Protein 8AYF (pdb70)

Structure (mmCIF, N/CA/C/O backbone):
data_8AYF
#
_entry.id   8AYF
#
_cell.length_a   59.160
_cell.length_b   127.410
_cell.length_c   66.950
_cell.angle_alpha   90.000
_cell.angle_beta   104.850
_cell.angle_gamma   90.000
#
_symmetry.space_group_name_H-M   'P 1 21 1'
#
loop_
_entity.id
_entity.type
_entity.pdbx_description
1 polymer 'Sphingosine-1-phosphate lyase 1'
2 non-polymer 'ACETATE ION'
3 non-polymer GLYCEROL
4 water water
#
loop_
_atom_site.group_PDB
_atom_site.id
_atom_site.type_symbol
_atom_site.label_atom_id
_atom_site.label_alt_id
_atom_site.label_comp_id
_atom_site.label_asym_id
_atom_site.label_entity_id
_atom_site.label_seq_id
_atom_site.pdbx_PDB_ins_code
_atom_site.Cartn_x
_atom_site.Cartn_y
_atom_site.Cartn_z
_atom_site.occupancy
_atom_site.B_iso_or_equiv
_atom_site.auth_seq_id
_atom_site.auth_comp_id
_atom_site.auth_asym_id
_atom_site.auth_atom_id
_atom_site.pdbx_PDB_model_num
ATOM 1 N N . GLU A 1 31 ? 33.744 15.154 -26.720 1.00 41.36 111 GLU A N 1
ATOM 2 C CA . GLU A 1 31 ? 33.239 14.875 -25.348 1.00 41.23 111 GLU A CA 1
ATOM 3 C C . GLU A 1 31 ? 32.776 13.419 -25.216 1.00 37.31 111 GLU A C 1
ATOM 4 O O . GLU A 1 31 ? 33.365 12.683 -24.435 1.00 37.95 111 GLU A O 1
ATOM 10 N N . TYR A 1 32 ? 31.744 12.990 -25.965 1.00 31.30 112 TYR A N 1
ATOM 11 C CA . TYR A 1 32 ? 31.233 11.623 -25.865 1.00 28.87 112 TYR A CA 1
ATOM 12 C C . TYR A 1 32 ? 32.038 10.631 -26.715 1.00 27.29 112 TYR A C 1
ATOM 13 O O . TYR A 1 32 ? 32.279 10.863 -27.904 1.00 24.44 112 TYR A O 1
ATOM 22 N N . VAL A 1 33 ? 32.423 9.489 -26.117 1.00 22.91 113 VAL A N 1
ATOM 23 C CA . VAL A 1 33 ? 32.884 8.336 -26.884 1.00 21.77 113 VAL A CA 1
ATOM 24 C C . VAL A 1 33 ? 31.673 7.691 -27.555 1.00 21.00 113 VAL A C 1
ATOM 25 O O . VAL A 1 33 ? 30.772 7.272 -26.855 1.00 20.52 113 VAL A O 1
ATOM 29 N N . LYS A 1 34 ? 31.650 7.601 -28.895 1.00 22.87 114 LYS A N 1
ATOM 30 C CA . LYS A 1 34 ? 30.488 7.086 -29.614 1.00 23.99 114 LYS A CA 1
ATOM 31 C C . LYS A 1 34 ? 30.765 5.762 -30.336 1.00 22.60 114 LYS A C 1
ATOM 32 O O . LYS A 1 34 ? 29.831 5.149 -30.857 1.00 23.62 114 LYS A O 1
ATOM 38 N N . ALA A 1 35 ? 32.024 5.305 -30.338 1.00 19.38 115 ALA A N 1
ATOM 39 C CA . ALA A 1 35 ? 32.398 4.065 -30.986 1.00 18.37 115 ALA A CA 1
ATOM 40 C C . ALA A 1 35 ? 33.637 3.493 -30.300 1.00 19.02 115 ALA A C 1
ATOM 41 O O . ALA A 1 35 ? 34.367 4.186 -29.601 1.00 16.66 115 ALA A O 1
ATOM 43 N N . LEU A 1 36 ? 33.834 2.190 -30.484 1.00 20.11 116 LEU A N 1
ATOM 44 C CA . LEU A 1 36 ? 35.083 1.535 -30.143 1.00 20.53 116 LEU A CA 1
ATOM 45 C C . LEU A 1 36 ? 36.278 2.326 -30.709 1.00 22.20 116 LEU A C 1
ATOM 46 O O . LEU A 1 36 ? 36.326 2.589 -31.913 1.00 22.06 116 LEU A O 1
ATOM 51 N N . PRO A 1 37 ? 37.314 2.695 -29.904 1.00 21.99 117 PRO A N 1
ATOM 52 C CA . PRO A 1 37 ? 38.608 3.107 -30.458 1.00 20.55 117 PRO A CA 1
ATOM 53 C C . PRO A 1 37 ? 39.167 2.043 -31.394 1.00 20.03 117 PRO A C 1
ATOM 54 O O . PRO A 1 37 ? 39.065 0.861 -31.075 1.00 17.79 117 PRO A O 1
ATOM 58 N N . SER A 1 38 ? 39.758 2.464 -32.525 1.00 17.93 118 SER A N 1
ATOM 59 C CA . SER A 1 38 ? 40.467 1.570 -33.425 1.00 20.02 118 SER A CA 1
ATOM 60 C C . SER A 1 38 ? 41.502 0.747 -32.667 1.00 21.45 118 SER A C 1
ATOM 61 O O . SER A 1 38 ? 41.666 -0.448 -32.927 1.00 20.24 118 SER A O 1
ATOM 64 N N . GLN A 1 39 ? 42.200 1.419 -31.736 1.00 21.47 119 GLN A N 1
ATOM 65 C CA . GLN A 1 39 ? 43.253 0.795 -30.971 1.00 22.62 119 GLN A CA 1
ATOM 66 C C . GLN A 1 39 ? 42.971 0.898 -29.481 1.00 19.87 119 GLN A C 1
ATOM 67 O O . GLN A 1 39 ? 42.673 1.956 -28.941 1.00 19.10 119 GLN A O 1
ATOM 73 N N . GLY A 1 40 ? 43.008 -0.272 -28.849 1.00 20.33 120 GLY A N 1
ATOM 74 C CA . GLY A 1 40 ? 42.816 -0.374 -27.417 1.00 20.37 120 GLY A CA 1
ATOM 75 C C . GLY A 1 40 ? 43.783 0.546 -26.702 1.00 19.05 120 GLY A C 1
ATOM 76 O O . GLY A 1 40 ? 44.884 0.735 -27.182 1.00 19.38 120 GLY A O 1
ATOM 77 N N . LEU A 1 41 ? 43.323 1.099 -25.584 1.00 20.36 121 LEU A N 1
ATOM 78 C CA . LEU A 1 41 ? 44.103 1.878 -24.639 1.00 20.04 121 LEU A CA 1
ATOM 79 C C . LEU A 1 41 ? 44.764 0.919 -23.671 1.00 20.30 121 LEU A C 1
ATOM 80 O O . LEU A 1 41 ? 44.180 -0.094 -23.308 1.00 21.66 121 LEU A O 1
ATOM 85 N N . SER A 1 42 ? 45.958 1.288 -23.222 1.00 21.73 122 SER A N 1
ATOM 86 C CA . SER A 1 42 ? 46.616 0.629 -22.111 1.00 21.81 122 SER A CA 1
ATOM 87 C C . SER A 1 42 ? 45.808 0.818 -20.810 1.00 23.37 122 SER A C 1
ATOM 88 O O . SER A 1 42 ? 45.014 1.767 -20.654 1.00 23.03 122 SER A O 1
ATOM 91 N N . SER A 1 43 ? 46.050 -0.090 -19.848 1.00 24.62 123 SER A N 1
ATOM 92 C CA . SER A 1 43 ? 45.419 -0.054 -18.534 1.00 24.33 123 SER A CA 1
ATOM 93 C C . SER A 1 43 ? 45.466 1.347 -17.944 1.00 25.92 123 SER A C 1
ATOM 94 O O . SER A 1 43 ? 44.427 1.914 -17.583 1.00 28.69 123 SER A O 1
ATOM 97 N N . SER A 1 44 ? 46.690 1.888 -17.852 1.00 25.92 124 SER A N 1
ATOM 98 C CA . SER A 1 44 ? 46.911 3.169 -17.203 1.00 25.75 124 SER A CA 1
ATOM 99 C C . SER A 1 44 ? 46.081 4.243 -17.897 1.00 22.04 124 SER A C 1
ATOM 100 O O . SER A 1 44 ? 45.416 5.042 -17.236 1.00 23.28 124 SER A O 1
ATOM 103 N N . ALA A 1 45 ? 46.069 4.195 -19.231 1.00 20.55 125 ALA A N 1
ATOM 104 C CA . ALA A 1 45 ? 45.350 5.163 -20.050 1.00 18.64 125 ALA A CA 1
ATOM 105 C C . ALA A 1 45 ? 43.837 5.076 -19.821 1.00 18.36 125 ALA A C 1
ATOM 106 O O . ALA A 1 45 ? 43.151 6.095 -19.639 1.00 17.37 125 ALA A O 1
ATOM 108 N N . VAL A 1 46 ? 43.320 3.840 -19.777 1.00 18.11 126 VAL A N 1
ATOM 109 C CA . VAL A 1 46 ? 41.924 3.605 -19.404 1.00 18.37 126 VAL A CA 1
ATOM 110 C C . VAL A 1 46 ? 41.583 4.232 -18.048 1.00 19.20 126 VAL A C 1
ATOM 111 O O . VAL A 1 46 ? 40.544 4.896 -17.908 1.00 17.87 126 VAL A O 1
ATOM 115 N N . LEU A 1 47 ? 42.442 4.000 -17.040 1.00 21.03 127 LEU A N 1
ATOM 116 C CA . LEU A 1 47 ? 42.178 4.469 -15.681 1.00 22.49 127 LEU A CA 1
ATOM 117 C C . LEU A 1 47 ? 42.275 5.992 -15.566 1.00 24.67 127 LEU A C 1
ATOM 118 O O . LEU A 1 47 ? 41.439 6.633 -14.906 1.00 24.22 127 LEU A O 1
ATOM 123 N N . GLU A 1 48 ? 43.286 6.561 -16.235 1.00 27.73 128 GLU A N 1
ATOM 124 C CA . GLU A 1 48 ? 43.439 8.005 -16.323 1.00 29.13 128 GLU A CA 1
ATOM 125 C C . GLU A 1 48 ? 42.190 8.621 -16.955 1.00 27.02 128 GLU A C 1
ATOM 126 O O . GLU A 1 48 ? 41.658 9.590 -16.443 1.00 29.81 128 GLU A O 1
ATOM 132 N N . LYS A 1 49 ? 41.716 8.083 -18.080 1.00 28.31 129 LYS A N 1
ATOM 133 C CA . LYS A 1 49 ? 40.478 8.575 -18.666 1.00 29.79 129 LYS A CA 1
ATOM 134 C C . LYS A 1 49 ? 39.295 8.461 -17.698 1.00 28.81 129 LYS A C 1
ATOM 135 O O . LYS A 1 49 ? 38.482 9.376 -17.599 1.00 27.96 129 LYS A O 1
ATOM 141 N N . LEU A 1 50 ? 39.186 7.341 -16.964 1.00 30.65 130 LEU A N 1
ATOM 142 C CA . LEU A 1 50 ? 38.054 7.161 -16.058 1.00 27.90 130 LEU A CA 1
ATOM 143 C C . LEU A 1 50 ? 38.003 8.204 -14.939 1.00 30.50 130 LEU A C 1
ATOM 144 O O . LEU A 1 50 ? 36.902 8.520 -14.465 1.00 28.13 130 LEU A O 1
ATOM 149 N N . LYS A 1 51 ? 39.164 8.739 -14.515 1.00 31.13 131 LYS A N 1
ATOM 150 C CA . LYS A 1 51 ? 39.165 9.786 -13.495 1.00 32.04 131 LYS A CA 1
ATOM 151 C C . LYS A 1 51 ? 38.315 10.976 -13.952 1.00 30.16 131 LYS A C 1
ATOM 152 O O . LYS A 1 51 ? 37.667 11.628 -13.144 1.00 31.40 131 LYS A O 1
ATOM 155 N N . GLU A 1 52 ? 38.234 11.206 -15.262 1.00 31.65 132 GLU A N 1
ATOM 156 C CA . GLU A 1 52 ? 37.368 12.260 -15.761 1.00 34.46 132 GLU A CA 1
ATOM 157 C C . GLU A 1 52 ? 35.931 12.051 -15.293 1.00 32.79 132 GLU A C 1
ATOM 158 O O . GLU A 1 52 ? 35.258 13.026 -14.985 1.00 38.44 132 GLU A O 1
ATOM 164 N N . TYR A 1 53 ? 35.459 10.797 -15.231 1.00 30.27 133 TYR A N 1
ATOM 165 C CA . TYR A 1 53 ? 34.052 10.516 -14.953 1.00 27.45 133 TYR A CA 1
ATOM 166 C C . TYR A 1 53 ? 33.765 10.553 -13.447 1.00 26.01 133 TYR A C 1
ATOM 167 O O . TYR A 1 53 ? 32.610 10.702 -13.043 1.00 23.27 133 TYR A O 1
ATOM 176 N N . SER A 1 54 ? 34.809 10.414 -12.614 1.00 30.50 134 SER A N 1
ATOM 177 C CA . SER A 1 54 ? 34.636 10.308 -11.168 1.00 31.92 134 SER A CA 1
ATOM 178 C C . SER A 1 54 ? 34.918 11.634 -10.474 1.00 35.81 134 SER A C 1
ATOM 179 O O . SER A 1 54 ? 35.123 11.652 -9.271 1.00 40.73 134 SER A O 1
ATOM 182 N N . SER A 1 55 ? 34.817 12.757 -11.191 1.00 40.22 135 SER A N 1
ATOM 183 C CA . SER A 1 55 ? 35.192 14.041 -10.625 1.00 42.54 135 SER A CA 1
ATOM 184 C C . SER A 1 55 ? 34.035 14.786 -9.940 1.00 43.63 135 SER A C 1
ATOM 185 O O . SER A 1 55 ? 34.136 15.992 -9.757 1.00 44.73 135 SER A O 1
ATOM 188 N N . MET A 1 56 ? 32.954 14.109 -9.516 1.00 51.92 136 MET A N 1
ATOM 189 C CA . MET A 1 56 ? 31.818 14.780 -8.873 1.00 51.48 136 MET A CA 1
ATOM 190 C C . MET A 1 56 ? 31.494 14.193 -7.486 1.00 49.79 136 MET A C 1
ATOM 191 O O . MET A 1 56 ? 30.572 14.648 -6.787 1.00 51.61 136 MET A O 1
ATOM 196 N N . ASP A 1 57 ? 32.338 13.247 -7.045 1.00 45.62 137 ASP A N 1
ATOM 197 C CA . ASP A 1 57 ? 32.093 12.436 -5.862 1.00 42.55 137 ASP A CA 1
ATOM 198 C C . ASP A 1 57 ? 32.203 13.227 -4.557 1.00 40.40 137 ASP A C 1
ATOM 199 O O . ASP A 1 57 ? 31.643 12.787 -3.551 1.00 39.72 137 ASP A O 1
ATOM 204 N N . ALA A 1 58 ? 32.905 14.374 -4.565 1.00 40.71 138 ALA A N 1
ATOM 205 C CA . ALA A 1 58 ? 33.008 15.229 -3.383 1.00 39.43 138 ALA A CA 1
ATOM 206 C C . ALA A 1 58 ? 31.619 15.535 -2.816 1.00 39.25 138 ALA A C 1
ATOM 207 O O . ALA A 1 58 ? 31.472 15.689 -1.604 1.00 40.14 138 ALA A O 1
ATOM 209 N N . PHE A 1 59 ? 30.588 15.595 -3.674 1.00 39.96 139 PHE A N 1
ATOM 210 C CA . PHE A 1 59 ? 29.252 15.899 -3.170 1.00 38.65 139 PHE A CA 1
ATOM 211 C C . PHE A 1 59 ? 28.791 14.853 -2.145 1.00 35.50 139 PHE A C 1
ATOM 212 O O . PHE A 1 59 ? 28.409 15.183 -0.995 1.00 33.92 139 PHE A O 1
ATOM 220 N N . TRP A 1 60 ? 28.832 13.576 -2.576 1.00 28.98 140 TRP A N 1
ATOM 221 C CA . TRP A 1 60 ? 28.360 12.517 -1.703 1.00 25.46 140 TRP A CA 1
ATOM 222 C C . TRP A 1 60 ? 29.389 12.318 -0.592 1.00 24.20 140 TRP A C 1
ATOM 223 O O . TRP A 1 60 ? 29.032 12.127 0.575 1.00 23.16 140 TRP A O 1
ATOM 234 N N . GLN A 1 61 ? 30.664 12.475 -0.959 1.00 25.10 141 GLN A N 1
ATOM 235 C CA . GLN A 1 61 ? 31.785 12.203 -0.077 1.00 28.89 141 GLN A CA 1
ATOM 236 C C . GLN A 1 61 ? 31.752 13.153 1.110 1.00 28.67 141 GLN A C 1
ATOM 237 O O . GLN A 1 61 ? 32.092 12.727 2.198 1.00 33.45 141 GLN A O 1
ATOM 243 N N . GLU A 1 62 ? 31.345 14.412 0.882 1.00 33.06 142 GLU A N 1
ATOM 244 C CA . GLU A 1 62 ? 31.211 15.438 1.914 1.00 34.02 142 GLU A CA 1
ATOM 245 C C . GLU A 1 62 ? 29.991 15.197 2.803 1.00 31.34 142 GLU A C 1
ATOM 246 O O . GLU A 1 62 ? 29.808 15.918 3.771 1.00 34.30 142 GLU A O 1
ATOM 252 N N . GLY A 1 63 ? 29.096 14.276 2.426 1.00 28.77 143 GLY A N 1
ATOM 253 C CA . GLY A 1 63 ? 27.956 13.940 3.264 1.00 25.87 143 GLY A CA 1
ATOM 254 C C . GLY A 1 63 ? 26.707 14.776 2.983 1.00 24.27 143 GLY A C 1
ATOM 255 O O . GLY A 1 63 ? 25.885 14.962 3.882 1.00 22.92 143 GLY A O 1
ATOM 256 N N . ARG A 1 64 ? 26.529 15.208 1.730 1.00 22.97 144 ARG A N 1
ATOM 257 C CA . ARG A 1 64 ? 25.493 16.177 1.401 1.00 24.94 144 ARG A CA 1
ATOM 258 C C . ARG A 1 64 ? 24.295 15.517 0.712 1.00 22.66 144 ARG A C 1
ATOM 259 O O . ARG A 1 64 ? 23.303 16.184 0.381 1.00 22.81 144 ARG A O 1
ATOM 267 N N . ALA A 1 65 ? 24.389 14.192 0.499 1.00 20.50 145 ALA A N 1
ATOM 268 C CA . ALA A 1 65 ? 23.380 13.448 -0.238 1.00 19.15 145 ALA A CA 1
ATOM 269 C C . ALA A 1 65 ? 22.514 12.638 0.725 1.00 18.01 145 ALA A C 1
ATOM 270 O O . ALA A 1 65 ? 23.045 11.891 1.541 1.00 16.79 145 ALA A O 1
ATOM 272 N N . SER A 1 66 ? 21.185 12.776 0.592 1.00 17.03 146 SER A N 1
ATOM 273 C CA . SER A 1 66 ? 20.233 11.911 1.274 1.00 16.44 146 SER A CA 1
ATOM 274 C C . SER A 1 66 ? 20.445 10.450 0.864 1.00 15.40 146 SER A C 1
ATOM 275 O O . SER A 1 66 ? 20.450 10.152 -0.333 1.00 13.74 146 SER A O 1
ATOM 278 N N . GLY A 1 67 ? 20.546 9.527 1.845 1.00 15.39 147 GLY A N 1
ATOM 279 C CA . GLY A 1 67 ? 20.774 8.111 1.554 1.00 14.40 147 GLY A CA 1
ATOM 280 C C . GLY A 1 67 ? 21.915 7.914 0.566 1.00 15.74 147 GLY A C 1
ATOM 281 O O . GLY A 1 67 ? 22.976 8.510 0.729 1.00 16.88 147 GLY A O 1
ATOM 282 N N . THR A 1 68 ? 21.676 7.072 -0.452 1.00 16.64 148 THR A N 1
ATOM 283 C CA . THR A 1 68 ? 22.492 6.963 -1.659 1.00 17.42 148 THR A CA 1
ATOM 284 C C . THR A 1 68 ? 23.798 6.197 -1.417 1.00 17.19 148 THR A C 1
ATOM 285 O O . THR A 1 68 ? 24.083 5.250 -2.149 1.00 17.54 148 THR A O 1
ATOM 289 N N . VAL A 1 69 ? 24.614 6.662 -0.452 1.00 17.26 149 VAL A N 1
ATOM 290 C CA . VAL A 1 69 ? 25.837 5.990 -0.029 1.00 15.97 149 VAL A CA 1
ATOM 291 C C . VAL A 1 69 ? 25.775 5.851 1.490 1.00 16.46 149 VAL A C 1
ATOM 292 O O . VAL A 1 69 ? 25.675 6.852 2.211 1.00 16.49 149 VAL A O 1
ATOM 296 N N . TYR A 1 70 ? 25.880 4.601 1.973 1.00 16.34 150 TYR A N 1
ATOM 297 C CA . TYR A 1 70 ? 25.483 4.244 3.331 1.00 16.16 150 TYR A CA 1
ATOM 298 C C . TYR A 1 70 ? 26.677 4.252 4.306 1.00 16.95 150 TYR A C 1
ATOM 299 O O . TYR A 1 70 ? 26.499 4.582 5.501 1.00 16.72 150 TYR A O 1
ATOM 308 N N . SER A 1 71 ? 27.886 3.943 3.800 1.00 17.15 151 SER A N 1
ATOM 309 C CA . SER A 1 71 ? 29.132 4.196 4.522 1.00 17.79 151 SER A CA 1
ATOM 310 C C . SER A 1 71 ? 30.120 5.046 3.711 1.00 19.21 151 SER A C 1
ATOM 311 O O . SER A 1 71 ? 30.448 6.171 4.090 1.00 19.64 151 SER A O 1
ATOM 314 N N . GLY A 1 72 ? 30.606 4.503 2.595 1.00 20.11 152 GLY A N 1
ATOM 315 C CA . GLY A 1 72 ? 31.561 5.190 1.739 1.00 20.99 152 GLY A CA 1
ATOM 316 C C . GLY A 1 72 ? 32.984 5.145 2.302 1.00 21.80 152 GLY A C 1
ATOM 317 O O . GLY A 1 72 ? 33.887 5.753 1.737 1.00 21.59 152 GLY A O 1
ATOM 318 N N . GLU A 1 73 ? 33.178 4.430 3.412 1.00 22.00 153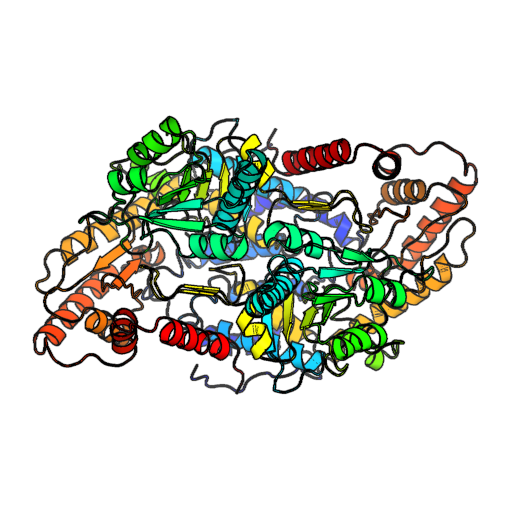 GLU A N 1
ATOM 319 C CA . GLU A 1 73 ? 34.387 4.556 4.203 1.00 22.67 153 GLU A CA 1
ATOM 320 C C . GLU A 1 73 ? 35.526 3.826 3.489 1.00 24.27 153 GLU A C 1
ATOM 321 O O . GLU A 1 73 ? 35.384 2.664 3.095 1.00 24.45 153 GLU A O 1
ATOM 327 N N . GLU A 1 74 ? 36.661 4.537 3.393 1.00 25.21 154 GLU A N 1
ATOM 328 C CA . GLU A 1 74 ? 37.834 4.188 2.608 1.00 26.65 154 GLU A CA 1
ATOM 329 C C . GLU A 1 74 ? 38.300 2.751 2.867 1.00 23.96 154 GLU A C 1
ATOM 330 O O . GLU A 1 74 ? 38.454 1.958 1.922 1.00 24.54 154 GLU A O 1
ATOM 336 N N . LYS A 1 75 ? 38.545 2.412 4.141 1.00 20.38 155 LYS A N 1
ATOM 337 C CA . LYS A 1 75 ? 39.118 1.112 4.483 1.00 20.20 155 LYS A CA 1
ATOM 338 C C . LYS A 1 75 ? 38.094 0.005 4.185 1.00 19.20 155 LYS A C 1
ATOM 339 O O . LYS A 1 75 ? 38.446 -1.064 3.652 1.00 19.04 155 LYS A O 1
ATOM 342 N N . LEU A 1 76 ? 36.815 0.284 4.497 1.00 18.26 156 LEU A N 1
ATOM 343 C CA . LEU A 1 76 ? 35.729 -0.637 4.175 1.00 17.52 156 LEU A CA 1
ATOM 344 C C . LEU A 1 76 ? 35.680 -0.886 2.660 1.00 16.59 156 LEU A C 1
ATOM 345 O O . LEU A 1 76 ? 35.623 -2.037 2.216 1.00 15.19 156 LEU A O 1
ATOM 350 N N . THR A 1 77 ? 35.815 0.178 1.870 1.00 16.77 157 THR A N 1
ATOM 351 C CA . THR A 1 77 ? 35.837 0.075 0.419 1.00 18.63 157 THR A CA 1
ATOM 352 C C . THR A 1 77 ? 36.987 -0.811 -0.069 1.00 19.14 157 THR A C 1
ATOM 353 O O . THR A 1 77 ? 36.780 -1.719 -0.903 1.00 20.71 157 THR A O 1
ATOM 357 N N . GLU A 1 78 ? 38.202 -0.559 0.449 1.00 21.11 158 GLU A N 1
ATOM 358 C CA . GLU A 1 78 ? 39.352 -1.385 0.079 1.00 22.18 158 GLU A CA 1
ATOM 359 C C . GLU A 1 78 ? 39.087 -2.871 0.326 1.00 20.21 158 GLU A C 1
ATOM 360 O O . GLU A 1 78 ? 39.511 -3.700 -0.489 1.00 19.73 158 GLU A O 1
ATOM 366 N N . LEU A 1 79 ? 38.498 -3.187 1.506 1.00 17.46 159 LEU A N 1
ATOM 367 C CA . LEU A 1 79 ? 38.178 -4.566 1.867 1.00 16.89 159 LEU A CA 1
ATOM 368 C C . LEU A 1 79 ? 37.165 -5.171 0.887 1.00 16.69 159 LEU A C 1
ATOM 369 O O . LEU A 1 79 ? 37.378 -6.293 0.374 1.00 15.97 159 LEU A O 1
ATOM 374 N N . LEU A 1 80 ? 36.068 -4.432 0.626 1.00 16.42 160 LEU A N 1
ATOM 375 C CA . LEU A 1 80 ? 34.983 -4.954 -0.205 1.00 16.39 160 LEU A CA 1
ATOM 376 C C . LEU A 1 80 ? 35.461 -5.145 -1.649 1.00 16.74 160 LEU A C 1
ATOM 377 O O . LEU A 1 80 ? 35.087 -6.142 -2.294 1.00 17.60 160 LEU A O 1
ATOM 382 N N . VAL A 1 81 ? 36.328 -4.233 -2.138 1.00 18.34 161 VAL A N 1
ATOM 383 C CA . VAL A 1 81 ? 36.828 -4.336 -3.514 1.00 19.02 161 VAL A CA 1
ATOM 384 C C . VAL A 1 81 ? 37.777 -5.532 -3.649 1.00 20.08 161 VAL A C 1
ATOM 385 O O . VAL A 1 81 ? 37.706 -6.279 -4.638 1.00 21.14 161 VAL A O 1
ATOM 389 N N . LYS A 1 82 ? 38.641 -5.734 -2.645 1.00 19.75 162 LYS A N 1
ATOM 390 C CA . LYS A 1 82 ? 39.448 -6.942 -2.603 1.00 19.99 162 LYS A CA 1
ATOM 391 C C . LYS A 1 82 ? 38.577 -8.201 -2.552 1.00 19.49 162 LYS A C 1
ATOM 392 O O . LYS A 1 82 ? 38.863 -9.190 -3.234 1.00 21.23 162 LYS A O 1
ATOM 398 N N . ALA A 1 83 ? 37.541 -8.211 -1.699 1.00 19.10 163 ALA A N 1
ATOM 399 C CA . ALA A 1 83 ? 36.686 -9.394 -1.634 1.00 17.48 163 ALA A CA 1
ATOM 400 C C . ALA A 1 83 ? 36.072 -9.653 -3.012 1.00 16.49 163 ALA A C 1
ATOM 401 O O . ALA A 1 83 ? 36.111 -10.768 -3.502 1.00 17.10 163 ALA A O 1
ATOM 403 N N . TYR A 1 84 ? 35.506 -8.615 -3.635 1.00 16.11 164 TYR A N 1
ATOM 404 C CA . TYR A 1 84 ? 34.982 -8.732 -4.996 1.00 17.64 164 TYR A CA 1
ATOM 405 C C . TYR A 1 84 ? 36.016 -9.315 -5.975 1.00 17.61 164 TYR A C 1
ATOM 406 O O . TYR A 1 84 ? 35.712 -10.250 -6.755 1.00 15.33 164 TYR A O 1
ATOM 415 N N . GLY A 1 85 ? 37.243 -8.748 -5.895 1.00 17.08 165 GLY A N 1
ATOM 416 C CA . GLY A 1 85 ? 38.357 -9.117 -6.750 1.00 17.37 165 GLY A CA 1
ATOM 417 C C . GLY A 1 85 ? 38.721 -10.594 -6.677 1.00 17.34 165 GLY A C 1
ATOM 418 O O . GLY A 1 85 ? 38.964 -11.196 -7.712 1.00 15.87 165 GLY A O 1
ATOM 419 N N . ASP A 1 86 ? 38.710 -11.166 -5.474 1.00 19.21 166 ASP A N 1
ATOM 420 C CA . ASP A 1 86 ? 38.913 -12.594 -5.290 1.00 22.19 166 ASP A CA 1
ATOM 421 C C . ASP A 1 86 ? 37.836 -13.451 -5.948 1.00 21.47 166 ASP A C 1
ATOM 422 O O . ASP A 1 86 ? 38.095 -14.638 -6.133 1.00 20.04 166 ASP A O 1
ATOM 427 N N . PHE A 1 87 ? 36.636 -12.891 -6.225 1.00 20.73 167 PHE A N 1
ATOM 428 C CA . PHE A 1 87 ? 35.547 -13.683 -6.796 1.00 20.69 167 PHE A CA 1
ATOM 429 C C . PHE A 1 87 ? 35.037 -13.094 -8.120 1.00 20.51 167 PHE A C 1
ATOM 430 O O . PHE A 1 87 ? 33.950 -13.467 -8.598 1.00 19.99 167 PHE A O 1
ATOM 438 N N . ALA A 1 88 ? 35.873 -12.237 -8.738 1.00 19.01 168 ALA A N 1
ATOM 439 C CA . ALA A 1 88 ? 35.529 -11.452 -9.921 1.00 20.10 168 ALA A CA 1
ATOM 440 C C . ALA A 1 88 ? 34.850 -12.282 -11.015 1.00 18.16 168 ALA A C 1
ATOM 441 O O . ALA A 1 88 ? 33.878 -11.811 -11.587 1.00 19.00 168 ALA A O 1
ATOM 443 N N . TRP A 1 89 ? 35.330 -13.508 -11.287 1.00 16.40 169 TRP A N 1
ATOM 444 C CA . TRP A 1 89 ? 34.860 -14.296 -12.422 1.00 15.48 169 TRP A CA 1
ATOM 445 C C . TRP A 1 89 ? 33.890 -15.369 -11.964 1.00 15.81 169 TRP A C 1
ATOM 446 O O . TRP A 1 89 ? 33.438 -16.180 -12.779 1.00 15.55 169 TRP A O 1
ATOM 457 N N . SER A 1 90 ? 33.549 -15.347 -10.671 1.00 15.90 170 SER A N 1
ATOM 458 C CA . SER A 1 90 ? 32.623 -16.336 -10.155 1.00 15.68 170 SER A CA 1
ATOM 459 C C . SER A 1 90 ? 31.211 -16.002 -10.644 1.00 16.44 170 SER A C 1
ATOM 460 O O . SER A 1 90 ? 30.804 -14.825 -10.770 1.00 17.99 170 SER A O 1
ATOM 463 N N . ASN A 1 91 ? 30.454 -17.061 -10.919 1.00 16.15 171 ASN A N 1
ATOM 464 C CA . ASN A 1 91 ? 29.108 -16.958 -11.455 1.00 15.94 171 ASN A CA 1
ATOM 465 C C . ASN A 1 91 ? 28.297 -18.099 -10.864 1.00 17.00 171 ASN A C 1
ATOM 466 O O . ASN A 1 91 ? 28.544 -19.272 -11.185 1.00 17.70 171 ASN A O 1
ATOM 471 N N . PRO A 1 92 ? 27.329 -17.787 -9.972 1.00 17.21 172 PRO A N 1
ATOM 472 C CA . PRO A 1 92 ? 26.581 -18.806 -9.251 1.00 18.67 172 PRO A CA 1
ATOM 473 C C . PRO A 1 92 ? 25.623 -19.669 -10.062 1.00 19.33 172 PRO A C 1
ATOM 474 O O . PRO A 1 92 ? 25.043 -20.568 -9.483 1.00 18.75 172 PRO A O 1
ATOM 478 N N . LEU A 1 93 ? 25.506 -19.411 -11.378 1.00 18.73 173 LEU A N 1
ATOM 479 C CA . LEU A 1 93 ? 24.899 -20.324 -12.338 1.00 20.19 173 LEU A CA 1
ATOM 480 C C . LEU A 1 93 ? 25.706 -21.621 -12.420 1.00 19.80 173 LEU A C 1
ATOM 481 O O . LEU A 1 93 ? 25.179 -22.642 -12.850 1.00 18.83 173 LEU A O 1
ATOM 486 N N . HIS A 1 94 ? 26.981 -21.586 -12.002 1.00 21.19 174 HIS A N 1
ATOM 487 C CA . HIS A 1 94 ? 27.866 -22.742 -12.114 1.00 22.34 174 HIS A CA 1
ATOM 488 C C . HIS A 1 94 ? 28.393 -23.155 -10.742 1.00 20.42 174 HIS A C 1
ATOM 489 O O . HIS A 1 94 ? 29.579 -23.026 -10.442 1.00 18.95 174 HIS A O 1
ATOM 496 N N . PRO A 1 95 ? 27.530 -23.699 -9.866 1.00 21.41 175 PRO A N 1
ATOM 497 C CA . PRO A 1 95 ? 27.945 -24.110 -8.520 1.00 22.06 175 PRO A CA 1
ATOM 498 C C . PRO A 1 95 ? 29.036 -25.183 -8.472 1.00 23.28 175 PRO A C 1
ATOM 499 O O . PRO A 1 95 ? 29.858 -25.210 -7.548 1.00 24.46 175 PRO A O 1
ATOM 503 N N . ASP A 1 96 ? 29.070 -26.017 -9.520 1.00 25.67 176 ASP A N 1
ATOM 504 C CA . ASP A 1 96 ? 30.042 -27.089 -9.647 1.00 24.56 176 ASP A CA 1
ATOM 505 C C . ASP A 1 96 ? 31.428 -26.505 -9.905 1.00 23.58 176 ASP A C 1
ATOM 506 O O . ASP A 1 96 ? 32.413 -27.121 -9.497 1.00 22.89 176 ASP A O 1
ATOM 511 N N . ILE A 1 97 ? 31.490 -25.307 -10.536 1.00 22.79 177 ILE A N 1
ATOM 512 C CA . ILE A 1 97 ? 32.750 -24.646 -10.870 1.00 21.09 177 ILE A CA 1
ATOM 513 C C . ILE A 1 97 ? 33.192 -23.727 -9.742 1.00 18.82 177 ILE A C 1
ATOM 514 O O . ILE A 1 97 ? 34.396 -23.548 -9.545 1.00 20.22 177 ILE A O 1
ATOM 519 N N . PHE A 1 98 ? 32.205 -23.081 -9.099 1.00 18.10 178 PHE A N 1
ATOM 520 C CA . PHE A 1 98 ? 32.428 -22.142 -7.998 1.00 16.60 178 PHE A CA 1
ATOM 521 C C . PHE A 1 98 ? 31.720 -22.593 -6.715 1.00 16.86 178 PHE A C 1
ATOM 522 O O . PHE A 1 98 ? 30.918 -21.855 -6.133 1.00 16.41 178 PHE A O 1
ATOM 530 N N . PRO A 1 99 ? 32.056 -23.786 -6.169 1.00 17.91 179 PRO A N 1
ATOM 531 C CA . PRO A 1 99 ? 31.421 -24.248 -4.929 1.00 17.38 179 PRO A CA 1
ATOM 532 C C . PRO A 1 99 ? 31.623 -23.332 -3.709 1.00 16.93 179 PRO A C 1
ATOM 533 O O . PRO A 1 99 ? 30.871 -23.387 -2.718 1.00 16.95 179 PRO A O 1
ATOM 537 N N . GLY A 1 100 ? 32.647 -22.484 -3.788 1.00 16.08 180 GLY A N 1
ATOM 538 C CA . GLY A 1 100 ? 32.981 -21.522 -2.752 1.00 15.88 180 GLY A CA 1
ATOM 539 C C . GLY A 1 100 ? 31.972 -20.381 -2.687 1.00 15.62 180 GLY A C 1
ATOM 540 O O . GLY A 1 100 ? 31.558 -19.946 -1.601 1.00 16.80 180 GLY A O 1
ATOM 541 N N . LEU A 1 101 ? 31.555 -19.919 -3.866 1.00 15.72 181 LEU A N 1
ATOM 542 C CA . LEU A 1 101 ? 30.557 -18.869 -3.950 1.00 15.96 181 LEU A CA 1
ATOM 543 C C . LEU A 1 101 ? 29.217 -19.427 -3.480 1.00 16.11 181 LEU A C 1
ATOM 544 O O . LEU A 1 101 ? 28.450 -18.733 -2.789 1.00 15.73 181 LEU A O 1
ATOM 549 N N . ARG A 1 102 ? 28.974 -20.689 -3.873 1.00 15.79 182 ARG A N 1
ATOM 550 C CA . ARG A 1 102 ? 27.729 -21.344 -3.511 1.00 17.11 182 ARG A CA 1
ATOM 551 C C . ARG A 1 102 ? 27.554 -21.322 -1.996 1.00 16.82 182 ARG A C 1
ATOM 552 O O . ARG A 1 102 ? 26.510 -20.870 -1.496 1.00 17.31 182 ARG A O 1
ATOM 560 N N . LYS A 1 103 ? 28.609 -21.782 -1.301 1.00 16.67 183 LYS A N 1
ATOM 561 C CA . LYS A 1 103 ? 28.656 -21.804 0.153 1.00 16.97 183 LYS A CA 1
ATOM 562 C C . LYS A 1 103 ? 28.431 -20.394 0.700 1.00 16.88 183 LYS A C 1
ATOM 563 O O . LYS A 1 103 ? 27.601 -20.195 1.604 1.00 14.72 183 LYS A O 1
ATOM 569 N N . ILE A 1 104 ? 29.185 -19.428 0.144 1.00 17.16 184 ILE A N 1
ATOM 570 C CA . ILE A 1 104 ? 29.046 -18.028 0.536 1.00 17.54 184 ILE A CA 1
ATOM 571 C C . ILE A 1 104 ? 27.575 -17.603 0.510 1.00 18.25 184 ILE A C 1
ATOM 572 O O . ILE A 1 104 ? 27.082 -16.991 1.475 1.00 20.07 184 ILE A O 1
ATOM 577 N N . GLU A 1 105 ? 26.865 -17.911 -0.586 1.00 18.47 185 GLU A N 1
ATOM 578 C CA . GLU A 1 105 ? 25.491 -17.418 -0.707 1.00 18.49 185 GLU A CA 1
ATOM 579 C C . GLU A 1 105 ? 24.527 -18.135 0.245 1.00 16.32 185 GLU A C 1
ATOM 580 O O . GLU A 1 105 ? 23.618 -17.515 0.812 1.00 14.60 185 GLU A O 1
ATOM 586 N N . ALA A 1 106 ? 24.751 -19.440 0.453 1.00 15.27 186 ALA A N 1
ATOM 587 C CA . ALA A 1 106 ? 23.960 -20.192 1.411 1.00 15.18 186 ALA A CA 1
ATOM 588 C C . ALA A 1 106 ? 24.086 -19.554 2.805 1.00 15.49 186 ALA A C 1
ATOM 589 O O . ALA A 1 106 ? 23.116 -19.470 3.588 1.00 14.65 186 ALA A O 1
ATOM 591 N N . GLU A 1 107 ? 25.324 -19.110 3.102 1.00 14.88 187 GLU A N 1
ATOM 592 C CA . GLU A 1 107 ? 25.657 -18.544 4.395 1.00 15.14 187 GLU A CA 1
ATOM 593 C C . GLU A 1 107 ? 25.012 -17.153 4.552 1.00 15.53 187 GLU A C 1
ATOM 594 O O . GLU A 1 107 ? 24.467 -16.844 5.628 1.00 14.73 187 GLU A O 1
ATOM 600 N N . ILE A 1 108 ? 25.082 -16.309 3.507 1.00 14.33 188 ILE A N 1
ATOM 601 C CA . ILE A 1 108 ? 24.448 -14.991 3.600 1.00 15.25 188 ILE A CA 1
ATOM 602 C C . ILE A 1 108 ? 22.964 -15.150 3.942 1.00 15.39 188 ILE A C 1
ATOM 603 O O . ILE A 1 108 ? 22.429 -14.388 4.768 1.00 16.23 188 ILE A O 1
ATOM 608 N N . VAL A 1 109 ? 22.302 -16.123 3.279 1.00 16.47 189 VAL A N 1
ATOM 609 C CA . VAL A 1 109 ? 20.868 -16.360 3.476 1.00 16.66 189 VAL A CA 1
ATOM 610 C C . VAL A 1 109 ? 20.598 -16.867 4.902 1.00 16.52 189 VAL A C 1
ATOM 611 O O . VAL A 1 109 ? 19.695 -16.348 5.583 1.00 19.23 189 VAL A O 1
ATOM 615 N N . ARG A 1 110 ? 21.406 -17.833 5.374 1.00 16.44 190 ARG A N 1
ATOM 616 C CA . ARG A 1 110 ? 21.230 -18.374 6.722 1.00 17.47 190 ARG A CA 1
ATOM 617 C C . ARG A 1 110 ? 21.463 -17.297 7.790 1.00 16.59 190 ARG A C 1
ATOM 618 O O . ARG A 1 110 ? 20.695 -17.184 8.772 1.00 17.09 190 ARG A O 1
ATOM 626 N N . ILE A 1 111 ? 22.521 -16.498 7.627 1.00 16.61 191 ILE A N 1
ATOM 627 C CA . ILE A 1 111 ? 22.745 -15.391 8.559 1.00 17.26 191 ILE A CA 1
ATOM 628 C C . ILE A 1 111 ? 21.519 -14.468 8.641 1.00 16.48 191 ILE A C 1
ATOM 629 O O . ILE A 1 111 ? 21.056 -14.080 9.745 1.00 17.93 191 ILE A O 1
ATOM 634 N N . ALA A 1 112 ? 21.010 -14.073 7.469 1.00 16.34 192 ALA A N 1
ATOM 635 C CA . ALA A 1 112 ? 19.879 -13.156 7.424 1.00 17.00 192 ALA A CA 1
ATOM 636 C C . ALA A 1 112 ? 18.633 -13.790 8.050 1.00 16.86 192 ALA A C 1
ATOM 637 O O . ALA A 1 112 ? 17.928 -13.129 8.842 1.00 15.23 192 ALA A O 1
ATOM 639 N N . CYS A 1 113 ? 18.421 -15.096 7.781 1.00 17.10 193 CYS A N 1
ATOM 640 C CA . CYS A 1 113 ? 17.288 -15.797 8.399 1.00 18.06 193 CYS A CA 1
ATOM 641 C C . CYS A 1 113 ? 17.364 -15.764 9.936 1.00 18.21 193 CYS A C 1
ATOM 642 O O . CYS A 1 113 ? 16.330 -15.596 10.599 1.00 18.65 193 CYS A O 1
ATOM 645 N N . SER A 1 114 ? 18.586 -15.932 10.490 1.00 17.91 194 SER A N 1
ATOM 646 C CA . SER A 1 114 ? 18.822 -15.830 11.925 1.00 17.55 194 SER A CA 1
ATOM 647 C C . SER A 1 114 ? 18.502 -14.431 12.451 1.00 16.25 194 SER A C 1
ATOM 648 O O . SER A 1 114 ? 17.803 -14.294 13.443 1.00 16.37 194 SER A O 1
ATOM 651 N N . LEU A 1 115 ? 19.005 -13.391 11.778 1.00 16.56 195 LEU A N 1
ATOM 652 C CA . LEU A 1 115 ? 18.720 -12.008 12.154 1.00 16.43 195 LEU A CA 1
ATOM 653 C C . LEU A 1 115 ? 17.216 -11.723 12.256 1.00 16.23 195 LEU A C 1
ATOM 654 O O . LEU A 1 115 ? 16.824 -10.888 13.070 1.00 16.82 195 LEU A O 1
ATOM 659 N N . PHE A 1 116 ? 16.389 -12.395 11.434 1.00 15.15 196 PHE A N 1
ATOM 660 C CA . PHE A 1 116 ? 14.943 -12.195 11.451 1.00 14.49 196 PHE A CA 1
ATOM 661 C C . PHE A 1 116 ? 14.235 -13.325 12.189 1.00 14.33 196 PHE A C 1
ATOM 662 O O . PHE A 1 116 ? 13.001 -13.470 12.120 1.00 13.58 196 PHE A O 1
ATOM 670 N N . ASN A 1 117 ? 15.044 -14.117 12.894 1.00 13.83 197 ASN A N 1
ATOM 671 C CA . ASN A 1 117 ? 14.526 -15.126 13.795 1.00 15.08 197 ASN A CA 1
ATOM 672 C C . ASN A 1 117 ? 13.575 -16.045 13.056 1.00 15.15 197 ASN A C 1
ATOM 673 O O . ASN A 1 117 ? 12.503 -16.336 13.572 1.00 14.96 197 ASN A O 1
ATOM 678 N N . GLY A 1 118 ? 14.007 -16.519 11.887 1.00 16.19 198 GLY A N 1
ATOM 679 C CA . GLY A 1 118 ? 13.161 -17.394 11.097 1.00 18.14 198 GLY A CA 1
ATOM 680 C C . GLY A 1 118 ? 13.171 -18.845 11.578 1.00 19.56 198 GLY A C 1
ATOM 681 O O . GLY A 1 118 ? 12.205 -19.577 11.353 1.00 20.99 198 GLY A O 1
ATOM 682 N N . GLY A 1 119 ? 14.286 -19.296 12.150 1.00 20.79 199 GLY A N 1
ATOM 683 C CA . GLY A 1 119 ? 14.378 -20.687 12.569 1.00 23.97 199 GLY A CA 1
ATOM 684 C C . GLY A 1 119 ? 14.613 -21.633 11.394 1.00 28.07 199 GLY A C 1
ATOM 685 O O . GLY A 1 119 ? 14.706 -21.198 10.241 1.00 29.06 199 GLY A O 1
ATOM 686 N N . PRO A 1 120 ? 14.773 -22.951 11.663 1.00 34.33 200 PRO A N 1
ATOM 687 C CA . PRO A 1 120 ? 15.245 -23.902 10.647 1.00 35.85 200 PRO A CA 1
ATOM 688 C C . PRO A 1 120 ? 14.417 -24.035 9.360 1.00 34.37 200 PRO A C 1
ATOM 689 O O . PRO A 1 120 ? 14.973 -24.371 8.317 1.00 34.67 200 PRO A O 1
ATOM 693 N N . ASP A 1 121 ? 13.099 -23.771 9.417 1.00 32.69 201 ASP A N 1
ATOM 694 C CA . ASP A 1 121 ? 12.227 -23.894 8.252 1.00 29.85 201 ASP A CA 1
ATOM 695 C C . ASP A 1 121 ? 12.265 -22.653 7.358 1.00 26.32 201 ASP A C 1
ATOM 696 O O . ASP A 1 121 ? 11.761 -22.692 6.232 1.00 25.81 201 ASP A O 1
ATOM 701 N N . SER A 1 122 ? 12.834 -21.546 7.858 1.00 20.99 202 SER A N 1
ATOM 702 C CA . SER A 1 122 ? 12.953 -20.357 7.038 1.00 19.02 202 SER A CA 1
ATOM 703 C C . SER A 1 122 ? 14.090 -20.549 6.031 1.00 17.61 202 SER A C 1
ATOM 704 O O . SER A 1 122 ? 14.990 -21.350 6.236 1.00 17.34 202 SER A O 1
ATOM 707 N N . CYS A 1 123 ? 14.020 -19.816 4.919 1.00 18.29 203 CYS A N 1
ATOM 708 C CA . CYS A 1 123 ? 14.942 -19.967 3.793 1.00 17.50 203 CYS A CA 1
ATOM 709 C C . CYS A 1 123 ? 14.922 -18.663 3.002 1.00 15.47 203 CYS A C 1
ATOM 710 O O . CYS A 1 123 ? 14.217 -17.765 3.393 1.00 15.03 203 CYS A O 1
ATOM 713 N N . GLY A 1 124 ? 15.709 -18.523 1.936 1.00 15.51 204 GLY A N 1
ATOM 714 C CA . GLY A 1 124 ? 15.843 -17.231 1.286 1.00 14.80 204 GLY A CA 1
ATOM 715 C C . GLY A 1 124 ? 16.720 -17.314 0.047 1.00 14.98 204 GLY A C 1
ATOM 716 O O . GLY A 1 124 ? 17.232 -18.378 -0.256 1.00 14.55 204 GLY A O 1
ATOM 717 N N . CYS A 1 125 ? 16.848 -16.197 -0.674 1.00 16.22 205 CYS A N 1
ATOM 718 C CA . CYS A 1 125 ? 17.719 -16.104 -1.846 1.00 16.54 205 CYS A CA 1
ATOM 719 C C . CYS A 1 125 ? 18.434 -14.762 -1.805 1.00 15.67 205 CYS A C 1
ATOM 720 O O . CYS A 1 125 ? 17.826 -13.785 -1.332 1.00 13.32 205 CYS A O 1
ATOM 723 N N . VAL A 1 126 ? 19.690 -14.752 -2.299 1.00 14.87 206 VAL A N 1
ATOM 724 C CA . VAL A 1 126 ? 20.428 -13.529 -2.582 1.00 15.41 206 VAL A CA 1
ATOM 725 C C . VAL A 1 126 ? 19.870 -12.978 -3.889 1.00 14.78 206 VAL A C 1
ATOM 726 O O . VAL A 1 126 ? 19.755 -13.719 -4.844 1.00 13.21 206 VAL A O 1
ATOM 730 N N . THR A 1 127 ? 19.556 -11.683 -3.922 1.00 14.39 207 THR A N 1
ATOM 731 C CA . THR A 1 127 ? 19.084 -11.003 -5.117 1.00 14.51 207 THR A CA 1
ATOM 732 C C . THR A 1 127 ? 19.968 -9.785 -5.379 1.00 13.72 207 THR A C 1
ATOM 733 O O . THR A 1 127 ? 20.876 -9.529 -4.593 1.00 13.74 207 THR A O 1
ATOM 737 N N . SER A 1 128 ? 19.681 -9.084 -6.496 1.00 13.65 208 SER A N 1
ATOM 738 C CA . SER A 1 128 ? 20.466 -7.993 -7.044 1.00 12.40 208 SER A CA 1
ATOM 739 C C . SER A 1 128 ? 20.145 -6.676 -6.360 1.00 13.29 208 SER A C 1
ATOM 740 O O . SER A 1 128 ? 20.897 -5.718 -6.518 1.00 15.00 208 SER A O 1
ATOM 743 N N . GLY A 1 129 ? 19.050 -6.640 -5.592 1.00 12.70 209 GLY A N 1
ATOM 744 C CA . GLY A 1 129 ? 18.569 -5.439 -4.931 1.00 12.58 209 GLY A CA 1
ATOM 745 C C . GLY A 1 129 ? 17.122 -5.624 -4.469 1.00 12.72 209 GLY A C 1
ATOM 746 O O . GLY A 1 129 ? 16.480 -6.653 -4.758 1.00 14.58 209 GLY A O 1
ATOM 747 N N . GLY A 1 130 ? 16.603 -4.610 -3.775 1.00 11.48 210 GLY A N 1
ATOM 748 C CA . GLY A 1 130 ? 15.304 -4.703 -3.128 1.00 11.41 210 GLY A CA 1
ATOM 749 C C . GLY A 1 130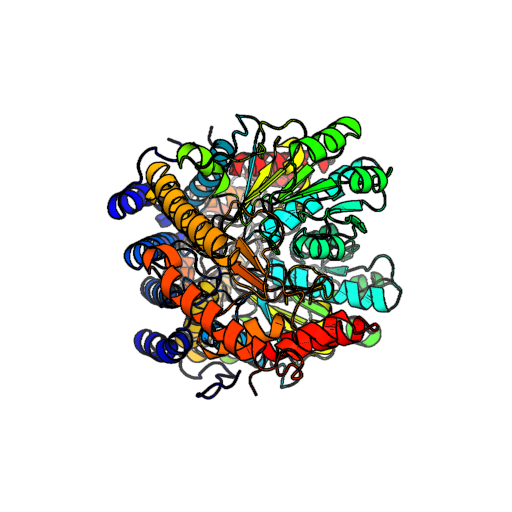 ? 14.165 -4.891 -4.123 1.00 11.06 210 GLY A C 1
ATOM 750 O O . GLY A 1 130 ? 13.222 -5.612 -3.851 1.00 10.79 210 GLY A O 1
ATOM 751 N N . THR A 1 131 ? 14.284 -4.258 -5.290 1.00 11.80 211 THR A N 1
ATOM 752 C CA . THR A 1 131 ? 13.287 -4.402 -6.332 1.00 12.28 211 THR A CA 1
ATOM 753 C C . THR A 1 131 ? 13.133 -5.880 -6.655 1.00 13.05 211 THR A C 1
ATOM 754 O O . THR A 1 131 ? 12.004 -6.375 -6.648 1.00 12.96 211 THR A O 1
ATOM 758 N N . GLU A 1 132 ? 14.261 -6.588 -6.876 1.00 13.89 212 GLU A N 1
ATOM 759 C CA . GLU A 1 132 ? 14.193 -7.989 -7.284 1.00 14.01 212 GLU A CA 1
ATOM 760 C C . GLU A 1 132 ? 13.631 -8.840 -6.144 1.00 13.17 212 GLU A C 1
ATOM 761 O O . GLU A 1 132 ? 12.833 -9.750 -6.379 1.00 13.85 212 GLU A O 1
ATOM 767 N N . SER A 1 133 ? 14.013 -8.516 -4.900 1.00 11.59 213 SER A N 1
ATOM 768 C CA . SER A 1 133 ? 13.419 -9.160 -3.730 1.00 10.74 213 SER A CA 1
ATOM 769 C C . SER A 1 133 ? 11.897 -8.997 -3.727 1.00 9.99 213 SER A C 1
ATOM 770 O O . SER A 1 133 ? 11.167 -9.983 -3.616 1.00 10.31 213 SER A O 1
ATOM 773 N N . ILE A 1 134 ? 11.406 -7.771 -3.864 1.00 9.89 214 ILE A N 1
ATOM 774 C CA . ILE A 1 134 ? 9.961 -7.553 -3.907 1.00 10.43 214 ILE A CA 1
ATOM 775 C C . ILE A 1 134 ? 9.330 -8.322 -5.081 1.00 10.72 214 ILE A C 1
ATOM 776 O O . ILE A 1 134 ? 8.316 -9.014 -4.897 1.00 11.06 214 ILE A O 1
ATOM 781 N N . LEU A 1 135 ? 9.964 -8.256 -6.270 1.00 10.82 215 LEU A N 1
ATOM 782 C CA . LEU A 1 135 ? 9.407 -8.852 -7.474 1.00 11.49 215 LEU A CA 1
ATOM 783 C C . LEU A 1 135 ? 9.248 -10.358 -7.291 1.00 11.94 215 LEU A C 1
ATOM 784 O O . LEU A 1 135 ? 8.201 -10.938 -7.661 1.00 10.55 215 LEU A O 1
ATOM 789 N N . MET A 1 136 ? 10.312 -10.968 -6.721 1.00 12.34 216 MET A N 1
ATOM 790 C CA . MET A 1 136 ? 10.340 -12.401 -6.499 1.00 12.79 216 MET A CA 1
ATOM 791 C C . MET A 1 136 ? 9.218 -12.835 -5.562 1.00 12.29 216 MET A C 1
ATOM 792 O O . MET A 1 136 ? 8.457 -13.744 -5.912 1.00 13.01 216 MET A O 1
ATOM 797 N N . ALA A 1 137 ? 9.080 -12.191 -4.394 1.00 12.72 217 ALA A N 1
ATOM 798 C CA . ALA A 1 137 ? 7.976 -12.560 -3.499 1.00 13.33 217 ALA A CA 1
ATOM 799 C C . ALA A 1 137 ? 6.587 -12.395 -4.159 1.00 13.45 217 ALA A C 1
ATOM 800 O O . ALA A 1 137 ? 5.700 -13.254 -3.992 1.00 13.15 217 ALA A O 1
ATOM 802 N N . CYS A 1 138 ? 6.388 -11.272 -4.884 1.00 13.82 218 CYS A N 1
ATOM 803 C CA . CYS A 1 138 ? 5.129 -11.038 -5.580 1.00 14.52 218 CYS A CA 1
ATOM 804 C C . CYS A 1 138 ? 4.86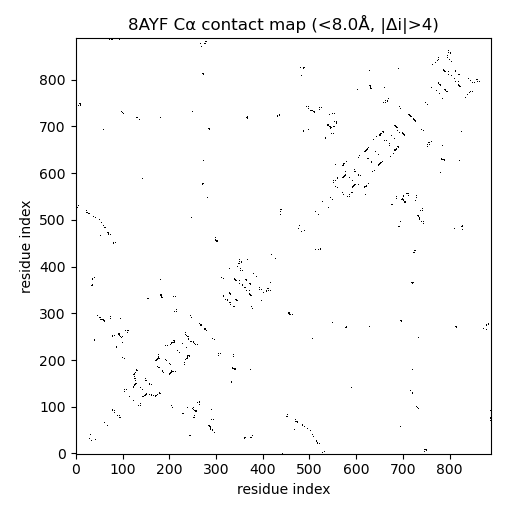0 -12.169 -6.574 1.00 15.52 218 CYS A C 1
ATOM 805 O O . CYS A 1 138 ? 3.723 -12.667 -6.679 1.00 17.92 218 CYS A O 1
ATOM 808 N N . LYS A 1 139 ? 5.911 -12.556 -7.320 1.00 16.80 219 LYS A N 1
ATOM 809 C CA . LYS A 1 139 ? 5.767 -13.608 -8.328 1.00 15.60 219 LYS A CA 1
ATOM 810 C C . LYS A 1 139 ? 5.458 -14.939 -7.640 1.00 16.25 219 LYS A C 1
ATOM 811 O O . LYS A 1 139 ? 4.581 -15.690 -8.107 1.00 16.58 219 LYS A O 1
ATOM 817 N N . ALA A 1 140 ? 6.134 -15.205 -6.506 1.00 13.97 220 ALA A N 1
ATOM 818 C CA . ALA A 1 140 ? 5.819 -16.382 -5.712 1.00 13.89 220 ALA A CA 1
ATOM 819 C C . ALA A 1 140 ? 4.338 -16.392 -5.358 1.00 13.51 220 ALA A C 1
ATOM 820 O O . ALA A 1 140 ? 3.655 -17.418 -5.498 1.00 12.90 220 ALA A O 1
ATOM 822 N N . TYR A 1 141 ? 3.853 -15.245 -4.872 1.00 12.26 221 TYR A N 1
ATOM 823 C CA . TYR A 1 141 ? 2.498 -15.257 -4.360 1.00 13.07 221 TYR A CA 1
ATOM 824 C C . TYR A 1 141 ? 1.460 -15.363 -5.481 1.00 12.97 221 TYR A C 1
ATOM 825 O O . TYR A 1 141 ? 0.439 -16.040 -5.280 1.00 12.13 221 TYR A O 1
ATOM 834 N N . ARG A 1 142 ? 1.740 -14.704 -6.622 1.00 13.51 222 ARG A N 1
ATOM 835 C CA . ARG A 1 142 ? 0.926 -14.816 -7.839 1.00 13.97 222 ARG A CA 1
ATOM 836 C C . ARG A 1 142 ? 0.695 -16.276 -8.265 1.00 14.78 222 ARG A C 1
ATOM 837 O O . ARG A 1 142 ? -0.455 -16.686 -8.520 1.00 14.43 222 ARG A O 1
ATOM 845 N N . ASP A 1 143 ? 1.804 -17.033 -8.378 1.00 15.31 223 ASP A N 1
ATOM 846 C CA . ASP A 1 143 ? 1.784 -18.412 -8.845 1.00 15.92 223 ASP A CA 1
ATOM 847 C C . ASP A 1 143 ? 1.036 -19.274 -7.838 1.00 15.76 223 ASP A C 1
ATOM 848 O O . ASP A 1 143 ? 0.315 -20.192 -8.221 1.00 17.18 223 ASP A O 1
ATOM 853 N N . LEU A 1 144 ? 1.158 -18.960 -6.546 1.00 15.86 224 LEU A N 1
ATOM 854 C CA . LEU A 1 144 ? 0.421 -19.746 -5.568 1.00 16.30 224 LEU A CA 1
ATOM 855 C C . LEU A 1 144 ? -1.076 -19.457 -5.697 1.00 17.28 224 LEU A C 1
ATOM 856 O O . LEU A 1 144 ? -1.890 -20.376 -5.600 1.00 16.83 224 LEU A O 1
ATOM 861 N N . ALA A 1 145 ? -1.436 -18.197 -5.986 1.00 18.90 225 ALA A N 1
ATOM 862 C CA . ALA A 1 145 ? -2.834 -17.842 -6.207 1.00 19.78 225 ALA A CA 1
ATOM 863 C C . ALA A 1 145 ? -3.367 -18.498 -7.491 1.00 23.10 225 ALA A C 1
ATOM 864 O O . ALA A 1 145 ? -4.545 -18.909 -7.530 1.00 23.29 225 ALA A O 1
ATOM 866 N N . PHE A 1 146 ? -2.516 -18.587 -8.545 1.00 24.44 226 PHE A N 1
ATOM 867 C CA . PHE A 1 146 ? -2.906 -19.277 -9.777 1.00 26.32 226 PHE A CA 1
ATOM 868 C C . PHE A 1 146 ? -3.293 -20.706 -9.426 1.00 29.11 226 PHE A C 1
ATOM 869 O O . PHE A 1 146 ? -4.304 -21.216 -9.911 1.00 29.42 226 PHE A O 1
ATOM 877 N N . GLU A 1 147 ? -2.474 -21.304 -8.549 1.00 30.32 227 GLU A N 1
ATOM 878 C CA . GLU A 1 147 ? -2.664 -22.682 -8.136 1.00 32.03 227 GLU A CA 1
ATOM 879 C C . GLU A 1 147 ? -4.046 -22.865 -7.496 1.00 33.10 227 GLU A C 1
ATOM 880 O O . GLU A 1 147 ? -4.601 -23.952 -7.588 1.00 32.76 227 GLU A O 1
ATOM 886 N N . LYS A 1 148 ? -4.610 -21.808 -6.886 1.00 34.02 228 LYS A N 1
ATOM 887 C CA . LYS A 1 148 ? -5.912 -21.888 -6.243 1.00 34.32 228 LYS A CA 1
ATOM 888 C C . LYS A 1 148 ? -6.993 -21.329 -7.166 1.00 36.16 228 LYS A C 1
ATOM 889 O O . LYS A 1 148 ? -8.046 -20.920 -6.691 1.00 40.32 228 LYS A O 1
ATOM 895 N N . GLY A 1 149 ? -6.707 -21.272 -8.472 1.00 37.73 229 GLY A N 1
ATOM 896 C CA . GLY A 1 149 ? -7.685 -20.901 -9.483 1.00 38.37 229 GLY A CA 1
ATOM 897 C C . GLY A 1 149 ? -7.945 -19.397 -9.615 1.00 41.37 229 GLY A C 1
ATOM 898 O O . GLY A 1 149 ? -8.899 -19.023 -10.296 1.00 44.87 229 GLY A O 1
ATOM 899 N N . ILE A 1 150 ? -7.112 -18.523 -9.023 1.00 39.24 230 ILE A N 1
ATOM 900 C CA . ILE A 1 150 ? -7.394 -17.091 -9.107 1.00 35.42 230 ILE A CA 1
ATOM 901 C C . ILE A 1 150 ? -6.807 -16.544 -10.401 1.00 34.37 230 ILE A C 1
ATOM 902 O O . ILE A 1 150 ? -5.616 -16.697 -10.619 1.00 34.42 230 ILE A O 1
ATOM 907 N N . LYS A 1 151 ? -7.627 -15.851 -11.209 1.00 35.57 231 LYS A N 1
ATOM 908 C CA . LYS A 1 151 ? -7.237 -15.490 -12.565 1.00 34.31 231 LYS A CA 1
ATOM 909 C C . LYS A 1 151 ? -6.374 -14.226 -12.554 1.00 35.65 231 LYS A C 1
ATOM 910 O O . LYS A 1 151 ? -5.354 -14.210 -13.241 1.00 37.32 231 LYS A O 1
ATOM 912 N N . THR A 1 152 ? -6.773 -13.169 -11.819 1.00 33.01 232 THR A N 1
ATOM 913 C CA . THR A 1 152 ? -5.955 -11.962 -11.722 1.00 31.49 232 THR A CA 1
ATOM 914 C C . THR A 1 152 ? -5.662 -11.656 -10.247 1.00 27.85 232 THR A C 1
ATOM 915 O O . THR A 1 152 ? -6.405 -10.930 -9.566 1.00 24.59 232 THR A O 1
ATOM 919 N N . PRO A 1 153 ? -4.566 -12.237 -9.704 1.00 22.24 233 PRO A N 1
ATOM 920 C CA . PRO A 1 153 ? -4.164 -12.006 -8.315 1.00 20.72 233 PRO A CA 1
ATOM 921 C C . PRO A 1 153 ? -4.005 -10.529 -7.948 1.00 18.58 233 PRO A C 1
ATOM 922 O O . PRO A 1 153 ? -3.502 -9.759 -8.760 1.00 17.48 233 PRO A O 1
ATOM 926 N N A GLU A 1 154 ? -4.447 -10.153 -6.732 0.50 18.21 234 GLU A N 1
ATOM 927 N N B GLU A 1 154 ? -4.417 -10.146 -6.726 0.50 17.56 234 GLU A N 1
ATOM 928 C CA A GLU A 1 154 ? -4.382 -8.775 -6.266 0.50 18.12 234 GLU A CA 1
ATOM 929 C CA B GLU A 1 154 ? -4.344 -8.752 -6.313 0.50 17.11 234 GLU A CA 1
ATOM 930 C C A GLU A 1 154 ? -3.363 -8.668 -5.128 0.50 17.87 234 GLU A C 1
ATOM 931 C C B GLU A 1 154 ? -3.405 -8.629 -5.113 0.50 17.28 234 GLU A C 1
ATOM 932 O O A GLU A 1 154 ? -3.309 -9.526 -4.246 0.50 17.19 234 GLU A O 1
ATOM 933 O O B GLU A 1 154 ? -3.434 -9.444 -4.190 0.50 16.69 234 GLU A O 1
ATOM 944 N N . ILE A 1 155 ? -2.543 -7.609 -5.181 1.00 17.67 235 ILE A N 1
ATOM 945 C CA . ILE A 1 155 ? -1.684 -7.184 -4.091 1.00 17.95 235 ILE A CA 1
ATOM 946 C C . ILE A 1 155 ? -2.420 -6.109 -3.292 1.00 18.27 235 ILE A C 1
ATOM 947 O O . ILE A 1 155 ? -2.846 -5.110 -3.881 1.00 18.42 235 ILE A O 1
ATOM 952 N N . VAL A 1 156 ? -2.540 -6.305 -1.959 1.00 17.54 236 VAL A N 1
ATOM 953 C CA . VAL A 1 156 ? -3.146 -5.294 -1.107 1.00 16.50 236 VAL A CA 1
ATOM 954 C C . VAL A 1 156 ? -2.043 -4.601 -0.313 1.00 15.33 236 VAL A C 1
ATOM 955 O O . VAL A 1 156 ? -1.420 -5.206 0.553 1.00 13.20 236 VAL A O 1
ATOM 959 N N . ALA A 1 157 ? -1.856 -3.304 -0.601 1.00 16.11 237 ALA A N 1
ATOM 960 C CA . ALA A 1 157 ? -0.675 -2.577 -0.164 1.00 16.19 237 ALA A CA 1
ATOM 961 C C . ALA A 1 157 ? -1.081 -1.224 0.384 1.00 16.77 237 ALA A C 1
ATOM 962 O O . ALA A 1 157 ? -2.051 -0.637 -0.084 1.00 17.93 237 ALA A O 1
ATOM 964 N N . PRO A 1 158 ? -0.328 -0.650 1.338 1.00 16.43 238 PRO A N 1
ATOM 965 C CA . PRO A 1 158 ? -0.559 0.741 1.712 1.00 16.56 238 PRO A CA 1
ATOM 966 C C . PRO A 1 158 ? -0.123 1.652 0.574 1.00 15.74 238 PRO A C 1
ATOM 967 O O . PRO A 1 158 ? 0.756 1.291 -0.218 1.00 13.99 238 PRO A O 1
ATOM 971 N N . GLN A 1 159 ? -0.712 2.854 0.557 1.00 17.48 239 GLN A N 1
ATOM 972 C CA . GLN A 1 159 ? -0.349 3.894 -0.396 1.00 18.46 239 GLN A CA 1
ATOM 973 C C . GLN A 1 159 ? 1.162 4.165 -0.385 1.00 16.36 239 GLN A C 1
ATOM 974 O O . GLN A 1 159 ? 1.725 4.475 -1.422 1.00 15.96 239 GLN A O 1
ATOM 980 N N . SER A 1 160 ? 1.822 4.003 0.768 1.00 16.14 240 SER A N 1
ATOM 981 C CA . SER A 1 160 ? 3.241 4.285 0.957 1.00 15.26 240 SER A CA 1
ATOM 982 C C . SER A 1 160 ? 4.174 3.164 0.472 1.00 15.82 240 SER A C 1
ATOM 983 O O . SER A 1 160 ? 5.396 3.369 0.469 1.00 15.55 240 SER A O 1
ATOM 986 N N . ALA A 1 161 ? 3.630 1.971 0.140 1.00 14.52 241 ALA A N 1
ATOM 987 C CA . ALA A 1 161 ? 4.472 0.856 -0.261 1.00 14.16 241 ALA A CA 1
ATOM 988 C C . ALA A 1 161 ? 5.306 1.268 -1.478 1.00 15.08 241 ALA A C 1
ATOM 989 O O . ALA A 1 161 ? 4.875 2.109 -2.272 1.00 15.79 241 ALA A O 1
ATOM 991 N N . HIS A 1 162 ? 6.494 0.662 -1.653 1.00 14.47 242 HIS A N 1
ATOM 992 C CA . HIS A 1 162 ? 7.451 1.102 -2.656 1.00 13.77 242 HIS A CA 1
ATOM 993 C C . HIS A 1 162 ? 6.867 0.916 -4.051 1.00 13.68 242 HIS A C 1
ATOM 994 O O . HIS A 1 162 ? 6.106 -0.010 -4.287 1.00 14.14 242 HIS A O 1
ATOM 1001 N N . ALA A 1 163 ? 7.263 1.772 -4.998 1.00 14.44 243 ALA A N 1
ATOM 1002 C CA . ALA A 1 163 ? 6.893 1.646 -6.406 1.00 13.71 243 ALA A CA 1
ATOM 1003 C C . ALA A 1 163 ? 7.111 0.238 -6.954 1.00 14.32 243 ALA A C 1
ATOM 1004 O O . ALA A 1 163 ? 6.472 -0.124 -7.938 1.00 14.56 243 ALA A O 1
ATOM 1006 N N . ALA A 1 164 ? 8.070 -0.528 -6.396 1.00 14.78 244 ALA A N 1
ATOM 1007 C CA . ALA A 1 164 ? 8.429 -1.853 -6.909 1.00 14.60 244 ALA A CA 1
ATOM 1008 C C . ALA A 1 164 ? 7.215 -2.791 -6.917 1.00 14.48 244 ALA A C 1
ATOM 1009 O O . ALA A 1 164 ? 7.183 -3.750 -7.705 1.00 13.82 244 ALA A O 1
ATOM 1011 N N . PHE A 1 165 ? 6.225 -2.501 -6.042 1.00 14.91 245 PHE A N 1
ATOM 1012 C CA . PHE A 1 165 ? 4.980 -3.259 -5.983 1.00 14.41 245 PHE A CA 1
ATOM 1013 C C . PHE A 1 165 ? 4.091 -2.961 -7.195 1.00 14.72 245 PHE A C 1
ATOM 1014 O O . PHE A 1 165 ? 3.358 -3.836 -7.674 1.00 15.77 245 PHE A O 1
ATOM 1022 N N . ASN A 1 166 ? 4.198 -1.744 -7.752 1.00 15.40 246 ASN A N 1
ATOM 1023 C CA . ASN A 1 166 ? 3.505 -1.402 -8.993 1.00 15.93 246 ASN A CA 1
ATOM 1024 C C . ASN A 1 166 ? 4.198 -2.007 -10.214 1.00 15.06 246 ASN A C 1
ATOM 1025 O O . ASN A 1 166 ? 3.530 -2.369 -11.194 1.00 15.34 246 ASN A O 1
ATOM 1030 N N . LYS A 1 167 ? 5.543 -2.081 -10.165 1.00 14.33 247 LYS A N 1
ATOM 1031 C CA . LYS A 1 167 ? 6.310 -2.787 -11.185 1.00 14.21 247 LYS A CA 1
ATOM 1032 C C . LYS A 1 167 ? 5.893 -4.250 -11.167 1.00 13.92 247 LYS A C 1
ATOM 1033 O O . LYS A 1 167 ? 5.523 -4.788 -12.212 1.00 14.43 247 LYS A O 1
ATOM 1039 N N . ALA A 1 168 ? 5.893 -4.865 -9.970 1.00 12.73 248 ALA A N 1
ATOM 1040 C CA . ALA A 1 168 ? 5.455 -6.244 -9.847 1.00 12.74 248 ALA A CA 1
ATOM 1041 C C . ALA A 1 168 ? 4.102 -6.461 -10.532 1.00 14.11 248 ALA A C 1
ATOM 1042 O O . ALA A 1 168 ? 3.929 -7.412 -11.319 1.00 14.60 248 ALA A O 1
ATOM 1044 N N . ALA A 1 169 ? 3.148 -5.554 -10.263 1.00 15.22 249 ALA A N 1
ATOM 1045 C CA . ALA A 1 169 ? 1.799 -5.684 -10.800 1.00 15.94 249 ALA A CA 1
ATOM 1046 C C . ALA A 1 169 ? 1.812 -5.603 -12.321 1.00 18.21 249 ALA A C 1
ATOM 1047 O O . ALA A 1 169 ? 1.215 -6.461 -12.980 1.00 18.40 249 ALA A O 1
ATOM 1049 N N . SER A 1 170 ? 2.508 -4.577 -12.842 1.00 19.48 250 SER A N 1
ATOM 1050 C CA . SER A 1 170 ? 2.633 -4.339 -14.277 1.00 20.10 250 SER A CA 1
ATOM 1051 C C . SER A 1 170 ? 3.289 -5.516 -15.009 1.00 20.16 250 SER A C 1
ATOM 1052 O O . SER A 1 170 ? 2.772 -6.050 -15.990 1.00 22.38 250 SER A O 1
ATOM 1055 N N . TYR A 1 171 ? 4.470 -5.910 -14.547 1.00 18.56 251 TYR A N 1
ATOM 1056 C CA . TYR A 1 171 ? 5.179 -7.036 -15.110 1.00 15.96 251 TYR A CA 1
ATOM 1057 C C . TYR A 1 171 ? 4.340 -8.320 -15.052 1.00 15.78 251 TYR A C 1
ATOM 1058 O O . TYR A 1 171 ? 4.183 -9.016 -16.061 1.00 14.35 251 TYR A O 1
ATOM 1067 N N . PHE A 1 172 ? 3.862 -8.695 -13.850 1.00 14.50 252 PHE A N 1
ATOM 1068 C CA . PHE A 1 172 ? 3.395 -10.053 -13.640 1.00 14.34 252 PHE A CA 1
ATOM 1069 C C . PHE A 1 172 ? 1.876 -10.206 -13.795 1.00 15.05 252 PHE A C 1
ATOM 1070 O O . PHE A 1 172 ? 1.364 -11.325 -13.662 1.00 13.89 252 PHE A O 1
ATOM 1078 N N . GLY A 1 173 ? 1.155 -9.120 -14.102 1.00 15.76 253 GLY A N 1
ATOM 1079 C CA . GLY A 1 173 ? -0.265 -9.218 -14.410 1.00 17.15 253 GLY A CA 1
ATOM 1080 C C . GLY A 1 173 ? -1.113 -9.369 -13.157 1.00 19.89 253 GLY A C 1
ATOM 1081 O O . GLY A 1 173 ? -2.045 -10.179 -13.105 1.00 23.29 253 GLY A O 1
ATOM 1082 N N A MET A 1 174 ? -0.773 -8.569 -12.146 0.50 20.59 254 MET A N 1
ATOM 1083 N N B MET A 1 174 ? -0.767 -8.577 -12.140 0.50 18.94 254 MET A N 1
ATOM 1084 C CA A MET A 1 174 ? -1.485 -8.559 -10.887 0.50 21.83 254 MET A CA 1
ATOM 1085 C CA B MET A 1 174 ? -1.474 -8.562 -10.877 0.50 19.04 254 MET A CA 1
ATOM 1086 C C A MET A 1 174 ? -2.144 -7.195 -10.751 0.50 21.47 254 MET A C 1
ATOM 1087 C C B MET A 1 174 ? -2.144 -7.200 -10.752 0.50 19.85 254 MET A C 1
ATOM 1088 O O A MET A 1 174 ? -1.688 -6.231 -11.358 0.50 21.85 254 MET A O 1
ATOM 1089 O O B MET A 1 174 ? -1.690 -6.239 -11.365 0.50 20.36 254 MET A O 1
ATOM 1098 N N . LYS A 1 175 ? -3.225 -7.123 -9.971 1.00 21.86 255 LYS A N 1
ATOM 1099 C CA . LYS A 1 175 ? -3.882 -5.849 -9.693 1.00 22.52 255 LYS A CA 1
ATOM 1100 C C . LYS A 1 175 ? -3.329 -5.331 -8.369 1.00 22.12 255 LYS A C 1
ATOM 1101 O O . LYS A 1 175 ? -3.197 -6.093 -7.432 1.00 25.66 255 LYS A O 1
ATOM 1107 N N . ILE A 1 176 ? -2.957 -4.054 -8.281 1.00 21.48 256 ILE A N 1
ATOM 1108 C CA . ILE A 1 176 ? -2.489 -3.498 -7.027 1.00 20.63 256 ILE A CA 1
ATOM 1109 C C . ILE A 1 176 ? -3.584 -2.611 -6.433 1.00 20.82 256 ILE A C 1
ATOM 1110 O O . ILE A 1 176 ? -4.065 -1.705 -7.089 1.00 19.96 256 ILE A O 1
ATOM 1115 N N . VAL A 1 177 ? -3.969 -2.895 -5.180 1.00 21.14 257 VAL A N 1
ATOM 1116 C CA . VAL A 1 177 ? -4.884 -2.060 -4.429 1.00 21.18 257 VAL A CA 1
ATOM 1117 C C . VAL A 1 177 ? -4.115 -1.369 -3.307 1.00 20.48 257 VAL A C 1
ATOM 1118 O O . VAL A 1 177 ? -3.598 -2.033 -2.402 1.00 18.96 257 VAL A O 1
ATOM 1122 N N . ARG A 1 178 ? -4.041 -0.030 -3.416 1.00 20.38 258 ARG A N 1
ATOM 1123 C CA . ARG A 1 178 ? -3.328 0.817 -2.480 1.00 20.84 258 ARG A CA 1
ATOM 1124 C C . ARG A 1 178 ? -4.370 1.419 -1.536 1.00 20.82 258 ARG A C 1
ATOM 1125 O O . ARG A 1 178 ? -5.333 2.035 -1.968 1.00 19.78 258 ARG A O 1
ATOM 1133 N N . VAL A 1 179 ? -4.168 1.192 -0.236 1.00 21.00 259 VAL A N 1
ATOM 1134 C CA . VAL A 1 179 ? -5.089 1.642 0.788 1.00 22.69 259 VAL A CA 1
ATOM 1135 C C . VAL A 1 179 ? -4.494 2.843 1.527 1.00 22.97 259 VAL A C 1
ATOM 1136 O O . VAL A 1 179 ? -3.267 2.941 1.728 1.00 19.85 259 VAL A O 1
ATOM 1140 N N . PRO A 1 180 ? -5.378 3.794 1.939 1.00 21.96 260 PRO A N 1
ATOM 1141 C CA . PRO A 1 180 ? -4.962 5.050 2.562 1.00 20.67 260 PRO A CA 1
ATOM 1142 C C . PRO A 1 180 ? -4.256 4.858 3.898 1.00 19.31 260 PRO A C 1
ATOM 1143 O O . PRO A 1 180 ? -4.336 3.800 4.522 1.00 15.68 260 PRO A O 1
ATOM 1147 N N . LEU A 1 181 ? -3.562 5.925 4.313 1.00 19.70 261 LEU A N 1
ATOM 1148 C CA . LEU A 1 181 ? -2.845 5.992 5.583 1.00 19.01 261 LEU A CA 1
ATOM 1149 C C . LEU A 1 181 ? -3.675 6.723 6.632 1.00 19.24 261 LEU A C 1
ATOM 1150 O O . LEU A 1 181 ? -4.641 7.395 6.288 1.00 22.67 261 LEU A O 1
ATOM 1155 N N . THR A 1 182 ? -3.242 6.600 7.891 1.00 19.08 262 THR A N 1
ATOM 1156 C CA . THR A 1 182 ? -3.713 7.364 9.036 1.00 18.87 262 THR A CA 1
ATOM 1157 C C . THR A 1 182 ? -2.937 8.673 9.036 1.00 21.46 262 THR A C 1
ATOM 1158 O O . THR A 1 182 ? -1.995 8.793 8.238 1.00 22.95 262 THR A O 1
ATOM 1162 N N . LYS A 1 183 ? -3.339 9.623 9.913 1.00 20.73 263 LYS A N 1
ATOM 1163 C CA . LYS A 1 183 ? -2.652 10.903 10.081 1.00 20.35 263 LYS A CA 1
ATOM 1164 C C . LYS A 1 183 ? -1.196 10.677 10.509 1.00 19.85 263 LYS A C 1
ATOM 1165 O O . LYS A 1 183 ? -0.368 11.563 10.358 1.00 21.49 263 LYS A O 1
ATOM 1167 N N . MET A 1 184 ? -0.875 9.488 11.031 1.00 20.72 264 MET A N 1
ATOM 1168 C CA . MET A 1 184 ? 0.479 9.146 11.457 1.00 22.06 264 MET A CA 1
ATOM 1169 C C . MET A 1 184 ? 1.284 8.483 10.330 1.00 20.68 264 MET A C 1
ATOM 1170 O O . MET A 1 184 ? 2.441 8.101 10.526 1.00 18.29 264 MET A O 1
ATOM 1175 N N . MET A 1 185 ? 0.648 8.345 9.156 1.00 19.73 265 MET A N 1
ATOM 1176 C CA . MET A 1 185 ? 1.261 7.834 7.932 1.00 20.20 265 MET A CA 1
ATOM 1177 C C . MET A 1 185 ? 1.458 6.311 7.993 1.00 19.25 265 MET A C 1
ATOM 1178 O O . MET A 1 185 ? 2.174 5.749 7.164 1.00 19.62 265 MET A O 1
ATOM 1183 N N . GLU A 1 186 ? 0.804 5.643 8.957 1.00 18.63 266 GLU A N 1
ATOM 1184 C CA . GLU A 1 186 ? 0.713 4.184 9.007 1.00 19.65 266 GLU A CA 1
ATOM 1185 C C . GLU A 1 186 ? -0.471 3.737 8.149 1.00 18.55 266 GLU A C 1
ATOM 1186 O O . GLU A 1 186 ? -1.394 4.509 7.946 1.00 16.67 266 GLU A O 1
ATOM 1192 N N . VAL A 1 187 ? -0.467 2.498 7.663 1.00 18.42 267 VAL A N 1
ATOM 1193 C CA . VAL A 1 187 ? -1.575 1.995 6.857 1.00 18.06 267 VAL A CA 1
ATOM 1194 C C . VAL A 1 187 ? -2.817 2.013 7.731 1.00 19.21 267 VAL A C 1
ATOM 1195 O O . VAL A 1 187 ? -2.723 1.727 8.922 1.00 17.32 267 VAL A O 1
ATOM 1199 N N . ASP A 1 188 ? -3.967 2.338 7.129 1.00 21.17 268 ASP A N 1
ATOM 1200 C CA . ASP A 1 188 ? -5.237 2.198 7.825 1.00 20.94 268 ASP A CA 1
ATOM 1201 C C . ASP A 1 188 ? -5.678 0.735 7.744 1.00 18.58 268 ASP A C 1
ATOM 1202 O O . ASP A 1 188 ? -6.065 0.262 6.673 1.00 18.30 268 ASP A O 1
ATOM 1207 N N . VAL A 1 189 ? -5.681 0.026 8.880 1.00 18.83 269 VAL A N 1
ATOM 1208 C CA . VAL A 1 189 ? -5.867 -1.422 8.879 1.00 19.56 269 VAL A CA 1
ATOM 1209 C C . VAL A 1 189 ? -7.322 -1.810 8.603 1.00 19.68 269 VAL A C 1
ATOM 1210 O O . VAL A 1 189 ? -7.558 -2.854 7.982 1.00 19.69 269 VAL A O 1
ATOM 1214 N N . ARG A 1 190 ? -8.277 -0.969 9.037 1.00 19.77 270 ARG A N 1
ATOM 1215 C CA . ARG A 1 190 ? -9.695 -1.136 8.720 1.00 20.13 270 ARG A CA 1
ATOM 1216 C C . ARG A 1 190 ? -9.929 -0.998 7.212 1.00 18.07 270 ARG A C 1
ATOM 1217 O O . ARG A 1 190 ? -10.668 -1.786 6.630 1.00 18.06 270 ARG A O 1
ATOM 1221 N N . ALA A 1 191 ? -9.294 0.003 6.598 1.00 18.32 271 ALA A N 1
ATOM 1222 C CA . ALA A 1 191 ? -9.359 0.213 5.160 1.00 19.32 271 ALA A CA 1
ATOM 1223 C C . ALA A 1 191 ? -8.732 -0.973 4.423 1.00 19.13 271 ALA A C 1
ATOM 1224 O O . ALA A 1 191 ? -9.240 -1.432 3.388 1.00 20.77 271 ALA A O 1
ATOM 1226 N N . MET A 1 192 ? -7.642 -1.497 4.990 1.00 20.14 272 MET A N 1
ATOM 1227 C CA . MET A 1 192 ? -6.950 -2.639 4.414 1.00 20.62 272 MET A CA 1
ATOM 1228 C C . MET A 1 192 ? -7.847 -3.869 4.432 1.00 19.20 272 MET A C 1
ATOM 1229 O O . MET A 1 192 ? -7.809 -4.617 3.468 1.00 19.29 272 MET A O 1
ATOM 1234 N N . ARG A 1 193 ? -8.643 -4.076 5.498 1.00 20.86 273 ARG A N 1
ATOM 1235 C CA . ARG A 1 193 ? -9.531 -5.241 5.559 1.00 20.37 273 ARG A CA 1
ATOM 1236 C C . ARG A 1 193 ? -10.621 -5.150 4.497 1.00 20.36 273 ARG A C 1
ATOM 1237 O O . ARG A 1 193 ? -10.981 -6.163 3.874 1.00 18.54 273 ARG A O 1
ATOM 1245 N N . ARG A 1 194 ? -11.133 -3.924 4.310 1.00 20.49 274 ARG A N 1
ATOM 1246 C CA . ARG A 1 194 ? -12.177 -3.678 3.334 1.00 21.33 274 ARG A CA 1
ATOM 1247 C C . ARG A 1 194 ? -11.654 -3.881 1.912 1.00 20.28 274 ARG A C 1
ATOM 1248 O O . ARG A 1 194 ? -12.437 -4.196 1.022 1.00 19.46 274 ARG A O 1
ATOM 1256 N N . ALA A 1 195 ? -10.339 -3.742 1.708 1.00 20.64 275 ALA A N 1
ATOM 1257 C CA . ALA A 1 195 ? -9.738 -3.934 0.391 1.00 20.91 275 ALA A CA 1
ATOM 1258 C C . ALA A 1 195 ? -9.532 -5.402 0.036 1.00 21.03 275 ALA A C 1
ATOM 1259 O O . ALA A 1 195 ? -9.154 -5.689 -1.095 1.00 22.34 275 ALA A O 1
ATOM 1261 N N . ILE A 1 196 ? -9.756 -6.331 0.973 1.00 22.21 276 ILE A N 1
ATOM 1262 C CA . ILE A 1 196 ? -9.499 -7.739 0.709 1.00 24.17 276 ILE A CA 1
ATOM 1263 C C . ILE A 1 196 ? -10.688 -8.331 -0.047 1.00 25.24 276 ILE A C 1
ATOM 1264 O O . ILE A 1 196 ? -11.843 -7.992 0.228 1.00 27.92 276 ILE A O 1
ATOM 1269 N N . SER A 1 197 ? -10.381 -9.234 -0.988 1.00 24.57 277 SER A N 1
ATOM 1270 C CA . SER A 1 197 ? -11.363 -9.841 -1.871 1.00 23.08 277 SER A CA 1
ATOM 1271 C C . SER A 1 197 ? -10.972 -11.292 -2.096 1.00 25.34 277 SER A C 1
ATOM 1272 O O . SER A 1 197 ? -9.899 -11.709 -1.656 1.00 24.63 277 SER A O 1
ATOM 1275 N N . ARG A 1 198 ? -11.820 -12.044 -2.813 1.00 27.69 278 ARG A N 1
ATOM 1276 C CA . ARG A 1 198 ? -11.512 -13.429 -3.136 1.00 29.81 278 ARG A CA 1
ATOM 1277 C C . ARG A 1 198 ? -10.243 -13.495 -3.988 1.00 24.44 278 ARG A C 1
ATOM 1278 O O . ARG A 1 198 ? -9.608 -14.533 -4.030 1.00 23.03 278 ARG A O 1
ATOM 1286 N N . ASN A 1 199 ? -9.804 -12.383 -4.583 1.00 24.30 279 ASN A N 1
ATOM 1287 C CA . ASN A 1 199 ? -8.664 -12.448 -5.493 1.00 23.63 279 ASN A CA 1
ATOM 1288 C C . ASN A 1 199 ? -7.342 -12.049 -4.826 1.00 20.52 279 ASN A C 1
ATOM 1289 O O . ASN A 1 199 ? -6.295 -12.147 -5.450 1.00 19.21 279 ASN A O 1
ATOM 1294 N N . THR A 1 200 ? -7.366 -11.679 -3.545 1.00 18.97 280 THR A N 1
ATOM 1295 C CA . THR A 1 200 ? -6.161 -11.190 -2.885 1.00 18.39 280 THR A CA 1
ATOM 1296 C C . THR A 1 200 ? -5.110 -12.295 -2.796 1.00 17.24 280 THR A C 1
ATOM 1297 O O . THR A 1 200 ? -5.402 -13.369 -2.283 1.00 17.08 280 THR A O 1
ATOM 1301 N N . ALA A 1 201 ? -3.895 -12.026 -3.304 1.00 17.02 281 ALA A N 1
ATOM 1302 C CA . ALA A 1 201 ? -2.775 -12.970 -3.288 1.00 16.70 281 ALA A CA 1
ATOM 1303 C C . ALA A 1 201 ? -1.791 -12.658 -2.154 1.00 16.04 281 ALA A C 1
ATOM 1304 O O . ALA A 1 201 ? -1.158 -13.575 -1.641 1.00 17.05 281 ALA A O 1
ATOM 1306 N N . MET A 1 202 ? -1.638 -11.380 -1.779 1.00 16.04 282 MET A N 1
ATOM 1307 C CA . MET A 1 202 ? -0.719 -10.984 -0.716 1.00 15.96 282 MET A CA 1
ATOM 1308 C C . MET A 1 202 ? -1.154 -9.656 -0.073 1.00 15.59 282 MET A C 1
ATOM 1309 O O . MET A 1 202 ? -1.779 -8.794 -0.721 1.00 13.48 282 MET A O 1
ATOM 1314 N N . LEU A 1 203 ? -0.804 -9.539 1.232 1.00 15.30 283 LEU A N 1
ATOM 1315 C CA . LEU A 1 203 ? -0.783 -8.269 1.951 1.00 14.42 283 LEU A CA 1
ATOM 1316 C C . LEU A 1 203 ? 0.668 -7.791 2.060 1.00 13.55 283 LEU A C 1
ATOM 1317 O O . LEU A 1 203 ? 1.638 -8.575 2.093 1.00 12.68 283 LEU A O 1
ATOM 1322 N N . VAL A 1 204 ? 0.802 -6.467 2.156 1.00 13.36 284 VAL A N 1
ATOM 1323 C CA . VAL A 1 204 ? 2.107 -5.835 2.250 1.00 13.54 284 VAL A CA 1
ATOM 1324 C C . VAL A 1 204 ? 2.104 -4.906 3.461 1.00 14.46 284 VAL A C 1
ATOM 1325 O O . VAL A 1 204 ? 1.130 -4.165 3.664 1.00 13.58 284 VAL A O 1
ATOM 1329 N N . CYS A 1 205 ? 3.234 -4.876 4.187 1.00 14.61 285 CYS A N 1
ATOM 1330 C CA . CYS A 1 205 ? 3.541 -3.644 4.899 1.00 16.80 285 CYS A CA 1
ATOM 1331 C C . CYS A 1 205 ? 5.048 -3.384 4.905 1.00 15.20 285 CYS A C 1
ATOM 1332 O O . CYS A 1 205 ? 5.789 -4.233 4.463 1.00 13.20 285 CYS A O 1
ATOM 1335 N N . SER A 1 206 ? 5.465 -2.195 5.378 1.00 13.84 286 SER A N 1
ATOM 1336 C CA . SER A 1 206 ? 6.827 -1.718 5.282 1.00 13.25 286 SER A CA 1
ATOM 1337 C C . SER A 1 206 ? 7.362 -1.329 6.666 1.00 13.24 286 SER A C 1
ATOM 1338 O O . SER A 1 206 ? 6.628 -0.751 7.494 1.00 14.49 286 SER A O 1
ATOM 1341 N N . THR A 1 207 ? 8.670 -1.610 6.865 1.00 13.24 287 THR A N 1
ATOM 1342 C CA . THR A 1 207 ? 9.372 -1.414 8.127 1.00 12.98 287 THR A CA 1
ATOM 1343 C C . THR A 1 207 ? 10.754 -0.808 7.908 1.00 12.83 287 THR A C 1
ATOM 1344 O O . THR A 1 207 ? 11.756 -1.494 8.067 1.00 12.09 287 THR A O 1
ATOM 1348 N N . PRO A 1 208 ? 10.859 0.501 7.575 1.00 14.16 288 PRO A N 1
ATOM 1349 C CA . PRO A 1 208 ? 9.702 1.367 7.386 1.00 14.86 288 PRO A CA 1
ATOM 1350 C C . PRO A 1 208 ? 9.365 1.573 5.924 1.00 16.07 288 PRO A C 1
ATOM 1351 O O . PRO A 1 208 ? 10.136 1.167 5.040 1.00 18.52 288 PRO A O 1
ATOM 1355 N N . GLN A 1 209 ? 8.259 2.287 5.701 1.00 15.38 289 GLN A N 1
ATOM 1356 C CA . GLN A 1 209 ? 7.986 2.835 4.383 1.00 15.10 289 GLN A CA 1
ATOM 1357 C C . GLN A 1 209 ? 8.968 3.977 4.091 1.00 14.20 289 GLN A C 1
ATOM 1358 O O . GLN A 1 209 ? 9.404 4.683 4.990 1.00 14.12 289 GLN A O 1
ATOM 1364 N N . PHE A 1 210 ? 9.337 4.126 2.806 1.00 14.32 290 PHE A N 1
ATOM 1365 C CA . PHE A 1 210 ? 10.448 4.962 2.357 1.00 14.45 290 PHE A CA 1
ATOM 1366 C C . PHE A 1 210 ? 10.120 6.460 2.436 1.00 14.40 290 PHE A C 1
ATOM 1367 O O . PHE A 1 210 ? 10.977 7.256 2.832 1.00 13.67 290 PHE A O 1
ATOM 1375 N N . PRO A 1 211 ? 8.912 6.915 2.014 1.00 14.88 291 PRO A N 1
ATOM 1376 C CA . PRO A 1 211 ? 8.589 8.340 2.006 1.00 14.97 291 PRO A CA 1
ATOM 1377 C C . PRO A 1 211 ? 8.728 9.050 3.346 1.00 15.61 291 PRO A C 1
ATOM 1378 O O . PRO A 1 211 ? 9.434 10.044 3.402 1.00 17.29 291 PRO A O 1
ATOM 1382 N N . HIS A 1 212 ? 8.026 8.575 4.393 1.00 16.54 292 HIS A N 1
ATOM 1383 C CA . HIS A 1 212 ? 7.956 9.229 5.698 1.00 16.19 292 HIS A CA 1
ATOM 1384 C C . HIS A 1 212 ? 8.795 8.501 6.762 1.00 15.42 292 HIS A C 1
ATOM 1385 O O . HIS A 1 212 ? 9.017 9.065 7.841 1.00 15.21 292 HIS A O 1
ATOM 1392 N N . GLY A 1 213 ? 9.231 7.254 6.484 1.00 15.69 293 GLY A N 1
ATOM 1393 C CA . GLY A 1 213 ? 10.113 6.519 7.381 1.00 15.50 293 GLY A CA 1
ATOM 1394 C C . GLY A 1 213 ? 9.368 5.957 8.591 1.00 15.61 293 GLY A C 1
ATOM 1395 O O . GLY A 1 213 ? 9.961 5.688 9.629 1.00 15.24 293 GLY A O 1
ATOM 1396 N N . VAL A 1 214 ? 8.050 5.790 8.419 1.00 17.05 294 VAL A N 1
ATOM 1397 C CA . VAL A 1 214 ? 7.112 5.263 9.400 1.00 17.70 294 VAL A CA 1
ATOM 1398 C C . VAL A 1 214 ? 7.053 3.740 9.231 1.00 17.71 294 VAL A C 1
ATOM 1399 O O . VAL A 1 214 ? 7.135 3.245 8.099 1.00 18.49 294 VAL A O 1
ATOM 1403 N N . ILE A 1 215 ? 6.977 3.021 10.362 1.00 16.99 295 ILE A N 1
ATOM 1404 C CA . ILE A 1 215 ? 6.882 1.570 10.369 1.00 18.35 295 ILE A CA 1
ATOM 1405 C C . ILE A 1 215 ? 5.408 1.196 10.426 1.00 16.56 295 ILE A C 1
ATOM 1406 O O . ILE A 1 215 ? 4.692 1.718 11.259 1.00 16.59 295 ILE A O 1
ATOM 1411 N N . ASP A 1 216 ? 4.953 0.321 9.530 1.00 17.16 296 ASP A N 1
ATOM 1412 C CA . ASP A 1 216 ? 3.554 -0.093 9.581 1.00 18.79 296 ASP A CA 1
ATOM 1413 C C . ASP A 1 216 ? 3.349 -1.024 10.790 1.00 19.49 296 ASP A C 1
ATOM 1414 O O . ASP A 1 216 ? 4.280 -1.686 11.258 1.00 22.26 296 ASP A O 1
ATOM 1419 N N . PRO A 1 217 ? 2.124 -1.105 11.351 1.00 18.76 297 PRO A N 1
ATOM 1420 C CA . PRO A 1 217 ? 1.846 -1.967 12.509 1.00 18.87 297 PRO A CA 1
ATOM 1421 C C . PRO A 1 217 ? 1.684 -3.437 12.114 1.00 17.41 297 PRO A C 1
ATOM 1422 O O . PRO A 1 217 ? 0.572 -3.941 11.900 1.00 16.71 297 PRO A O 1
ATOM 1426 N N . VAL A 1 218 ? 2.840 -4.100 12.011 1.00 16.31 298 VAL A N 1
ATOM 1427 C CA . VAL A 1 218 ? 2.963 -5.430 11.437 1.00 16.91 298 VAL A CA 1
ATOM 1428 C C . VAL A 1 218 ? 2.000 -6.375 12.153 1.00 16.16 298 VAL A C 1
ATOM 1429 O O . VAL A 1 218 ? 1.195 -7.052 11.509 1.00 16.11 298 VAL A O 1
ATOM 1433 N N . PRO A 1 219 ? 1.973 -6.419 13.506 1.00 16.41 299 PRO A N 1
ATOM 1434 C CA . PRO A 1 219 ? 1.048 -7.308 14.203 1.00 16.30 299 PRO A CA 1
ATOM 1435 C C . PRO A 1 219 ? -0.372 -7.134 13.686 1.00 16.33 299 PRO A C 1
ATOM 1436 O O . PRO A 1 219 ? -1.000 -8.132 13.394 1.00 16.89 299 PRO A O 1
ATOM 1440 N N . GLU A 1 220 ? -0.836 -5.892 13.497 1.00 16.88 300 GLU A N 1
ATOM 1441 C CA . GLU A 1 220 ? -2.232 -5.686 13.149 1.00 18.59 300 GLU A CA 1
ATOM 1442 C C . GLU A 1 220 ? -2.512 -6.219 11.747 1.00 19.32 300 GLU A C 1
ATOM 1443 O O . GLU A 1 220 ? -3.601 -6.728 11.512 1.00 20.30 300 GLU A O 1
ATOM 1449 N N . VAL A 1 221 ? -1.548 -6.079 10.819 1.00 18.40 301 VAL A N 1
ATOM 1450 C CA . VAL A 1 221 ? -1.716 -6.570 9.452 1.00 17.81 301 VAL A CA 1
ATOM 1451 C C . VAL A 1 221 ? -1.632 -8.096 9.435 1.00 17.97 301 VAL A C 1
ATOM 1452 O O . VAL A 1 221 ? -2.408 -8.766 8.734 1.00 19.35 301 VAL A O 1
ATOM 1456 N N . ALA A 1 222 ? -0.735 -8.662 10.261 1.00 19.73 302 ALA A N 1
ATOM 1457 C CA . ALA A 1 222 ? -0.604 -10.117 10.367 1.00 19.61 302 ALA A CA 1
ATOM 1458 C C . ALA A 1 222 ? -1.889 -10.770 10.886 1.00 19.58 302 ALA A C 1
ATOM 1459 O O . ALA A 1 222 ? -2.174 -11.927 10.534 1.00 23.54 302 ALA A O 1
ATOM 1461 N N . LYS A 1 223 ? -2.659 -10.060 11.727 1.00 19.06 303 LYS A N 1
ATOM 1462 C CA . LYS A 1 223 ? -3.970 -10.540 12.164 1.00 19.40 303 LYS A CA 1
ATOM 1463 C C . LYS A 1 223 ? -4.874 -10.839 10.962 1.00 18.62 303 LYS A C 1
ATOM 1464 O O . LYS A 1 223 ? -5.552 -11.872 10.908 1.00 20.36 303 LYS A O 1
ATOM 1470 N N . LEU A 1 224 ? -4.867 -9.942 9.970 1.00 19.16 304 LEU A N 1
ATOM 1471 C CA . LEU A 1 224 ? -5.726 -10.069 8.791 1.00 18.95 304 LEU A CA 1
ATOM 1472 C C . LEU A 1 224 ? -5.245 -11.233 7.932 1.00 18.77 304 LEU A C 1
ATOM 1473 O O . LEU A 1 224 ? -6.060 -11.995 7.402 1.00 18.12 304 LEU A O 1
ATOM 1478 N N . ALA A 1 225 ? -3.909 -11.344 7.833 1.00 18.81 305 ALA A N 1
ATOM 1479 C CA . ALA A 1 225 ? -3.254 -12.374 7.043 1.00 18.14 305 ALA A CA 1
ATOM 1480 C C . ALA A 1 225 ? -3.659 -13.751 7.557 1.00 18.69 305 ALA A C 1
ATOM 1481 O O . ALA A 1 225 ? -4.073 -14.628 6.798 1.00 19.90 305 ALA A O 1
ATOM 1483 N N . VAL A 1 226 ? -3.570 -13.903 8.872 1.00 20.08 306 VAL A N 1
ATOM 1484 C CA . VAL A 1 226 ? -3.964 -15.143 9.503 1.00 19.07 306 VAL A CA 1
ATOM 1485 C C . VAL A 1 226 ? -5.475 -15.328 9.365 1.00 20.51 306 VAL A C 1
ATOM 1486 O O . VAL A 1 226 ? -5.893 -16.376 8.875 1.00 19.61 306 VAL A O 1
ATOM 1490 N N . LYS A 1 227 ? -6.291 -14.323 9.753 1.00 20.84 307 LYS A N 1
ATOM 1491 C CA . LYS A 1 227 ? -7.732 -14.528 9.703 1.00 21.89 307 LYS A CA 1
ATOM 1492 C C . LYS A 1 227 ? -8.155 -14.954 8.295 1.00 21.21 307 LYS A C 1
ATOM 1493 O O . LYS A 1 227 ? -8.854 -15.947 8.180 1.00 20.61 307 LYS A O 1
ATOM 1497 N N . TYR A 1 228 ? -7.708 -14.265 7.232 1.00 21.92 308 TYR A N 1
ATOM 1498 C CA . TYR A 1 228 ? -8.223 -14.542 5.893 1.00 21.14 308 TYR A CA 1
ATOM 1499 C C . TYR A 1 228 ? -7.294 -15.446 5.084 1.00 21.90 308 TYR A C 1
ATOM 1500 O O . TYR A 1 228 ? -7.523 -15.671 3.897 1.00 21.88 308 TYR A O 1
ATOM 1509 N N . LYS A 1 229 ? -6.273 -16.003 5.737 1.00 21.62 309 LYS A N 1
ATOM 1510 C CA . LYS A 1 229 ? -5.364 -16.943 5.115 1.00 21.29 309 LYS A CA 1
ATOM 1511 C C . LYS A 1 229 ? -4.748 -16.320 3.867 1.00 19.43 309 LYS A C 1
ATOM 1512 O O . LYS A 1 229 ? -4.810 -16.913 2.790 1.00 18.15 309 LYS A O 1
ATOM 1518 N N . ILE A 1 230 ? -4.127 -15.142 4.042 1.00 17.90 310 ILE A N 1
ATOM 1519 C CA . ILE A 1 230 ? -3.414 -14.468 2.957 1.00 17.20 310 ILE A CA 1
ATOM 1520 C C . ILE A 1 230 ? -1.940 -14.327 3.339 1.00 16.71 310 ILE A C 1
ATOM 1521 O O . ILE A 1 230 ? -1.638 -14.029 4.497 1.00 19.22 310 ILE A O 1
ATOM 1526 N N . PRO A 1 231 ? -0.987 -14.606 2.416 1.00 14.97 311 PRO A N 1
ATOM 1527 C CA . PRO A 1 231 ? 0.425 -14.315 2.656 1.00 14.23 311 PRO A CA 1
ATOM 1528 C C . PRO A 1 231 ? 0.657 -12.828 2.897 1.00 13.83 311 PRO A C 1
ATOM 1529 O O . PRO A 1 231 ? -0.108 -11.980 2.443 1.00 13.50 311 PRO A O 1
ATOM 1533 N N . LEU A 1 232 ? 1.678 -12.555 3.708 1.00 12.95 312 LEU A N 1
ATOM 1534 C CA . LEU A 1 232 ? 2.052 -11.213 4.090 1.00 12.42 312 LEU A CA 1
ATOM 1535 C C . LEU A 1 232 ? 3.553 -11.048 3.855 1.00 11.81 312 LEU A C 1
ATOM 1536 O O . LEU A 1 232 ? 4.364 -11.829 4.371 1.00 11.46 312 LEU A O 1
ATOM 1541 N N . HIS A 1 233 ? 3.870 -10.018 3.061 1.00 11.49 313 HIS A N 1
ATOM 1542 C CA . HIS A 1 233 ? 5.235 -9.653 2.779 1.00 11.44 313 HIS A CA 1
ATOM 1543 C C . HIS A 1 233 ? 5.604 -8.379 3.528 1.00 11.53 313 HIS A C 1
ATOM 1544 O O . HIS A 1 233 ? 4.930 -7.365 3.402 1.00 11.58 313 HIS A O 1
ATOM 1551 N N . VAL A 1 234 ? 6.689 -8.445 4.304 1.00 11.87 314 VAL A N 1
ATOM 1552 C CA . VAL A 1 234 ? 7.189 -7.282 5.022 1.00 11.87 314 VAL A CA 1
ATOM 1553 C C . VAL A 1 234 ? 8.353 -6.719 4.229 1.00 11.81 314 VAL A C 1
ATOM 1554 O O . VAL A 1 234 ? 9.362 -7.418 4.042 1.00 12.82 314 VAL A O 1
ATOM 1558 N N . ASP A 1 235 ? 8.188 -5.476 3.756 1.00 11.64 315 ASP A N 1
ATOM 1559 C CA . ASP A 1 235 ? 9.219 -4.744 3.055 1.00 11.09 315 ASP A CA 1
ATOM 1560 C C . ASP A 1 235 ? 10.143 -4.082 4.059 1.00 11.65 315 ASP A C 1
ATOM 1561 O O . ASP A 1 235 ? 9.887 -2.975 4.505 1.00 12.26 315 ASP A O 1
ATOM 1566 N N . ALA A 1 236 ? 11.246 -4.775 4.364 1.00 13.11 316 ALA A N 1
ATOM 1567 C CA . ALA A 1 236 ? 12.272 -4.266 5.246 1.00 14.38 316 ALA A CA 1
ATOM 1568 C C . ALA A 1 236 ? 13.542 -3.934 4.457 1.00 14.75 316 ALA A C 1
ATOM 1569 O O . ALA A 1 236 ? 14.638 -4.026 5.001 1.00 16.57 316 ALA A O 1
ATOM 1571 N N . CYS A 1 237 ? 13.409 -3.582 3.171 1.00 15.71 317 CYS A N 1
ATOM 1572 C CA . CYS A 1 237 ? 14.546 -3.258 2.315 1.00 15.48 317 CYS A CA 1
ATOM 1573 C C . CYS A 1 237 ? 15.450 -2.170 2.903 1.00 16.79 317 CYS A C 1
ATOM 1574 O O . CYS A 1 237 ? 16.668 -2.332 2.951 1.00 19.06 317 CYS A O 1
ATOM 1577 N N . LEU A 1 238 ? 14.830 -1.079 3.353 1.00 17.57 318 LEU A N 1
ATOM 1578 C CA . LEU A 1 238 ? 15.507 0.066 3.946 1.00 17.97 318 LEU A CA 1
ATOM 1579 C C . LEU A 1 238 ? 15.864 -0.202 5.420 1.00 17.98 318 LEU A C 1
ATOM 1580 O O . LEU A 1 238 ? 17.013 -0.061 5.837 1.00 17.71 318 LEU A O 1
ATOM 1585 N N . GLY A 1 239 ? 14.875 -0.658 6.204 1.00 17.06 319 GLY A N 1
ATOM 1586 C CA . GLY A 1 239 ? 14.983 -0.745 7.649 1.00 15.89 319 GLY A CA 1
ATOM 1587 C C . GLY A 1 239 ? 15.762 -1.960 8.129 1.00 15.57 319 GLY A C 1
ATOM 1588 O O . GLY A 1 239 ? 16.242 -1.952 9.256 1.00 16.99 319 GLY A O 1
ATOM 1589 N N . GLY A 1 240 ? 15.893 -2.974 7.277 1.00 16.02 320 GLY A N 1
ATOM 1590 C CA . GLY A 1 240 ? 16.358 -4.313 7.645 1.00 16.81 320 GLY A CA 1
ATOM 1591 C C . GLY A 1 240 ? 17.551 -4.351 8.608 1.00 16.05 320 GLY A C 1
ATOM 1592 O O . GLY A 1 240 ? 17.468 -4.938 9.689 1.00 14.69 320 GLY A O 1
ATOM 1593 N N . PHE A 1 241 ? 18.666 -3.734 8.195 1.00 16.79 321 PHE A N 1
ATOM 1594 C CA . PHE A 1 241 ? 19.915 -3.802 8.944 1.00 16.57 321 PHE A CA 1
ATOM 1595 C C . PHE A 1 241 ? 20.007 -2.626 9.923 1.00 16.70 321 PHE A C 1
ATOM 1596 O O . PHE A 1 241 ? 21.103 -2.302 10.406 1.00 17.53 321 PHE A O 1
ATOM 1604 N N . LEU A 1 242 ? 18.855 -2.003 10.235 1.00 15.22 322 LEU A N 1
ATOM 1605 C CA . LEU A 1 242 ? 18.714 -1.228 11.469 1.00 15.21 322 LEU A CA 1
ATOM 1606 C C . LEU A 1 242 ? 17.803 -1.931 12.471 1.00 14.38 322 LEU A C 1
ATOM 1607 O O . LEU A 1 242 ? 18.223 -2.205 13.607 1.00 14.39 322 LEU A O 1
ATOM 1612 N N . ILE A 1 243 ? 16.569 -2.213 12.027 1.00 13.43 323 ILE A N 1
ATOM 1613 C CA . ILE A 1 243 ? 15.498 -2.697 12.876 1.00 13.48 323 ILE A CA 1
ATOM 1614 C C . ILE A 1 243 ? 15.908 -3.949 13.634 1.00 14.00 323 ILE A C 1
ATOM 1615 O O . ILE A 1 243 ? 15.403 -4.166 14.729 1.00 14.19 323 ILE A O 1
ATOM 1620 N N . VAL A 1 244 ? 16.730 -4.821 13.026 1.00 14.97 324 VAL A N 1
ATOM 1621 C CA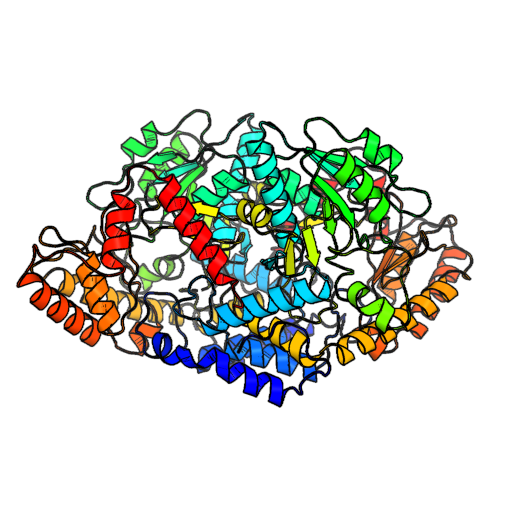 . VAL A 1 244 ? 17.087 -6.075 13.702 1.00 15.08 324 VAL A CA 1
ATOM 1622 C C . VAL A 1 244 ? 18.022 -5.799 14.889 1.00 14.31 324 VAL A C 1
ATOM 1623 O O . VAL A 1 244 ? 18.090 -6.604 15.810 1.00 13.99 324 VAL A O 1
ATOM 1627 N N . PHE A 1 245 ? 18.672 -4.625 14.934 1.00 14.24 325 PHE A N 1
ATOM 1628 C CA . PHE A 1 245 ? 19.643 -4.293 15.976 1.00 13.68 325 PHE A CA 1
ATOM 1629 C C . PHE A 1 245 ? 19.149 -3.237 16.969 1.00 14.79 325 PHE A C 1
ATOM 1630 O O . PHE A 1 245 ? 19.898 -2.861 17.894 1.00 15.63 325 PHE A O 1
ATOM 1638 N N . MET A 1 246 ? 17.918 -2.738 16.780 1.00 15.36 326 MET A N 1
ATOM 1639 C CA . MET A 1 246 ? 17.445 -1.569 17.515 1.00 15.91 326 MET A CA 1
ATOM 1640 C C . MET A 1 246 ? 17.379 -1.841 19.019 1.00 16.99 326 MET A C 1
ATOM 1641 O O . MET A 1 246 ? 17.832 -1.037 19.843 1.00 16.91 326 MET A O 1
ATOM 1646 N N . GLU A 1 247 ? 16.801 -2.974 19.379 1.00 19.69 327 GLU A N 1
ATOM 1647 C CA . GLU A 1 247 ? 16.699 -3.324 20.781 1.00 24.32 327 GLU A CA 1
ATOM 1648 C C . GLU A 1 247 ? 18.085 -3.357 21.426 1.00 24.10 327 GLU A C 1
ATOM 1649 O O . GLU A 1 247 ? 18.269 -2.755 22.497 1.00 27.30 327 GLU A O 1
ATOM 1655 N N . LYS A 1 248 ? 19.049 -4.017 20.754 1.00 22.33 328 LYS A N 1
ATOM 1656 C CA . LYS A 1 248 ? 20.394 -4.144 21.295 1.00 22.21 328 LYS A CA 1
ATOM 1657 C C . LYS A 1 248 ? 21.117 -2.800 21.269 1.00 20.96 328 LYS A C 1
ATOM 1658 O O . LYS A 1 248 ? 22.107 -2.634 21.972 1.00 21.09 328 LYS A O 1
ATOM 1664 N N . ALA A 1 249 ? 20.678 -1.873 20.406 1.00 19.25 329 ALA A N 1
ATOM 1665 C CA . ALA A 1 249 ? 21.261 -0.538 20.356 1.00 18.32 329 ALA A CA 1
ATOM 1666 C C . ALA A 1 249 ? 20.718 0.321 21.486 1.00 18.28 329 ALA A C 1
ATOM 1667 O O . ALA A 1 249 ? 21.200 1.443 21.704 1.00 18.62 329 ALA A O 1
ATOM 1669 N N . GLY A 1 250 ? 19.665 -0.193 22.139 1.00 19.78 330 GLY A N 1
ATOM 1670 C CA . GLY A 1 250 ? 19.011 0.492 23.247 1.00 21.31 330 GLY A CA 1
ATOM 1671 C C . GLY A 1 250 ? 17.839 1.360 22.785 1.00 21.58 330 GLY A C 1
ATOM 1672 O O . GLY A 1 250 ? 17.422 2.263 23.509 1.00 24.61 330 GLY A O 1
ATOM 1673 N N . TYR A 1 251 ? 17.309 1.104 21.583 1.00 19.22 331 TYR A N 1
ATOM 1674 C CA . TYR A 1 251 ? 16.200 1.898 21.079 1.00 18.41 331 TYR A CA 1
ATOM 1675 C C . TYR A 1 251 ? 15.090 0.935 20.682 1.00 17.81 331 TYR A C 1
ATOM 1676 O O . TYR A 1 251 ? 14.869 0.687 19.502 1.00 16.55 331 TYR A O 1
ATOM 1685 N N . PRO A 1 252 ? 14.407 0.292 21.651 1.00 17.50 332 PRO A N 1
ATOM 1686 C CA . PRO A 1 252 ? 13.348 -0.668 21.328 1.00 17.57 332 PRO A CA 1
ATOM 1687 C C . PRO A 1 252 ? 12.222 -0.040 20.491 1.00 19.19 332 PRO A C 1
ATOM 1688 O O . PRO A 1 252 ? 11.829 1.110 20.689 1.00 22.13 332 PRO A O 1
ATOM 1692 N N . LEU A 1 253 ? 11.757 -0.778 19.483 1.00 18.68 333 LEU A N 1
ATOM 1693 C CA . LEU A 1 253 ? 10.690 -0.316 18.615 1.00 19.62 333 LEU A CA 1
ATOM 1694 C C . LEU A 1 253 ? 9.340 -0.667 19.239 1.00 19.92 333 LEU A C 1
ATOM 1695 O O . LEU A 1 253 ? 9.248 -1.512 20.119 1.00 18.66 333 LEU A O 1
ATOM 1700 N N . GLU A 1 254 ? 8.293 -0.005 18.752 1.00 22.73 334 GLU A N 1
ATOM 1701 C CA . GLU A 1 254 ? 6.940 -0.181 19.247 1.00 26.05 334 GLU A CA 1
ATOM 1702 C C . GLU A 1 254 ? 6.366 -1.523 18.792 1.00 22.79 334 GLU A C 1
ATOM 1703 O O . GLU A 1 254 ? 5.622 -2.164 19.528 1.00 22.99 334 GLU A O 1
ATOM 1709 N N . HIS A 1 255 ? 6.711 -1.958 17.583 1.00 22.68 335 HIS A N 1
ATOM 1710 C CA . HIS A 1 255 ? 6.110 -3.162 17.028 1.00 24.81 335 HIS A CA 1
ATOM 1711 C C . HIS A 1 255 ? 7.183 -4.190 16.727 1.00 21.77 335 HIS A C 1
ATOM 1712 O O . HIS A 1 255 ? 8.303 -3.825 16.409 1.00 18.81 335 HIS A O 1
ATOM 1719 N N . PRO A 1 256 ? 6.863 -5.499 16.841 1.00 22.49 336 PRO A N 1
ATOM 1720 C CA . PRO A 1 256 ? 7.672 -6.559 16.231 1.00 22.05 336 PRO A CA 1
ATOM 1721 C C . PRO A 1 256 ? 7.408 -6.642 14.727 1.00 21.36 336 PRO A C 1
ATOM 1722 O O . PRO A 1 256 ? 6.350 -6.224 14.264 1.00 23.19 336 PRO A O 1
ATOM 1726 N N . PHE A 1 257 ? 8.359 -7.218 13.985 1.00 20.07 337 PHE A N 1
ATOM 1727 C CA . PHE A 1 257 ? 8.413 -7.055 12.544 1.00 20.47 337 PHE A CA 1
ATOM 1728 C C . PHE A 1 257 ? 8.887 -8.340 11.843 1.00 21.06 337 PHE A C 1
ATOM 1729 O O . PHE A 1 257 ? 8.761 -8.419 10.623 1.00 23.12 337 PHE A O 1
ATOM 1737 N N . ASP A 1 258 ? 9.416 -9.357 12.569 1.00 19.72 338 ASP A N 1
ATOM 1738 C CA . ASP A 1 258 ? 10.169 -10.450 11.939 1.00 16.83 338 ASP A CA 1
ATOM 1739 C C . ASP A 1 258 ? 9.318 -11.726 11.888 1.00 15.56 338 ASP A C 1
ATOM 1740 O O . ASP A 1 258 ? 8.100 -11.674 12.095 1.00 15.98 338 ASP A O 1
ATOM 1745 N N . PHE A 1 259 ? 9.968 -12.879 11.602 1.00 13.98 339 PHE A N 1
ATOM 1746 C CA . PHE A 1 259 ? 9.254 -14.130 11.397 1.00 13.49 339 PHE A CA 1
ATOM 1747 C C . PHE A 1 259 ? 8.568 -14.610 12.677 1.00 13.93 339 PHE A C 1
ATOM 1748 O O . PHE A 1 259 ? 7.674 -15.456 12.618 1.00 15.10 339 PHE A O 1
ATOM 1756 N N . ARG A 1 260 ? 8.925 -14.040 13.827 1.00 13.49 340 ARG A N 1
ATOM 1757 C CA . ARG A 1 260 ? 8.264 -14.426 15.063 1.00 13.15 340 ARG A CA 1
ATOM 1758 C C . ARG A 1 260 ? 6.814 -13.969 15.039 1.00 13.80 340 ARG A C 1
ATOM 1759 O O . ARG A 1 260 ? 6.024 -14.494 15.815 1.00 14.69 340 ARG A O 1
ATOM 1767 N N . VAL A 1 261 ? 6.475 -12.986 14.188 1.00 14.40 341 VAL A N 1
ATOM 1768 C CA . VAL A 1 261 ? 5.088 -12.550 14.067 1.00 14.81 341 VAL A CA 1
ATOM 1769 C C . VAL A 1 261 ? 4.289 -13.549 13.205 1.00 15.61 341 VAL A C 1
ATOM 1770 O O . VAL A 1 261 ? 4.586 -13.786 12.031 1.00 15.37 341 VAL A O 1
ATOM 1774 N N . LYS A 1 262 ? 3.265 -14.172 13.782 1.00 16.28 342 LYS A N 1
ATOM 1775 C CA . LYS A 1 262 ? 2.505 -15.195 13.074 1.00 17.90 342 LYS A CA 1
ATOM 1776 C C . LYS A 1 262 ? 1.773 -14.596 11.872 1.00 16.82 342 LYS A C 1
ATOM 1777 O O . LYS A 1 262 ? 1.041 -13.617 12.015 1.00 17.44 342 LYS A O 1
ATOM 1783 N N . GLY A 1 263 ? 1.968 -15.193 10.692 1.00 15.63 343 GLY A N 1
ATOM 1784 C CA . GLY A 1 263 ? 1.365 -14.707 9.460 1.00 14.96 343 GLY A CA 1
ATOM 1785 C C . GLY A 1 263 ? 2.359 -14.050 8.499 1.00 14.61 343 GLY A C 1
ATOM 1786 O O . GLY A 1 263 ? 2.079 -13.997 7.300 1.00 14.77 343 GLY A O 1
ATOM 1787 N N . VAL A 1 264 ? 3.513 -13.558 9.004 1.00 12.96 344 VAL A N 1
ATOM 1788 C CA . VAL A 1 264 ? 4.556 -13.064 8.109 1.00 11.85 344 VAL A CA 1
ATOM 1789 C C . VAL A 1 264 ? 5.160 -14.235 7.331 1.00 11.89 344 VAL A C 1
ATOM 1790 O O . VAL A 1 264 ? 5.812 -15.095 7.930 1.00 12.76 344 VAL A O 1
ATOM 1794 N N . THR A 1 265 ? 4.988 -14.237 6.000 1.00 11.10 345 THR A N 1
ATOM 1795 C CA . THR A 1 265 ? 5.414 -15.341 5.166 1.00 11.29 345 THR A CA 1
ATOM 1796 C C . THR A 1 265 ? 6.664 -14.973 4.370 1.00 11.42 345 THR A C 1
ATOM 1797 O O . THR A 1 265 ? 7.379 -15.860 3.894 1.00 11.59 345 THR A O 1
ATOM 1801 N N . SER A 1 266 ? 6.934 -13.670 4.214 1.00 11.73 346 SER A N 1
ATOM 1802 C CA . SER A 1 266 ? 8.218 -13.284 3.650 1.00 12.08 346 SER A CA 1
ATOM 1803 C C . SER A 1 266 ? 8.648 -11.878 4.056 1.00 12.41 346 SER A C 1
ATOM 1804 O O . SER A 1 266 ? 7.813 -11.033 4.437 1.00 10.81 346 SER A O 1
ATOM 1807 N N . ILE A 1 267 ? 9.982 -11.673 3.896 1.00 13.13 347 ILE A N 1
ATOM 1808 C CA . ILE A 1 267 ? 10.666 -10.439 4.235 1.00 14.00 347 ILE A CA 1
ATOM 1809 C C . ILE A 1 267 ? 11.665 -10.116 3.119 1.00 14.52 347 ILE A C 1
ATOM 1810 O O . ILE A 1 267 ? 12.416 -10.987 2.696 1.00 14.33 347 ILE A O 1
ATOM 1815 N N . SER A 1 268 ? 11.684 -8.849 2.653 1.00 14.68 348 SER A N 1
ATOM 1816 C CA . SER A 1 268 ? 12.799 -8.351 1.851 1.00 14.96 348 SER A CA 1
ATOM 1817 C C . SER A 1 268 ? 13.695 -7.425 2.700 1.00 14.63 348 SER A C 1
ATOM 1818 O O . SER A 1 268 ? 13.169 -6.637 3.495 1.00 13.42 348 SER A O 1
ATOM 1821 N N . ALA A 1 269 ? 15.035 -7.544 2.514 1.00 14.52 349 ALA A N 1
ATOM 1822 C CA . ALA A 1 269 ? 16.004 -6.765 3.277 1.00 15.92 349 ALA A CA 1
ATOM 1823 C C . ALA A 1 269 ? 17.235 -6.469 2.419 1.00 16.45 349 ALA A C 1
ATOM 1824 O O . ALA A 1 269 ? 17.758 -7.414 1.820 1.00 17.09 349 ALA A O 1
ATOM 1826 N N . ASP A 1 270 ? 17.651 -5.172 2.340 1.00 16.16 350 ASP A N 1
ATOM 1827 C CA . ASP A 1 270 ? 18.758 -4.751 1.485 1.00 16.90 350 ASP A CA 1
ATOM 1828 C C . ASP A 1 270 ? 20.058 -4.608 2.277 1.00 17.05 350 ASP A C 1
ATOM 1829 O O . ASP A 1 270 ? 20.238 -3.652 3.037 1.00 18.70 350 ASP A O 1
ATOM 1834 N N . THR A 1 271 ? 20.946 -5.581 2.057 1.00 17.29 351 THR A N 1
ATOM 1835 C CA . THR A 1 271 ? 22.314 -5.578 2.528 1.00 18.38 351 THR A CA 1
ATOM 1836 C C . THR A 1 271 ? 23.066 -4.365 1.965 1.00 18.77 351 THR A C 1
ATOM 1837 O O . THR A 1 271 ? 23.935 -3.798 2.654 1.00 19.58 351 THR A O 1
ATOM 1841 N N . HIS A 1 272 ? 22.709 -3.945 0.735 1.00 18.03 352 HIS A N 1
ATOM 1842 C CA . HIS A 1 272 ? 23.326 -2.788 0.094 1.00 18.09 352 HIS A CA 1
ATOM 1843 C C . HIS A 1 272 ? 22.820 -1.454 0.670 1.00 16.44 352 HIS A C 1
ATOM 1844 O O . HIS A 1 272 ? 23.230 -0.408 0.197 1.00 17.06 352 HIS A O 1
ATOM 1875 N N . TYR A 1 274 ? 21.750 -0.713 4.810 1.00 14.25 354 TYR A N 1
ATOM 1876 C CA . TYR A 1 274 ? 22.380 -0.621 6.127 1.00 14.15 354 TYR A CA 1
ATOM 1877 C C . TYR A 1 274 ? 23.199 -1.873 6.469 1.00 13.92 354 TYR A C 1
ATOM 1878 O O . TYR A 1 274 ? 23.654 -1.969 7.606 1.00 12.76 354 TYR A O 1
ATOM 1887 N N . GLY A 1 275 ? 23.393 -2.780 5.481 1.00 14.71 355 GLY A N 1
ATOM 1888 C CA . GLY A 1 275 ? 24.376 -3.846 5.566 1.00 14.97 355 GLY A CA 1
ATOM 1889 C C . GLY A 1 275 ? 25.785 -3.333 5.289 1.00 15.77 355 GLY A C 1
ATOM 1890 O O . GLY A 1 275 ? 26.762 -3.992 5.680 1.00 17.77 355 GLY A O 1
ATOM 1891 N N . TYR A 1 276 ? 25.840 -2.167 4.621 1.00 14.98 356 TYR A N 1
ATOM 1892 C CA . TYR A 1 276 ? 27.051 -1.527 4.113 1.00 15.05 356 TYR A CA 1
ATOM 1893 C C . TYR A 1 276 ? 27.727 -2.429 3.089 1.00 15.17 356 TYR A C 1
ATOM 1894 O O . TYR A 1 276 ? 28.948 -2.373 2.920 1.00 16.49 356 TYR A O 1
ATOM 1903 N N . ALA A 1 277 ? 26.896 -3.192 2.361 1.00 14.49 357 ALA A N 1
ATOM 1904 C CA . ALA A 1 277 ? 27.369 -4.111 1.339 1.00 14.14 357 ALA A CA 1
ATOM 1905 C C . ALA A 1 277 ? 27.456 -3.351 0.017 1.00 14.26 357 ALA A C 1
ATOM 1906 O O . ALA A 1 277 ? 26.852 -2.285 -0.168 1.00 11.46 357 ALA A O 1
ATOM 1908 N N . PRO A 1 278 ? 28.217 -3.860 -0.972 1.00 15.05 358 PRO A N 1
ATOM 1909 C CA . PRO A 1 278 ? 28.261 -3.187 -2.259 1.00 16.36 358 PRO A CA 1
ATOM 1910 C C . PRO A 1 278 ? 26.867 -3.186 -2.887 1.00 16.24 358 PRO A C 1
ATOM 1911 O O . PRO A 1 278 ? 26.043 -4.057 -2.604 1.00 14.95 358 PRO A O 1
ATOM 1915 N N . LYS A 1 279 ? 26.614 -2.183 -3.720 1.00 17.44 359 LYS A N 1
ATOM 1916 C CA . LYS A 1 279 ? 25.443 -2.160 -4.577 1.00 18.37 359 LYS A CA 1
ATOM 1917 C C . LYS A 1 279 ? 25.384 -3.434 -5.421 1.00 16.66 359 LYS A C 1
ATOM 1918 O O . LYS A 1 279 ? 26.383 -3.830 -6.009 1.00 17.43 359 LYS A O 1
ATOM 1924 N N . GLY A 1 280 ? 24.192 -4.022 -5.519 1.00 15.31 360 GLY A N 1
ATOM 1925 C CA . GLY A 1 280 ? 23.973 -5.253 -6.251 1.00 14.83 360 GLY A CA 1
ATOM 1926 C C . GLY A 1 280 ? 23.559 -6.408 -5.353 1.00 14.36 360 GLY A C 1
ATOM 1927 O O . GLY A 1 280 ? 23.551 -7.546 -5.806 1.00 14.30 360 GLY A O 1
ATOM 1928 N N . SER A 1 281 ? 23.124 -6.094 -4.128 1.00 16.38 361 SER A N 1
ATOM 1929 C CA . SER A 1 281 ? 23.024 -7.067 -3.047 1.00 16.72 361 SER A CA 1
ATOM 1930 C C . SER A 1 281 ? 21.744 -6.849 -2.237 1.00 16.23 361 SER A C 1
ATOM 1931 O O . SER A 1 281 ? 21.577 -5.797 -1.602 1.00 18.08 361 SER A O 1
ATOM 1934 N N . SER A 1 282 ? 20.873 -7.864 -2.215 1.00 14.49 362 SER A N 1
ATOM 1935 C CA . SER A 1 282 ? 19.703 -7.842 -1.342 1.00 13.50 362 SER A CA 1
ATOM 1936 C C . SER A 1 282 ? 19.264 -9.267 -1.014 1.00 12.43 362 SER A C 1
ATOM 1937 O O . SER A 1 282 ? 19.840 -10.197 -1.561 1.00 11.20 362 SER A O 1
ATOM 1940 N N . LEU A 1 283 ? 18.299 -9.427 -0.082 1.00 13.23 363 LEU A N 1
ATOM 1941 C CA . LEU A 1 283 ? 17.790 -10.736 0.316 1.00 13.91 363 LEU A CA 1
ATOM 1942 C C . LEU A 1 283 ? 16.272 -10.778 0.205 1.00 12.70 363 LEU A C 1
ATOM 1943 O O . LEU A 1 283 ? 15.616 -9.786 0.521 1.00 12.83 363 LEU A O 1
ATOM 1948 N N . VAL A 1 284 ? 15.733 -11.908 -0.278 1.00 11.43 364 VAL A N 1
ATOM 1949 C CA . VAL A 1 284 ? 14.342 -12.234 -0.018 1.00 10.75 364 VAL A CA 1
ATOM 1950 C C . VAL A 1 284 ? 14.330 -13.486 0.855 1.00 10.44 364 VAL A C 1
ATOM 1951 O O . VAL A 1 284 ? 15.055 -14.420 0.555 1.00 10.01 364 VAL A O 1
ATOM 1955 N N . LEU A 1 285 ? 13.606 -13.416 1.985 1.00 10.31 365 LEU A N 1
ATOM 1956 C CA . LEU A 1 285 ? 13.526 -14.493 2.955 1.00 10.57 365 LEU A CA 1
ATOM 1957 C C . LEU A 1 285 ? 12.073 -14.933 3.061 1.00 10.70 365 LEU A C 1
ATOM 1958 O O . LEU A 1 285 ? 11.192 -14.077 2.935 1.00 9.04 365 LEU A O 1
ATOM 1963 N N . TYR A 1 286 ? 11.876 -16.256 3.260 1.00 11.83 366 TYR A N 1
ATOM 1964 C CA . TYR A 1 286 ? 10.562 -16.869 3.422 1.00 13.76 366 TYR A CA 1
ATOM 1965 C C . TYR A 1 286 ? 10.513 -17.601 4.751 1.00 14.01 366 TYR A C 1
ATOM 1966 O O . TYR A 1 286 ? 11.561 -18.029 5.256 1.00 14.48 366 TYR A O 1
ATOM 1975 N N . SER A 1 287 ? 9.290 -17.699 5.287 1.00 15.76 367 SER A N 1
ATOM 1976 C CA . SER A 1 287 ? 8.999 -18.451 6.516 1.00 17.79 367 SER A CA 1
ATOM 1977 C C . SER A 1 287 ? 9.094 -19.972 6.312 1.00 20.23 367 SER A C 1
ATOM 1978 O O . SER A 1 287 ? 9.349 -20.724 7.251 1.00 23.78 367 SER A O 1
ATOM 1981 N N . ASP A 1 288 ? 8.864 -20.435 5.080 1.00 22.56 368 ASP A N 1
ATOM 1982 C CA . ASP A 1 288 ? 8.898 -21.844 4.737 1.00 22.21 368 ASP A CA 1
ATOM 1983 C C . ASP A 1 288 ? 9.357 -22.005 3.284 1.00 21.33 368 ASP A C 1
ATOM 1984 O O . ASP A 1 288 ? 8.991 -21.177 2.446 1.00 19.83 368 ASP A O 1
ATOM 1989 N N . LYS A 1 289 ? 10.133 -23.081 3.025 1.00 22.34 369 LYS A N 1
ATOM 1990 C CA . LYS A 1 289 ? 10.541 -23.574 1.702 1.00 22.72 369 LYS A CA 1
ATOM 1991 C C . LYS A 1 289 ? 9.375 -23.671 0.707 1.00 22.54 369 LYS A C 1
ATOM 1992 O O . LYS A 1 289 ? 9.575 -23.449 -0.505 1.00 20.48 369 LYS A O 1
ATOM 1996 N N . LYS A 1 290 ? 8.166 -23.982 1.215 1.00 22.30 370 LYS A N 1
ATOM 1997 C CA . LYS A 1 290 ? 7.004 -24.244 0.371 1.00 23.72 370 LYS A CA 1
ATOM 1998 C C . LYS A 1 290 ? 6.652 -22.980 -0.409 1.00 20.22 370 LYS A C 1
ATOM 1999 O O . LYS A 1 290 ? 6.270 -23.078 -1.579 1.00 18.96 370 LYS A O 1
ATOM 2005 N N . TYR A 1 291 ? 6.853 -21.806 0.212 1.00 19.06 371 TYR A N 1
ATOM 2006 C CA . TYR A 1 291 ? 6.584 -20.532 -0.446 1.00 19.01 371 TYR A CA 1
ATOM 2007 C C . TYR A 1 291 ? 7.646 -20.218 -1.496 1.00 18.54 371 TYR A C 1
ATOM 2008 O O . TYR A 1 291 ? 7.318 -19.793 -2.611 1.00 16.58 371 TYR A O 1
ATOM 2017 N N . ARG A 1 292 ? 8.922 -20.461 -1.153 1.00 19.09 372 ARG A N 1
ATOM 2018 C CA . ARG A 1 292 ? 10.025 -20.078 -2.024 1.00 19.39 372 ARG A CA 1
ATOM 2019 C C . ARG A 1 292 ? 9.972 -20.861 -3.333 1.00 20.94 372 ARG A C 1
ATOM 2020 O O . ARG A 1 292 ? 10.361 -20.327 -4.370 1.00 21.47 372 ARG A O 1
ATOM 2028 N N . ASN A 1 293 ? 9.507 -22.124 -3.266 1.00 22.77 373 ASN A N 1
ATOM 2029 C CA . ASN A 1 293 ? 9.354 -22.972 -4.438 1.00 21.13 373 ASN A CA 1
ATOM 2030 C C . ASN A 1 293 ? 8.564 -22.272 -5.529 1.00 19.43 373 ASN A C 1
ATOM 2031 O O . ASN A 1 293 ? 8.840 -22.520 -6.700 1.00 16.71 373 ASN A O 1
ATOM 2036 N N . TYR A 1 294 ? 7.625 -21.392 -5.151 1.00 17.54 374 TYR A N 1
ATOM 2037 C CA . TYR A 1 294 ? 6.829 -20.682 -6.141 1.00 18.18 374 TYR A CA 1
ATOM 2038 C C . TYR A 1 294 ? 7.608 -19.562 -6.852 1.00 18.06 374 TYR A C 1
ATOM 2039 O O . TYR A 1 294 ? 7.185 -19.110 -7.922 1.00 17.98 374 TYR A O 1
ATOM 2048 N N . GLN A 1 295 ? 8.759 -19.114 -6.326 1.00 17.53 375 GLN A N 1
ATOM 2049 C CA . GLN A 1 295 ? 9.484 -18.027 -6.982 1.00 17.56 375 GLN A CA 1
ATOM 2050 C C . GLN A 1 295 ? 10.379 -18.574 -8.111 1.00 18.09 375 GLN A C 1
ATOM 2051 O O . GLN A 1 295 ? 10.673 -17.858 -9.083 1.00 15.90 375 GLN A O 1
ATOM 2057 N N . PHE A 1 296 ? 10.808 -19.847 -7.978 1.00 17.70 376 PHE A N 1
ATOM 2058 C CA . PHE A 1 296 ? 11.760 -20.483 -8.882 1.00 16.78 376 PHE A CA 1
ATOM 2059 C C . PHE A 1 296 ? 11.232 -20.563 -10.311 1.00 16.75 376 PHE A C 1
ATOM 2060 O O . PHE A 1 296 ? 10.024 -20.612 -10.532 1.00 15.31 376 PHE A O 1
ATOM 2068 N N . PHE A 1 297 ? 12.146 -20.554 -11.289 1.00 17.47 377 PHE A N 1
ATOM 2069 C CA . PHE A 1 297 ? 11.754 -20.882 -12.655 1.00 17.53 377 PHE A CA 1
ATOM 2070 C C . PHE A 1 297 ? 12.403 -22.197 -13.083 1.00 17.44 377 PHE A C 1
ATOM 2071 O O . PHE A 1 297 ? 13.610 -22.383 -12.924 1.00 16.45 377 PHE A O 1
ATOM 2079 N N . VAL A 1 298 ? 11.582 -23.099 -13.638 1.00 19.42 378 VAL A N 1
ATOM 2080 C CA . VAL A 1 298 ? 12.045 -24.381 -14.141 1.00 21.25 378 VAL A CA 1
ATOM 2081 C C . VAL A 1 298 ? 11.507 -24.606 -15.551 1.00 21.16 378 VAL A C 1
ATOM 2082 O O . VAL A 1 298 ? 10.301 -24.574 -15.746 1.00 24.96 378 VAL A O 1
ATOM 2086 N N . ASP A 1 299 ? 12.423 -24.834 -16.506 1.00 22.35 379 ASP A N 1
ATOM 2087 C CA . ASP A 1 299 ? 12.171 -25.352 -17.845 1.00 22.45 379 ASP A CA 1
ATOM 2088 C C . ASP A 1 299 ? 12.884 -26.697 -17.977 1.00 23.05 379 ASP A C 1
ATOM 2089 O O . ASP A 1 299 ? 14.107 -26.768 -18.178 1.00 22.05 379 ASP A O 1
ATOM 2094 N N . THR A 1 300 ? 12.096 -27.768 -17.876 1.00 23.51 380 THR A N 1
ATOM 2095 C CA . THR A 1 300 ? 12.621 -29.123 -17.956 1.00 24.84 380 THR A CA 1
ATOM 2096 C C . THR A 1 300 ? 12.898 -29.587 -19.384 1.00 23.90 380 THR A C 1
ATOM 2097 O O . THR A 1 300 ? 13.517 -30.630 -19.560 1.00 24.47 380 THR A O 1
ATOM 2101 N N . ASP A 1 301 ? 12.432 -28.837 -20.393 1.00 26.05 381 ASP A N 1
ATOM 2102 C CA . ASP A 1 301 ? 12.312 -29.338 -21.758 1.00 25.90 381 ASP A CA 1
ATOM 2103 C C . ASP A 1 301 ? 13.311 -28.665 -22.707 1.00 23.92 381 ASP A C 1
ATOM 2104 O O . ASP A 1 301 ? 13.456 -29.071 -23.856 1.00 21.99 381 ASP A O 1
ATOM 2109 N N . TRP A 1 302 ? 14.043 -27.669 -22.208 1.00 21.83 382 TRP A N 1
ATOM 2110 C CA . TRP A 1 302 ? 14.921 -26.869 -23.039 1.00 19.08 382 TRP A CA 1
ATOM 2111 C C . TRP A 1 302 ? 16.037 -27.721 -23.649 1.00 18.33 382 TRP A C 1
ATOM 2112 O O . TRP A 1 302 ? 16.742 -28.450 -22.942 1.00 18.52 382 TRP A O 1
ATOM 2123 N N . GLN A 1 303 ? 16.233 -27.555 -24.968 1.00 17.92 383 GLN A N 1
ATOM 2124 C CA . GLN A 1 303 ? 17.312 -28.204 -25.693 1.00 17.07 383 GLN A CA 1
ATOM 2125 C C . GLN A 1 303 ? 18.670 -27.946 -25.049 1.00 17.09 383 GLN A C 1
ATOM 2126 O O . GLN A 1 303 ? 19.579 -28.764 -25.189 1.00 15.61 383 GLN A O 1
ATOM 2132 N N . GLY A 1 304 ? 18.829 -26.762 -24.435 1.00 16.11 384 GLY A N 1
ATOM 2133 C CA . GLY A 1 304 ? 20.093 -26.392 -23.819 1.00 16.03 384 GLY A CA 1
ATOM 2134 C C . GLY A 1 304 ? 20.341 -27.125 -22.499 1.00 16.52 384 GLY A C 1
ATOM 2135 O O . GLY A 1 304 ? 21.395 -26.914 -21.893 1.00 16.55 384 GLY A O 1
ATOM 2136 N N . GLY A 1 305 ? 19.380 -27.971 -22.069 1.00 16.25 385 GLY A N 1
ATOM 2137 C CA . GLY A 1 305 ? 19.512 -28.721 -20.830 1.00 17.02 385 GLY A CA 1
ATOM 2138 C C . GLY A 1 305 ? 18.441 -28.330 -19.820 1.00 16.95 385 GLY A C 1
ATOM 2139 O O . GLY A 1 305 ? 17.765 -27.343 -20.029 1.00 19.09 385 GLY A O 1
ATOM 2140 N N . ILE A 1 306 ? 18.283 -29.108 -18.746 1.00 17.28 386 ILE A N 1
ATOM 2141 C CA . ILE A 1 306 ? 17.298 -28.816 -17.710 1.00 18.79 386 ILE A CA 1
ATOM 2142 C C . ILE A 1 306 ? 17.640 -27.471 -17.089 1.00 19.45 386 ILE A C 1
ATOM 2143 O O . ILE A 1 306 ? 18.711 -27.303 -16.515 1.00 18.65 386 ILE A O 1
ATOM 2148 N N . TYR A 1 307 ? 16.736 -26.498 -17.240 1.00 21.82 387 TYR A N 1
ATOM 2149 C CA . TYR A 1 307 ? 17.032 -25.142 -16.807 1.00 21.35 387 TYR A CA 1
ATOM 2150 C C . TYR A 1 307 ? 16.240 -24.840 -15.540 1.00 20.80 387 TYR A C 1
ATOM 2151 O O . TYR A 1 307 ? 15.030 -24.929 -15.538 1.00 20.12 387 TYR A O 1
ATOM 2160 N N . ALA A 1 308 ? 16.939 -24.470 -14.470 1.00 20.18 388 ALA A N 1
ATOM 2161 C CA . ALA A 1 308 ? 16.319 -24.161 -13.196 1.00 20.16 388 ALA A CA 1
ATOM 2162 C C . ALA A 1 308 ? 17.027 -22.941 -12.618 1.00 20.48 388 ALA A C 1
ATOM 2163 O O . ALA A 1 308 ? 18.211 -23.019 -12.308 1.00 22.75 388 ALA A O 1
ATOM 2165 N N . SER A 1 309 ? 16.328 -21.810 -12.515 1.00 20.03 389 SER A N 1
ATOM 2166 C CA . SER A 1 309 ? 16.935 -20.634 -11.917 1.00 18.77 389 SER A CA 1
ATOM 2167 C C . SER A 1 309 ? 16.126 -20.189 -10.700 1.00 17.34 389 SER A C 1
ATOM 2168 O O . SER A 1 309 ? 14.887 -20.190 -10.679 1.00 16.12 389 SER A O 1
ATOM 2171 N N . PRO A 1 310 ? 16.846 -19.812 -9.627 1.00 16.75 390 PRO A N 1
ATOM 2172 C CA . PRO A 1 310 ? 16.207 -19.388 -8.392 1.00 17.01 390 PRO A CA 1
ATOM 2173 C C . PRO A 1 310 ? 15.620 -17.977 -8.443 1.00 16.57 390 PRO A C 1
ATOM 2174 O O . PRO A 1 310 ? 14.643 -17.728 -7.745 1.00 16.26 390 PRO A O 1
ATOM 2178 N N . THR A 1 311 ? 16.183 -17.087 -9.282 1.00 17.02 391 THR A N 1
ATOM 2179 C CA . THR A 1 311 ? 15.771 -15.682 -9.343 1.00 18.05 391 THR A CA 1
ATOM 2180 C C . THR A 1 311 ? 15.583 -15.202 -10.794 1.00 16.75 391 THR A C 1
ATOM 2181 O O . THR A 1 311 ? 15.490 -15.999 -11.713 1.00 16.88 391 THR A O 1
ATOM 2185 N N . ILE A 1 312 ? 15.514 -13.881 -11.011 1.00 16.43 392 ILE A N 1
ATOM 2186 C CA . ILE A 1 312 ? 15.216 -13.301 -12.314 1.00 17.13 392 ILE A CA 1
ATOM 2187 C C . ILE A 1 312 ? 16.382 -13.543 -13.274 1.00 16.18 392 ILE A C 1
ATOM 2188 O O . ILE A 1 312 ? 16.151 -13.884 -14.426 1.00 15.87 392 ILE A O 1
ATOM 2193 N N . ALA A 1 313 ? 17.617 -13.354 -12.791 1.00 16.04 393 ALA A N 1
ATOM 2194 C CA . ALA A 1 313 ? 18.840 -13.437 -13.580 1.00 17.04 393 ALA A CA 1
ATOM 2195 C C . ALA A 1 313 ? 19.193 -14.882 -13.937 1.00 19.08 393 ALA A C 1
ATOM 2196 O O . ALA A 1 313 ? 18.671 -15.831 -13.340 1.00 19.69 393 ALA A O 1
ATOM 2198 N N . GLY A 1 314 ? 20.106 -15.023 -14.910 1.00 19.08 394 GLY A N 1
ATOM 2199 C CA . GLY A 1 314 ? 20.784 -16.274 -15.206 1.00 16.75 394 GLY A CA 1
ATOM 2200 C C . GLY A 1 314 ? 22.185 -16.219 -14.611 1.00 15.91 394 GLY A C 1
ATOM 2201 O O . GLY A 1 314 ? 22.336 -16.458 -13.427 1.00 14.60 394 GLY A O 1
ATOM 2202 N N . SER A 1 315 ? 23.178 -15.859 -15.428 1.00 15.84 395 SER A N 1
ATOM 2203 C CA . SER A 1 315 ? 24.476 -15.404 -14.952 1.00 16.45 395 SER A CA 1
ATOM 2204 C C . SER A 1 315 ? 24.284 -14.244 -13.985 1.00 16.60 395 SER A C 1
ATOM 2205 O O . SER A 1 315 ? 23.453 -13.365 -14.236 1.00 16.42 395 SER A O 1
ATOM 2208 N N . ARG A 1 316 ? 25.091 -14.236 -12.920 1.00 18.62 396 ARG A N 1
ATOM 2209 C CA . ARG A 1 316 ? 25.107 -13.173 -11.927 1.00 18.86 396 ARG A CA 1
ATOM 2210 C C . ARG A 1 316 ? 26.533 -12.923 -11.457 1.00 18.10 396 ARG A C 1
ATOM 2211 O O . ARG A 1 316 ? 27.385 -13.804 -11.574 1.00 17.45 396 ARG A O 1
ATOM 2219 N N . PRO A 1 317 ? 26.814 -11.707 -10.935 1.00 16.51 397 PRO A N 1
ATOM 2220 C CA . PRO A 1 317 ? 28.125 -11.378 -10.364 1.00 16.26 397 PRO A CA 1
ATOM 2221 C C . PRO A 1 317 ? 28.414 -11.912 -8.954 1.00 16.18 397 PRO A C 1
ATOM 2222 O O . PRO A 1 317 ? 28.105 -11.263 -7.969 1.00 15.56 397 PRO A O 1
ATOM 2226 N N . GLY A 1 318 ? 29.134 -13.031 -8.866 1.00 15.89 398 GLY A N 1
ATOM 2227 C CA . GLY A 1 318 ? 29.463 -13.609 -7.576 1.00 17.09 398 GLY A CA 1
ATOM 2228 C C . GLY A 1 318 ? 30.446 -12.790 -6.741 1.00 15.49 398 GLY A C 1
ATOM 2229 O O . GLY A 1 318 ? 30.436 -12.920 -5.524 1.00 16.52 398 GLY A O 1
ATOM 2230 N N . GLY A 1 319 ? 31.285 -11.977 -7.398 1.00 15.72 399 GLY A N 1
ATOM 2231 C CA . GLY A 1 319 ? 32.044 -10.905 -6.756 1.00 15.74 399 GLY A CA 1
ATOM 2232 C C . GLY A 1 319 ? 31.257 -10.080 -5.730 1.00 15.85 399 GLY A C 1
ATOM 2233 O O . GLY A 1 319 ? 31.789 -9.750 -4.670 1.00 15.72 399 GLY A O 1
ATOM 2234 N N . ILE A 1 320 ? 29.998 -9.734 -6.045 1.00 16.85 400 ILE A N 1
ATOM 2235 C CA . ILE A 1 320 ? 29.184 -8.855 -5.205 1.00 16.67 400 ILE A CA 1
ATOM 2236 C C . ILE A 1 320 ? 28.738 -9.596 -3.951 1.00 15.01 400 ILE A C 1
ATOM 2237 O O . ILE A 1 320 ? 28.684 -9.022 -2.850 1.00 17.06 400 ILE A O 1
ATOM 2242 N N . SER A 1 321 ? 28.444 -10.889 -4.126 1.00 15.23 401 SER A N 1
ATOM 2243 C CA . SER A 1 321 ? 28.095 -11.776 -3.021 1.00 14.80 401 SER A CA 1
ATOM 2244 C C . SER A 1 321 ? 29.286 -11.956 -2.071 1.00 14.48 401 SER A C 1
ATOM 2245 O O . SER A 1 321 ? 29.130 -11.873 -0.830 1.00 13.87 401 SER A O 1
ATOM 2248 N N . ALA A 1 322 ? 30.465 -12.226 -2.662 1.00 13.14 402 ALA A N 1
ATOM 2249 C CA . ALA A 1 322 ? 31.667 -12.327 -1.856 1.00 13.42 402 ALA A CA 1
ATOM 2250 C C . ALA A 1 322 ? 31.836 -11.071 -1.005 1.00 13.57 402 ALA A C 1
ATOM 2251 O O . ALA A 1 322 ? 32.111 -11.168 0.203 1.00 14.82 402 ALA A O 1
ATOM 2253 N N . ALA A 1 323 ? 31.633 -9.903 -1.628 1.00 12.87 403 ALA A N 1
ATOM 2254 C CA . ALA A 1 323 ? 31.795 -8.633 -0.943 1.00 13.23 403 ALA A CA 1
ATOM 2255 C C . ALA A 1 323 ? 30.715 -8.421 0.131 1.00 13.68 403 ALA A C 1
ATOM 2256 O O . ALA A 1 323 ? 30.989 -7.851 1.206 1.00 13.58 403 ALA A O 1
ATOM 2258 N N . CYS A 1 324 ? 29.485 -8.906 -0.160 1.00 13.25 404 CYS A N 1
ATOM 2259 C CA . CYS A 1 324 ? 28.374 -8.884 0.789 1.00 12.66 404 CYS A CA 1
ATOM 2260 C C . CYS A 1 324 ? 28.655 -9.723 2.039 1.00 12.46 404 CYS A C 1
ATOM 2261 O O . CYS A 1 324 ? 28.338 -9.301 3.143 1.00 13.59 404 CYS A O 1
ATOM 2264 N N . TRP A 1 325 ? 29.217 -10.924 1.864 1.00 13.14 405 TRP A N 1
ATOM 2265 C CA . TRP A 1 325 ? 29.696 -11.748 2.966 1.00 13.82 405 TRP A CA 1
ATOM 2266 C C . TRP A 1 325 ? 30.778 -11.051 3.812 1.00 14.06 405 TRP A C 1
ATOM 2267 O O . TRP A 1 325 ? 30.700 -11.017 5.067 1.00 13.10 405 TRP A O 1
ATOM 2278 N N . ALA A 1 326 ? 31.757 -10.459 3.111 1.00 14.55 406 ALA A N 1
ATOM 2279 C CA . ALA A 1 326 ? 32.838 -9.708 3.736 1.00 14.45 406 ALA A CA 1
ATOM 2280 C C . ALA A 1 326 ? 32.321 -8.609 4.655 1.00 15.31 406 ALA A C 1
ATOM 2281 O O . ALA A 1 326 ? 32.863 -8.402 5.752 1.00 17.27 406 ALA A O 1
ATOM 2283 N N . ALA A 1 327 ? 31.273 -7.902 4.206 1.00 14.99 407 ALA A N 1
ATOM 2284 C CA . ALA A 1 327 ? 30.733 -6.791 4.972 1.00 14.77 407 ALA A CA 1
ATOM 2285 C C . ALA A 1 327 ? 30.075 -7.311 6.252 1.00 15.26 407 ALA A C 1
ATOM 2286 O O . ALA A 1 327 ? 30.237 -6.750 7.356 1.00 17.64 407 ALA A O 1
ATOM 2288 N N . LEU A 1 328 ? 29.376 -8.443 6.106 1.00 15.33 408 LEU A N 1
ATOM 2289 C CA . LEU A 1 328 ? 28.670 -9.028 7.231 1.00 15.43 408 LEU A CA 1
ATOM 2290 C C . LEU A 1 328 ? 29.685 -9.485 8.268 1.00 14.68 408 LEU A C 1
ATOM 2291 O O . LEU A 1 328 ? 29.512 -9.259 9.473 1.00 14.35 408 LEU A O 1
ATOM 2296 N N . MET A 1 329 ? 30.724 -10.144 7.761 1.00 14.54 409 MET A N 1
ATOM 2297 C CA . MET A 1 329 ? 31.714 -10.754 8.630 1.00 15.64 409 MET A CA 1
ATOM 2298 C C . MET A 1 329 ? 32.584 -9.688 9.267 1.00 14.66 409 MET A C 1
ATOM 2299 O O . MET A 1 329 ? 32.943 -9.863 10.426 1.00 15.52 409 MET A O 1
ATOM 2304 N N . HIS A 1 330 ? 32.820 -8.581 8.548 1.00 14.66 410 HIS A N 1
ATOM 2305 C CA . HIS A 1 330 ? 33.591 -7.449 9.049 1.00 15.72 410 HIS A CA 1
ATOM 2306 C C . HIS A 1 330 ? 32.877 -6.698 10.172 1.00 16.96 410 HIS A C 1
ATOM 2307 O O . HIS A 1 330 ? 33.490 -6.400 11.195 1.00 19.60 410 HIS A O 1
ATOM 2314 N N . PHE A 1 331 ? 31.609 -6.308 9.945 1.00 16.99 411 PHE A N 1
ATOM 2315 C CA . PHE A 1 331 ? 30.842 -5.616 10.975 1.00 16.12 411 PHE A CA 1
ATOM 2316 C C . PHE A 1 331 ? 30.568 -6.529 12.163 1.00 17.30 411 PHE A C 1
ATOM 2317 O O . PHE A 1 331 ? 30.750 -6.132 13.326 1.00 17.89 411 PHE A O 1
ATOM 2325 N N . GLY A 1 332 ? 30.016 -7.717 11.866 1.00 18.54 412 GLY A N 1
ATOM 2326 C CA . GLY A 1 332 ? 29.441 -8.549 12.919 1.00 20.30 412 GLY A CA 1
ATOM 2327 C C . GLY A 1 332 ? 28.348 -7.836 13.733 1.00 19.30 412 GLY A C 1
ATOM 2328 O O . GLY A 1 332 ? 27.970 -6.681 13.449 1.00 20.08 412 GLY A O 1
ATOM 2329 N N . GLU A 1 333 ? 27.877 -8.528 14.783 1.00 20.02 413 GLU A N 1
ATOM 2330 C CA . GLU A 1 333 ? 26.817 -8.023 15.644 1.00 19.31 413 GLU A CA 1
ATOM 2331 C C . GLU A 1 333 ? 27.195 -6.705 16.324 1.00 18.46 413 GLU A C 1
ATOM 2332 O O . GLU A 1 333 ? 26.397 -5.752 16.315 1.00 19.62 413 GLU A O 1
ATOM 2338 N N . ASN A 1 334 ? 28.407 -6.654 16.913 1.00 16.34 414 ASN A N 1
ATOM 2339 C CA . ASN A 1 334 ? 28.916 -5.468 17.595 1.00 14.90 414 ASN A CA 1
ATOM 2340 C C . ASN A 1 334 ? 29.047 -4.285 16.646 1.00 12.51 414 ASN A C 1
ATOM 2341 O O . ASN A 1 334 ? 28.730 -3.160 17.031 1.00 11.46 414 ASN A O 1
ATOM 2346 N N . GLY A 1 335 ? 29.515 -4.540 15.416 1.00 12.45 415 GLY A N 1
ATOM 2347 C CA . GLY A 1 335 ? 29.651 -3.496 14.411 1.00 11.61 415 GLY A CA 1
ATOM 2348 C C . GLY A 1 335 ? 28.320 -2.853 14.032 1.00 11.93 415 GLY A C 1
ATOM 2349 O O . GLY A 1 335 ? 28.181 -1.617 14.044 1.00 13.51 415 GLY A O 1
ATOM 2350 N N . TYR A 1 336 ? 27.336 -3.694 13.698 1.00 11.97 416 TYR A N 1
ATOM 2351 C CA . TYR A 1 336 ? 26.032 -3.189 13.277 1.00 12.10 416 TYR A CA 1
ATOM 2352 C C . TYR A 1 336 ? 25.246 -2.571 14.432 1.00 12.36 416 TYR A C 1
ATOM 2353 O O . TYR A 1 336 ? 24.506 -1.592 14.203 1.00 12.38 416 TYR A O 1
ATOM 2362 N N . VAL A 1 337 ? 25.396 -3.126 15.659 1.00 12.22 417 VAL A N 1
ATOM 2363 C CA . VAL A 1 337 ? 24.813 -2.468 16.825 1.00 12.67 417 VAL A CA 1
ATOM 2364 C C . VAL A 1 337 ? 25.398 -1.066 17.009 1.00 13.48 417 VAL A C 1
ATOM 2365 O O . VAL A 1 337 ? 24.660 -0.110 17.244 1.00 13.83 417 VAL A O 1
ATOM 2369 N N . GLU A 1 338 ? 26.711 -0.926 16.861 1.00 14.65 418 GLU A N 1
ATOM 2370 C CA . GLU A 1 338 ? 27.337 0.366 17.032 1.00 16.12 418 GLU A CA 1
ATOM 2371 C C . GLU A 1 338 ? 26.933 1.341 15.924 1.00 15.39 418 GLU A C 1
ATOM 2372 O O . GLU A 1 338 ? 26.669 2.543 16.174 1.00 15.25 418 GLU A O 1
ATOM 2378 N N . ALA A 1 339 ? 26.963 0.845 14.678 1.00 15.09 419 ALA A N 1
ATOM 2379 C CA . ALA A 1 339 ? 26.485 1.628 13.539 1.00 14.51 419 ALA A CA 1
ATOM 2380 C C . ALA A 1 339 ? 25.034 2.090 13.715 1.00 14.40 419 ALA A C 1
ATOM 2381 O O . ALA A 1 339 ? 24.729 3.240 13.422 1.00 15.06 419 ALA A O 1
ATOM 2383 N N . THR A 1 340 ? 24.144 1.199 14.182 1.00 14.75 420 THR A N 1
ATOM 2384 C CA . THR A 1 340 ? 22.741 1.535 14.417 1.00 15.03 420 THR A CA 1
ATOM 2385 C C . THR A 1 340 ? 22.606 2.644 15.470 1.00 16.88 420 THR A C 1
ATOM 2386 O O . THR A 1 340 ? 21.825 3.601 15.291 1.00 17.44 420 THR A O 1
ATOM 2390 N N . LYS A 1 341 ? 23.372 2.508 16.564 1.00 20.62 421 LYS A N 1
ATOM 2391 C CA . LYS A 1 341 ? 23.455 3.521 17.615 1.00 21.11 421 LYS A CA 1
ATOM 2392 C C . LYS A 1 341 ? 23.789 4.888 17.029 1.00 19.99 421 LYS A C 1
ATOM 2393 O O . LYS A 1 341 ? 23.105 5.871 17.309 1.00 18.18 421 LYS A O 1
ATOM 2399 N N . GLN A 1 342 ? 24.848 4.941 16.217 1.00 20.39 422 GLN A N 1
ATOM 2400 C CA . GLN A 1 342 ? 25.291 6.214 15.669 1.00 19.75 422 GLN A CA 1
ATOM 2401 C C . GLN A 1 342 ? 24.233 6.847 14.767 1.00 19.06 422 GLN A C 1
ATOM 2402 O O . GLN A 1 342 ? 24.022 8.067 14.819 1.00 17.93 422 GLN A O 1
ATOM 2408 N N . ILE A 1 343 ? 23.559 6.037 13.943 1.00 19.27 423 ILE A N 1
ATOM 2409 C CA . ILE A 1 343 ? 22.522 6.574 13.049 1.00 19.54 423 ILE A CA 1
ATOM 2410 C C . ILE A 1 343 ? 21.328 7.127 13.845 1.00 19.19 423 ILE A C 1
ATOM 2411 O O . ILE A 1 343 ? 20.914 8.287 13.686 1.00 19.02 423 ILE A O 1
ATOM 2416 N N . ILE A 1 344 ? 20.769 6.278 14.724 1.00 20.40 424 ILE A N 1
ATOM 2417 C CA . ILE A 1 344 ? 19.565 6.632 15.466 1.00 19.79 424 ILE A CA 1
ATOM 2418 C C . ILE A 1 344 ? 19.826 7.813 16.415 1.00 18.71 424 ILE A C 1
ATOM 2419 O O . ILE A 1 344 ? 18.960 8.671 16.513 1.00 19.83 424 ILE A O 1
ATOM 2424 N N . LYS A 1 345 ? 20.986 7.887 17.091 1.00 18.29 425 LYS A N 1
ATOM 2425 C CA . LYS A 1 345 ? 21.334 9.067 17.881 1.00 19.42 425 LYS A CA 1
ATOM 2426 C C . LYS A 1 345 ? 21.187 10.342 17.053 1.00 17.94 425 LYS A C 1
ATOM 2427 O O . LYS A 1 345 ? 20.631 11.329 17.527 1.00 17.04 425 LYS A O 1
ATOM 2433 N N . THR A 1 346 ? 21.707 10.291 15.817 1.00 17.55 426 THR A N 1
ATOM 2434 C CA . THR A 1 346 ? 21.698 11.415 14.898 1.00 17.86 426 THR A CA 1
ATOM 2435 C C . THR A 1 346 ? 20.253 11.723 14.494 1.00 18.88 426 THR A C 1
ATOM 2436 O O . THR A 1 346 ? 19.811 12.869 14.598 1.00 19.30 426 THR A O 1
ATOM 2440 N N . ALA A 1 347 ? 19.504 10.679 14.100 1.00 18.68 427 ALA A N 1
ATOM 2441 C CA . ALA A 1 347 ? 18.091 10.818 13.765 1.00 18.69 427 ALA A CA 1
ATOM 2442 C C . ALA A 1 347 ? 17.265 11.441 14.890 1.00 18.76 427 ALA A C 1
ATOM 2443 O O . ALA A 1 347 ? 16.457 12.334 14.635 1.00 19.62 427 ALA A O 1
ATOM 2445 N N . ARG A 1 348 ? 17.424 10.939 16.121 1.00 18.91 428 ARG A N 1
ATOM 2446 C CA . ARG A 1 348 ? 16.582 11.343 17.240 1.00 19.15 428 ARG A CA 1
ATOM 2447 C C . ARG A 1 348 ? 16.897 12.786 17.624 1.00 20.22 428 ARG A C 1
ATOM 2448 O O . ARG A 1 348 ? 15.986 13.564 17.950 1.00 24.53 428 ARG A O 1
ATOM 2456 N N . PHE A 1 349 ? 18.178 13.166 17.538 1.00 20.56 429 PHE A N 1
ATOM 2457 C CA . PHE A 1 349 ? 18.534 14.568 17.740 1.00 20.76 429 PHE A CA 1
ATOM 2458 C C . PHE A 1 349 ? 17.884 15.471 16.676 1.00 20.05 429 PHE A C 1
ATOM 2459 O O . PHE A 1 349 ? 17.199 16.463 17.004 1.00 17.70 429 PHE A O 1
ATOM 2467 N N . LEU A 1 350 ? 18.089 15.131 15.392 1.00 18.47 430 LEU A N 1
ATOM 2468 C CA . LEU A 1 350 ? 17.549 15.972 14.329 1.00 20.01 430 LEU A CA 1
ATOM 2469 C C . LEU A 1 350 ? 16.029 16.064 14.387 1.00 20.89 430 LEU A C 1
ATOM 2470 O O . LEU A 1 350 ? 15.484 17.141 14.140 1.00 22.43 430 LEU A O 1
ATOM 2475 N N . LYS A 1 351 ? 15.371 14.931 14.671 1.00 21.58 431 LYS A N 1
ATOM 2476 C CA . LYS A 1 351 ? 13.920 14.853 14.832 1.00 23.04 431 LYS A CA 1
ATOM 2477 C C . LYS A 1 351 ? 13.426 15.823 15.907 1.00 21.88 431 LYS A C 1
ATOM 2478 O O . LYS A 1 351 ? 12.440 16.529 15.683 1.00 22.40 431 LYS A O 1
ATOM 2484 N N . SER A 1 352 ? 14.073 15.832 17.083 1.00 23.52 432 SER A N 1
ATOM 2485 C CA . SER A 1 352 ? 13.622 16.721 18.151 1.00 24.96 432 SER A CA 1
ATOM 2486 C C . SER A 1 352 ? 13.829 18.191 17.770 1.00 25.11 432 SER A C 1
ATOM 2487 O O . SER A 1 352 ? 12.999 19.033 18.120 1.00 25.99 432 SER A O 1
ATOM 2490 N N . GLU A 1 353 ? 14.894 18.491 17.006 1.00 24.83 433 GLU A N 1
ATOM 2491 C CA . GLU A 1 353 ? 15.198 19.863 16.619 1.00 24.63 433 GLU A CA 1
ATOM 2492 C C . GLU A 1 353 ? 14.283 20.349 15.492 1.00 25.47 433 GLU A C 1
ATOM 2493 O O . GLU A 1 353 ? 13.780 21.469 15.534 1.00 25.24 433 GLU A O 1
ATOM 2499 N N . LEU A 1 354 ? 14.033 19.510 14.487 1.00 26.14 434 LEU A N 1
ATOM 2500 C CA . LEU A 1 354 ? 13.150 19.894 13.392 1.00 27.77 434 LEU A CA 1
ATOM 2501 C C . LEU A 1 354 ? 11.698 20.053 13.857 1.00 29.06 434 LEU A C 1
ATOM 2502 O O . LEU A 1 354 ? 10.917 20.733 13.184 1.00 33.13 434 LEU A O 1
ATOM 2507 N N . GLU A 1 355 ? 11.338 19.428 14.987 1.00 31.27 435 GLU A N 1
ATOM 2508 C CA . GLU A 1 355 ? 10.026 19.639 15.583 1.00 34.77 435 GLU A CA 1
ATOM 2509 C C . GLU A 1 355 ? 9.898 21.006 16.254 1.00 34.58 435 GLU A C 1
ATOM 2510 O O . GLU A 1 355 ? 8.777 21.442 16.490 1.00 37.65 435 GLU A O 1
ATOM 2516 N N . ASN A 1 356 ? 11.015 21.681 16.555 1.00 36.24 436 ASN A N 1
ATOM 2517 C CA . ASN A 1 356 ? 10.949 22.971 17.221 1.00 37.61 436 ASN A CA 1
ATOM 2518 C C . ASN A 1 356 ? 11.274 24.113 16.258 1.00 35.81 436 ASN A C 1
ATOM 2519 O O . ASN A 1 356 ? 11.939 25.059 16.646 1.00 42.05 436 ASN A O 1
ATOM 2524 N N . ILE A 1 357 ? 10.795 24.051 15.011 1.00 33.89 437 ILE A N 1
ATOM 2525 C CA . ILE A 1 357 ? 11.056 25.093 14.030 1.00 30.59 437 ILE A CA 1
ATOM 2526 C C . ILE A 1 357 ? 9.723 25.573 13.466 1.00 31.62 437 ILE A C 1
ATOM 2527 O O . ILE A 1 357 ? 8.999 24.793 12.841 1.00 32.06 437 ILE A O 1
ATOM 2532 N N . LYS A 1 358 ? 9.449 26.874 13.661 1.00 31.27 438 LYS A N 1
ATOM 2533 C CA . LYS A 1 358 ? 8.224 27.526 13.209 1.00 31.98 438 LYS A CA 1
ATOM 2534 C C . LYS A 1 358 ? 8.209 27.509 11.680 1.00 28.17 438 LYS A C 1
ATOM 2535 O O . LYS A 1 358 ? 9.212 27.840 11.045 1.00 28.60 438 LYS A O 1
ATOM 2538 N N . GLY A 1 359 ? 7.078 27.086 11.106 1.00 25.36 439 GLY A N 1
ATOM 2539 C CA . GLY A 1 359 ? 6.917 27.010 9.666 1.00 27.24 439 GLY A CA 1
ATOM 2540 C C . GLY A 1 359 ? 6.917 25.583 9.098 1.00 28.20 439 GLY A C 1
ATOM 2541 O O . GLY A 1 359 ? 6.421 25.393 7.987 1.00 31.75 439 GLY A O 1
ATOM 2542 N N . ILE A 1 360 ? 7.495 24.595 9.813 1.00 28.24 440 ILE A N 1
ATOM 2543 C CA . ILE A 1 360 ? 7.606 23.234 9.281 1.00 25.21 440 ILE A CA 1
ATOM 2544 C C . ILE A 1 360 ? 7.118 22.243 10.332 1.00 24.32 440 ILE A C 1
ATOM 2545 O O . ILE A 1 360 ? 7.125 22.547 11.515 1.00 26.15 440 ILE A O 1
ATOM 2550 N N . PHE A 1 361 ? 6.759 21.032 9.886 1.00 22.61 441 PHE A N 1
ATOM 2551 C CA . PHE A 1 361 ? 6.431 19.933 10.784 1.00 20.68 441 PHE A CA 1
ATOM 2552 C C . PHE A 1 361 ? 7.052 18.659 10.216 1.00 20.40 441 PHE A C 1
ATOM 2553 O O . PHE A 1 361 ? 7.452 18.638 9.037 1.00 19.59 441 PHE A O 1
ATOM 2561 N N . VAL A 1 362 ? 7.126 17.609 11.052 1.00 21.35 442 VAL A N 1
ATOM 2562 C CA . VAL A 1 362 ? 7.601 16.310 10.585 1.00 22.87 442 VAL A CA 1
ATOM 2563 C C . VAL A 1 362 ? 6.401 15.374 10.536 1.00 22.40 442 VAL A C 1
ATOM 2564 O O . VAL A 1 362 ? 5.611 15.332 11.477 1.00 22.47 442 VAL A O 1
ATOM 2568 N N . PHE A 1 363 ? 6.277 14.630 9.430 1.00 22.93 443 PHE A N 1
ATOM 2569 C CA . PHE A 1 363 ? 5.170 13.693 9.255 1.00 22.33 443 PHE A CA 1
ATOM 2570 C C . PHE A 1 363 ? 5.349 12.460 10.138 1.00 23.18 443 PHE A C 1
ATOM 2571 O O . PHE A 1 363 ? 6.436 11.884 10.198 1.00 24.81 443 PHE A O 1
ATOM 2579 N N . GLY A 1 364 ? 4.253 12.038 10.775 1.00 23.50 444 GLY A N 1
ATOM 2580 C CA . GLY A 1 364 ? 4.237 10.855 11.615 1.00 23.67 444 GLY A CA 1
ATOM 2581 C C . GLY A 1 364 ? 5.267 10.953 12.730 1.00 24.93 444 GLY A C 1
ATOM 2582 O O . GLY A 1 364 ? 5.665 12.040 13.143 1.00 26.27 444 GLY A O 1
ATOM 2583 N N . ASN A 1 365 ? 5.705 9.795 13.200 1.00 22.56 445 ASN A N 1
ATOM 2584 C CA . ASN A 1 365 ? 6.658 9.746 14.282 1.00 23.65 445 ASN A CA 1
ATOM 2585 C C . ASN A 1 365 ? 7.772 8.777 13.905 1.00 22.84 445 ASN A C 1
ATOM 2586 O O . ASN A 1 365 ? 7.769 7.641 14.348 1.00 25.23 445 ASN A O 1
ATOM 2591 N N . PRO A 1 366 ? 8.740 9.180 13.053 1.00 21.08 446 PRO A N 1
ATOM 2592 C CA . PRO A 1 366 ? 9.758 8.258 12.561 1.00 20.08 446 PRO A CA 1
ATOM 2593 C C . PRO A 1 366 ? 10.761 7.895 13.654 1.00 20.44 446 PRO A C 1
ATOM 2594 O O . PRO A 1 366 ? 11.226 8.768 14.390 1.00 18.07 446 PRO A O 1
ATOM 2598 N N . GLN A 1 367 ? 11.058 6.588 13.740 1.00 21.59 447 GLN A N 1
ATOM 2599 C CA . GLN A 1 367 ? 11.857 6.009 14.805 1.00 21.83 447 GLN A CA 1
ATOM 2600 C C . GLN A 1 367 ? 13.182 5.507 14.248 1.00 19.01 447 GLN A C 1
ATOM 2601 O O . GLN A 1 367 ? 14.015 5.006 15.007 1.00 17.14 447 GLN A O 1
ATOM 2607 N N . LEU A 1 368 ? 13.374 5.680 12.929 1.00 17.87 448 LEU A N 1
ATOM 2608 C CA . LEU A 1 368 ? 14.577 5.209 12.245 1.00 17.05 448 LEU A CA 1
ATOM 2609 C C . LEU A 1 368 ? 15.278 6.389 11.579 1.00 15.15 448 LEU A C 1
ATOM 2610 O O . LEU A 1 368 ? 15.339 7.452 12.182 1.00 15.32 448 LEU A O 1
ATOM 2615 N N . SER A 1 369 ? 15.782 6.197 10.347 1.00 15.14 449 SER A N 1
ATOM 2616 C CA . SER A 1 369 ? 16.846 7.005 9.756 1.00 14.72 449 SER A CA 1
ATOM 2617 C C . SER A 1 369 ? 16.286 8.061 8.798 1.00 14.43 449 SER A C 1
ATOM 2618 O O . SER A 1 369 ? 17.017 8.937 8.354 1.00 13.64 449 SER A O 1
ATOM 2621 N N . VAL A 1 370 ? 14.979 7.959 8.497 1.00 15.59 450 VAL A N 1
ATOM 2622 C CA . VAL A 1 370 ? 14.269 8.827 7.564 1.00 15.35 450 VAL A CA 1
ATOM 2623 C C . VAL A 1 370 ? 13.320 9.746 8.315 1.00 15.90 450 VAL A C 1
ATOM 2624 O O . VAL A 1 370 ? 12.522 9.281 9.138 1.00 15.36 450 VAL A O 1
ATOM 2628 N N . ILE A 1 371 ? 13.440 11.043 7.982 1.00 16.45 451 ILE A N 1
ATOM 2629 C CA . ILE A 1 371 ? 12.611 12.123 8.487 1.00 16.93 451 ILE A CA 1
ATOM 2630 C C . ILE A 1 371 ? 12.039 12.910 7.306 1.00 16.13 451 ILE A C 1
ATOM 2631 O O . ILE A 1 371 ? 12.792 13.409 6.469 1.00 15.22 451 ILE A O 1
ATOM 2636 N N . ALA A 1 372 ? 10.694 12.978 7.257 1.00 16.43 452 ALA A N 1
ATOM 2637 C CA . ALA A 1 372 ? 9.944 13.685 6.235 1.00 16.74 452 ALA A CA 1
ATOM 2638 C C . ALA A 1 372 ? 9.350 14.964 6.818 1.00 16.55 452 ALA A C 1
ATOM 2639 O O . ALA A 1 372 ? 8.737 14.931 7.883 1.00 17.05 452 ALA A O 1
ATOM 2641 N N . LEU A 1 373 ? 9.502 16.073 6.071 1.00 17.53 453 LEU A N 1
ATOM 2642 C CA . LEU A 1 373 ? 9.036 17.397 6.479 1.00 17.80 453 LEU A CA 1
ATOM 2643 C C . LEU A 1 373 ? 7.897 17.860 5.568 1.00 18.80 453 LEU A C 1
ATOM 2644 O O . LEU A 1 373 ? 7.895 17.587 4.358 1.00 20.65 453 LEU A O 1
ATOM 2649 N N . GLY A 1 374 ? 6.937 18.576 6.164 1.00 20.04 454 GLY A N 1
ATOM 2650 C CA . GLY A 1 374 ? 5.968 19.353 5.400 1.00 21.13 454 GLY A CA 1
ATOM 2651 C C . GLY A 1 374 ? 5.847 20.766 5.969 1.00 22.40 454 GLY A C 1
ATOM 2652 O O . GLY A 1 374 ? 6.618 21.132 6.870 1.00 24.08 454 GLY A O 1
ATOM 2653 N N . SER A 1 375 ? 4.867 21.524 5.468 1.00 23.16 455 SER A N 1
ATOM 2654 C CA . SER A 1 375 ? 4.584 22.858 5.980 1.00 26.41 455 SER A CA 1
ATOM 2655 C C . SER A 1 375 ? 3.158 23.270 5.627 1.00 29.09 455 SER A C 1
ATOM 2656 O O . SER A 1 375 ? 2.747 23.092 4.482 1.00 28.62 455 SER A O 1
ATOM 2659 N N . ARG A 1 376 ? 2.449 23.854 6.606 1.00 30.93 456 ARG A N 1
ATOM 2660 C CA . ARG A 1 376 ? 1.132 24.427 6.384 1.00 33.90 456 ARG A CA 1
ATOM 2661 C C . ARG A 1 376 ? 1.250 25.935 6.153 1.00 33.51 456 ARG A C 1
ATOM 2662 O O . ARG A 1 376 ? 0.232 26.601 6.003 1.00 32.52 456 ARG A O 1
ATOM 2670 N N . ASP A 1 377 ? 2.485 26.456 6.131 1.00 31.45 457 ASP A N 1
ATOM 2671 C CA . ASP A 1 377 ? 2.739 27.891 6.133 1.00 32.11 457 ASP A CA 1
ATOM 2672 C C . ASP A 1 377 ? 3.361 28.326 4.815 1.00 28.90 457 ASP A C 1
ATOM 2673 O O . ASP A 1 377 ? 3.343 29.505 4.501 1.00 33.36 457 ASP A O 1
ATOM 2678 N N . PHE A 1 378 ? 3.937 27.387 4.064 1.00 27.46 458 PHE A N 1
ATOM 2679 C CA . PHE A 1 378 ? 4.519 27.706 2.776 1.00 25.28 458 PHE A CA 1
ATOM 2680 C C . PHE A 1 378 ? 4.668 26.416 1.977 1.00 23.25 458 PHE A C 1
ATOM 2681 O O . PHE A 1 378 ? 4.446 25.321 2.484 1.00 21.08 458 PHE A O 1
ATOM 2689 N N . ASP A 1 379 ? 5.075 26.588 0.721 1.00 23.62 459 ASP A N 1
ATOM 2690 C CA . ASP A 1 379 ? 5.316 25.489 -0.196 1.00 25.34 459 ASP A CA 1
ATOM 2691 C C . ASP A 1 379 ? 6.638 24.785 0.150 1.00 24.11 459 ASP A C 1
ATOM 2692 O O . ASP A 1 379 ? 7.725 25.341 -0.043 1.00 23.66 459 ASP A O 1
ATOM 2697 N N . ILE A 1 380 ? 6.531 23.527 0.621 1.00 23.80 460 ILE A N 1
ATOM 2698 C CA . ILE A 1 380 ? 7.668 22.781 1.162 1.00 23.08 460 ILE A CA 1
ATOM 2699 C C . ILE A 1 380 ? 8.812 22.684 0.142 1.00 21.33 460 ILE A C 1
ATOM 2700 O O . ILE A 1 380 ? 9.976 22.732 0.528 1.00 21.02 460 ILE A O 1
ATOM 2705 N N . TYR A 1 381 ? 8.496 22.673 -1.161 1.00 20.30 461 TYR A N 1
ATOM 2706 C CA . TYR A 1 381 ? 9.499 22.509 -2.205 1.00 20.74 461 TYR A CA 1
ATOM 2707 C C . TYR A 1 381 ? 10.442 23.713 -2.308 1.00 22.41 461 TYR A C 1
ATOM 2708 O O . TYR A 1 381 ? 11.569 23.555 -2.801 1.00 24.10 461 TYR A O 1
ATOM 2717 N N . ARG A 1 382 ? 10.036 24.869 -1.747 1.00 22.78 462 ARG A N 1
ATOM 2718 C CA . ARG A 1 382 ? 10.939 26.011 -1.594 1.00 23.19 462 ARG A CA 1
ATOM 2719 C C . ARG A 1 382 ? 12.101 25.660 -0.666 1.00 22.32 462 ARG A C 1
ATOM 2720 O O . ARG A 1 382 ? 13.244 26.103 -0.867 1.00 22.72 462 ARG A O 1
ATOM 2728 N N . LEU A 1 383 ? 11.808 24.855 0.359 1.00 22.36 463 LEU A N 1
ATOM 2729 C CA . LEU A 1 383 ? 12.859 24.484 1.293 1.00 23.06 463 LEU A CA 1
ATOM 2730 C C . LEU A 1 383 ? 13.878 23.577 0.589 1.00 23.21 463 LEU A C 1
ATOM 2731 O O . LEU A 1 383 ? 15.094 23.753 0.759 1.00 24.30 463 LEU A O 1
ATOM 2736 N N . SER A 1 384 ? 13.385 22.693 -0.292 1.00 24.19 464 SER A N 1
ATOM 2737 C CA . SER A 1 384 ? 14.269 21.830 -1.073 1.00 25.57 464 SER A CA 1
ATOM 2738 C C . SER A 1 384 ? 15.057 22.676 -2.072 1.00 24.99 464 SER A C 1
ATOM 2739 O O . SER A 1 384 ? 16.258 22.457 -2.295 1.00 25.76 464 SER A O 1
ATOM 2742 N N . ASN A 1 385 ? 14.380 23.680 -2.643 1.00 26.21 465 ASN A N 1
ATOM 2743 C CA . ASN A 1 385 ? 15.065 24.645 -3.501 1.00 25.49 465 ASN A CA 1
ATOM 2744 C C . ASN A 1 385 ? 16.270 25.258 -2.778 1.00 23.67 465 ASN A C 1
ATOM 2745 O O . ASN A 1 385 ? 17.393 25.219 -3.302 1.00 21.27 465 ASN A O 1
ATOM 2750 N N . LEU A 1 386 ? 16.032 25.829 -1.587 1.00 23.22 466 LEU A N 1
ATOM 2751 C CA . LEU A 1 386 ? 17.098 26.528 -0.871 1.00 25.38 466 LEU A CA 1
ATOM 2752 C C . LEU A 1 386 ? 18.180 25.562 -0.383 1.00 23.98 466 LEU A C 1
ATOM 2753 O O . LEU A 1 386 ? 19.367 25.910 -0.392 1.00 23.68 466 LEU A O 1
ATOM 2758 N N . MET A 1 387 ? 17.780 24.358 0.051 1.00 23.83 467 MET A N 1
ATOM 2759 C CA . MET A 1 387 ? 18.768 23.384 0.514 1.00 22.18 467 MET A CA 1
ATOM 2760 C C . MET A 1 387 ? 19.627 22.890 -0.655 1.00 20.68 467 MET A C 1
ATOM 2761 O O . MET A 1 387 ? 20.844 22.681 -0.517 1.00 17.08 467 MET A O 1
ATOM 2766 N N . THR A 1 388 ? 19.010 22.728 -1.830 1.00 22.18 468 THR A N 1
ATOM 2767 C CA . THR A 1 388 ? 19.794 22.396 -3.021 1.00 23.63 468 THR A CA 1
ATOM 2768 C C . THR A 1 388 ? 20.846 23.474 -3.287 1.00 25.06 468 THR A C 1
ATOM 2769 O O . THR A 1 388 ? 22.011 23.159 -3.535 1.00 23.54 468 THR A O 1
ATOM 2773 N N . ALA A 1 389 ? 20.434 24.755 -3.217 1.00 27.73 469 ALA A N 1
ATOM 2774 C CA . ALA A 1 389 ? 21.360 25.855 -3.438 1.00 26.06 469 ALA A CA 1
ATOM 2775 C C . ALA A 1 389 ? 22.457 25.841 -2.378 1.00 27.06 469 ALA A C 1
ATOM 2776 O O . ALA A 1 389 ? 23.599 26.176 -2.663 1.00 30.53 469 ALA A O 1
ATOM 2778 N N . LYS A 1 390 ? 22.116 25.462 -1.144 1.00 28.81 470 LYS A N 1
ATOM 2779 C CA . LYS A 1 390 ? 23.136 25.358 -0.113 1.00 27.95 470 LYS A CA 1
ATOM 2780 C C . LYS A 1 390 ? 23.961 24.082 -0.274 1.00 25.63 470 LYS A C 1
ATOM 2781 O O . LYS A 1 390 ? 24.874 23.864 0.501 1.00 25.57 470 LYS A O 1
ATOM 2787 N N . GLY A 1 391 ? 23.644 23.233 -1.254 1.00 26.10 471 GLY A N 1
ATOM 2788 C CA . GLY A 1 391 ? 24.501 22.109 -1.604 1.00 24.93 471 GLY A CA 1
ATOM 2789 C C . GLY A 1 391 ? 24.074 20.800 -0.940 1.00 26.46 471 GLY A C 1
ATOM 2790 O O . GLY A 1 391 ? 24.908 19.934 -0.696 1.00 28.39 471 GLY A O 1
ATOM 2791 N N . TRP A 1 392 ? 22.776 20.656 -0.652 1.00 26.12 472 TRP A N 1
ATOM 2792 C CA . TRP A 1 392 ? 22.240 19.436 -0.073 1.00 24.84 472 TRP A CA 1
ATOM 2793 C C . TRP A 1 392 ? 21.273 18.779 -1.052 1.00 25.13 472 TRP A C 1
ATOM 2794 O O . TRP A 1 392 ? 20.471 19.477 -1.673 1.00 24.85 472 TRP A O 1
ATOM 2805 N N . ASN A 1 393 ? 21.276 17.438 -1.116 1.00 24.72 473 ASN A N 1
ATOM 2806 C CA . ASN A 1 393 ? 20.357 16.753 -2.016 1.00 26.71 473 ASN A CA 1
ATOM 2807 C C . ASN A 1 393 ? 19.315 15.980 -1.211 1.00 25.33 473 ASN A C 1
ATOM 2808 O O . ASN A 1 393 ? 19.639 14.906 -0.728 1.00 24.83 473 ASN A O 1
ATOM 2813 N N . LEU A 1 394 ? 18.081 16.517 -1.082 1.00 28.16 474 LEU A N 1
ATOM 2814 C CA . LEU A 1 394 ? 17.002 15.883 -0.319 1.00 27.60 474 LEU A CA 1
ATOM 2815 C C . LEU A 1 394 ? 16.064 15.179 -1.294 1.00 26.01 474 LEU A C 1
ATOM 2816 O O . LEU A 1 394 ? 16.113 15.469 -2.485 1.00 28.64 474 LEU A O 1
ATOM 2821 N N . ASN A 1 395 ? 15.186 14.298 -0.789 1.00 23.11 475 ASN A N 1
ATOM 2822 C CA . ASN A 1 395 ? 14.273 13.599 -1.681 1.00 22.46 475 ASN A CA 1
ATOM 2823 C C . ASN A 1 395 ? 12.938 14.336 -1.704 1.00 19.89 475 ASN A C 1
ATOM 2824 O O . ASN A 1 395 ? 12.408 14.626 -0.648 1.00 16.92 475 ASN A O 1
ATOM 2829 N N . GLN A 1 396 ? 12.397 14.597 -2.901 1.00 19.53 476 GLN A N 1
ATOM 2830 C CA . GLN A 1 396 ? 11.114 15.267 -3.064 1.00 20.69 476 GLN A CA 1
ATOM 2831 C C . GLN A 1 396 ? 10.001 14.239 -3.204 1.00 18.57 476 GLN A C 1
ATOM 2832 O O . GLN A 1 396 ? 9.997 13.461 -4.144 1.00 18.74 476 GLN A O 1
ATOM 2838 N N . LEU A 1 397 ? 9.032 14.287 -2.295 1.00 17.36 477 LEU A N 1
ATOM 2839 C CA . LEU A 1 397 ? 7.924 13.347 -2.299 1.00 17.60 477 LEU A CA 1
ATOM 2840 C C . LEU A 1 397 ? 6.702 14.035 -2.910 1.00 17.05 477 LEU A C 1
ATOM 2841 O O . LEU A 1 397 ? 6.842 15.125 -3.436 1.00 17.32 477 LEU A O 1
ATOM 2846 N N . GLN A 1 398 ? 5.533 13.384 -2.870 1.00 16.88 478 GLN A N 1
ATOM 2847 C CA . GLN A 1 398 ? 4.302 13.965 -3.382 1.00 17.30 478 GLN A CA 1
ATOM 2848 C C . GLN A 1 398 ? 3.120 13.240 -2.731 1.00 18.01 478 GLN A C 1
ATOM 2849 O O . GLN A 1 398 ? 3.319 12.221 -2.095 1.00 17.06 478 GLN A O 1
ATOM 2855 N N . PHE A 1 399 ? 1.905 13.800 -2.844 1.00 20.08 479 PHE A N 1
ATOM 2856 C CA . PHE A 1 399 ? 0.677 13.178 -2.352 1.00 20.68 479 PHE A CA 1
ATOM 2857 C C . PHE A 1 399 ? 0.814 12.619 -0.929 1.00 20.55 479 PHE A C 1
ATOM 2858 O O . PHE A 1 399 ? 0.565 11.430 -0.711 1.00 19.83 479 PHE A O 1
ATOM 2866 N N . PRO A 1 400 ? 1.097 13.438 0.112 1.00 20.39 480 PRO A N 1
ATOM 2867 C CA . PRO A 1 400 ? 1.142 14.900 0.020 1.00 20.16 480 PRO A CA 1
ATOM 2868 C C . PRO A 1 400 ? 2.509 15.560 -0.158 1.00 19.88 480 PRO A C 1
ATOM 2869 O O . PRO A 1 400 ? 3.550 14.904 0.016 1.00 17.59 480 PRO A O 1
ATOM 2873 N N . PRO A 1 401 ? 2.509 16.889 -0.456 1.00 18.66 481 PRO A N 1
ATOM 2874 C CA . PRO A 1 401 ? 3.733 17.660 -0.645 1.00 18.16 481 PRO A CA 1
ATOM 2875 C C . PRO A 1 401 ? 4.648 17.500 0.560 1.00 16.83 481 PRO A C 1
ATOM 2876 O O . PRO A 1 401 ? 4.265 17.823 1.684 1.00 16.32 481 PRO A O 1
ATOM 2880 N N . SER A 1 402 ? 5.843 16.964 0.314 1.00 16.62 482 SER A N 1
ATOM 2881 C CA . SER A 1 402 ? 6.780 16.658 1.375 1.00 17.46 482 SER A CA 1
ATOM 2882 C C . SER A 1 402 ? 8.180 16.488 0.800 1.00 18.08 482 SER A C 1
ATOM 2883 O O . SER A 1 402 ? 8.346 16.239 -0.396 1.00 17.14 482 SER A O 1
ATOM 2886 N N . ILE A 1 403 ? 9.178 16.593 1.687 1.00 19.43 483 ILE A N 1
ATOM 2887 C CA . ILE A 1 403 ? 10.558 16.302 1.319 1.00 20.68 483 ILE A CA 1
ATOM 2888 C C . ILE A 1 403 ? 11.178 15.477 2.443 1.00 20.16 483 ILE A C 1
ATOM 2889 O O . ILE A 1 403 ? 10.715 15.594 3.586 1.00 21.95 483 ILE A O 1
ATOM 2894 N N . HIS A 1 404 ? 12.213 14.666 2.146 1.00 18.22 484 HIS A N 1
ATOM 2895 C CA . HIS A 1 404 ? 12.843 13.893 3.210 1.00 18.32 484 HIS A CA 1
ATOM 2896 C C . HIS A 1 404 ? 14.370 13.833 3.077 1.00 17.66 484 HIS A C 1
ATOM 2897 O O . HIS A 1 404 ? 14.926 14.100 2.007 1.00 19.01 484 HIS A O 1
ATOM 2904 N N A PHE A 1 405 ? 15.031 13.492 4.201 0.70 19.15 485 PHE A N 1
ATOM 2905 N N B PHE A 1 405 ? 15.005 13.438 4.182 0.30 17.23 485 PHE A N 1
ATOM 2906 C CA A PHE A 1 405 ? 16.453 13.141 4.289 0.70 19.89 485 PHE A CA 1
ATOM 2907 C CA B PHE A 1 405 ? 16.420 13.113 4.204 0.30 16.70 485 PHE A CA 1
ATOM 2908 C C A PHE A 1 405 ? 16.567 11.727 4.866 0.70 18.23 485 PHE A C 1
ATOM 2909 C C B PHE A 1 405 ? 16.602 11.757 4.883 0.30 16.64 485 PHE A C 1
ATOM 2910 O O A PHE A 1 405 ? 15.858 11.362 5.812 0.70 17.98 485 PHE A O 1
ATOM 2911 O O B PHE A 1 405 ? 15.964 11.466 5.898 0.30 16.99 485 PHE A O 1
ATOM 2926 N N . CYS A 1 406 ? 17.477 10.935 4.302 1.00 16.41 486 CYS A N 1
ATOM 2927 C CA . CYS A 1 406 ? 17.795 9.623 4.851 1.00 15.69 486 CYS A CA 1
ATOM 2928 C C . CYS A 1 406 ? 19.197 9.666 5.458 1.00 15.16 486 CYS A C 1
ATOM 2929 O O . CYS A 1 406 ? 20.173 9.889 4.734 1.00 14.30 486 CYS A O 1
ATOM 2932 N N . ILE A 1 407 ? 19.284 9.462 6.778 1.00 15.11 487 ILE A N 1
ATOM 2933 C CA . ILE A 1 407 ? 20.556 9.512 7.480 1.00 15.25 487 ILE A CA 1
ATOM 2934 C C . ILE A 1 407 ? 21.273 8.172 7.340 1.00 14.88 487 ILE A C 1
ATOM 2935 O O . ILE A 1 407 ? 20.679 7.147 7.653 1.00 15.14 487 ILE A O 1
ATOM 2940 N N . THR A 1 408 ? 22.563 8.201 6.966 1.00 14.16 488 THR A N 1
ATOM 2941 C CA . THR A 1 408 ? 23.376 7.022 6.727 1.00 14.29 488 THR A CA 1
ATOM 2942 C C . THR A 1 408 ? 24.585 7.041 7.668 1.00 14.50 488 THR A C 1
ATOM 2943 O O . THR A 1 408 ? 24.829 8.033 8.348 1.00 14.78 488 THR A O 1
ATOM 2947 N N . LEU A 1 409 ? 25.335 5.930 7.716 1.00 14.48 489 LEU A N 1
ATOM 2948 C CA . LEU A 1 409 ? 26.525 5.857 8.550 1.00 14.67 489 LEU A CA 1
ATOM 2949 C C . LEU A 1 409 ? 27.587 6.867 8.101 1.00 15.40 489 LEU A C 1
ATOM 2950 O O . LEU A 1 409 ? 28.344 7.373 8.942 1.00 16.37 489 LEU A O 1
ATOM 2955 N N . LEU A 1 410 ? 27.637 7.160 6.784 1.00 16.60 490 LEU A N 1
ATOM 2956 C CA . LEU A 1 410 ? 28.474 8.239 6.254 1.00 16.33 490 LEU A CA 1
ATOM 2957 C C . LEU A 1 410 ? 28.208 9.581 6.957 1.00 17.46 490 LEU A C 1
ATOM 2958 O O . LEU A 1 410 ? 29.156 10.277 7.386 1.00 16.05 490 LEU A O 1
ATOM 2963 N N . HIS A 1 411 ? 26.912 9.931 7.075 1.00 18.41 491 HIS A N 1
ATOM 2964 C CA . HIS A 1 411 ? 26.498 11.207 7.652 1.00 19.69 491 HIS A CA 1
ATOM 2965 C C . HIS A 1 411 ? 26.981 11.300 9.106 1.00 20.33 491 HIS A C 1
ATOM 2966 O O . HIS A 1 411 ? 27.380 12.393 9.572 1.00 21.47 491 HIS A O 1
ATOM 2973 N N . ALA A 1 412 ? 26.938 10.158 9.819 1.00 20.08 492 ALA A N 1
ATOM 2974 C CA . ALA A 1 412 ? 27.355 10.119 11.215 1.00 19.96 492 ALA A CA 1
ATOM 2975 C C . ALA A 1 412 ? 28.878 10.256 11.300 1.00 21.61 492 ALA A C 1
ATOM 2976 O O . ALA A 1 412 ? 29.388 10.956 12.174 1.00 22.21 492 ALA A O 1
ATOM 2978 N N . ARG A 1 413 ? 29.607 9.551 10.423 1.00 22.38 493 ARG A N 1
ATOM 2979 C CA . ARG A 1 413 ? 31.061 9.630 10.436 1.00 25.16 493 ARG A CA 1
ATOM 2980 C C . ARG A 1 413 ? 31.501 11.051 10.075 1.00 26.81 493 ARG A C 1
ATOM 2981 O O . ARG A 1 413 ? 32.449 11.560 10.656 1.00 28.42 493 ARG A O 1
ATOM 2989 N N . LYS A 1 414 ? 30.796 11.719 9.152 1.00 30.44 494 LYS A N 1
ATOM 2990 C CA . LYS A 1 414 ? 31.194 13.061 8.738 1.00 30.28 494 LYS A CA 1
ATOM 2991 C C . LYS A 1 414 ? 30.654 14.134 9.678 1.00 30.35 494 LYS A C 1
ATOM 2992 O O . LYS A 1 414 ? 31.066 15.285 9.591 1.00 32.05 494 LYS A O 1
ATOM 2998 N N . ARG A 1 415 ? 29.715 13.779 10.553 1.00 31.21 495 ARG A N 1
ATOM 2999 C CA . ARG A 1 415 ? 29.269 14.703 11.592 1.00 32.99 495 ARG A CA 1
ATOM 3000 C C . ARG A 1 415 ? 28.533 15.913 10.987 1.00 32.04 495 ARG A C 1
ATOM 3001 O O . ARG A 1 415 ? 28.704 17.031 11.464 1.00 33.52 495 ARG A O 1
ATOM 3009 N N . VAL A 1 416 ? 27.659 15.703 9.984 1.00 27.94 496 VAL A N 1
ATOM 3010 C CA . VAL A 1 416 ? 27.090 16.818 9.215 1.00 24.64 496 VAL A CA 1
ATOM 3011 C C . VAL A 1 416 ? 25.820 17.425 9.847 1.00 22.60 496 VAL A C 1
ATOM 3012 O O . VAL A 1 416 ? 25.369 18.505 9.414 1.00 19.67 496 VAL A O 1
ATOM 3016 N N . ALA A 1 417 ? 25.254 16.735 10.862 1.00 20.18 497 ALA A N 1
ATOM 3017 C CA . ALA A 1 417 ? 23.917 16.995 11.392 1.00 21.84 497 ALA A CA 1
ATOM 3018 C C . ALA A 1 417 ? 23.712 18.456 11.831 1.00 22.67 497 ALA A C 1
ATOM 3019 O O . ALA A 1 417 ? 22.691 19.089 11.507 1.00 22.27 497 ALA A O 1
ATOM 3021 N N . ILE A 1 418 ? 24.710 19.009 12.529 1.00 24.43 498 ILE A N 1
ATOM 3022 C CA . ILE A 1 418 ? 24.650 20.376 13.035 1.00 26.61 498 ILE A CA 1
ATOM 3023 C C . ILE A 1 418 ? 24.531 21.340 11.854 1.00 23.99 498 ILE A C 1
ATOM 3024 O O . ILE A 1 418 ? 23.647 22.196 11.844 1.00 22.16 498 ILE A O 1
ATOM 3029 N N . GLN A 1 419 ? 25.425 21.180 10.861 1.00 25.47 499 GLN A N 1
ATOM 3030 C CA . GLN A 1 419 ? 25.411 22.018 9.669 1.00 25.28 499 GLN A CA 1
ATOM 3031 C C . GLN A 1 419 ? 24.076 21.867 8.955 1.00 23.15 499 GLN A C 1
ATOM 3032 O O . GLN A 1 419 ? 23.496 22.848 8.485 1.00 23.83 499 GLN A O 1
ATOM 3038 N N . PHE A 1 420 ? 23.595 20.619 8.908 1.00 22.42 500 PHE A N 1
ATOM 3039 C CA . PHE A 1 420 ? 22.331 20.332 8.251 1.00 21.81 500 PHE A CA 1
ATOM 3040 C C . PHE A 1 420 ? 21.223 21.157 8.906 1.00 20.50 500 PHE A C 1
ATOM 3041 O O . PHE A 1 420 ? 20.463 21.840 8.205 1.00 19.42 500 PHE A O 1
ATOM 3049 N N . LEU A 1 421 ? 21.173 21.101 10.249 1.00 19.84 501 LEU A N 1
ATOM 3050 C CA . LEU A 1 421 ? 20.154 21.805 11.024 1.00 20.72 501 LEU A CA 1
ATOM 3051 C C . LEU A 1 421 ? 20.222 23.323 10.801 1.00 22.48 501 LEU A C 1
ATOM 3052 O O . LEU A 1 421 ? 19.205 23.965 10.453 1.00 22.52 501 LEU A O 1
ATOM 3057 N N . LYS A 1 422 ? 21.434 23.886 10.984 1.00 24.42 502 LYS A N 1
ATOM 3058 C CA . LYS A 1 422 ? 21.688 25.308 10.752 1.00 24.36 502 LYS A CA 1
ATOM 3059 C C . LYS A 1 422 ? 21.109 25.750 9.406 1.00 24.62 502 LYS A C 1
ATOM 3060 O O . LYS A 1 422 ? 20.376 26.752 9.343 1.00 25.30 502 LYS A O 1
ATOM 3066 N N . ASP A 1 423 ? 21.431 25.002 8.328 1.00 23.87 503 ASP A N 1
ATOM 3067 C CA . ASP A 1 423 ? 20.968 25.364 6.995 1.00 23.36 503 ASP A CA 1
ATOM 3068 C C . ASP A 1 423 ? 19.443 25.250 6.876 1.00 22.48 503 ASP A C 1
ATOM 3069 O O . ASP A 1 423 ? 18.796 26.066 6.213 1.00 22.54 503 ASP A O 1
ATOM 3074 N N . ILE A 1 424 ? 18.848 24.221 7.480 1.00 21.77 504 ILE A N 1
ATOM 3075 C CA . ILE A 1 424 ? 17.394 24.130 7.446 1.00 24.18 504 ILE A CA 1
ATOM 3076 C C . ILE A 1 424 ? 16.791 25.362 8.123 1.00 25.48 504 ILE A C 1
ATOM 3077 O O . ILE A 1 424 ? 15.862 25.976 7.583 1.00 26.40 504 ILE A O 1
ATOM 3082 N N . ARG A 1 425 ? 17.309 25.704 9.313 1.00 27.88 505 ARG A N 1
ATOM 3083 C CA . ARG A 1 425 ? 16.745 26.821 10.068 1.00 30.06 505 ARG A CA 1
ATOM 3084 C C . ARG A 1 425 ? 16.847 28.116 9.261 1.00 28.36 505 ARG A C 1
ATOM 3085 O O . ARG A 1 425 ? 15.851 28.822 9.065 1.00 26.10 505 ARG A O 1
ATOM 3093 N N . GLU A 1 426 ? 18.040 28.389 8.732 1.00 28.15 506 GLU A N 1
ATOM 3094 C CA . GLU A 1 426 ? 18.213 29.590 7.931 1.00 28.80 506 GLU A CA 1
ATOM 3095 C C . GLU A 1 426 ? 17.279 29.560 6.724 1.00 30.23 506 GLU A C 1
ATOM 3096 O O . GLU A 1 426 ? 16.561 30.536 6.456 1.00 31.20 506 GLU A O 1
ATOM 3102 N N . SER A 1 427 ? 17.240 28.412 6.025 1.00 28.56 507 SER A N 1
ATOM 3103 C CA . SER A 1 427 ? 16.348 28.299 4.879 1.00 25.83 507 SER A CA 1
ATOM 3104 C C . SER A 1 427 ? 14.903 28.608 5.273 1.00 26.73 507 SER A C 1
ATOM 3105 O O . SER A 1 427 ? 14.243 29.326 4.529 1.00 25.46 507 SER A O 1
ATOM 3108 N N . VAL A 1 428 ? 14.423 28.103 6.433 1.00 27.12 508 VAL A N 1
ATOM 3109 C CA . VAL A 1 428 ? 13.032 28.325 6.833 1.00 30.81 508 VAL A CA 1
ATOM 3110 C C . VAL A 1 428 ? 12.827 29.800 7.187 1.00 33.32 508 VAL A C 1
ATOM 3111 O O . VAL A 1 428 ? 11.877 30.429 6.692 1.00 36.04 508 VAL A O 1
ATOM 3115 N N . THR A 1 429 ? 13.735 30.341 8.024 1.00 32.78 509 THR A N 1
ATOM 3116 C CA . THR A 1 429 ? 13.672 31.741 8.422 1.00 32.96 509 THR A CA 1
ATOM 3117 C C . THR A 1 429 ? 13.482 32.618 7.195 1.00 33.78 509 THR A C 1
ATOM 3118 O O . THR A 1 429 ? 12.520 33.378 7.124 1.00 37.25 509 THR A O 1
ATOM 3122 N N . GLN A 1 430 ? 14.390 32.464 6.225 1.00 32.49 510 GLN A N 1
ATOM 3123 C CA . GLN A 1 430 ? 14.279 33.204 4.984 1.00 32.91 510 GLN A CA 1
ATOM 3124 C C . GLN A 1 430 ? 12.896 33.060 4.350 1.00 32.55 510 GLN A C 1
ATOM 3125 O O . GLN A 1 430 ? 12.301 34.063 3.959 1.00 31.47 510 GLN A O 1
ATOM 3131 N N . ILE A 1 431 ? 12.382 31.822 4.251 1.00 31.60 511 ILE A N 1
ATOM 3132 C CA . ILE A 1 431 ? 11.197 31.543 3.445 1.00 32.02 511 ILE A CA 1
ATOM 3133 C C . ILE A 1 431 ? 10.000 32.190 4.125 1.00 33.11 511 ILE A C 1
ATOM 3134 O O . ILE A 1 431 ? 9.043 32.643 3.466 1.00 34.66 511 ILE A O 1
ATOM 3139 N N . MET A 1 432 ? 10.089 32.204 5.462 1.00 34.62 512 MET A N 1
ATOM 3140 C CA . MET A 1 432 ? 9.000 32.658 6.308 1.00 36.15 512 MET A CA 1
ATOM 3141 C C . MET A 1 432 ? 8.841 34.178 6.228 1.00 37.45 512 MET A C 1
ATOM 3142 O O . MET A 1 432 ? 7.833 34.687 6.709 1.00 37.06 512 MET A O 1
ATOM 3147 N N . LYS A 1 433 ? 9.813 34.885 5.617 1.00 38.01 513 LYS A N 1
ATOM 3148 C CA . LYS A 1 433 ? 9.669 36.308 5.351 1.00 38.13 513 LYS A CA 1
ATOM 3149 C C . LYS A 1 433 ? 8.697 36.557 4.206 1.00 41.27 513 LYS A C 1
ATOM 3150 O O . LYS A 1 433 ? 8.106 37.628 4.175 1.00 51.41 513 LYS A O 1
ATOM 3156 N N . ASN A 1 434 ? 8.547 35.603 3.271 1.00 41.67 514 ASN A N 1
ATOM 3157 C CA . ASN A 1 434 ? 7.548 35.720 2.212 1.00 41.76 514 ASN A CA 1
ATOM 3158 C C . ASN A 1 434 ? 6.873 34.374 1.990 1.00 39.57 514 ASN A C 1
ATOM 3159 O O . ASN A 1 434 ? 6.974 33.804 0.899 1.00 37.23 514 ASN A O 1
ATOM 3164 N N . PRO A 1 435 ? 6.103 33.882 2.987 1.00 39.46 515 PRO A N 1
ATOM 3165 C CA . PRO A 1 435 ? 5.510 32.549 2.931 1.00 42.57 515 PRO A CA 1
ATOM 3166 C C . PRO A 1 435 ? 4.625 32.331 1.704 1.00 43.27 515 PRO A C 1
ATOM 3167 O O . PRO A 1 435 ? 4.478 31.199 1.264 1.00 42.66 515 PRO A O 1
ATOM 3171 N N . LYS A 1 436 ? 4.057 33.411 1.144 1.00 46.61 516 LYS A N 1
ATOM 3172 C CA . LYS A 1 436 ? 3.094 33.294 0.059 1.00 45.59 516 LYS A CA 1
ATOM 3173 C C . LYS A 1 436 ? 3.741 33.572 -1.299 1.00 42.46 516 LYS A C 1
ATOM 3174 O O . LYS A 1 436 ? 3.029 33.609 -2.301 1.00 45.00 516 LYS A O 1
ATOM 3180 N N . ALA A 1 437 ? 5.073 33.728 -1.357 1.00 39.63 517 ALA A N 1
ATOM 3181 C CA . ALA A 1 437 ? 5.749 33.951 -2.635 1.00 40.17 517 ALA A CA 1
ATOM 3182 C C . ALA A 1 437 ? 5.649 32.729 -3.569 1.00 43.10 517 ALA A C 1
ATOM 3183 O O . ALA A 1 437 ? 5.568 31.590 -3.108 1.00 46.01 517 ALA A O 1
ATOM 3185 N N . LYS A 1 438 ? 5.710 32.978 -4.893 1.00 45.34 518 LYS A N 1
ATOM 3186 C CA . LYS A 1 438 ? 5.527 31.972 -5.942 1.00 43.46 518 LYS A CA 1
ATOM 3187 C C . LYS A 1 438 ? 6.745 31.034 -6.004 1.00 43.74 518 LYS A C 1
ATOM 3188 O O . LYS A 1 438 ? 7.893 31.488 -6.052 1.00 43.52 518 LYS A O 1
ATOM 3191 N N . THR A 1 439 ? 6.505 29.711 -6.014 1.00 40.98 519 THR A N 1
ATOM 3192 C CA . THR A 1 439 ? 7.593 28.743 -6.099 1.00 38.20 519 THR A CA 1
ATOM 3193 C C . THR A 1 439 ? 8.149 28.721 -7.517 1.00 38.78 519 THR A C 1
ATOM 3194 O O . THR A 1 439 ? 7.386 28.562 -8.471 1.00 37.49 519 THR A O 1
ATOM 3198 N N . THR A 1 440 ? 9.482 28.859 -7.616 1.00 37.95 520 THR A N 1
ATOM 3199 C CA . THR A 1 440 ? 10.205 28.774 -8.873 1.00 39.72 520 THR A CA 1
ATOM 3200 C C . THR A 1 440 ? 11.060 27.502 -8.875 1.00 41.81 520 THR A C 1
ATOM 3201 O O . THR A 1 440 ? 11.057 26.744 -7.904 1.00 41.13 520 THR A O 1
ATOM 3205 N N . GLY A 1 441 ? 11.765 27.260 -9.991 1.00 41.23 521 GLY A N 1
ATOM 3206 C CA . GLY A 1 441 ? 12.681 26.137 -10.140 1.00 38.74 521 GLY A CA 1
ATOM 3207 C C . GLY A 1 441 ? 11.968 24.786 -10.219 1.00 39.45 521 GLY A C 1
ATOM 3208 O O . GLY A 1 441 ? 10.759 24.713 -10.453 1.00 38.93 521 GLY A O 1
ATOM 3209 N N . MET A 1 442 ? 12.758 23.723 -10.018 1.00 42.51 522 MET A N 1
ATOM 3210 C CA . MET A 1 442 ? 12.289 22.346 -9.882 1.00 42.98 522 MET A CA 1
ATOM 3211 C C . MET A 1 442 ? 11.151 22.235 -8.872 1.00 38.54 522 MET A C 1
ATOM 3212 O O . MET A 1 442 ? 10.195 21.463 -9.066 1.00 41.86 522 MET A O 1
ATOM 3217 N N . GLY A 1 443 ? 11.311 22.988 -7.773 1.00 37.67 523 GLY A N 1
ATOM 3218 C CA . GLY A 1 443 ? 10.306 23.104 -6.733 1.00 35.84 523 GLY A CA 1
ATOM 3219 C C . GLY A 1 443 ? 8.902 23.303 -7.301 1.00 36.31 523 GLY A C 1
ATOM 3220 O O . GLY A 1 443 ? 7.937 22.749 -6.765 1.00 38.29 523 GLY A O 1
ATOM 3221 N N . ALA A 1 444 ? 8.797 24.088 -8.388 1.00 34.55 524 ALA A N 1
ATOM 3222 C CA . ALA A 1 444 ? 7.505 24.355 -8.998 1.00 32.75 524 ALA A CA 1
ATOM 3223 C C . ALA A 1 444 ? 7.066 23.117 -9.773 1.00 33.31 524 ALA A C 1
ATOM 3224 O O . ALA A 1 444 ? 5.915 22.681 -9.669 1.00 36.22 524 ALA A O 1
ATOM 3226 N N . ILE A 1 445 ? 8.010 22.496 -10.483 1.00 31.19 525 ILE A N 1
ATOM 3227 C CA . ILE A 1 445 ? 7.700 21.288 -11.234 1.00 32.52 525 ILE A CA 1
ATOM 3228 C C . ILE A 1 445 ? 7.096 20.229 -10.297 1.00 30.97 525 ILE A C 1
ATOM 3229 O O . ILE A 1 445 ? 6.062 19.610 -10.608 1.00 28.98 525 ILE A O 1
ATOM 3234 N N . TYR A 1 446 ? 7.720 20.048 -9.125 1.00 31.46 526 TYR A N 1
ATOM 3235 C CA . TYR A 1 446 ? 7.250 19.038 -8.181 1.00 30.69 526 TYR A CA 1
ATOM 3236 C C . TYR A 1 446 ? 5.831 19.306 -7.713 1.00 28.60 526 TYR A C 1
ATOM 3237 O O . TYR A 1 446 ? 5.085 18.354 -7.517 1.00 28.24 526 TYR A O 1
ATOM 3246 N N . GLY A 1 447 ? 5.468 20.589 -7.560 1.00 28.38 527 GLY A N 1
ATOM 3247 C CA . GLY A 1 447 ? 4.119 20.950 -7.140 1.00 26.59 527 GLY A CA 1
ATOM 3248 C C . GLY A 1 447 ? 3.100 20.840 -8.275 1.00 26.82 527 GLY A C 1
ATOM 3249 O O . GLY A 1 447 ? 2.042 20.246 -8.100 1.00 28.55 527 GLY A O 1
ATOM 3250 N N . MET A 1 448 ? 3.442 21.387 -9.446 1.00 29.13 528 MET A N 1
ATOM 3251 C CA . MET A 1 448 ? 2.607 21.311 -10.641 1.00 32.41 528 MET A CA 1
ATOM 3252 C C . MET A 1 448 ? 2.288 19.850 -10.989 1.00 28.73 528 MET A C 1
ATOM 3253 O O . MET A 1 448 ? 1.129 19.502 -11.277 1.00 24.61 528 MET A O 1
ATOM 3258 N N . ALA A 1 449 ? 3.335 19.009 -10.960 1.00 28.08 529 ALA A N 1
ATOM 3259 C CA . ALA A 1 449 ? 3.227 17.595 -11.307 1.00 28.32 529 ALA A CA 1
ATOM 3260 C C . ALA A 1 449 ? 2.048 16.929 -10.590 1.00 29.30 529 ALA A C 1
ATOM 3261 O O . ALA A 1 449 ? 1.264 16.220 -11.214 1.00 32.03 529 ALA A O 1
ATOM 3263 N N . GLN A 1 450 ? 1.898 17.210 -9.290 1.00 32.91 530 GLN A N 1
ATOM 3264 C CA . GLN A 1 450 ? 0.848 16.615 -8.471 1.00 34.26 530 GLN A CA 1
ATOM 3265 C C . GLN A 1 450 ? -0.522 17.210 -8.769 1.00 36.14 530 GLN A C 1
ATOM 3266 O O . GLN A 1 450 ? -1.525 16.602 -8.413 1.00 37.72 530 GLN A O 1
ATOM 3272 N N . THR A 1 451 ? -0.546 18.452 -9.278 1.00 38.22 531 THR A N 1
ATOM 3273 C CA . THR A 1 451 ? -1.794 19.183 -9.439 1.00 40.08 531 THR A CA 1
ATOM 3274 C C . THR A 1 451 ? -2.323 19.033 -10.868 1.00 38.50 531 THR A C 1
ATOM 3275 O O . THR A 1 451 ? -3.494 19.292 -11.102 1.00 37.45 531 THR A O 1
ATOM 3279 N N . THR A 1 452 ? -1.479 18.586 -11.809 1.00 41.57 532 THR A N 1
ATOM 3280 C CA . THR A 1 452 ? -1.915 18.334 -13.175 1.00 46.48 532 THR A CA 1
ATOM 3281 C C . THR A 1 452 ? -3.055 17.312 -13.225 1.00 50.73 532 THR A C 1
ATOM 3282 O O . THR A 1 452 ? -2.948 16.235 -12.647 1.00 53.37 532 THR A O 1
ATOM 3286 N N . VAL A 1 453 ? -4.106 17.616 -13.998 1.00 52.63 533 VAL A N 1
ATOM 3287 C CA . VAL A 1 453 ? -5.225 16.706 -14.193 1.00 54.08 533 VAL A CA 1
ATOM 3288 C C . VAL A 1 453 ? -4.857 15.562 -15.144 1.00 56.16 533 VAL A C 1
ATOM 3289 O O . VAL A 1 453 ? -5.340 14.450 -14.945 1.00 51.71 533 VAL A O 1
ATOM 3293 N N . ASP A 1 454 ? -4.049 15.832 -16.190 1.00 60.83 534 ASP A N 1
ATOM 3294 C CA . ASP A 1 454 ? -3.665 14.807 -17.167 1.00 66.50 534 ASP A CA 1
ATOM 3295 C C . ASP A 1 454 ? -2.383 14.077 -16.748 1.00 61.74 534 ASP A C 1
ATOM 3296 O O . ASP A 1 454 ? -1.259 14.459 -17.103 1.00 61.97 534 ASP A O 1
ATOM 3301 N N . ARG A 1 455 ? -2.588 12.956 -16.053 1.00 54.94 535 ARG A N 1
ATOM 3302 C CA . ARG A 1 455 ? -1.513 12.087 -15.609 1.00 53.48 535 ARG A CA 1
ATOM 3303 C C . ARG A 1 455 ? -0.546 11.786 -16.766 1.00 57.76 535 ARG A C 1
ATOM 3304 O O . ARG A 1 455 ? 0.667 11.707 -16.550 1.00 54.56 535 ARG A O 1
ATOM 3312 N N . ASN A 1 456 ? -1.081 11.635 -17.993 1.00 60.29 536 ASN A N 1
ATOM 3313 C CA . ASN A 1 456 ? -0.297 11.348 -19.193 1.00 58.87 536 ASN A CA 1
ATOM 3314 C C . ASN A 1 456 ? 0.859 12.330 -19.351 1.00 54.41 536 ASN A C 1
ATOM 3315 O O . ASN A 1 456 ? 2.011 11.901 -19.538 1.00 59.28 536 ASN A O 1
ATOM 3320 N N . MET A 1 457 ? 0.559 13.630 -19.299 1.00 44.90 537 MET A N 1
ATOM 3321 C CA . MET A 1 457 ? 1.629 14.641 -19.511 1.00 42.52 537 MET A CA 1
ATOM 3322 C C . MET A 1 457 ? 2.782 14.330 -18.552 1.00 43.63 537 MET A C 1
ATOM 3323 O O . MET A 1 457 ? 3.950 14.473 -18.965 1.00 47.59 537 MET A O 1
ATOM 3328 N N . VAL A 1 458 ? 2.460 13.903 -17.327 1.00 39.79 538 VAL A N 1
ATOM 3329 C CA . VAL A 1 458 ? 3.514 13.618 -16.360 1.00 36.93 538 VAL A CA 1
ATOM 3330 C C . VAL A 1 458 ? 4.302 12.375 -16.813 1.00 35.18 538 VAL A C 1
ATOM 3331 O O . VAL A 1 458 ? 5.549 12.370 -16.834 1.00 35.15 538 VAL A O 1
ATOM 3335 N N . ALA A 1 459 ? 3.561 11.342 -17.246 1.00 34.17 539 ALA A N 1
ATOM 3336 C CA . ALA A 1 459 ? 4.154 10.110 -17.752 1.00 35.67 539 ALA A CA 1
ATOM 3337 C C . ALA A 1 459 ? 5.136 10.426 -18.885 1.00 37.70 539 ALA A C 1
ATOM 3338 O O . ALA A 1 459 ? 6.209 9.809 -19.003 1.00 34.53 539 ALA A O 1
ATOM 3340 N N . GLU A 1 460 ? 4.780 11.421 -19.707 1.00 40.24 540 GLU A N 1
ATOM 3341 C CA . GLU A 1 460 ? 5.612 11.736 -20.857 1.00 41.71 540 GLU A CA 1
ATOM 3342 C C . GLU A 1 460 ? 6.858 12.487 -20.408 1.00 37.42 540 GLU A C 1
ATOM 3343 O O . GLU A 1 460 ? 7.954 12.237 -20.934 1.00 39.44 540 GLU A O 1
ATOM 3349 N N . LEU A 1 461 ? 6.732 13.317 -19.374 1.00 34.55 541 LEU A N 1
ATOM 3350 C CA . LEU A 1 461 ? 7.943 13.980 -18.914 1.00 38.36 541 LEU A CA 1
ATOM 3351 C C . LEU A 1 461 ? 8.948 12.927 -18.437 1.00 36.04 541 LEU A C 1
ATOM 3352 O O . LEU A 1 461 ? 10.138 13.016 -18.764 1.00 37.59 541 LEU A O 1
ATOM 3357 N N . SER A 1 462 ? 8.446 11.906 -17.721 1.00 31.24 542 SER A N 1
ATOM 3358 C CA . SER A 1 462 ? 9.265 10.790 -17.256 1.00 29.42 542 SER A CA 1
ATOM 3359 C C . SER A 1 462 ? 9.963 10.039 -18.396 1.00 29.32 542 SER A C 1
ATOM 3360 O O . SER A 1 462 ? 11.178 9.775 -18.321 1.00 29.16 542 SER A O 1
ATOM 3363 N N . SER A 1 463 ? 9.197 9.672 -19.442 1.00 32.55 543 SER A N 1
ATOM 3364 C CA . SER A 1 463 ? 9.782 9.012 -20.615 1.00 36.24 543 SER A CA 1
ATOM 3365 C C . SER A 1 463 ? 10.900 9.856 -21.226 1.00 37.21 543 SER A C 1
ATOM 3366 O O . SER A 1 463 ? 11.947 9.314 -21.601 1.00 42.12 543 SER A O 1
ATOM 3369 N N . VAL A 1 464 ? 10.656 11.174 -21.335 1.00 35.96 544 VAL A N 1
ATOM 3370 C CA . VAL A 1 464 ? 11.644 12.105 -21.872 1.00 34.03 544 VAL A CA 1
ATOM 3371 C C . VAL A 1 464 ? 12.880 12.182 -20.960 1.00 33.89 544 VAL A C 1
ATOM 3372 O O . VAL A 1 464 ? 14.012 12.220 -21.448 1.00 33.66 544 VAL A O 1
ATOM 3376 N N . PHE A 1 465 ? 12.684 12.215 -19.635 1.00 32.71 545 PHE A N 1
ATOM 3377 C CA . PHE A 1 465 ? 13.806 12.158 -18.707 1.00 32.16 545 PHE A CA 1
ATOM 3378 C C . PHE A 1 465 ? 14.629 10.883 -18.950 1.00 33.60 545 PHE A C 1
ATOM 3379 O O . PHE A 1 465 ? 15.863 10.920 -19.156 1.00 34.88 545 PHE A O 1
ATOM 3387 N N . LEU A 1 466 ? 13.930 9.735 -18.964 1.00 31.46 546 LEU A N 1
ATOM 3388 C CA . LEU A 1 466 ? 14.614 8.461 -19.182 1.00 30.16 546 LEU A CA 1
ATOM 3389 C C . LEU A 1 466 ? 15.369 8.435 -20.512 1.00 29.68 546 LEU A C 1
ATOM 3390 O O . LEU A 1 466 ? 16.497 7.915 -20.572 1.00 28.60 546 LEU A O 1
ATOM 3395 N N . ASP A 1 467 ? 14.736 8.957 -21.575 1.00 28.59 547 ASP A N 1
ATOM 3396 C CA . ASP A 1 467 ? 15.425 9.104 -22.855 1.00 30.68 547 ASP A CA 1
ATOM 3397 C C . ASP A 1 467 ? 16.746 9.859 -22.666 1.00 29.21 547 ASP A C 1
ATOM 3398 O O . ASP A 1 467 ? 17.789 9.460 -23.203 1.00 26.81 547 ASP A O 1
ATOM 3403 N N . SER A 1 468 ? 16.710 10.911 -21.837 1.00 28.50 548 SER A N 1
ATOM 3404 C CA . SER A 1 468 ? 17.830 11.831 -21.731 1.00 29.81 548 SER A CA 1
ATOM 3405 C C . SER A 1 468 ? 19.002 11.184 -20.988 1.00 30.30 548 SER A C 1
ATOM 3406 O O . SER A 1 468 ? 20.159 11.529 -21.239 1.00 32.50 548 SER A O 1
ATOM 3409 N N . LEU A 1 469 ? 18.711 10.218 -20.102 1.00 31.03 549 LEU A N 1
ATOM 3410 C CA . LEU A 1 469 ? 19.759 9.451 -19.429 1.00 31.21 549 LEU A CA 1
ATOM 3411 C C . LEU A 1 469 ? 20.755 8.805 -20.402 1.00 31.58 549 LEU A C 1
ATOM 3412 O O . LEU A 1 469 ? 21.939 8.617 -20.046 1.00 28.30 549 LEU A O 1
ATOM 3417 N N . TYR A 1 470 ? 20.253 8.440 -21.600 1.00 27.48 550 TYR A N 1
ATOM 3418 C CA . TYR A 1 470 ? 21.028 7.673 -22.558 1.00 30.37 550 TYR A CA 1
ATOM 3419 C C . TYR A 1 470 ? 21.538 8.548 -23.704 1.00 28.57 550 TYR A C 1
ATOM 3420 O O . TYR A 1 470 ? 22.115 8.033 -24.654 1.00 30.78 550 TYR A O 1
ATOM 3429 N N . SER A 1 471 ? 21.420 9.862 -23.561 1.00 30.88 551 SER A N 1
ATOM 3430 C CA . SER A 1 471 ? 21.836 10.785 -24.646 1.00 27.85 551 SER A CA 1
ATOM 3431 C C . SER A 1 471 ? 23.356 10.900 -24.761 1.00 28.09 551 SER A C 1
ATOM 3432 O O . SER A 1 471 ? 24.025 10.961 -23.731 1.00 25.35 551 SER A O 1
ATOM 3435 N N . THR A 1 472 ? 23.849 10.964 -25.994 1.00 31.02 552 THR A N 1
ATOM 3436 C CA . THR A 1 472 ? 25.291 11.165 -26.268 1.00 31.84 552 THR A CA 1
ATOM 3437 C C . THR A 1 472 ? 25.396 12.403 -27.163 1.00 32.97 552 THR A C 1
ATOM 3438 O O . THR A 1 472 ? 26.342 12.469 -27.947 1.00 33.27 552 THR A O 1
ATOM 3442 N N . ASP A 1 473 ? 24.451 13.340 -27.027 1.00 49.64 553 ASP A N 1
ATOM 3443 C CA . ASP A 1 473 ? 24.392 14.516 -27.936 1.00 52.27 553 ASP A CA 1
ATOM 3444 C C . ASP A 1 473 ? 24.854 15.778 -27.203 1.00 49.27 553 ASP A C 1
ATOM 3445 O O . ASP A 1 473 ? 24.310 16.018 -26.121 1.00 54.56 553 ASP A O 1
ATOM 3450 N N . LEU B 1 26 ? 29.131 -28.910 -2.660 1.00 39.98 106 LEU B N 1
ATOM 3451 C CA . LEU B 1 26 ? 28.234 -29.921 -2.018 1.00 43.20 106 LEU B CA 1
ATOM 3452 C C . LEU B 1 26 ? 28.954 -30.646 -0.867 1.00 43.18 106 LEU B C 1
ATOM 3453 O O . LEU B 1 26 ? 28.587 -30.502 0.296 1.00 36.54 106 LEU B O 1
ATOM 3455 N N . LYS B 1 27 ? 29.984 -31.440 -1.193 1.00 50.75 107 LYS B N 1
ATOM 3456 C CA . LYS B 1 27 ? 30.853 -32.043 -0.190 1.00 56.90 107 LYS B CA 1
ATOM 3457 C C . LYS B 1 27 ? 31.882 -30.993 0.247 1.00 61.99 107 LYS B C 1
ATOM 3458 O O . LYS B 1 27 ? 32.999 -30.947 -0.272 1.00 66.87 107 LYS B O 1
ATOM 3460 N N . VAL B 1 28 ? 31.484 -30.136 1.200 1.00 64.12 108 VAL B N 1
ATOM 3461 C CA . VAL B 1 28 ? 32.332 -29.066 1.713 1.00 63.09 108 VAL B CA 1
ATOM 3462 C C . VAL B 1 28 ? 33.245 -29.616 2.813 1.00 63.69 108 VAL B C 1
ATOM 3463 O O . VAL B 1 28 ? 32.824 -30.480 3.582 1.00 66.47 108 VAL B O 1
ATOM 3467 N N . ASP B 1 29 ? 34.476 -29.085 2.911 1.00 61.92 109 ASP B N 1
ATOM 3468 C CA . ASP B 1 29 ? 35.422 -29.513 3.939 1.00 59.98 109 ASP B CA 1
ATOM 3469 C C . ASP B 1 29 ? 35.696 -28.336 4.881 1.00 59.74 109 ASP B C 1
ATOM 3470 O O . ASP B 1 29 ? 36.833 -27.872 5.002 1.00 63.07 109 ASP B O 1
ATOM 3472 N N . LYS B 1 30 ? 34.629 -27.892 5.566 1.00 52.17 110 LYS B N 1
ATOM 3473 C CA . LYS B 1 30 ? 34.621 -26.725 6.440 1.00 46.99 110 LYS B CA 1
ATOM 3474 C C . LYS B 1 30 ? 33.188 -26.514 6.941 1.00 47.97 110 LYS B C 1
ATOM 3475 O O . LYS B 1 30 ? 32.227 -26.717 6.195 1.00 50.47 110 LYS B O 1
ATOM 3477 N N . GLU B 1 31 ? 33.034 -26.124 8.213 1.00 44.55 111 GLU B N 1
ATOM 3478 C CA . GLU B 1 31 ? 31.715 -25.898 8.794 1.00 39.88 111 GLU B CA 1
ATOM 3479 C C . GLU B 1 31 ? 31.082 -24.633 8.221 1.00 32.30 111 GLU B C 1
ATOM 3480 O O . GLU B 1 31 ? 31.790 -23.747 7.762 1.00 29.67 111 GLU B O 1
ATOM 3486 N N . TYR B 1 32 ? 29.745 -24.551 8.290 1.00 27.95 112 TYR B N 1
ATOM 3487 C CA . TYR B 1 32 ? 28.982 -23.439 7.732 1.00 25.51 112 TYR B CA 1
ATOM 3488 C C . TYR B 1 32 ? 28.878 -22.307 8.741 1.00 23.07 112 TYR B C 1
ATOM 3489 O O . TYR B 1 32 ? 28.619 -22.565 9.897 1.00 24.23 112 TYR B O 1
ATOM 3498 N N . VAL B 1 33 ? 29.036 -21.060 8.296 1.00 23.20 113 VAL B N 1
ATOM 3499 C CA . VAL B 1 33 ? 28.656 -19.898 9.091 1.00 23.35 113 VAL B CA 1
ATOM 3500 C C . VAL B 1 33 ? 27.133 -19.764 9.064 1.00 23.38 113 VAL B C 1
ATOM 3501 O O . VAL B 1 33 ? 26.582 -19.556 7.988 1.00 22.22 113 VAL B O 1
ATOM 3505 N N . LYS B 1 34 ? 26.464 -19.846 10.226 1.00 22.07 114 LYS B N 1
ATOM 3506 C CA . LYS B 1 34 ? 25.009 -19.874 10.243 1.00 23.51 114 LYS B CA 1
ATOM 3507 C C . LYS B 1 34 ? 24.408 -18.656 10.922 1.00 21.17 114 LYS B C 1
ATOM 3508 O O . LYS B 1 34 ? 23.201 -18.442 10.845 1.00 23.07 114 LYS B O 1
ATOM 3514 N N . ALA B 1 35 ? 25.248 -17.835 11.540 1.00 19.37 115 ALA B N 1
ATOM 3515 C CA . ALA B 1 35 ? 24.790 -16.606 12.156 1.00 17.67 115 ALA B CA 1
ATOM 3516 C C . ALA B 1 35 ? 25.900 -15.574 12.054 1.00 18.51 115 ALA B C 1
ATOM 3517 O O . ALA B 1 35 ? 27.061 -15.897 11.816 1.00 19.27 115 ALA B O 1
ATOM 3519 N N . LEU B 1 36 ? 25.527 -14.332 12.322 1.00 18.33 116 LEU B N 1
ATOM 3520 C CA . LEU B 1 36 ? 26.460 -13.233 12.359 1.00 18.59 116 LEU B CA 1
ATOM 3521 C C . LEU B 1 36 ? 27.420 -13.438 13.534 1.00 18.91 116 LEU B C 1
ATOM 3522 O O . LEU B 1 36 ? 26.983 -13.763 14.639 1.00 18.37 116 LEU B O 1
ATOM 3527 N N . PRO B 1 37 ? 28.754 -13.250 13.366 1.00 20.43 117 PRO B N 1
ATOM 3528 C CA . PRO B 1 37 ? 29.690 -13.351 14.491 1.00 20.48 117 PRO B CA 1
ATOM 3529 C C . PRO B 1 37 ? 29.400 -12.278 15.526 1.00 19.22 117 PRO B C 1
ATOM 3530 O O . PRO B 1 37 ? 29.027 -11.177 15.145 1.00 19.58 117 PRO B O 1
ATOM 3534 N N . SER B 1 38 ? 29.589 -12.596 16.820 1.00 21.56 118 SER B N 1
ATOM 3535 C CA . SER B 1 38 ? 29.384 -11.638 17.906 1.00 21.96 118 SER B CA 1
ATOM 3536 C C . SER B 1 38 ? 30.331 -10.462 17.746 1.00 21.07 118 SER B C 1
ATOM 3537 O O . SER B 1 38 ? 29.954 -9.326 18.014 1.00 20.42 118 SER B O 1
ATOM 3540 N N . GLN B 1 39 ? 31.563 -10.771 17.324 1.00 23.48 119 GLN B N 1
ATOM 3541 C CA . GLN B 1 39 ? 32.578 -9.760 17.083 1.00 25.68 119 GLN B CA 1
ATOM 3542 C C . GLN B 1 39 ? 32.971 -9.783 15.610 1.00 22.70 119 GLN B C 1
ATOM 3543 O O . GLN B 1 39 ? 33.492 -10.781 15.130 1.00 20.72 119 GLN B O 1
ATOM 3549 N N . GLY B 1 40 ? 32.676 -8.688 14.903 1.00 21.30 120 GLY B N 1
ATOM 3550 C CA . GLY B 1 40 ? 33.117 -8.534 13.531 1.00 22.05 120 GLY B CA 1
ATOM 3551 C C . GLY B 1 40 ? 34.612 -8.838 13.422 1.00 24.28 120 GLY B C 1
ATOM 3552 O O . GLY B 1 40 ? 35.373 -8.576 14.350 1.00 23.16 120 GLY B O 1
ATOM 3553 N N . LEU B 1 41 ? 35.028 -9.416 12.287 1.00 26.68 121 LEU B N 1
ATOM 3554 C CA . LEU B 1 41 ? 36.425 -9.732 12.031 1.00 23.49 121 LEU B CA 1
ATOM 3555 C C . LEU B 1 41 ? 37.108 -8.515 11.432 1.00 21.72 121 LEU B C 1
ATOM 3556 O O . LEU B 1 41 ? 36.450 -7.715 10.777 1.00 21.98 121 LEU B O 1
ATOM 3561 N N . SER B 1 42 ? 38.435 -8.441 11.591 1.00 19.68 122 SER B N 1
ATOM 3562 C CA . SER B 1 42 ? 39.248 -7.456 10.907 1.00 19.59 122 SER B CA 1
ATOM 3563 C C . SER B 1 42 ? 39.347 -7.768 9.408 1.00 19.92 122 SER B C 1
ATOM 3564 O O . SER B 1 42 ? 39.175 -8.910 8.980 1.00 20.33 122 SER B O 1
ATOM 3567 N N . SER B 1 43 ? 39.689 -6.742 8.621 1.00 21.92 123 SER B N 1
ATOM 3568 C CA . SER B 1 43 ? 39.836 -6.836 7.170 1.00 22.00 123 SER B CA 1
ATOM 3569 C C . SER B 1 43 ? 40.706 -8.011 6.738 1.00 22.36 123 SER B C 1
ATOM 3570 O O . SER B 1 43 ? 40.349 -8.788 5.841 1.00 24.29 123 SER B O 1
ATOM 3573 N N . SER B 1 44 ? 41.878 -8.101 7.366 1.00 23.05 124 SER B N 1
ATOM 3574 C CA . SER B 1 44 ? 42.828 -9.164 7.094 1.00 21.98 124 SER B CA 1
ATOM 3575 C C . SER B 1 44 ? 42.228 -10.529 7.411 1.00 18.36 124 SER B C 1
ATOM 3576 O O . SER B 1 44 ? 42.421 -11.459 6.640 1.00 21.02 124 SER B O 1
ATOM 3579 N N . ALA B 1 45 ? 41.476 -10.642 8.511 1.00 19.08 125 ALA B N 1
ATOM 3580 C CA . ALA B 1 45 ? 40.906 -11.919 8.937 1.00 19.25 125 ALA B CA 1
ATOM 3581 C C . ALA B 1 45 ? 39.764 -12.344 8.012 1.00 19.79 125 ALA B C 1
ATOM 3582 O O . ALA B 1 45 ? 39.658 -13.525 7.656 1.00 21.06 125 ALA B O 1
ATOM 3584 N N . VAL B 1 46 ? 38.924 -11.371 7.605 1.00 19.96 126 VAL B N 1
ATOM 3585 C CA . VAL B 1 46 ? 37.905 -11.615 6.581 1.00 19.66 126 VAL B CA 1
ATOM 3586 C C . VAL B 1 46 ? 38.540 -12.170 5.304 1.00 18.86 126 VAL B C 1
ATOM 3587 O O . VAL B 1 46 ? 38.101 -13.186 4.754 1.00 17.89 126 VAL B O 1
ATOM 3591 N N . LEU B 1 47 ? 39.579 -11.487 4.827 1.00 19.85 127 LEU B N 1
ATOM 3592 C CA . LEU B 1 47 ? 40.178 -11.859 3.549 1.00 21.57 127 LEU B CA 1
ATOM 3593 C C . LEU B 1 47 ? 40.920 -13.186 3.671 1.00 22.57 127 LEU B C 1
ATOM 3594 O O . LEU B 1 47 ? 40.841 -14.009 2.764 1.00 22.23 127 LEU B O 1
ATOM 3599 N N . GLU B 1 48 ? 41.556 -13.429 4.827 1.00 27.68 128 GLU B N 1
ATOM 3600 C CA . GLU B 1 48 ? 42.167 -14.727 5.086 1.00 30.79 128 GLU B CA 1
ATOM 3601 C C . GLU B 1 48 ? 41.123 -15.850 5.168 1.00 29.09 128 GLU B C 1
ATOM 3602 O O . GLU B 1 48 ? 41.385 -16.959 4.691 1.00 29.56 128 GLU B O 1
ATOM 3608 N N . LYS B 1 49 ? 39.941 -15.591 5.751 1.00 29.60 129 LYS B N 1
ATOM 3609 C CA . LYS B 1 49 ? 38.887 -16.608 5.754 1.00 31.42 129 LYS B CA 1
ATOM 3610 C C . LYS B 1 49 ? 38.348 -16.833 4.337 1.00 27.59 129 LYS B C 1
ATOM 3611 O O . LYS B 1 49 ? 38.016 -17.961 3.963 1.00 30.03 129 LYS B O 1
ATOM 3617 N N . LEU B 1 50 ? 38.262 -15.769 3.533 1.00 27.38 130 LEU B N 1
ATOM 3618 C CA . LEU B 1 50 ? 37.769 -15.911 2.171 1.00 27.53 130 LEU B CA 1
ATOM 3619 C C . LEU B 1 50 ? 38.642 -16.866 1.354 1.00 29.72 130 LEU B C 1
ATOM 3620 O O . LEU B 1 50 ? 38.133 -17.503 0.414 1.00 31.66 130 LEU B O 1
ATOM 3625 N N . LYS B 1 51 ? 39.954 -16.926 1.670 1.00 29.73 131 LYS B N 1
ATOM 3626 C CA . LYS B 1 51 ? 40.882 -17.794 0.939 1.00 28.57 131 LYS B CA 1
ATOM 3627 C C . LYS B 1 51 ? 40.374 -19.242 0.924 1.00 29.05 131 LYS B C 1
ATOM 3628 O O . LYS B 1 51 ? 40.537 -19.949 -0.078 1.00 32.28 131 LYS B O 1
ATOM 3630 N N . GLU B 1 52 ? 39.692 -19.650 2.007 1.00 29.71 132 GLU B N 1
ATOM 3631 C CA . GLU B 1 52 ? 39.194 -21.009 2.149 1.00 31.39 132 GLU B CA 1
ATOM 3632 C C . GLU B 1 52 ? 38.099 -21.290 1.122 1.00 30.91 132 GLU B C 1
ATOM 3633 O O . GLU B 1 52 ? 37.940 -22.436 0.698 1.00 31.97 132 GLU B O 1
ATOM 3639 N N . TYR B 1 53 ? 37.344 -20.247 0.737 1.00 26.84 133 TYR B N 1
ATOM 3640 C CA . TYR B 1 53 ? 36.258 -20.416 -0.214 1.00 24.52 133 TYR B CA 1
ATOM 3641 C C . TYR B 1 53 ? 36.827 -20.350 -1.630 1.00 25.44 133 TYR B C 1
ATOM 3642 O O . TYR B 1 53 ? 36.413 -21.138 -2.480 1.00 27.37 133 TYR B O 1
ATOM 3651 N N . SER B 1 54 ? 37.770 -19.426 -1.883 1.00 26.34 134 SER B N 1
ATOM 3652 C CA . SER B 1 54 ? 38.257 -19.244 -3.245 1.00 26.73 134 SER B CA 1
ATOM 3653 C C . SER B 1 54 ? 39.124 -20.422 -3.676 1.00 27.65 134 SER B C 1
ATOM 3654 O O . SER B 1 54 ? 39.062 -20.833 -4.836 1.00 28.75 134 SER B O 1
ATOM 3657 N N . SER B 1 55 ? 39.864 -21.026 -2.737 1.00 31.28 135 SER B N 1
ATOM 3658 C CA . SER B 1 55 ? 40.693 -22.175 -3.077 1.00 31.17 135 SER B CA 1
ATOM 3659 C C . SER B 1 55 ? 39.838 -23.364 -3.510 1.00 29.76 135 SER B C 1
ATOM 3660 O O . SER B 1 55 ? 40.331 -24.195 -4.278 1.00 31.95 135 SER B O 1
ATOM 3663 N N . MET B 1 56 ? 38.562 -23.404 -3.071 1.00 28.35 136 MET B N 1
ATOM 3664 C CA . MET B 1 56 ? 37.610 -24.425 -3.517 1.00 29.60 136 MET B CA 1
ATOM 3665 C C . MET B 1 56 ? 37.309 -24.275 -5.014 1.00 30.15 136 MET B C 1
ATOM 3666 O O . MET B 1 56 ? 36.866 -25.226 -5.642 1.00 26.21 136 MET B O 1
ATOM 3671 N N . ASP B 1 57 ? 37.494 -23.069 -5.581 1.00 33.62 137 ASP B N 1
ATOM 3672 C CA . ASP B 1 57 ? 36.918 -22.763 -6.883 1.00 38.90 137 ASP B CA 1
ATOM 3673 C C . ASP B 1 57 ? 38.008 -22.748 -7.946 1.00 43.47 137 ASP B C 1
ATOM 3674 O O . ASP B 1 57 ? 38.185 -21.732 -8.613 1.00 43.78 137 ASP B O 1
ATOM 3679 N N . ALA B 1 58 ? 38.713 -23.875 -8.135 1.00 49.78 138 ALA B N 1
ATOM 3680 C CA . ALA B 1 58 ? 39.884 -23.854 -9.003 1.00 59.04 138 ALA B CA 1
ATOM 3681 C C . ALA B 1 58 ? 39.756 -24.836 -10.177 1.00 61.26 138 ALA B C 1
ATOM 3682 O O . ALA B 1 58 ? 40.685 -25.599 -10.439 1.00 72.23 138 ALA B O 1
ATOM 3684 N N . PHE B 1 59 ? 38.639 -24.774 -10.925 1.00 58.66 139 PHE B N 1
ATOM 3685 C CA . PHE B 1 59 ? 38.371 -25.705 -12.020 1.00 54.05 139 PHE B CA 1
ATOM 3686 C C . PHE B 1 59 ? 38.559 -25.060 -13.404 1.00 47.27 139 PHE B C 1
ATOM 3687 O O . PHE B 1 59 ? 38.739 -25.757 -14.404 1.00 46.37 139 PHE B O 1
ATOM 3695 N N . TRP B 1 60 ? 38.505 -23.723 -13.468 1.00 37.46 140 TRP B N 1
ATOM 3696 C CA . TRP B 1 60 ? 38.504 -22.994 -14.723 1.00 30.29 140 TRP B CA 1
ATOM 3697 C C . TRP B 1 60 ? 39.906 -22.510 -15.094 1.00 29.75 140 TRP B C 1
ATOM 3698 O O . TRP B 1 60 ? 40.199 -22.323 -16.276 1.00 26.24 140 TRP B O 1
ATOM 3709 N N . GLN B 1 61 ? 40.790 -22.346 -14.095 1.00 32.63 141 GLN B N 1
ATOM 3710 C CA . GLN B 1 61 ? 42.051 -21.636 -14.287 1.00 32.51 141 GLN B CA 1
ATOM 3711 C C . GLN B 1 61 ? 42.964 -22.375 -15.260 1.00 29.70 141 GLN B C 1
ATOM 3712 O O . GLN B 1 61 ? 43.755 -21.741 -15.943 1.00 32.89 141 GLN B O 1
ATOM 3718 N N . GLU B 1 62 ? 42.841 -23.703 -15.342 1.00 32.73 142 GLU B N 1
ATOM 3719 C CA . GLU B 1 62 ? 43.639 -24.493 -16.270 1.00 35.66 142 GLU B CA 1
ATOM 3720 C C . GLU B 1 62 ? 42.878 -24.781 -17.570 1.00 33.76 142 GLU B C 1
ATOM 3721 O O . GLU B 1 62 ? 43.199 -25.757 -18.249 1.00 34.14 142 GLU B O 1
ATOM 3727 N N . GLY B 1 63 ? 41.878 -23.941 -17.906 1.00 30.75 143 GLY B N 1
ATOM 3728 C CA . GLY B 1 63 ? 41.195 -23.986 -19.197 1.00 27.21 143 GLY B CA 1
ATOM 3729 C C . GLY B 1 63 ? 40.360 -25.247 -19.427 1.00 25.11 143 GLY B C 1
ATOM 3730 O O . GLY B 1 63 ? 40.257 -25.697 -20.560 1.00 26.25 143 GLY B O 1
ATOM 3731 N N . ARG B 1 64 ? 39.754 -25.814 -18.375 1.00 25.11 144 ARG B N 1
ATOM 3732 C CA . ARG B 1 64 ? 39.057 -27.087 -18.514 1.00 26.08 144 ARG B CA 1
ATOM 3733 C C . ARG B 1 64 ? 37.531 -26.956 -18.386 1.00 23.60 144 ARG B C 1
ATOM 3734 O O . ARG B 1 64 ? 36.819 -27.970 -18.462 1.00 22.80 144 ARG B O 1
ATOM 3742 N N . ALA B 1 65 ? 37.014 -25.720 -18.253 1.00 21.13 145 ALA B N 1
ATOM 3743 C CA . ALA B 1 65 ? 35.571 -25.501 -18.214 1.00 20.13 145 ALA B CA 1
ATOM 3744 C C . ALA B 1 65 ? 35.075 -24.969 -19.555 1.00 18.60 145 ALA B C 1
ATOM 3745 O O . ALA B 1 65 ? 35.660 -24.032 -20.081 1.00 17.81 145 ALA B O 1
ATOM 3747 N N . SER B 1 66 ? 33.963 -25.541 -20.055 1.00 17.20 146 SER B N 1
ATOM 3748 C CA . SER B 1 66 ? 33.219 -24.985 -21.183 1.00 17.13 146 SER B CA 1
ATOM 3749 C C . SER B 1 66 ? 32.640 -23.612 -20.816 1.00 15.79 146 SER B C 1
ATOM 3750 O O . SER B 1 66 ? 31.956 -23.483 -19.800 1.00 15.24 146 SER B O 1
ATOM 3753 N N . GLY B 1 67 ? 32.872 -22.597 -21.660 1.00 15.78 147 GLY B N 1
ATOM 3754 C CA . GLY B 1 67 ? 32.370 -21.258 -21.384 1.00 15.53 147 GLY B CA 1
ATOM 3755 C C . GLY B 1 67 ? 32.764 -20.804 -19.983 1.00 16.06 147 GLY B C 1
ATOM 3756 O O . GLY B 1 67 ? 33.904 -20.997 -19.589 1.00 16.91 147 GLY B O 1
ATOM 3757 N N . THR B 1 68 ? 31.835 -20.155 -19.274 1.00 16.60 148 THR B N 1
ATOM 3758 C CA . THR B 1 68 ? 31.946 -19.860 -17.852 1.00 16.85 148 THR B CA 1
ATOM 3759 C C . THR B 1 68 ? 32.868 -18.666 -17.567 1.00 15.73 148 THR B C 1
ATOM 3760 O O . THR B 1 68 ? 32.424 -17.707 -16.932 1.00 16.20 148 THR B O 1
ATOM 3764 N N . VAL B 1 69 ? 34.156 -18.770 -17.938 1.00 14.31 149 VAL B N 1
ATOM 3765 C CA . VAL B 1 69 ? 35.109 -17.669 -17.839 1.00 14.25 149 VAL B CA 1
ATOM 3766 C C . VAL B 1 69 ? 35.670 -17.413 -19.234 1.00 13.99 149 VAL B C 1
ATOM 3767 O O . VAL B 1 69 ? 36.306 -18.307 -19.794 1.00 14.32 149 VAL B O 1
ATOM 3771 N N . TYR B 1 70 ? 35.493 -16.183 -19.756 1.00 14.33 150 TYR B N 1
ATOM 3772 C CA . TYR B 1 70 ? 35.793 -15.871 -21.155 1.00 14.77 150 TYR B CA 1
ATOM 3773 C C . TYR B 1 70 ? 37.237 -15.415 -21.412 1.00 15.71 150 TYR B C 1
ATOM 3774 O O . TYR B 1 70 ? 37.793 -15.704 -22.495 1.00 17.23 150 TYR B O 1
ATOM 3783 N N . SER B 1 71 ? 37.880 -14.752 -20.439 1.00 17.18 151 SER B N 1
ATOM 3784 C CA . SER B 1 71 ? 39.312 -14.475 -20.545 1.00 17.88 151 SER B CA 1
ATOM 3785 C C . SER B 1 71 ? 40.043 -14.889 -19.274 1.00 18.66 151 SER B C 1
ATOM 3786 O O . SER B 1 71 ? 40.997 -15.649 -19.330 1.00 20.71 151 SER B O 1
ATOM 3789 N N . GLY B 1 72 ? 39.648 -14.297 -18.149 1.00 19.96 152 GLY B N 1
ATOM 3790 C CA . GLY B 1 72 ? 40.222 -14.613 -16.850 1.00 20.30 152 GLY B CA 1
ATOM 3791 C C . GLY B 1 72 ? 41.680 -14.183 -16.679 1.00 20.12 152 GLY B C 1
ATOM 3792 O O . GLY B 1 72 ? 42.313 -14.560 -15.711 1.00 20.34 152 GLY B O 1
ATOM 3793 N N . GLU B 1 73 ? 42.198 -13.360 -17.585 1.00 22.43 153 GLU B N 1
ATOM 3794 C CA . GLU B 1 73 ? 43.604 -13.000 -17.592 1.00 24.13 153 GLU B CA 1
ATOM 3795 C C . GLU B 1 73 ? 43.871 -11.999 -16.460 1.00 25.38 153 GLU B C 1
ATOM 3796 O O . GLU B 1 73 ? 43.092 -11.059 -16.240 1.00 27.38 153 GLU B O 1
ATOM 3802 N N . GLU B 1 74 ? 45.012 -12.208 -15.789 1.00 25.79 154 GLU B N 1
ATOM 3803 C CA . GLU B 1 74 ? 45.474 -11.497 -14.606 1.00 27.06 154 GLU B CA 1
ATOM 3804 C C . GLU B 1 74 ? 45.493 -9.976 -14.791 1.00 25.39 154 GLU B C 1
ATOM 3805 O O . GLU B 1 74 ? 44.853 -9.242 -14.029 1.00 23.53 154 GLU B O 1
ATOM 3811 N N . LYS B 1 75 ? 46.242 -9.493 -15.794 1.00 24.82 155 LYS B N 1
ATOM 3812 C CA . LYS B 1 75 ? 46.412 -8.063 -16.018 1.00 24.44 155 LYS B CA 1
ATOM 3813 C C . LYS B 1 75 ? 45.064 -7.430 -16.356 1.00 22.53 155 LYS B C 1
ATOM 3814 O O . LYS B 1 75 ? 44.817 -6.322 -15.904 1.00 23.28 155 LYS B O 1
ATOM 3818 N N . LEU B 1 76 ? 44.169 -8.158 -17.051 1.00 22.60 156 LEU B N 1
ATOM 3819 C CA . LEU B 1 76 ? 42.834 -7.652 -17.397 1.00 21.04 156 LEU B CA 1
ATOM 3820 C C . LEU B 1 76 ? 41.962 -7.556 -16.141 1.00 19.41 156 LEU B C 1
ATOM 3821 O O . LEU B 1 76 ? 41.410 -6.487 -15.831 1.00 20.43 156 LEU B O 1
ATOM 3826 N N . THR B 1 77 ? 41.887 -8.667 -15.398 1.00 18.39 157 THR B N 1
ATOM 3827 C CA . THR B 1 77 ? 41.178 -8.708 -14.125 1.00 19.26 157 THR B CA 1
ATOM 3828 C C . THR B 1 77 ? 41.524 -7.529 -13.211 1.00 20.47 157 THR B C 1
ATOM 3829 O O . THR B 1 77 ? 40.626 -6.870 -12.658 1.00 22.82 157 THR B O 1
ATOM 3833 N N . GLU B 1 78 ? 42.836 -7.288 -13.052 1.00 21.19 158 GLU B N 1
ATOM 3834 C CA . GLU B 1 78 ? 43.363 -6.233 -12.192 1.00 21.93 158 GLU B CA 1
ATOM 3835 C C . GLU B 1 78 ? 42.829 -4.866 -12.628 1.00 18.99 158 GLU B C 1
ATOM 3836 O O . GLU B 1 78 ? 42.525 -4.018 -11.792 1.00 17.28 158 GLU B O 1
ATOM 3842 N N . LEU B 1 79 ? 42.753 -4.648 -13.947 1.00 17.20 159 LEU B N 1
ATOM 3843 C CA . LEU B 1 79 ? 42.240 -3.404 -14.491 1.00 17.09 159 LEU B CA 1
ATOM 3844 C C . LEU B 1 79 ? 40.745 -3.288 -14.210 1.00 16.78 159 LEU B C 1
ATOM 3845 O O . LEU B 1 79 ? 40.278 -2.220 -13.797 1.00 17.27 159 LEU B O 1
ATOM 3850 N N . LEU B 1 80 ? 40.001 -4.385 -14.454 1.00 17.47 160 LEU B N 1
ATOM 3851 C CA . LEU B 1 80 ? 38.547 -4.334 -14.313 1.00 17.03 160 LEU B CA 1
ATOM 3852 C C . LEU B 1 80 ? 38.133 -4.139 -12.848 1.00 16.72 160 LEU B C 1
ATOM 3853 O O . LEU B 1 80 ? 37.152 -3.416 -12.571 1.00 16.67 160 LEU B O 1
ATOM 3858 N N . VAL B 1 81 ? 38.893 -4.754 -11.921 1.00 15.92 161 VAL B N 1
ATOM 3859 C CA . VAL B 1 81 ? 38.607 -4.613 -10.501 1.00 16.17 161 VAL B CA 1
ATOM 3860 C C . VAL B 1 81 ? 38.951 -3.214 -10.015 1.00 16.25 161 VAL B C 1
ATOM 3861 O O . VAL B 1 81 ? 38.229 -2.709 -9.165 1.00 18.16 161 VAL B O 1
ATOM 3865 N N . LYS B 1 82 ? 40.044 -2.609 -10.511 1.00 16.45 162 LYS B N 1
ATOM 3866 C CA . LYS B 1 82 ? 40.379 -1.245 -10.116 1.00 17.90 162 LYS B CA 1
ATOM 3867 C C . LYS B 1 82 ? 39.329 -0.253 -10.629 1.00 18.03 162 LYS B C 1
ATOM 3868 O O . LYS B 1 82 ? 38.918 0.648 -9.895 1.00 19.41 162 LYS B O 1
ATOM 3871 N N . ALA B 1 83 ? 38.890 -0.442 -11.885 1.00 18.41 163 ALA B N 1
ATOM 3872 C CA . ALA B 1 83 ? 37.814 0.339 -12.477 1.00 17.30 163 ALA B CA 1
ATOM 3873 C C . ALA B 1 83 ? 36.511 0.185 -11.680 1.00 17.29 163 ALA B C 1
ATOM 3874 O O . ALA B 1 83 ? 35.849 1.170 -11.331 1.00 17.75 163 ALA B O 1
ATOM 3876 N N . TYR B 1 84 ? 36.119 -1.055 -11.386 1.00 16.50 164 TYR B N 1
ATOM 3877 C CA . TYR B 1 84 ? 34.990 -1.266 -10.492 1.00 16.67 164 TYR B CA 1
ATOM 3878 C C . TYR B 1 84 ? 35.191 -0.501 -9.183 1.00 16.38 164 TYR B C 1
ATOM 3879 O O . TYR B 1 84 ? 34.318 0.269 -8.749 1.00 16.56 164 TYR B O 1
ATOM 3888 N N . GLY B 1 85 ? 36.384 -0.675 -8.598 1.00 16.32 165 GLY B N 1
ATOM 3889 C CA . GLY B 1 85 ? 36.747 -0.049 -7.339 1.00 16.52 165 GLY B CA 1
ATOM 3890 C C . GLY B 1 85 ? 36.621 1.474 -7.337 1.00 18.74 165 GLY B C 1
ATOM 3891 O O . GLY B 1 85 ? 36.164 2.041 -6.339 1.00 19.54 165 GLY B O 1
ATOM 3892 N N . ASP B 1 86 ? 37.038 2.139 -8.425 1.00 18.91 166 ASP B N 1
ATOM 3893 C CA . ASP B 1 86 ? 36.877 3.586 -8.544 1.00 20.32 166 ASP B CA 1
ATOM 3894 C C . ASP B 1 86 ? 35.411 4.035 -8.594 1.00 19.12 166 ASP B C 1
ATOM 3895 O O . ASP B 1 86 ? 35.164 5.239 -8.515 1.00 20.05 166 ASP B O 1
ATOM 3900 N N . PHE B 1 87 ? 34.461 3.114 -8.837 1.00 18.07 167 PHE B N 1
ATOM 3901 C CA . PHE B 1 87 ? 33.049 3.466 -8.986 1.00 17.09 167 PHE B CA 1
ATOM 3902 C C . PHE B 1 87 ? 32.185 2.604 -8.087 1.00 15.75 167 PHE B C 1
ATOM 3903 O O . PHE B 1 87 ? 30.976 2.494 -8.315 1.00 15.65 167 PHE B O 1
ATOM 3911 N N . ALA B 1 88 ? 32.832 2.003 -7.082 1.00 14.52 168 ALA B N 1
ATOM 3912 C CA . ALA B 1 88 ? 32.208 1.044 -6.179 1.00 14.41 168 ALA B CA 1
ATOM 3913 C C . ALA B 1 88 ? 30.845 1.509 -5.645 1.00 14.46 168 ALA B C 1
ATOM 3914 O O . ALA B 1 88 ? 29.910 0.692 -5.574 1.00 14.08 168 ALA B O 1
ATOM 3916 N N . TRP B 1 89 ? 30.715 2.789 -5.244 1.00 14.02 169 TRP B N 1
ATOM 3917 C CA . TRP B 1 89 ? 29.473 3.270 -4.638 1.00 14.63 169 TRP B CA 1
ATOM 3918 C C . TRP B 1 89 ? 28.511 3.928 -5.631 1.00 14.55 169 TRP B C 1
ATOM 3919 O O . TRP B 1 89 ? 27.410 4.294 -5.206 1.00 15.60 169 TRP B O 1
ATOM 3930 N N . SER B 1 90 ? 28.895 4.052 -6.912 1.00 13.30 170 SER B N 1
ATOM 3931 C CA . SER B 1 90 ? 28.007 4.632 -7.895 1.00 14.18 170 SER B CA 1
ATOM 3932 C C . SER B 1 90 ? 26.760 3.760 -8.104 1.00 15.14 170 SER B C 1
ATOM 3933 O O . SER B 1 90 ? 26.816 2.518 -8.095 1.00 17.43 170 SER B O 1
ATOM 3936 N N . ASN B 1 91 ? 25.636 4.449 -8.367 1.00 14.67 171 ASN B N 1
ATOM 3937 C CA . ASN B 1 91 ? 24.302 3.872 -8.452 1.00 14.12 171 ASN B CA 1
ATOM 3938 C C . ASN B 1 91 ? 23.538 4.722 -9.470 1.00 14.08 171 ASN B C 1
ATOM 3939 O O . ASN B 1 91 ? 23.167 5.861 -9.179 1.00 15.37 171 ASN B O 1
ATOM 3944 N N . PRO B 1 92 ? 23.308 4.200 -10.699 1.00 15.00 172 PRO B N 1
ATOM 3945 C CA . PRO B 1 92 ? 22.713 4.983 -11.786 1.00 15.14 172 PRO B CA 1
ATOM 3946 C C . PRO B 1 92 ? 21.236 5.337 -11.605 1.00 16.39 172 PRO B C 1
ATOM 3947 O O . PRO B 1 92 ? 20.689 6.046 -12.432 1.00 17.50 172 PRO B O 1
ATOM 3951 N N . LEU B 1 93 ? 20.622 4.854 -10.513 1.00 16.51 173 LEU B N 1
ATOM 3952 C CA . LEU B 1 93 ? 19.382 5.375 -9.965 1.00 16.35 173 LEU B CA 1
ATOM 3953 C C . LEU B 1 93 ? 19.534 6.845 -9.560 1.00 16.30 173 LEU B C 1
ATOM 3954 O O . LEU B 1 93 ? 18.541 7.562 -9.507 1.00 16.12 173 LEU B O 1
ATOM 3959 N N . HIS B 1 94 ? 20.763 7.297 -9.273 1.00 16.80 174 HIS B N 1
ATOM 3960 C CA . HIS B 1 94 ? 21.034 8.673 -8.876 1.00 17.49 174 HIS B CA 1
ATOM 3961 C C . HIS B 1 94 ? 21.972 9.364 -9.867 1.00 16.15 174 HIS B C 1
ATOM 3962 O O . HIS B 1 94 ? 23.140 9.608 -9.563 1.00 16.03 174 HIS B O 1
ATOM 3969 N N . PRO B 1 95 ? 21.502 9.689 -11.094 1.00 15.71 175 PRO B N 1
ATOM 3970 C CA . PRO B 1 95 ? 22.343 10.301 -12.120 1.00 16.41 175 PRO B CA 1
ATOM 3971 C C . PRO B 1 95 ? 22.733 11.753 -11.871 1.00 18.03 175 PRO B C 1
ATOM 3972 O O . PRO B 1 95 ? 23.729 12.210 -12.428 1.00 17.53 175 PRO B O 1
ATOM 3976 N N . ASP B 1 96 ? 21.971 12.438 -11.001 1.00 19.79 176 ASP B N 1
ATOM 3977 C CA . ASP B 1 96 ? 22.366 13.730 -10.458 1.00 21.88 176 ASP B CA 1
ATOM 3978 C C . ASP B 1 96 ? 23.548 13.560 -9.498 1.00 22.25 176 ASP B C 1
ATOM 3979 O O . ASP B 1 96 ? 24.371 14.459 -9.432 1.00 23.24 176 ASP B O 1
ATOM 3984 N N . ILE B 1 97 ? 23.667 12.429 -8.771 1.00 21.08 177 ILE B N 1
ATOM 3985 C CA . ILE B 1 97 ? 24.798 12.231 -7.857 1.00 21.14 177 ILE B CA 1
ATOM 3986 C C . ILE B 1 97 ? 26.004 11.643 -8.594 1.00 20.78 177 ILE B C 1
ATOM 3987 O O . ILE B 1 97 ? 27.144 11.958 -8.239 1.00 22.58 177 ILE B O 1
ATOM 3992 N N . PHE B 1 98 ? 25.746 10.783 -9.599 1.00 20.90 178 PHE B N 1
ATOM 3993 C CA . PHE B 1 98 ? 26.791 10.115 -10.370 1.00 18.13 178 PHE B CA 1
ATOM 3994 C C . PHE B 1 98 ? 26.632 10.411 -11.866 1.00 18.27 178 PHE B C 1
ATOM 3995 O O . PHE B 1 98 ? 26.430 9.488 -12.681 1.00 18.70 178 PHE B O 1
ATOM 4003 N N . PRO B 1 99 ? 26.779 11.697 -12.291 1.00 17.33 179 PRO B N 1
ATOM 4004 C CA . PRO B 1 99 ? 26.723 12.057 -13.710 1.00 17.64 179 PRO B CA 1
ATOM 4005 C C . PRO B 1 99 ? 27.792 11.363 -14.560 1.00 16.83 179 PRO B C 1
ATOM 4006 O O . PRO B 1 99 ? 27.578 11.12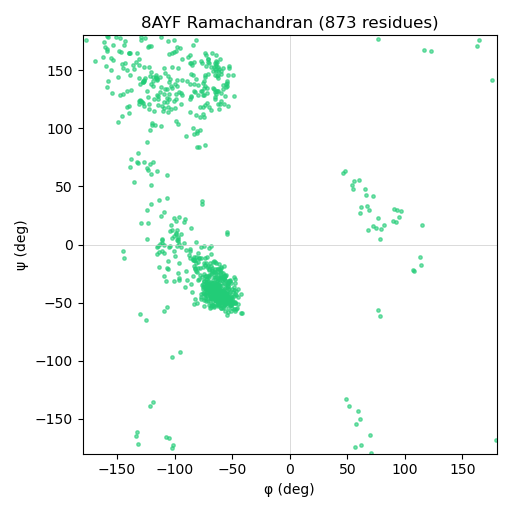8 -15.741 1.00 18.97 179 PRO B O 1
ATOM 4010 N N . GLY B 1 100 ? 28.931 11.017 -13.944 1.00 17.52 180 GLY B N 1
ATOM 4011 C CA . GLY B 1 100 ? 30.012 10.301 -14.601 1.00 16.99 180 GLY B CA 1
ATOM 4012 C C . GLY B 1 100 ? 29.592 8.896 -15.014 1.00 17.32 180 GLY B C 1
ATOM 4013 O O . GLY B 1 100 ? 29.901 8.450 -16.124 1.00 17.73 180 GLY B O 1
ATOM 4014 N N . LEU B 1 101 ? 28.871 8.208 -14.122 1.00 16.99 181 LEU B N 1
ATOM 4015 C CA . LEU B 1 101 ? 28.336 6.890 -14.428 1.00 17.61 181 LEU B CA 1
ATOM 4016 C C . LEU B 1 101 ? 27.239 6.962 -15.489 1.00 18.18 181 LEU B C 1
ATOM 4017 O O . LEU B 1 101 ? 27.105 6.038 -16.316 1.00 17.08 181 LEU B O 1
ATOM 4022 N N . ARG B 1 102 ? 26.451 8.050 -15.438 1.00 19.35 182 ARG B N 1
ATOM 4023 C CA . ARG B 1 102 ? 25.382 8.260 -16.406 1.00 21.07 182 ARG B CA 1
ATOM 4024 C C . ARG B 1 102 ? 25.964 8.399 -17.813 1.00 19.75 182 ARG B C 1
ATOM 4025 O O . ARG B 1 102 ? 25.362 7.920 -18.772 1.00 18.65 182 ARG B O 1
ATOM 4033 N N . LYS B 1 103 ? 27.148 9.024 -17.918 1.00 19.67 183 LYS B N 1
ATOM 4034 C CA . LYS B 1 103 ? 27.834 9.190 -19.199 1.00 19.81 183 LYS B CA 1
ATOM 4035 C C . LYS B 1 103 ? 28.481 7.885 -19.680 1.00 19.07 183 LYS B C 1
ATOM 4036 O O . LYS B 1 103 ? 28.480 7.587 -20.875 1.00 20.46 183 LYS B O 1
ATOM 4042 N N . ILE B 1 104 ? 29.042 7.110 -18.750 1.00 17.44 184 ILE B N 1
ATOM 4043 C CA . ILE B 1 104 ? 29.605 5.804 -19.072 1.00 17.33 184 ILE B CA 1
ATOM 4044 C C . ILE B 1 104 ? 28.544 4.876 -19.657 1.00 16.13 184 ILE B C 1
ATOM 4045 O O . ILE B 1 104 ? 28.824 4.172 -20.626 1.00 15.27 184 ILE B O 1
ATOM 4050 N N . GLU B 1 105 ? 27.352 4.823 -19.050 1.00 16.71 185 GLU B N 1
ATOM 4051 C CA . GLU B 1 105 ? 26.356 3.894 -19.565 1.00 17.57 185 GLU B CA 1
ATOM 4052 C C . GLU B 1 105 ? 25.866 4.337 -20.947 1.00 17.34 185 GLU B C 1
ATOM 4053 O O . GLU B 1 105 ? 25.705 3.494 -21.851 1.00 18.38 185 GLU B O 1
ATOM 4059 N N . ALA B 1 106 ? 25.676 5.655 -21.133 1.00 17.80 186 ALA B N 1
ATOM 4060 C CA . ALA B 1 106 ? 25.294 6.203 -22.437 1.00 17.19 186 ALA B CA 1
ATOM 4061 C C . ALA B 1 106 ? 26.287 5.823 -23.544 1.00 16.54 186 ALA B C 1
ATOM 4062 O O . ALA B 1 106 ? 25.910 5.518 -24.691 1.00 16.98 186 ALA B O 1
ATOM 4064 N N . GLU B 1 107 ? 27.584 5.874 -23.202 1.00 16.32 187 GLU B N 1
ATOM 4065 C CA . GLU B 1 107 ? 28.657 5.547 -24.133 1.00 15.16 187 GLU B CA 1
ATOM 4066 C C . GLU B 1 107 ? 28.693 4.050 -24.469 1.00 13.97 187 GLU B C 1
ATOM 4067 O O . GLU B 1 107 ? 28.856 3.669 -25.635 1.00 13.46 187 GLU B O 1
ATOM 4073 N N . ILE B 1 108 ? 28.592 3.181 -23.446 1.00 13.78 188 ILE B N 1
ATOM 4074 C CA . ILE B 1 108 ? 28.481 1.736 -23.657 1.00 13.29 188 ILE B CA 1
ATOM 4075 C C . ILE B 1 108 ? 27.366 1.436 -24.674 1.00 13.69 188 ILE B C 1
ATOM 4076 O O . ILE B 1 108 ? 27.588 0.729 -25.679 1.00 13.75 188 ILE B O 1
ATOM 4081 N N . VAL B 1 109 ? 26.171 2.026 -24.463 1.00 12.86 189 VAL B N 1
ATOM 4082 C CA . VAL B 1 109 ? 25.052 1.752 -25.362 1.00 13.41 189 VAL B CA 1
ATOM 4083 C C . VAL B 1 109 ? 25.380 2.204 -26.794 1.00 14.75 189 VAL B C 1
ATOM 4084 O O . VAL B 1 109 ? 25.090 1.491 -27.766 1.00 16.68 189 VAL B O 1
ATOM 4088 N N . ARG B 1 110 ? 25.941 3.419 -26.930 1.00 16.12 190 ARG B N 1
ATOM 4089 C CA . ARG B 1 110 ? 26.199 3.965 -28.254 1.00 18.03 190 ARG B CA 1
ATOM 4090 C C . ARG B 1 110 ? 27.300 3.181 -28.973 1.00 16.74 190 ARG B C 1
ATOM 4091 O O . ARG B 1 110 ? 27.227 2.988 -30.191 1.00 18.91 190 ARG B O 1
ATOM 4099 N N . ILE B 1 111 ? 28.341 2.765 -28.240 1.00 16.30 191 ILE B N 1
ATOM 4100 C CA . ILE B 1 111 ? 29.380 1.903 -28.802 1.00 15.18 191 ILE B CA 1
ATOM 4101 C C . ILE B 1 111 ? 28.747 0.635 -29.375 1.00 14.88 191 ILE B C 1
ATOM 4102 O O . ILE B 1 111 ? 29.098 0.227 -30.479 1.00 14.32 191 ILE B O 1
ATOM 4107 N N . ALA B 1 112 ? 27.847 0.007 -28.608 1.00 15.46 192 ALA B N 1
ATOM 4108 C CA . ALA B 1 112 ? 27.159 -1.203 -29.046 1.00 16.34 192 ALA B CA 1
ATOM 4109 C C . ALA B 1 112 ? 26.258 -0.939 -30.264 1.00 17.73 192 ALA B C 1
ATOM 4110 O O . ALA B 1 112 ? 26.216 -1.745 -31.227 1.00 16.98 192 ALA B O 1
ATOM 4112 N N . CYS B 1 113 ? 25.511 0.178 -30.229 1.00 18.10 193 CYS B N 1
ATOM 4113 C CA . CYS B 1 113 ? 24.649 0.460 -31.366 1.00 18.46 193 CYS B CA 1
ATOM 4114 C C . CYS B 1 113 ? 25.507 0.604 -32.619 1.00 18.82 193 CYS B C 1
ATOM 4115 O O . CYS B 1 113 ? 25.068 0.182 -33.689 1.00 18.36 193 CYS B O 1
ATOM 4118 N N . SER B 1 114 ? 26.709 1.194 -32.475 1.00 19.11 194 SER B N 1
ATOM 4119 C CA . SER B 1 114 ? 27.638 1.334 -33.592 1.00 19.32 194 SER B CA 1
ATOM 4120 C C . SER B 1 114 ? 28.130 -0.011 -34.091 1.00 18.32 194 SER B C 1
ATOM 4121 O O . SER B 1 114 ? 28.172 -0.254 -35.307 1.00 16.62 194 SER B O 1
ATOM 4124 N N . LEU B 1 115 ? 28.538 -0.864 -33.136 1.00 17.41 195 LEU B N 1
ATOM 4125 C CA . LEU B 1 115 ? 29.003 -2.196 -33.510 1.00 16.35 195 LEU B CA 1
ATOM 4126 C C . LEU B 1 115 ? 27.915 -2.910 -34.308 1.00 15.33 195 LEU B C 1
ATOM 4127 O O . LEU B 1 115 ? 28.249 -3.645 -35.226 1.00 14.22 195 LEU B O 1
ATOM 4132 N N . PHE B 1 116 ? 26.627 -2.673 -33.995 1.00 16.25 196 PHE B N 1
ATOM 4133 C CA . PHE B 1 116 ? 25.543 -3.360 -34.715 1.00 16.85 196 PHE B CA 1
ATOM 4134 C C . PHE B 1 116 ? 24.941 -2.511 -35.837 1.00 16.15 196 PHE B C 1
ATOM 4135 O O . PHE B 1 116 ? 23.889 -2.878 -36.396 1.00 15.00 196 PHE B O 1
ATOM 4143 N N . ASN B 1 117 ? 25.640 -1.414 -36.174 1.00 16.11 197 ASN B N 1
ATOM 4144 C CA . ASN B 1 117 ? 25.268 -0.572 -37.293 1.00 16.25 197 ASN B CA 1
ATOM 4145 C C . ASN B 1 117 ? 23.809 -0.132 -37.141 1.00 16.25 197 ASN B C 1
ATOM 4146 O O . ASN B 1 117 ? 23.022 -0.243 -38.082 1.00 14.42 197 ASN B O 1
ATOM 4151 N N . GLY B 1 118 ? 23.452 0.404 -35.961 1.00 15.98 198 GLY B N 1
ATOM 4152 C CA . GLY B 1 118 ? 22.083 0.855 -35.727 1.00 16.90 198 GLY B CA 1
ATOM 4153 C C . GLY B 1 118 ? 21.791 2.241 -36.313 1.00 16.87 198 GLY B C 1
ATOM 4154 O O . GLY B 1 118 ? 20.646 2.583 -36.587 1.00 14.86 198 GLY B O 1
ATOM 4155 N N . GLY B 1 119 ? 22.827 3.059 -36.508 1.00 19.29 199 GLY B N 1
ATOM 4156 C CA . GLY B 1 119 ? 22.609 4.424 -36.961 1.00 21.53 199 GLY B CA 1
ATOM 4157 C C . GLY B 1 119 ? 21.969 5.292 -35.881 1.00 24.60 199 GLY B C 1
ATOM 4158 O O . GLY B 1 119 ? 21.681 4.825 -34.773 1.00 24.49 199 GLY B O 1
ATOM 4159 N N . PRO B 1 120 ? 21.706 6.585 -36.188 1.00 29.72 200 PRO B N 1
ATOM 4160 C CA . PRO B 1 120 ? 21.309 7.569 -35.173 1.00 31.00 200 PRO B CA 1
ATOM 4161 C C . PRO B 1 120 ? 19.968 7.305 -34.471 1.00 30.32 200 PRO B C 1
ATOM 4162 O O . PRO B 1 120 ? 19.796 7.714 -33.330 1.00 30.72 200 PRO B O 1
ATOM 4166 N N . ASP B 1 121 ? 19.039 6.572 -35.097 1.00 30.40 201 ASP B N 1
ATOM 4167 C CA . ASP B 1 121 ? 17.757 6.298 -34.459 1.00 31.95 201 ASP B CA 1
ATOM 4168 C C . ASP B 1 121 ? 17.807 5.119 -33.480 1.00 26.65 201 ASP B C 1
ATOM 4169 O O . ASP B 1 121 ? 16.945 5.028 -32.598 1.00 23.10 201 ASP B O 1
ATOM 4174 N N . SER B 1 122 ? 18.807 4.233 -33.626 1.00 24.66 202 SER B N 1
ATOM 4175 C CA . SER B 1 122 ? 18.964 3.087 -32.729 1.00 22.78 202 SER B CA 1
ATOM 4176 C C . SER B 1 122 ? 19.229 3.562 -31.296 1.00 22.76 202 SER B C 1
ATOM 4177 O O . SER B 1 122 ? 19.692 4.685 -31.094 1.00 22.27 202 SER B O 1
ATOM 4180 N N . CYS B 1 123 ? 18.929 2.693 -30.319 1.00 20.18 203 CYS B N 1
ATOM 4181 C CA . CYS B 1 123 ? 19.074 3.039 -28.908 1.00 19.43 203 CYS B CA 1
ATOM 4182 C C . CYS B 1 123 ? 19.184 1.763 -28.070 1.00 16.96 203 CYS B C 1
ATOM 4183 O O . CYS B 1 123 ? 19.128 0.675 -28.617 1.00 15.36 203 CYS B O 1
ATOM 4186 N N . GLY B 1 124 ? 19.344 1.876 -26.746 1.00 16.08 204 GLY B N 1
ATOM 4187 C CA . GLY B 1 124 ? 19.333 0.698 -25.890 1.00 15.61 204 GLY B CA 1
ATOM 4188 C C . GLY B 1 124 ? 19.559 1.038 -24.421 1.00 16.74 204 GLY B C 1
ATOM 4189 O O . GLY B 1 124 ? 19.519 2.214 -24.038 1.00 15.83 204 GLY B O 1
ATOM 4190 N N . CYS B 1 125 ? 19.802 -0.018 -23.622 1.00 18.43 205 CYS B N 1
ATOM 4191 C CA . CYS B 1 125 ? 20.085 0.116 -22.198 1.00 18.97 205 CYS B CA 1
ATOM 4192 C C . CYS B 1 125 ? 21.104 -0.940 -21.791 1.00 17.74 205 CYS B C 1
ATOM 4193 O O . CYS B 1 125 ? 21.141 -2.022 -22.383 1.00 15.96 205 CYS B O 1
ATOM 4196 N N . VAL B 1 126 ? 21.876 -0.609 -20.746 1.00 16.91 206 VAL B N 1
ATOM 4197 C CA . VAL B 1 126 ? 22.731 -1.562 -20.055 1.00 16.65 206 VAL B CA 1
ATOM 4198 C C . VAL B 1 126 ? 21.844 -2.374 -19.100 1.00 15.51 206 VAL B C 1
ATOM 4199 O O . VAL B 1 126 ? 20.947 -1.808 -18.471 1.00 13.96 206 VAL B O 1
ATOM 4203 N N . THR B 1 127 ? 22.062 -3.708 -19.054 1.00 15.51 207 THR B N 1
ATOM 4204 C CA . THR B 1 127 ? 21.282 -4.607 -18.203 1.00 15.65 207 THR B CA 1
ATOM 4205 C C . THR B 1 127 ? 22.234 -5.473 -17.389 1.00 15.80 207 THR B C 1
ATOM 4206 O O . THR B 1 127 ? 23.438 -5.364 -17.575 1.00 16.13 207 THR B O 1
ATOM 4210 N N . SER B 1 128 ? 21.690 -6.350 -16.526 1.00 15.69 208 SER B N 1
ATOM 4211 C CA . SER B 1 128 ? 22.492 -7.145 -15.605 1.00 14.53 208 SER B CA 1
ATOM 4212 C C . SER B 1 128 ? 22.986 -8.440 -16.248 1.00 14.07 208 SER B C 1
ATOM 4213 O O . SER B 1 128 ? 23.803 -9.150 -15.663 1.00 13.26 208 SER B O 1
ATOM 4216 N N . GLY B 1 129 ? 22.527 -8.711 -17.472 1.00 13.73 209 GLY B N 1
ATOM 4217 C CA . GLY B 1 129 ? 22.790 -9.957 -18.164 1.00 14.11 209 GLY B CA 1
ATOM 4218 C C . GLY B 1 129 ? 21.806 -10.175 -19.327 1.00 14.13 209 GLY B C 1
ATOM 4219 O O . GLY B 1 129 ? 20.787 -9.477 -19.448 1.00 13.31 209 GLY B O 1
ATOM 4220 N N . GLY B 1 130 ? 22.110 -11.206 -20.126 1.00 13.61 210 GLY B N 1
ATOM 4221 C CA . GLY B 1 130 ? 21.344 -11.597 -21.298 1.00 13.90 210 GLY B CA 1
ATOM 4222 C C . GLY B 1 130 ? 19.883 -11.895 -20.993 1.00 12.86 210 GLY B C 1
ATOM 4223 O O . GLY B 1 130 ? 19.023 -11.574 -21.810 1.00 13.51 210 GLY B O 1
ATOM 4224 N N . THR B 1 131 ? 19.632 -12.534 -19.840 1.00 14.05 211 THR B N 1
ATOM 4225 C CA . THR B 1 131 ? 18.277 -12.841 -19.395 1.00 12.71 211 THR B CA 1
ATOM 4226 C C . THR B 1 131 ? 17.463 -11.538 -19.287 1.00 13.41 211 THR B C 1
ATOM 4227 O O . THR B 1 131 ? 16.359 -11.435 -19.867 1.00 12.60 211 THR B O 1
ATOM 4231 N N . GLU B 1 132 ? 17.988 -10.547 -18.528 1.00 13.83 212 GLU B N 1
ATOM 4232 C CA . GLU B 1 132 ? 17.298 -9.269 -18.357 1.00 13.93 212 GLU B CA 1
ATOM 4233 C C . GLU B 1 132 ? 17.153 -8.598 -19.732 1.00 13.06 212 GLU B C 1
ATOM 4234 O O . GLU B 1 132 ? 16.078 -8.069 -20.089 1.00 12.97 212 GLU B O 1
ATOM 4240 N N . SER B 1 133 ? 18.206 -8.685 -20.560 1.00 12.72 213 SER B N 1
ATOM 4241 C CA . SER B 1 133 ? 18.104 -8.154 -21.924 1.00 12.62 213 SER B CA 1
ATOM 4242 C C . SER B 1 133 ? 16.912 -8.772 -22.677 1.00 12.30 213 SER B C 1
ATOM 4243 O O . SER B 1 133 ? 16.083 -8.059 -23.243 1.00 12.33 213 SER B O 1
ATOM 4246 N N . ILE B 1 134 ? 16.766 -10.098 -22.598 1.00 11.91 214 ILE B N 1
ATOM 4247 C CA . ILE B 1 134 ? 15.676 -10.795 -23.264 1.00 12.65 214 ILE B CA 1
ATOM 4248 C C . ILE B 1 134 ? 14.298 -10.409 -22.702 1.00 13.19 214 ILE B C 1
ATOM 4249 O O . ILE B 1 134 ? 13.354 -10.111 -23.473 1.00 12.78 214 ILE B O 1
ATOM 4254 N N . LEU B 1 135 ? 14.202 -10.423 -21.357 1.00 12.95 215 LEU B N 1
ATOM 4255 C CA . LEU B 1 135 ? 12.963 -10.128 -20.659 1.00 14.16 215 LEU B CA 1
ATOM 4256 C C . LEU B 1 135 ? 12.465 -8.726 -21.016 1.00 13.21 215 LEU B C 1
ATOM 4257 O O . LEU B 1 135 ? 11.251 -8.542 -21.260 1.00 11.22 215 LEU B O 1
ATOM 4262 N N . MET B 1 136 ? 13.405 -7.753 -20.999 1.00 13.45 216 MET B N 1
ATOM 4263 C CA . MET B 1 136 ? 13.070 -6.370 -21.333 1.00 14.59 216 MET B CA 1
ATOM 4264 C C . MET B 1 136 ? 12.411 -6.253 -22.719 1.00 14.47 216 MET B C 1
ATOM 4265 O O . MET B 1 136 ? 11.406 -5.527 -22.869 1.00 14.64 216 MET B O 1
ATOM 4270 N N . ALA B 1 137 ? 12.972 -6.934 -23.742 1.00 13.22 217 ALA B N 1
ATOM 4271 C CA . ALA B 1 137 ? 12.407 -6.839 -25.086 1.00 12.89 217 ALA B CA 1
ATOM 4272 C C . ALA B 1 137 ? 11.030 -7.501 -25.140 1.00 12.85 217 ALA B C 1
ATOM 4273 O O . ALA B 1 137 ? 10.072 -6.915 -25.679 1.00 13.26 217 ALA B O 1
ATOM 4275 N N . CYS B 1 138 ? 10.942 -8.697 -24.530 1.00 12.31 218 CYS B N 1
ATOM 4276 C CA . CYS B 1 138 ? 9.687 -9.419 -24.487 1.00 12.79 218 CYS B CA 1
ATOM 4277 C C . CYS B 1 138 ? 8.610 -8.525 -23.874 1.00 13.28 218 CYS B C 1
ATOM 4278 O O . CYS B 1 138 ? 7.529 -8.385 -24.470 1.00 13.74 218 CYS B O 1
ATOM 4281 N N . LYS B 1 139 ? 8.920 -7.920 -22.711 1.00 13.34 219 LYS B N 1
ATOM 4282 C CA . LYS B 1 139 ? 7.980 -7.021 -22.033 1.00 14.52 219 LYS B CA 1
ATOM 4283 C C . LYS B 1 139 ? 7.592 -5.814 -22.914 1.00 15.91 219 LYS B C 1
ATOM 4284 O O . LYS B 1 139 ? 6.401 -5.478 -23.048 1.00 17.52 219 LYS B O 1
ATOM 4290 N N . ALA B 1 140 ? 8.596 -5.183 -23.550 1.00 15.91 220 ALA B N 1
ATOM 4291 C CA . ALA B 1 140 ? 8.345 -4.108 -24.505 1.00 14.95 220 ALA B CA 1
ATOM 4292 C C . ALA B 1 140 ? 7.328 -4.545 -25.562 1.00 15.37 220 ALA B C 1
ATOM 4293 O O . ALA B 1 140 ? 6.355 -3.798 -25.804 1.00 15.81 220 ALA B O 1
ATOM 4295 N N . TYR B 1 141 ? 7.533 -5.748 -26.155 1.00 14.36 221 TYR B N 1
ATOM 4296 C CA . TYR B 1 141 ? 6.692 -6.198 -27.255 1.00 14.96 221 TYR B CA 1
ATOM 4297 C C . TYR B 1 141 ? 5.299 -6.637 -26.774 1.00 15.65 221 TYR B C 1
ATOM 4298 O O . TYR B 1 141 ? 4.291 -6.378 -27.458 1.00 15.41 221 TYR B O 1
ATOM 4307 N N . ARG B 1 142 ? 5.213 -7.252 -25.576 1.00 16.29 222 ARG B N 1
ATOM 4308 C CA . ARG B 1 142 ? 3.925 -7.480 -24.922 1.00 15.58 222 ARG B CA 1
ATOM 4309 C C . ARG B 1 142 ? 3.115 -6.184 -24.760 1.00 17.79 222 ARG B C 1
ATOM 4310 O O . ARG B 1 142 ? 1.925 -6.128 -25.121 1.00 18.12 222 ARG B O 1
ATOM 4318 N N . ASP B 1 143 ? 3.749 -5.129 -24.202 1.00 18.94 223 ASP B N 1
ATOM 4319 C CA . ASP B 1 143 ? 3.052 -3.857 -24.006 1.00 18.22 223 ASP B CA 1
ATOM 4320 C C . ASP B 1 143 ? 2.624 -3.227 -25.334 1.00 17.59 223 ASP B C 1
ATOM 4321 O O . ASP B 1 143 ? 1.568 -2.594 -25.384 1.00 19.04 223 ASP B O 1
ATOM 4326 N N . LEU B 1 144 ? 3.409 -3.386 -26.414 1.00 18.60 224 LEU B N 1
ATOM 4327 C CA . LEU B 1 144 ? 2.997 -2.873 -27.719 1.00 17.65 224 LEU B CA 1
ATOM 4328 C C . LEU B 1 144 ? 1.788 -3.651 -28.246 1.00 18.51 224 LEU B C 1
ATOM 4329 O O . LEU B 1 144 ? 0.836 -3.065 -28.781 1.00 19.15 224 LEU B O 1
ATOM 4334 N N . ALA B 1 145 ? 1.838 -4.988 -28.123 1.00 17.87 225 ALA B N 1
ATOM 4335 C CA . ALA B 1 145 ? 0.725 -5.830 -28.533 1.00 17.88 225 ALA B CA 1
ATOM 4336 C C . ALA B 1 145 ? -0.541 -5.477 -27.765 1.00 20.40 225 ALA B C 1
ATOM 4337 O O . ALA B 1 145 ? -1.607 -5.375 -28.377 1.00 22.38 225 ALA B O 1
ATOM 4339 N N . PHE B 1 146 ? -0.428 -5.322 -26.429 1.00 21.39 226 PHE B N 1
ATOM 4340 C CA . PHE B 1 146 ? -1.556 -4.902 -25.620 1.00 23.02 226 PHE B CA 1
ATOM 4341 C C . PHE B 1 146 ? -2.168 -3.646 -26.225 1.00 23.41 226 PHE B C 1
ATOM 4342 O O . PHE B 1 146 ? -3.377 -3.580 -26.448 1.00 21.37 226 PHE B O 1
ATOM 4350 N N . GLU B 1 147 ? -1.314 -2.656 -26.482 1.00 24.70 227 GLU B N 1
ATOM 4351 C CA . GLU B 1 147 ? -1.771 -1.408 -27.074 1.00 27.90 227 GLU B CA 1
ATOM 4352 C C . GLU B 1 147 ? -2.485 -1.608 -28.417 1.00 29.52 227 GLU B C 1
ATOM 4353 O O . GLU B 1 147 ? -3.169 -0.685 -28.841 1.00 30.06 227 GLU B O 1
ATOM 4359 N N . LYS B 1 148 ? -2.306 -2.759 -29.101 1.00 29.93 228 LYS B N 1
ATOM 4360 C CA . LYS B 1 148 ? -2.980 -3.024 -30.369 1.00 29.97 228 LYS B CA 1
ATOM 4361 C C . LYS B 1 148 ? -4.141 -3.987 -30.179 1.00 30.64 228 LYS B C 1
ATOM 4362 O O . LYS B 1 148 ? -4.608 -4.580 -31.149 1.00 34.83 228 LYS B O 1
ATOM 4368 N N . GLY B 1 149 ? -4.572 -4.161 -28.933 1.00 28.98 229 GLY B N 1
ATOM 4369 C CA . GLY B 1 149 ? -5.746 -4.954 -28.651 1.00 29.91 229 GLY B CA 1
ATOM 4370 C C . GLY B 1 149 ? -5.471 -6.450 -28.618 1.00 30.81 229 GLY B C 1
ATOM 4371 O O . GLY B 1 149 ? -6.417 -7.220 -28.661 1.00 32.65 229 GLY B O 1
ATOM 4372 N N . ILE B 1 150 ? -4.204 -6.874 -28.500 1.00 33.91 230 ILE B N 1
ATOM 4373 C CA . ILE B 1 150 ? -3.926 -8.303 -28.382 1.00 31.91 230 ILE B CA 1
ATOM 4374 C C . ILE B 1 150 ? -4.008 -8.688 -26.907 1.00 31.62 230 ILE B C 1
ATOM 4375 O O . ILE B 1 150 ? -3.338 -8.081 -26.076 1.00 32.16 230 ILE B O 1
ATOM 4380 N N . LYS B 1 151 ? -4.849 -9.686 -26.595 1.00 31.87 231 LYS B N 1
ATOM 4381 C CA . LYS B 1 151 ? -5.241 -9.984 -25.227 1.00 32.59 231 LYS B CA 1
ATOM 4382 C C . LYS B 1 151 ? -4.178 -10.850 -24.570 1.00 33.09 231 LYS B C 1
ATOM 4383 O O . LYS B 1 151 ? -3.718 -10.528 -23.476 1.00 34.80 231 LYS B O 1
ATOM 4385 N N . THR B 1 152 ? -3.796 -11.945 -25.236 1.00 34.89 232 THR B N 1
ATOM 4386 C CA . THR B 1 152 ? -2.660 -12.747 -24.788 1.00 38.50 232 THR B CA 1
ATOM 4387 C C . THR B 1 152 ? -1.620 -12.801 -25.910 1.00 35.48 232 THR B C 1
ATOM 4388 O O . THR B 1 152 ? -1.746 -13.566 -26.874 1.00 29.94 232 THR B O 1
ATOM 4392 N N . PRO B 1 153 ? -0.573 -11.944 -25.816 1.00 30.57 233 PRO B N 1
ATOM 4393 C CA . PRO B 1 153 ? 0.503 -11.932 -26.807 1.00 29.26 233 PRO B CA 1
ATOM 4394 C C . PRO B 1 153 ? 1.272 -13.255 -26.856 1.00 26.40 233 PRO B C 1
ATOM 4395 O O . PRO B 1 153 ? 1.430 -13.935 -25.841 1.00 24.42 233 PRO B O 1
ATOM 4399 N N . GLU B 1 154 ? 1.719 -13.626 -28.064 1.00 25.36 234 GLU B N 1
ATOM 4400 C CA . GLU B 1 154 ? 2.532 -14.821 -28.232 1.00 25.21 234 GLU B CA 1
ATOM 4401 C C . GLU B 1 154 ? 3.942 -14.477 -28.711 1.00 22.51 234 GLU B C 1
ATOM 4402 O O . GLU B 1 154 ? 4.145 -13.583 -29.534 1.00 19.49 234 GLU B O 1
ATOM 4408 N N . ILE B 1 155 ? 4.918 -15.214 -28.169 1.00 20.10 235 ILE B N 1
ATOM 4409 C CA . ILE B 1 155 ? 6.284 -15.242 -28.655 1.00 18.60 235 ILE B CA 1
ATOM 4410 C C . ILE B 1 155 ? 6.379 -16.433 -29.597 1.00 17.81 235 ILE B C 1
ATOM 4411 O O . ILE B 1 155 ? 5.945 -17.518 -29.215 1.00 17.16 235 ILE B O 1
ATOM 4416 N N . VAL B 1 156 ? 6.924 -16.212 -30.806 1.00 17.77 236 VAL B N 1
ATOM 4417 C CA . VAL B 1 156 ? 7.204 -17.309 -31.715 1.00 17.52 236 VAL B CA 1
ATOM 4418 C C . VAL B 1 156 ? 8.716 -17.405 -31.886 1.00 18.44 236 VAL B C 1
ATOM 4419 O O . VAL B 1 156 ? 9.389 -16.463 -32.342 1.00 17.22 236 VAL B O 1
ATOM 4423 N N . ALA B 1 157 ? 9.212 -18.593 -31.506 1.00 19.70 237 ALA B N 1
ATOM 4424 C CA . ALA B 1 157 ? 10.627 -18.807 -31.279 1.00 18.87 237 ALA B CA 1
ATOM 4425 C C . ALA B 1 157 ? 10.995 -20.184 -31.803 1.00 17.71 237 ALA B C 1
ATOM 4426 O O . ALA B 1 157 ? 10.162 -21.087 -31.755 1.00 19.32 237 ALA B O 1
ATOM 4428 N N . PRO B 1 158 ? 12.247 -20.398 -32.273 1.00 16.37 238 PRO B N 1
ATOM 4429 C CA . PRO B 1 158 ? 12.739 -21.756 -32.508 1.00 15.58 238 PRO B CA 1
ATOM 4430 C C . PRO B 1 158 ? 12.829 -22.548 -31.204 1.00 16.23 238 PRO B C 1
ATOM 4431 O O . PRO B 1 158 ? 13.087 -21.982 -30.140 1.00 13.09 238 PRO B O 1
ATOM 4435 N N . GLN B 1 159 ? 12.730 -23.876 -31.341 1.00 18.05 239 GLN B N 1
ATOM 4436 C CA . GLN B 1 159 ? 13.009 -24.826 -30.272 1.00 20.06 239 GLN B CA 1
ATOM 4437 C C . GLN B 1 159 ? 14.338 -24.553 -29.535 1.00 18.79 239 GLN B C 1
ATOM 4438 O O . GLN B 1 159 ? 14.461 -24.838 -28.340 1.00 18.94 239 GLN B O 1
ATOM 4444 N N . SER B 1 160 ? 15.322 -23.970 -30.229 1.00 17.80 240 SER B N 1
ATOM 4445 C CA . SER B 1 160 ? 16.684 -23.774 -29.737 1.00 17.33 240 SER B CA 1
ATOM 4446 C C . SER B 1 160 ? 16.868 -22.460 -28.959 1.00 17.87 240 SER B C 1
ATOM 4447 O O . SER B 1 160 ? 17.945 -22.227 -28.380 1.00 18.68 240 SER B O 1
ATOM 4450 N N . ALA B 1 161 ? 15.850 -21.585 -28.972 1.00 15.19 241 ALA B N 1
ATOM 4451 C CA . ALA B 1 161 ? 15.979 -20.282 -28.337 1.00 14.65 241 ALA B CA 1
ATOM 4452 C C . ALA B 1 161 ? 16.173 -20.461 -26.835 1.00 13.89 241 ALA B C 1
ATOM 4453 O O . ALA B 1 161 ? 15.809 -21.501 -26.288 1.00 13.74 241 ALA B O 1
ATOM 4455 N N . HIS B 1 162 ? 16.793 -19.472 -26.175 1.00 14.23 242 HIS B N 1
ATOM 4456 C CA . HIS B 1 162 ? 17.249 -19.616 -24.788 1.00 14.04 242 HIS B CA 1
ATOM 4457 C C . HIS B 1 162 ? 16.053 -19.808 -23.853 1.00 15.05 242 HIS B C 1
ATOM 4458 O O . HIS B 1 162 ? 14.928 -19.392 -24.176 1.00 15.78 242 HIS B O 1
ATOM 4465 N N . ALA B 1 163 ? 16.314 -20.439 -22.689 1.00 15.17 243 ALA B N 1
ATOM 4466 C CA . ALA B 1 163 ? 15.314 -20.658 -21.656 1.00 14.75 243 ALA B CA 1
ATOM 4467 C C . ALA B 1 163 ? 14.711 -19.341 -21.174 1.00 14.75 243 ALA B C 1
ATOM 4468 O O . ALA B 1 163 ? 13.555 -19.309 -20.754 1.00 15.55 243 ALA B O 1
ATOM 4470 N N . ALA B 1 164 ? 15.485 -18.254 -21.243 1.00 14.40 244 ALA B N 1
ATOM 4471 C CA . ALA B 1 164 ? 15.028 -16.932 -20.837 1.00 14.26 244 ALA B CA 1
ATOM 4472 C C . ALA B 1 164 ? 13.747 -16.501 -21.561 1.00 14.30 244 ALA B C 1
ATOM 4473 O O . ALA B 1 164 ? 12.977 -15.691 -21.033 1.00 13.35 244 ALA B O 1
ATOM 4475 N N . PHE B 1 165 ? 13.514 -17.027 -22.766 1.00 13.81 245 PHE B N 1
ATOM 4476 C CA . PHE B 1 165 ? 12.279 -16.730 -23.478 1.00 14.00 245 PHE B CA 1
ATOM 4477 C C . PHE B 1 165 ? 11.068 -17.413 -22.821 1.00 14.97 245 PHE B C 1
ATOM 4478 O O . PHE B 1 165 ? 9.953 -16.863 -22.873 1.00 15.30 245 PHE B O 1
ATOM 4486 N N . ASN B 1 166 ? 11.270 -18.599 -22.211 1.00 15.20 246 ASN B N 1
ATOM 4487 C CA . ASN B 1 166 ? 10.212 -19.248 -21.447 1.00 16.47 246 ASN B CA 1
ATOM 4488 C C . ASN B 1 166 ? 9.948 -18.529 -20.122 1.00 15.88 246 ASN B C 1
ATOM 4489 O O . ASN B 1 166 ? 8.794 -18.425 -19.665 1.00 17.30 246 ASN B O 1
ATOM 4494 N N . LYS B 1 167 ? 11.035 -18.065 -19.500 1.00 15.14 247 LYS B N 1
ATOM 4495 C CA . LYS B 1 167 ? 10.950 -17.271 -18.281 1.00 15.76 247 LYS B CA 1
ATOM 4496 C C . LYS B 1 167 ? 10.130 -16.021 -18.575 1.00 15.20 247 LYS B C 1
ATOM 4497 O O . LYS B 1 167 ? 9.246 -15.694 -17.812 1.00 15.02 247 LYS B O 1
ATOM 4503 N N . ALA B 1 168 ? 10.394 -15.341 -19.699 1.00 16.29 248 ALA B N 1
ATOM 4504 C CA . ALA B 1 168 ? 9.595 -14.178 -20.070 1.00 16.14 248 ALA B CA 1
ATOM 4505 C C . ALA B 1 168 ? 8.120 -14.564 -20.263 1.00 16.38 248 ALA B C 1
ATOM 4506 O O . ALA B 1 168 ? 7.212 -13.867 -19.808 1.00 17.37 248 ALA B O 1
ATOM 4508 N N . ALA B 1 169 ? 7.855 -15.685 -20.929 1.00 16.36 249 ALA B N 1
ATOM 4509 C CA . ALA B 1 169 ? 6.470 -16.112 -21.084 1.00 17.35 249 ALA B CA 1
ATOM 4510 C C . ALA B 1 169 ? 5.784 -16.289 -19.724 1.00 17.02 249 ALA B C 1
ATOM 4511 O O . ALA B 1 169 ? 4.701 -15.736 -19.472 1.00 18.92 249 ALA B O 1
ATOM 4513 N N . SER B 1 170 ? 6.444 -17.057 -18.858 1.00 17.77 250 SER B N 1
ATOM 4514 C CA . SER B 1 170 ? 5.969 -17.338 -17.505 1.00 19.26 250 SER B CA 1
ATOM 4515 C C . SER B 1 170 ? 5.761 -16.060 -16.669 1.00 18.21 250 SER B C 1
ATOM 4516 O O . SER B 1 170 ? 4.727 -15.871 -16.032 1.00 18.05 250 SER B O 1
ATOM 4519 N N . TYR B 1 171 ? 6.744 -15.154 -16.684 1.00 17.72 251 TYR B N 1
ATOM 4520 C CA . TYR B 1 171 ? 6.688 -13.919 -15.931 1.00 17.17 251 TYR B CA 1
ATOM 4521 C C . TYR B 1 171 ? 5.593 -13.003 -16.474 1.00 17.28 251 TYR B C 1
ATOM 4522 O O . TYR B 1 171 ? 4.772 -12.482 -15.714 1.00 16.19 251 TYR B O 1
ATOM 4531 N N . PHE B 1 172 ? 5.607 -12.759 -17.789 1.00 17.46 252 PHE B N 1
ATOM 4532 C CA . PHE B 1 172 ? 4.854 -11.636 -18.334 1.00 18.12 252 PHE B CA 1
ATOM 4533 C C . PHE B 1 172 ? 3.495 -12.056 -18.879 1.00 16.26 252 PHE B C 1
ATOM 4534 O O . PHE B 1 172 ? 2.821 -11.208 -19.432 1.00 16.05 252 PHE B O 1
ATOM 4542 N N . GLY B 1 173 ? 3.097 -13.317 -18.720 1.00 16.92 253 GLY B N 1
ATOM 4543 C CA . GLY B 1 173 ? 1.771 -13.765 -19.139 1.00 17.62 253 GLY B CA 1
ATOM 4544 C C . GLY B 1 173 ? 1.634 -13.853 -20.662 1.00 18.56 253 GLY B C 1
ATOM 4545 O O . GLY B 1 173 ? 0.619 -13.438 -21.212 1.00 18.87 253 GLY B O 1
ATOM 4546 N N . MET B 1 174 ? 2.671 -14.374 -21.338 1.00 18.70 254 MET B N 1
ATOM 4547 C CA . MET B 1 174 ? 2.702 -14.452 -22.790 1.00 19.73 254 MET B CA 1
ATOM 4548 C C . MET B 1 174 ? 2.733 -15.922 -23.180 1.00 21.26 254 MET B C 1
ATOM 4549 O O . MET B 1 174 ? 3.353 -16.728 -22.496 1.00 19.29 254 MET B O 1
ATOM 4554 N N . LYS B 1 175 ? 2.064 -16.237 -24.280 1.00 22.35 255 LYS B N 1
ATOM 4555 C CA . LYS B 1 175 ? 2.117 -17.611 -24.793 1.00 23.36 255 LYS B CA 1
ATOM 4556 C C . LYS B 1 175 ? 3.390 -17.722 -25.623 1.00 22.37 255 LYS B C 1
ATOM 4557 O O . LYS B 1 175 ? 3.694 -16.792 -26.328 1.00 20.57 255 LYS B O 1
ATOM 4563 N N . ILE B 1 176 ? 4.102 -18.838 -25.482 1.00 20.62 256 ILE B N 1
ATOM 4564 C CA . ILE B 1 176 ? 5.339 -19.046 -26.276 1.00 19.74 256 ILE B CA 1
ATOM 4565 C C . ILE B 1 176 ? 5.153 -20.268 -27.168 1.00 20.17 256 ILE B C 1
ATOM 4566 O O . ILE B 1 176 ? 4.766 -21.315 -26.655 1.00 20.50 256 ILE B O 1
ATOM 4571 N N . VAL B 1 177 ? 5.365 -20.077 -28.466 1.00 20.44 257 VAL B N 1
ATOM 4572 C CA . VAL B 1 177 ? 5.288 -21.199 -29.431 1.00 21.46 257 VAL B CA 1
ATOM 4573 C C . VAL B 1 177 ? 6.718 -21.487 -29.894 1.00 22.08 257 VAL B C 1
ATOM 4574 O O . VAL B 1 177 ? 7.331 -20.610 -30.491 1.00 22.77 257 VAL B O 1
ATOM 4578 N N . ARG B 1 178 ? 7.205 -22.685 -29.608 1.00 21.40 258 ARG B N 1
ATOM 4579 C CA . ARG B 1 178 ? 8.541 -23.056 -30.109 1.00 22.10 258 ARG B CA 1
ATOM 4580 C C . ARG B 1 178 ? 8.337 -23.899 -31.369 1.00 23.48 258 ARG B C 1
ATOM 4581 O O . ARG B 1 178 ? 7.602 -24.888 -31.306 1.00 24.53 258 ARG B O 1
ATOM 4589 N N . VAL B 1 179 ? 8.958 -23.485 -32.463 1.00 24.71 259 VAL B N 1
ATOM 4590 C CA . VAL B 1 179 ? 8.856 -24.219 -33.754 1.00 24.25 259 VAL B CA 1
ATOM 4591 C C . VAL B 1 179 ? 10.067 -25.146 -33.942 1.00 22.34 259 VAL B C 1
ATOM 4592 O O . VAL B 1 179 ? 11.150 -24.847 -33.431 1.00 21.55 259 VAL B O 1
ATOM 4596 N N . PRO B 1 180 ? 9.908 -26.255 -34.685 1.00 23.04 260 PRO B N 1
ATOM 4597 C CA . PRO B 1 180 ? 10.992 -27.209 -34.866 1.00 23.87 260 PRO B CA 1
ATOM 4598 C C . PRO B 1 180 ? 12.178 -26.702 -35.690 1.00 22.80 260 PRO B C 1
ATOM 4599 O O . PRO B 1 180 ? 12.060 -25.709 -36.349 1.00 22.11 260 PRO B O 1
ATOM 4603 N N . LEU B 1 181 ? 13.280 -27.430 -35.602 1.00 22.27 261 LEU B N 1
ATOM 4604 C CA . LEU B 1 181 ? 14.502 -27.066 -36.343 1.00 22.06 261 LEU B CA 1
ATOM 4605 C C . LEU B 1 181 ? 14.688 -27.988 -37.546 1.00 21.94 261 LEU B C 1
ATOM 4606 O O . LEU B 1 181 ? 14.038 -29.023 -37.597 1.00 23.23 261 LEU B O 1
ATOM 4611 N N . THR B 1 182 ? 15.529 -27.592 -38.481 1.00 21.96 262 THR B N 1
ATOM 4612 C CA . THR B 1 182 ? 15.935 -28.421 -39.604 1.00 22.77 262 THR B CA 1
ATOM 4613 C C . THR B 1 182 ? 17.046 -29.375 -39.154 1.00 23.93 262 THR B C 1
ATOM 4614 O O . THR B 1 182 ? 17.535 -29.271 -38.029 1.00 23.23 262 THR B O 1
ATOM 4618 N N . LYS B 1 183 ? 17.462 -30.267 -40.065 1.00 23.17 263 LYS B N 1
ATOM 4619 C CA . LYS B 1 183 ? 18.503 -31.256 -39.826 1.00 22.71 263 LYS B CA 1
ATOM 4620 C C . LYS B 1 183 ? 19.815 -30.563 -39.480 1.00 22.40 263 LYS B C 1
ATOM 4621 O O . LYS B 1 183 ? 20.706 -31.171 -38.890 1.00 25.16 263 LYS B O 1
ATOM 4623 N N . MET B 1 184 ? 19.935 -29.295 -39.878 1.00 24.21 264 MET B N 1
ATOM 4624 C CA . MET B 1 184 ? 21.149 -28.527 -39.645 1.00 25.62 264 MET B CA 1
ATOM 4625 C C . MET B 1 184 ? 21.018 -27.658 -38.386 1.00 23.09 264 MET B C 1
ATOM 4626 O O . MET B 1 184 ? 21.929 -26.885 -38.118 1.00 21.15 264 MET B O 1
ATOM 4631 N N . MET B 1 185 ? 19.907 -27.828 -37.629 1.00 22.67 265 MET B N 1
ATOM 4632 C CA . MET B 1 185 ? 19.631 -27.206 -36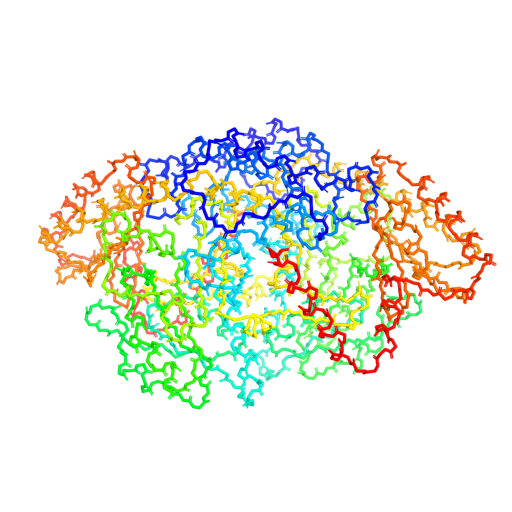.330 1.00 21.76 265 MET B CA 1
ATOM 4633 C C . MET B 1 185 ? 19.310 -25.707 -36.454 1.00 21.31 265 MET B C 1
ATOM 4634 O O . MET B 1 185 ? 19.330 -24.989 -35.445 1.00 21.75 265 MET B O 1
ATOM 4639 N N . GLU B 1 186 ? 19.002 -25.227 -37.673 1.00 19.36 266 GLU B N 1
ATOM 4640 C CA . GLU B 1 186 ? 18.429 -23.900 -37.898 1.00 19.56 266 GLU B CA 1
ATOM 4641 C C . GLU B 1 186 ? 16.918 -23.980 -37.727 1.00 18.21 266 GLU B C 1
ATOM 4642 O O . GLU B 1 186 ? 16.337 -25.033 -37.878 1.00 17.26 266 GLU B O 1
ATOM 4648 N N . VAL B 1 187 ? 16.282 -22.868 -37.381 1.00 18.49 267 VAL B N 1
ATOM 4649 C CA . VAL B 1 187 ? 14.830 -22.801 -37.342 1.00 18.33 267 VAL B CA 1
ATOM 4650 C C . VAL B 1 187 ? 14.287 -23.224 -38.707 1.00 18.24 267 VAL B C 1
ATOM 4651 O O . VAL B 1 187 ? 14.848 -22.856 -39.739 1.00 17.95 267 VAL B O 1
ATOM 4655 N N . ASP B 1 188 ? 13.209 -24.018 -38.689 1.00 19.14 268 ASP B N 1
ATOM 4656 C CA . ASP B 1 188 ? 12.396 -24.260 -39.874 1.00 20.61 268 ASP B CA 1
ATOM 4657 C C . ASP B 1 188 ? 11.470 -23.063 -40.147 1.00 20.48 268 ASP B C 1
ATOM 4658 O O . ASP B 1 188 ? 10.464 -22.848 -39.451 1.00 19.59 268 ASP B O 1
ATOM 4663 N N . VAL B 1 189 ? 11.756 -22.319 -41.222 1.00 22.14 269 VAL B N 1
ATOM 4664 C CA . VAL B 1 189 ? 11.103 -21.038 -41.460 1.00 25.76 269 VAL B CA 1
ATOM 4665 C C . VAL B 1 189 ? 9.654 -21.228 -41.928 1.00 28.72 269 VAL B C 1
ATOM 4666 O O . VAL B 1 189 ? 8.788 -20.378 -41.663 1.00 27.82 269 VAL B O 1
ATOM 4670 N N . ARG B 1 190 ? 9.398 -22.334 -42.641 1.00 30.70 270 ARG B N 1
ATOM 4671 C CA . ARG B 1 190 ? 8.052 -22.657 -43.093 1.00 32.17 270 ARG B CA 1
ATOM 4672 C C . ARG B 1 190 ? 7.174 -22.936 -41.886 1.00 30.00 270 ARG B C 1
ATOM 4673 O O . ARG B 1 190 ? 6.040 -22.482 -41.859 1.00 32.98 270 ARG B O 1
ATOM 4681 N N . ALA B 1 191 ? 7.712 -23.664 -40.902 1.00 26.75 271 ALA B N 1
ATOM 4682 C CA . ALA B 1 191 ? 6.972 -23.964 -39.690 1.00 25.54 271 ALA B CA 1
ATOM 4683 C C . ALA B 1 191 ? 6.750 -22.679 -38.893 1.00 24.94 271 ALA B C 1
ATOM 4684 O O . ALA B 1 191 ? 5.640 -22.416 -38.404 1.00 27.10 271 ALA B O 1
ATOM 4686 N N . MET B 1 192 ? 7.786 -21.833 -38.838 1.00 25.03 272 MET B N 1
ATOM 4687 C CA . MET B 1 192 ? 7.664 -20.535 -38.178 1.00 24.40 272 MET B CA 1
ATOM 4688 C C . MET B 1 192 ? 6.541 -19.705 -38.815 1.00 24.27 272 MET B C 1
ATOM 4689 O O . MET B 1 192 ? 5.728 -19.122 -38.104 1.00 22.70 272 MET B O 1
ATOM 4694 N N . ARG B 1 193 ? 6.466 -19.672 -40.154 1.00 26.53 273 ARG B N 1
ATOM 4695 C CA . ARG B 1 193 ? 5.345 -19.004 -40.813 1.00 28.17 273 ARG B CA 1
ATOM 4696 C C . ARG B 1 193 ? 3.996 -19.556 -40.332 1.00 24.63 273 ARG B C 1
ATOM 4697 O O . ARG B 1 193 ? 3.070 -18.793 -40.073 1.00 23.38 273 ARG B O 1
ATOM 4705 N N . ARG B 1 194 ? 3.879 -20.874 -40.173 1.00 25.50 274 ARG B N 1
ATOM 4706 C CA . ARG B 1 194 ? 2.585 -21.470 -39.873 1.00 26.83 274 ARG B CA 1
ATOM 4707 C C . ARG B 1 194 ? 2.197 -21.227 -38.417 1.00 26.53 274 ARG B C 1
ATOM 4708 O O . ARG B 1 194 ? 1.013 -21.336 -38.110 1.00 25.03 274 ARG B O 1
ATOM 4716 N N . ALA B 1 195 ? 3.189 -20.904 -37.560 1.00 25.45 275 ALA B N 1
ATOM 4717 C CA . ALA B 1 195 ? 2.972 -20.611 -36.147 1.00 25.75 275 ALA B CA 1
ATOM 4718 C C . ALA B 1 195 ? 2.469 -19.183 -35.919 1.00 25.79 275 ALA B C 1
ATOM 4719 O O . ALA B 1 195 ? 2.006 -18.876 -34.821 1.00 29.28 275 ALA B O 1
ATOM 4721 N N . ILE B 1 196 ? 2.584 -18.305 -36.927 1.00 23.84 276 ILE B N 1
ATOM 4722 C CA . ILE B 1 196 ? 2.199 -16.915 -36.763 1.00 22.90 276 ILE B CA 1
ATOM 4723 C C . ILE B 1 196 ? 0.673 -16.826 -36.729 1.00 25.60 276 ILE B C 1
ATOM 4724 O O . ILE B 1 196 ? 0.008 -17.626 -37.376 1.00 26.20 276 ILE B O 1
ATOM 4729 N N . SER B 1 197 ? 0.126 -15.887 -35.931 1.00 24.90 277 SER B N 1
ATOM 4730 C CA . SER B 1 197 ? -1.312 -15.753 -35.697 1.00 23.55 277 SER B CA 1
ATOM 4731 C C . SER B 1 197 ? -1.638 -14.288 -35.407 1.00 23.56 277 SER B C 1
ATOM 4732 O O . SER B 1 197 ? -0.744 -13.445 -35.375 1.00 21.50 277 SER B O 1
ATOM 4735 N N . ARG B 1 198 ? -2.916 -13.975 -35.201 1.00 25.95 278 ARG B N 1
ATOM 4736 C CA . ARG B 1 198 ? -3.322 -12.589 -34.997 1.00 29.95 278 ARG B CA 1
ATOM 4737 C C . ARG B 1 198 ? -2.785 -12.093 -33.653 1.00 27.29 278 ARG B C 1
ATOM 4738 O O . ARG B 1 198 ? -2.863 -10.906 -33.367 1.00 29.34 278 ARG B O 1
ATOM 4746 N N . ASN B 1 199 ? -2.221 -13.001 -32.848 1.00 25.94 279 ASN B N 1
ATOM 4747 C CA . ASN B 1 199 ? -1.800 -12.709 -31.485 1.00 24.71 279 ASN B CA 1
ATOM 4748 C C . ASN B 1 199 ? -0.284 -12.726 -31.337 1.00 21.32 279 ASN B C 1
ATOM 4749 O O . ASN B 1 199 ? 0.223 -12.619 -30.218 1.00 23.40 279 ASN B O 1
ATOM 4754 N N . THR B 1 200 ? 0.436 -12.895 -32.451 1.00 19.50 280 THR B N 1
ATOM 4755 C CA . THR B 1 200 ? 1.890 -12.970 -32.378 1.00 18.47 280 THR B CA 1
ATOM 4756 C C . THR B 1 200 ? 2.413 -11.569 -32.070 1.00 17.24 280 THR B C 1
ATOM 4757 O O . THR B 1 200 ? 2.122 -10.642 -32.799 1.00 16.73 280 THR B O 1
ATOM 4761 N N . ALA B 1 201 ? 3.144 -11.430 -30.965 1.00 16.06 281 ALA B N 1
ATOM 4762 C CA . ALA B 1 201 ? 3.723 -10.185 -30.509 1.00 15.34 281 ALA B CA 1
ATOM 4763 C C . ALA B 1 201 ? 5.182 -10.039 -30.954 1.00 14.67 281 ALA B C 1
ATOM 4764 O O . ALA B 1 201 ? 5.657 -8.909 -31.098 1.00 13.40 281 ALA B O 1
ATOM 4766 N N . MET B 1 202 ? 5.903 -11.166 -31.122 1.00 14.81 282 MET B N 1
ATOM 4767 C CA . MET B 1 202 ? 7.305 -11.082 -31.534 1.00 15.35 282 MET B CA 1
ATOM 4768 C C . MET B 1 202 ? 7.816 -12.383 -32.151 1.00 15.27 282 MET B C 1
ATOM 4769 O O . MET B 1 202 ? 7.353 -13.481 -31.807 1.00 13.11 282 MET B O 1
ATOM 4774 N N . LEU B 1 203 ? 8.835 -12.206 -33.028 1.00 16.56 283 LEU B N 1
ATOM 4775 C CA . LEU B 1 203 ? 9.601 -13.328 -33.554 1.00 16.02 283 LEU B CA 1
ATOM 4776 C C . LEU B 1 203 ? 10.995 -13.281 -32.942 1.00 16.49 283 LEU B C 1
ATOM 4777 O O . LEU B 1 203 ? 11.497 -12.184 -32.630 1.00 14.58 283 LEU B O 1
ATOM 4782 N N . VAL B 1 204 ? 11.609 -14.479 -32.822 1.00 15.82 284 VAL B N 1
ATOM 4783 C CA . VAL B 1 204 ? 12.953 -14.596 -32.266 1.00 15.25 284 VAL B CA 1
ATOM 4784 C C . VAL B 1 204 ? 13.826 -15.448 -33.177 1.00 14.74 284 VAL B C 1
ATOM 4785 O O . VAL B 1 204 ? 13.336 -16.411 -33.763 1.00 14.84 284 VAL B O 1
ATOM 4789 N N . CYS B 1 205 ? 15.108 -15.085 -33.292 1.00 14.92 285 CYS B N 1
ATOM 4790 C CA . CYS B 1 205 ? 16.103 -16.018 -33.816 1.00 16.45 285 CYS B CA 1
ATOM 4791 C C . CYS B 1 205 ? 17.439 -15.757 -33.114 1.00 16.20 285 CYS B C 1
ATOM 4792 O O . CYS B 1 205 ? 17.555 -14.756 -32.386 1.00 16.56 285 CYS B O 1
ATOM 4795 N N . SER B 1 206 ? 18.399 -16.691 -33.236 1.00 13.90 286 SER B N 1
ATOM 4796 C CA . SER B 1 206 ? 19.557 -16.661 -32.358 1.00 13.89 286 SER B CA 1
ATOM 4797 C C . SER B 1 206 ? 20.818 -16.669 -33.200 1.00 13.89 286 SER B C 1
ATOM 4798 O O . SER B 1 206 ? 20.891 -17.372 -34.208 1.00 14.65 286 SER B O 1
ATOM 4801 N N . THR B 1 207 ? 21.798 -15.880 -32.743 1.00 13.77 287 THR B N 1
ATOM 4802 C CA . THR B 1 207 ? 23.004 -15.672 -33.518 1.00 14.11 287 THR B CA 1
ATOM 4803 C C . THR B 1 207 ? 24.239 -15.840 -32.631 1.00 13.69 287 THR B C 1
ATOM 4804 O O . THR B 1 207 ? 24.936 -14.867 -32.357 1.00 13.70 287 THR B O 1
ATOM 4808 N N . PRO B 1 208 ? 24.593 -17.070 -32.185 1.00 13.81 288 PRO B N 1
ATOM 4809 C CA . PRO B 1 208 ? 23.873 -18.296 -32.503 1.00 14.47 288 PRO B CA 1
ATOM 4810 C C . PRO B 1 208 ? 23.053 -18.837 -31.343 1.00 15.32 288 PRO B C 1
ATOM 4811 O O . PRO B 1 208 ? 23.180 -18.330 -30.223 1.00 15.67 288 PRO B O 1
ATOM 4815 N N . GLN B 1 209 ? 22.279 -19.902 -31.595 1.00 15.74 289 GLN B N 1
ATOM 4816 C CA . GLN B 1 209 ? 21.611 -20.613 -30.504 1.00 15.80 289 GLN B CA 1
ATOM 4817 C C . GLN B 1 209 ? 22.698 -21.270 -29.663 1.00 15.06 289 GLN B C 1
ATOM 4818 O O . GLN B 1 209 ? 23.729 -21.644 -30.218 1.00 15.20 289 GLN B O 1
ATOM 4824 N N . PHE B 1 210 ? 22.439 -21.414 -28.345 1.00 15.22 290 PHE B N 1
ATOM 4825 C CA . PHE B 1 210 ? 23.402 -21.900 -27.357 1.00 14.33 290 PHE B CA 1
ATOM 4826 C C . PHE B 1 210 ? 23.631 -23.405 -27.508 1.00 13.40 290 PHE B C 1
ATOM 4827 O O . PHE B 1 210 ? 24.782 -23.845 -27.474 1.00 11.97 290 PHE B O 1
ATOM 4835 N N . PRO B 1 211 ? 22.578 -24.261 -27.647 1.00 13.00 291 PRO B N 1
ATOM 4836 C CA . PRO B 1 211 ? 22.779 -25.715 -27.644 1.00 12.59 291 PRO B CA 1
ATOM 4837 C C . PRO B 1 211 ? 23.862 -26.213 -28.610 1.00 13.30 291 PRO B C 1
ATOM 4838 O O . PRO B 1 211 ? 24.836 -26.840 -28.170 1.00 13.62 291 PRO B O 1
ATOM 4842 N N . HIS B 1 212 ? 23.717 -25.890 -29.911 1.00 13.39 292 HIS B N 1
ATOM 4843 C CA . HIS B 1 212 ? 24.544 -26.443 -30.975 1.00 13.31 292 HIS B CA 1
ATOM 4844 C C . HIS B 1 212 ? 25.405 -25.377 -31.653 1.00 13.12 292 HIS B C 1
ATOM 4845 O O . HIS B 1 212 ? 26.147 -25.721 -32.578 1.00 12.73 292 HIS B O 1
ATOM 4852 N N . GLY B 1 213 ? 25.274 -24.095 -31.241 1.00 13.56 293 GLY B N 1
ATOM 4853 C CA . GLY B 1 213 ? 26.128 -23.019 -31.744 1.00 13.37 293 GLY B CA 1
ATOM 4854 C C . GLY B 1 213 ? 25.901 -22.661 -33.219 1.00 14.08 293 GLY B C 1
ATOM 4855 O O . GLY B 1 213 ? 26.826 -22.182 -33.886 1.00 13.36 293 GLY B O 1
ATOM 4856 N N . VAL B 1 214 ? 24.658 -22.863 -33.694 1.00 14.63 294 VAL B N 1
ATOM 4857 C CA . VAL B 1 214 ? 24.241 -22.584 -35.059 1.00 14.65 294 VAL B CA 1
ATOM 4858 C C . VAL B 1 214 ? 23.515 -21.236 -35.096 1.00 15.61 294 VAL B C 1
ATOM 4859 O O . VAL B 1 214 ? 22.788 -20.882 -34.170 1.00 14.28 294 VAL B O 1
ATOM 4863 N N . ILE B 1 215 ? 23.820 -20.453 -36.148 1.00 16.22 295 ILE B N 1
ATOM 4864 C CA . ILE B 1 215 ? 23.214 -19.153 -36.382 1.00 17.10 295 ILE B CA 1
ATOM 4865 C C . ILE B 1 215 ? 21.910 -19.384 -37.154 1.00 17.88 295 ILE B C 1
ATOM 4866 O O . ILE B 1 215 ? 21.878 -20.058 -38.198 1.00 17.20 295 ILE B O 1
ATOM 4871 N N . ASP B 1 216 ? 20.810 -18.820 -36.635 1.00 19.37 296 ASP B N 1
ATOM 4872 C CA . ASP B 1 216 ? 19.558 -18.874 -37.382 1.00 20.21 296 ASP B CA 1
ATOM 4873 C C . ASP B 1 216 ? 19.663 -17.992 -38.643 1.00 19.91 296 ASP B C 1
ATOM 4874 O O . ASP B 1 216 ? 20.465 -17.057 -38.696 1.00 18.40 296 ASP B O 1
ATOM 4879 N N . PRO B 1 217 ? 18.900 -18.300 -39.722 1.00 19.08 297 PRO B N 1
ATOM 4880 C CA . PRO B 1 217 ? 18.873 -17.480 -40.934 1.00 18.69 297 PRO B CA 1
ATOM 4881 C C . PRO B 1 217 ? 18.106 -16.169 -40.771 1.00 18.46 297 PRO B C 1
ATOM 4882 O O . PRO B 1 217 ? 16.937 -16.047 -41.143 1.00 18.69 297 PRO B O 1
ATOM 4886 N N . VAL B 1 218 ? 18.789 -15.146 -40.278 1.00 17.00 298 VAL B N 1
ATOM 4887 C CA . VAL B 1 218 ? 18.089 -13.945 -39.857 1.00 17.28 298 VAL B CA 1
ATOM 4888 C C . VAL B 1 218 ? 17.294 -13.353 -41.022 1.00 16.77 298 VAL B C 1
ATOM 4889 O O . VAL B 1 218 ? 16.137 -12.996 -40.831 1.00 17.44 298 VAL B O 1
ATOM 4893 N N . PRO B 1 219 ? 17.868 -13.191 -42.242 1.00 16.09 299 PRO B N 1
ATOM 4894 C CA . PRO B 1 219 ? 17.136 -12.615 -43.364 1.00 15.88 299 PRO B CA 1
ATOM 4895 C C . PRO B 1 219 ? 15.811 -13.283 -43.689 1.00 16.07 299 PRO B C 1
ATOM 4896 O O . PRO B 1 219 ? 14.879 -12.598 -44.109 1.00 17.31 299 PRO B O 1
ATOM 4900 N N . GLU B 1 220 ? 15.752 -14.610 -43.534 1.00 16.74 300 GLU B N 1
ATOM 4901 C CA . GLU B 1 220 ? 14.561 -15.378 -43.856 1.00 17.49 300 GLU B CA 1
ATOM 4902 C C . GLU B 1 220 ? 13.483 -15.147 -42.800 1.00 18.10 300 GLU B C 1
ATOM 4903 O O . GLU B 1 220 ? 12.308 -15.038 -43.125 1.00 20.62 300 GLU B O 1
ATOM 4909 N N . VAL B 1 221 ? 13.887 -15.047 -41.528 1.00 17.29 301 VAL B N 1
ATOM 4910 C CA . VAL B 1 221 ? 12.954 -14.777 -40.441 1.00 16.71 301 VAL B CA 1
ATOM 4911 C C . VAL B 1 221 ? 12.487 -13.332 -40.553 1.00 17.27 301 VAL B C 1
ATOM 4912 O O . VAL B 1 221 ? 11.304 -13.072 -40.382 1.00 18.86 301 VAL B O 1
ATOM 4916 N N . ALA B 1 222 ? 13.395 -12.407 -40.909 1.00 17.82 302 ALA B N 1
ATOM 4917 C CA . ALA B 1 222 ? 13.058 -10.987 -41.029 1.00 17.78 302 ALA B CA 1
ATOM 4918 C C . ALA B 1 222 ? 12.053 -10.733 -42.157 1.00 19.01 302 ALA B C 1
ATOM 4919 O O . ALA B 1 222 ? 11.148 -9.909 -41.980 1.00 21.33 302 ALA B O 1
ATOM 4921 N N . LYS B 1 223 ? 12.166 -11.480 -43.272 1.00 19.45 303 LYS B N 1
ATOM 4922 C CA . LYS B 1 223 ? 11.161 -11.438 -44.329 1.00 20.36 303 LYS B CA 1
ATOM 4923 C C . LYS B 1 223 ? 9.755 -11.661 -43.744 1.00 19.48 303 LYS B C 1
ATOM 4924 O O . LYS B 1 223 ? 8.832 -10.899 -44.061 1.00 18.90 303 LYS B O 1
ATOM 4927 N N . LEU B 1 224 ? 9.596 -12.680 -42.876 1.00 19.80 304 LEU B N 1
ATOM 4928 C CA . LEU B 1 224 ? 8.311 -12.947 -42.231 1.00 20.70 304 LEU B CA 1
ATOM 4929 C C . LEU B 1 224 ? 7.914 -11.762 -41.340 1.00 20.76 304 LEU B C 1
ATOM 4930 O O . LEU B 1 224 ? 6.736 -11.379 -41.273 1.00 21.48 304 LEU B O 1
ATOM 4935 N N . ALA B 1 225 ? 8.914 -11.176 -40.668 1.00 19.77 305 ALA B N 1
ATOM 4936 C CA . ALA B 1 225 ? 8.691 -10.106 -39.700 1.00 19.08 305 ALA B CA 1
ATOM 4937 C C . ALA B 1 225 ? 8.126 -8.881 -40.408 1.00 17.26 305 ALA B C 1
ATOM 4938 O O . ALA B 1 225 ? 7.219 -8.231 -39.898 1.00 17.12 305 ALA B O 1
ATOM 4940 N N . VAL B 1 226 ? 8.690 -8.601 -41.583 1.00 18.17 306 VAL B N 1
ATOM 4941 C CA . VAL B 1 226 ? 8.281 -7.480 -42.421 1.00 19.49 306 VAL B CA 1
ATOM 4942 C C . VAL B 1 226 ? 6.919 -7.788 -43.048 1.00 19.89 306 VAL B C 1
ATOM 4943 O O . VAL B 1 226 ? 6.007 -6.971 -42.984 1.00 19.53 306 VAL B O 1
ATOM 4947 N N . LYS B 1 227 ? 6.764 -8.978 -43.628 1.00 23.34 307 LYS B N 1
ATOM 4948 C CA . LYS B 1 227 ? 5.505 -9.324 -44.276 1.00 24.93 307 LYS B CA 1
ATOM 4949 C C . LYS B 1 227 ? 4.328 -9.273 -43.300 1.00 23.56 307 LYS B C 1
ATOM 4950 O O . LYS B 1 227 ? 3.271 -8.778 -43.672 1.00 22.49 307 LYS B O 1
ATOM 4956 N N . TYR B 1 228 ? 4.477 -9.811 -42.077 1.00 25.42 308 TYR B N 1
ATOM 4957 C CA . TYR B 1 228 ? 3.353 -9.853 -41.146 1.00 25.01 308 TYR B CA 1
ATOM 4958 C C . TYR B 1 228 ? 3.391 -8.711 -40.140 1.00 24.40 308 TYR B C 1
ATOM 4959 O O . TYR B 1 228 ? 2.554 -8.690 -39.248 1.00 24.26 308 TYR B O 1
ATOM 4968 N N . LYS B 1 229 ? 4.358 -7.793 -40.261 1.00 24.81 309 LYS B N 1
ATOM 4969 C CA . LYS B 1 229 ? 4.441 -6.620 -39.394 1.00 25.07 309 LYS B CA 1
ATOM 4970 C C . LYS B 1 229 ? 4.589 -7.038 -37.925 1.00 22.23 309 LYS B C 1
ATOM 4971 O O . LYS B 1 229 ? 3.800 -6.633 -37.081 1.00 21.31 309 LYS B O 1
ATOM 4977 N N . ILE B 1 230 ? 5.610 -7.854 -37.636 1.00 19.23 310 ILE B N 1
ATOM 4978 C CA . ILE B 1 230 ? 5.841 -8.386 -36.301 1.00 17.94 310 ILE B CA 1
ATOM 4979 C C . ILE B 1 230 ? 7.255 -7.987 -35.909 1.00 16.40 310 ILE B C 1
ATOM 4980 O O . ILE B 1 230 ? 8.187 -8.118 -36.705 1.00 17.06 310 ILE B O 1
ATOM 4985 N N . PRO B 1 231 ? 7.468 -7.440 -34.702 1.00 14.69 311 PRO B N 1
ATOM 4986 C CA . PRO B 1 231 ? 8.830 -7.224 -34.217 1.00 13.86 311 PRO B CA 1
ATOM 4987 C C . PRO B 1 231 ? 9.679 -8.500 -34.276 1.00 12.76 311 PRO B C 1
ATOM 4988 O O . PRO B 1 231 ? 9.179 -9.627 -34.159 1.00 12.62 311 PRO B O 1
ATOM 4992 N N . LEU B 1 232 ? 10.993 -8.300 -34.428 1.00 12.11 312 LEU B N 1
ATOM 4993 C CA . LEU B 1 232 ? 11.951 -9.398 -34.432 1.00 11.72 312 LEU B CA 1
ATOM 4994 C C . LEU B 1 232 ? 13.094 -9.077 -33.477 1.00 11.26 312 LEU B C 1
ATOM 4995 O O . LEU B 1 232 ? 13.804 -8.070 -33.636 1.00 10.41 312 LEU B O 1
ATOM 5000 N N . HIS B 1 233 ? 13.242 -9.981 -32.500 1.00 11.47 313 HIS B N 1
ATOM 5001 C CA . HIS B 1 233 ? 14.349 -9.915 -31.557 1.00 11.79 313 HIS B CA 1
ATOM 5002 C C . HIS B 1 233 ? 15.436 -10.882 -31.999 1.00 11.87 313 HIS B C 1
ATOM 5003 O O . HIS B 1 233 ? 15.172 -12.071 -32.224 1.00 13.22 313 HIS B O 1
ATOM 5010 N N . VAL B 1 234 ? 16.671 -10.382 -32.084 1.00 12.25 314 VAL B N 1
ATOM 5011 C CA . VAL B 1 234 ? 17.790 -11.271 -32.383 1.00 12.55 314 VAL B CA 1
ATOM 5012 C C . VAL B 1 234 ? 18.563 -11.535 -31.100 1.00 12.12 314 VAL B C 1
ATOM 5013 O O . VAL B 1 234 ? 19.096 -10.601 -30.509 1.00 11.56 314 VAL B O 1
ATOM 5017 N N . ASP B 1 235 ? 18.592 -12.809 -30.664 1.00 12.58 315 ASP B N 1
ATOM 5018 C CA . ASP B 1 235 ? 19.383 -13.199 -29.502 1.00 13.26 315 ASP B CA 1
ATOM 5019 C C . ASP B 1 235 ? 20.860 -13.377 -29.882 1.00 12.78 315 ASP B C 1
ATOM 5020 O O . ASP B 1 235 ? 21.251 -14.450 -30.362 1.00 14.29 315 ASP B O 1
ATOM 5025 N N . ALA B 1 236 ? 21.666 -12.318 -29.624 1.00 13.26 316 ALA B N 1
ATOM 5026 C CA . ALA B 1 236 ? 23.112 -12.310 -29.816 1.00 13.37 316 ALA B CA 1
ATOM 5027 C C . ALA B 1 236 ? 23.835 -12.242 -28.472 1.00 13.80 316 ALA B C 1
ATOM 5028 O O . ALA B 1 236 ? 24.983 -11.817 -28.404 1.00 13.54 316 ALA B O 1
ATOM 5030 N N . CYS B 1 237 ? 23.175 -12.694 -27.402 1.00 14.73 317 CYS B N 1
ATOM 5031 C CA . CYS B 1 237 ? 23.809 -12.794 -26.100 1.00 15.87 317 CYS B CA 1
ATOM 5032 C C . CYS B 1 237 ? 25.166 -13.475 -26.205 1.00 17.27 317 CYS B C 1
ATOM 5033 O O . CYS B 1 237 ? 26.184 -12.855 -25.828 1.00 21.24 317 CYS B O 1
ATOM 5036 N N . LEU B 1 238 ? 25.165 -14.702 -26.750 1.00 17.36 318 LEU B N 1
ATOM 5037 C CA . LEU B 1 238 ? 26.383 -15.492 -26.907 1.00 17.39 318 LEU B CA 1
ATOM 5038 C C . LEU B 1 238 ? 27.269 -14.964 -28.056 1.00 17.57 318 LEU B C 1
ATOM 5039 O O . LEU B 1 238 ? 28.453 -14.671 -27.863 1.00 18.86 318 LEU B O 1
ATOM 5044 N N . GLY B 1 239 ? 26.736 -14.789 -29.257 1.00 16.00 319 GLY B N 1
ATOM 5045 C CA . GLY B 1 239 ? 27.615 -14.511 -30.391 1.00 16.99 319 GLY B CA 1
ATOM 5046 C C . GLY B 1 239 ? 28.041 -13.050 -30.555 1.00 16.63 319 GLY B C 1
ATOM 5047 O O . GLY B 1 239 ? 28.994 -12.754 -31.275 1.00 19.25 319 GLY B O 1
ATOM 5048 N N . GLY B 1 240 ? 27.310 -12.134 -29.924 1.00 16.58 320 GLY B N 1
ATOM 5049 C CA . GLY B 1 240 ? 27.417 -10.704 -30.182 1.00 16.47 320 GLY B CA 1
ATOM 5050 C C . GLY B 1 240 ? 28.839 -10.171 -30.371 1.00 16.76 320 GLY B C 1
ATOM 5051 O O . GLY B 1 240 ? 29.140 -9.572 -31.406 1.00 14.60 320 GLY B O 1
ATOM 5052 N N . PHE B 1 241 ? 29.702 -10.354 -29.357 1.00 17.66 321 PHE B N 1
ATOM 5053 C CA . PHE B 1 241 ? 31.061 -9.807 -29.391 1.00 18.58 321 PHE B CA 1
ATOM 5054 C C . PHE B 1 241 ? 32.076 -10.702 -30.108 1.00 18.23 321 PHE B C 1
ATOM 5055 O O . PHE B 1 241 ? 33.294 -10.431 -30.006 1.00 18.86 321 PHE B O 1
ATOM 5063 N N . LEU B 1 242 ? 31.562 -11.706 -30.860 1.00 16.43 322 LEU B N 1
ATOM 5064 C CA . LEU B 1 242 ? 32.316 -12.415 -31.896 1.00 15.14 322 LEU B CA 1
ATOM 5065 C C . LEU B 1 242 ? 31.836 -11.998 -33.289 1.00 14.16 322 LEU B C 1
ATOM 5066 O O . LEU B 1 242 ? 32.629 -11.544 -34.112 1.00 13.21 322 LEU B O 1
ATOM 5071 N N . ILE B 1 243 ? 30.519 -12.104 -33.536 1.00 14.44 323 ILE B N 1
ATOM 5072 C CA . ILE B 1 243 ? 29.957 -12.021 -34.884 1.00 14.42 323 ILE B CA 1
ATOM 5073 C C . ILE B 1 243 ? 30.203 -10.648 -35.525 1.00 14.86 323 ILE B C 1
ATOM 5074 O O . ILE B 1 243 ? 30.423 -10.521 -36.741 1.00 14.15 323 ILE B O 1
ATOM 5079 N N . VAL B 1 244 ? 30.130 -9.621 -34.690 1.00 15.92 324 VAL B N 1
ATOM 5080 C CA . VAL B 1 244 ? 30.410 -8.238 -35.043 1.00 16.68 324 VAL B CA 1
ATOM 5081 C C . VAL B 1 244 ? 31.823 -8.086 -35.628 1.00 17.39 324 VAL B C 1
ATOM 5082 O O . VAL B 1 244 ? 32.058 -7.202 -36.459 1.00 17.29 324 VAL B O 1
ATOM 5086 N N . PHE B 1 245 ? 32.762 -8.974 -35.257 1.00 16.24 325 PHE B N 1
ATOM 5087 C CA . PHE B 1 245 ? 34.146 -8.818 -35.668 1.00 15.00 325 PHE B CA 1
ATOM 5088 C C . PHE B 1 245 ? 34.589 -9.845 -36.707 1.00 15.38 325 PHE B C 1
ATOM 5089 O O . PHE B 1 245 ? 35.720 -9.732 -37.206 1.00 13.21 325 PHE B O 1
ATOM 5097 N N . MET B 1 246 ? 33.726 -10.840 -37.006 1.00 17.49 326 MET B N 1
ATOM 5098 C CA . MET B 1 246 ? 34.117 -12.009 -37.806 1.00 19.22 326 MET B CA 1
ATOM 5099 C C . MET B 1 246 ? 34.720 -11.617 -39.161 1.00 19.74 326 MET B C 1
ATOM 5100 O O . MET B 1 246 ? 35.734 -12.188 -39.577 1.00 20.38 326 MET B O 1
ATOM 5105 N N . GLU B 1 247 ? 34.061 -10.692 -39.868 1.00 21.55 327 GLU B N 1
ATOM 5106 C CA . GLU B 1 247 ? 34.500 -10.277 -41.198 1.00 24.46 327 GLU B CA 1
ATOM 5107 C C . GLU B 1 247 ? 35.910 -9.691 -41.114 1.00 22.70 327 GLU B C 1
ATOM 5108 O O . GLU B 1 247 ? 36.830 -10.129 -41.814 1.00 21.46 327 GLU B O 1
ATOM 5114 N N . LYS B 1 248 ? 36.080 -8.738 -40.196 1.00 20.49 328 LYS B N 1
ATOM 5115 C CA . LYS B 1 248 ? 37.373 -8.134 -39.956 1.00 20.02 328 LYS B CA 1
ATOM 5116 C C . LYS B 1 248 ? 38.392 -9.178 -39.505 1.00 19.59 328 LYS B C 1
ATOM 5117 O O . LYS B 1 248 ? 39.583 -8.990 -39.692 1.00 21.06 328 LYS B O 1
ATOM 5123 N N . ALA B 1 249 ? 37.945 -10.243 -38.839 1.00 19.68 329 ALA B N 1
ATOM 5124 C CA . ALA B 1 249 ? 38.834 -11.314 -38.392 1.00 18.62 329 ALA B CA 1
ATOM 5125 C C . ALA B 1 249 ? 39.216 -12.220 -39.558 1.00 18.32 329 ALA B C 1
ATOM 5126 O O . ALA B 1 249 ? 40.087 -13.062 -39.398 1.00 18.93 329 ALA B O 1
ATOM 5128 N N . GLY B 1 250 ? 38.520 -12.072 -40.703 1.00 18.91 330 GLY B N 1
ATOM 5129 C CA . GLY B 1 250 ? 38.777 -12.853 -41.903 1.00 18.09 330 GLY B CA 1
ATOM 5130 C C . GLY B 1 250 ? 37.961 -14.138 -41.953 1.00 17.91 330 GLY B C 1
ATOM 5131 O O . GLY B 1 250 ? 38.292 -15.050 -42.691 1.00 17.82 330 GLY B O 1
ATOM 5132 N N . TYR B 1 251 ? 36.868 -14.181 -41.188 1.00 18.01 331 TYR B N 1
ATOM 5133 C CA . TYR B 1 251 ? 35.993 -15.343 -41.126 1.00 16.87 331 TYR B CA 1
ATOM 5134 C C . TYR B 1 251 ? 34.565 -14.945 -41.476 1.00 16.22 331 TYR B C 1
ATOM 5135 O O . TYR B 1 251 ? 33.711 -14.916 -40.613 1.00 15.41 331 TYR B O 1
ATOM 5144 N N . PRO B 1 252 ? 34.254 -14.522 -42.712 1.00 16.92 332 PRO B N 1
ATOM 5145 C CA . PRO B 1 252 ? 32.916 -14.010 -43.000 1.00 18.50 332 PRO B CA 1
ATOM 5146 C C . PRO B 1 252 ? 31.806 -15.030 -42.727 1.00 18.58 332 PRO B C 1
ATOM 5147 O O . PRO B 1 252 ? 31.991 -16.226 -42.899 1.00 20.17 332 PRO B O 1
ATOM 5151 N N . LEU B 1 253 ? 30.646 -14.543 -42.290 1.00 18.81 333 LEU B N 1
ATOM 5152 C CA . LEU B 1 253 ? 29.506 -15.392 -41.989 1.00 20.24 333 LEU B CA 1
ATOM 5153 C C . LEU B 1 253 ? 28.619 -15.485 -43.221 1.00 19.71 333 LEU B C 1
ATOM 5154 O O . LEU B 1 253 ? 28.660 -14.622 -44.083 1.00 20.07 333 LEU B O 1
ATOM 5159 N N . GLU B 1 254 ? 27.787 -16.518 -43.262 1.00 22.54 334 GLU B N 1
ATOM 5160 C CA . GLU B 1 254 ? 26.845 -16.724 -44.349 1.00 25.02 334 GLU B CA 1
ATOM 5161 C C . GLU B 1 254 ? 25.740 -15.665 -44.317 1.00 25.44 334 GLU B C 1
ATOM 5162 O O . GLU B 1 254 ? 25.323 -15.160 -45.343 1.00 27.43 334 GLU B O 1
ATOM 5168 N N . HIS B 1 255 ? 25.264 -15.292 -43.131 1.00 25.51 335 HIS B N 1
ATOM 5169 C CA . HIS B 1 255 ? 24.125 -14.396 -43.054 1.00 26.04 335 HIS B CA 1
ATOM 5170 C C . HIS B 1 255 ? 24.447 -13.119 -42.282 1.00 24.54 335 HIS B C 1
ATOM 5171 O O . HIS B 1 255 ? 25.209 -13.144 -41.313 1.00 21.02 335 HIS B O 1
ATOM 5178 N N . PRO B 1 256 ? 23.864 -11.969 -42.705 1.00 24.02 336 PRO B N 1
ATOM 5179 C CA . PRO B 1 256 ? 23.877 -10.743 -41.906 1.00 22.59 336 PRO B CA 1
ATOM 5180 C C . PRO B 1 256 ? 22.950 -10.934 -40.706 1.00 21.19 336 PRO B C 1
ATOM 5181 O O . PRO B 1 256 ? 22.097 -11.820 -40.742 1.00 21.98 336 PRO B O 1
ATOM 5185 N N . PHE B 1 257 ? 23.134 -10.130 -39.651 1.00 19.87 337 PHE B N 1
ATOM 5186 C CA . PHE B 1 257 ? 22.505 -10.390 -38.357 1.00 19.09 337 PHE B CA 1
ATOM 5187 C C . PHE B 1 257 ? 22.108 -9.107 -37.621 1.00 18.26 337 PHE B C 1
ATOM 5188 O O . PHE B 1 257 ? 21.453 -9.192 -36.592 1.00 21.53 337 PHE B O 1
ATOM 5196 N N . ASP B 1 258 ? 22.450 -7.925 -38.142 1.00 16.48 338 ASP B N 1
ATOM 5197 C CA . ASP B 1 258 ? 22.388 -6.682 -37.373 1.00 14.46 338 ASP B CA 1
ATOM 5198 C C . ASP B 1 258 ? 21.223 -5.803 -37.846 1.00 13.18 338 ASP B C 1
ATOM 5199 O O . ASP B 1 258 ? 20.315 -6.253 -38.557 1.00 11.17 338 ASP B O 1
ATOM 5204 N N . PHE B 1 259 ? 21.254 -4.531 -37.423 1.00 12.69 339 PHE B N 1
ATOM 5205 C CA . PHE B 1 259 ? 20.145 -3.633 -37.692 1.00 13.22 339 PHE B CA 1
ATOM 5206 C C . PHE B 1 259 ? 20.038 -3.286 -39.170 1.00 14.80 339 PHE B C 1
ATOM 5207 O O . PHE B 1 259 ? 18.977 -2.826 -39.594 1.00 14.74 339 PHE B O 1
ATOM 5215 N N . ARG B 1 260 ? 21.097 -3.550 -39.955 1.00 15.34 340 ARG B N 1
ATOM 5216 C CA . ARG B 1 260 ? 20.997 -3.347 -41.395 1.00 15.24 340 ARG B CA 1
ATOM 5217 C C . ARG B 1 260 ? 19.958 -4.287 -41.992 1.00 15.14 340 ARG B C 1
ATOM 5218 O O . ARG B 1 260 ? 19.591 -4.068 -43.128 1.00 16.05 340 ARG B O 1
ATOM 5226 N N . VAL B 1 261 ? 19.534 -5.344 -41.277 1.00 14.85 341 VAL B N 1
ATOM 5227 C CA . VAL B 1 261 ? 18.543 -6.267 -41.827 1.00 14.33 341 VAL B CA 1
ATOM 5228 C C . VAL B 1 261 ? 17.148 -5.736 -41.530 1.00 13.76 341 VAL B C 1
ATOM 5229 O O . VAL B 1 261 ? 16.750 -5.698 -40.382 1.00 15.44 341 VAL B O 1
ATOM 5233 N N . LYS B 1 262 ? 16.405 -5.361 -42.568 1.00 15.38 342 LYS B N 1
ATOM 5234 C CA . LYS B 1 262 ? 15.082 -4.764 -42.422 1.00 16.94 342 LYS B CA 1
ATOM 5235 C C . LYS B 1 262 ? 14.128 -5.733 -41.717 1.00 15.69 342 LYS B C 1
ATOM 5236 O O . LYS B 1 262 ? 13.923 -6.887 -42.133 1.00 14.72 342 LYS B O 1
ATOM 5242 N N . GLY B 1 263 ? 13.623 -5.243 -40.590 1.00 14.78 343 GLY B N 1
ATOM 5243 C CA . GLY B 1 263 ? 12.651 -5.959 -39.792 1.00 15.40 343 GLY B CA 1
ATOM 5244 C C . GLY B 1 263 ? 13.201 -6.357 -38.431 1.00 15.02 343 GLY B C 1
ATOM 5245 O O . GLY B 1 263 ? 12.420 -6.703 -37.551 1.00 14.51 343 GLY B O 1
ATOM 5246 N N . VAL B 1 264 ? 14.535 -6.332 -38.290 1.00 14.69 344 VAL B N 1
ATOM 5247 C CA . VAL B 1 264 ? 15.176 -6.602 -37.009 1.00 13.85 344 VAL B CA 1
ATOM 5248 C C . VAL B 1 264 ? 14.871 -5.407 -36.115 1.00 13.50 344 VAL B C 1
ATOM 5249 O O . VAL B 1 264 ? 15.292 -4.297 -36.461 1.00 13.23 344 VAL B O 1
ATOM 5253 N N . THR B 1 265 ? 14.160 -5.618 -34.979 1.00 13.51 345 THR B N 1
ATOM 5254 C CA . THR B 1 265 ? 13.688 -4.475 -34.190 1.00 12.83 345 THR B CA 1
ATOM 5255 C C . THR B 1 265 ? 14.439 -4.348 -32.878 1.00 13.31 345 THR B C 1
ATOM 5256 O O . THR B 1 265 ? 14.535 -3.211 -32.386 1.00 13.55 345 THR B O 1
ATOM 5260 N N . SER B 1 266 ? 14.953 -5.492 -32.355 1.00 12.87 346 SER B N 1
ATOM 5261 C CA . SER B 1 266 ? 15.869 -5.451 -31.217 1.00 13.26 346 SER B CA 1
ATOM 5262 C C . SER B 1 266 ? 16.946 -6.549 -31.279 1.00 13.11 346 SER B C 1
ATOM 5263 O O . SER B 1 266 ? 16.760 -7.579 -31.932 1.00 12.38 346 SER B O 1
ATOM 5266 N N . ILE B 1 267 ? 18.090 -6.282 -30.608 1.00 13.59 347 ILE B N 1
ATOM 5267 C CA . ILE B 1 267 ? 19.168 -7.241 -30.411 1.00 14.02 347 ILE B CA 1
ATOM 5268 C C . ILE B 1 267 ? 19.569 -7.280 -28.927 1.00 14.43 347 ILE B C 1
ATOM 5269 O O . ILE B 1 267 ? 19.689 -6.232 -28.301 1.00 13.05 347 ILE B O 1
ATOM 5274 N N . SER B 1 268 ? 19.805 -8.503 -28.390 1.00 14.55 348 SER B N 1
ATOM 5275 C CA . SER B 1 268 ? 20.488 -8.681 -27.112 1.00 14.87 348 SER B CA 1
ATOM 5276 C C . SER B 1 268 ? 21.934 -9.154 -27.312 1.00 14.42 348 SER B C 1
ATOM 5277 O O . SER B 1 268 ? 22.220 -9.953 -28.206 1.00 16.55 348 SER B O 1
ATOM 5280 N N . ALA B 1 269 ? 22.854 -8.653 -26.470 1.00 15.41 349 ALA B N 1
ATOM 5281 C CA . ALA B 1 269 ? 24.271 -8.999 -26.571 1.00 16.19 349 ALA B CA 1
ATOM 5282 C C . ALA B 1 269 ? 25.007 -8.853 -25.230 1.00 16.69 349 ALA B C 1
ATOM 5283 O O . ALA B 1 269 ? 24.909 -7.799 -24.562 1.00 16.81 349 ALA B O 1
ATOM 5285 N N . ASP B 1 270 ? 25.757 -9.925 -24.849 1.00 17.88 350 ASP B N 1
ATOM 5286 C CA . ASP B 1 270 ? 26.419 -9.983 -23.541 1.00 18.81 350 ASP B CA 1
ATOM 5287 C C . ASP B 1 270 ? 27.878 -9.550 -23.629 1.00 17.59 350 ASP B C 1
ATOM 5288 O O . ASP B 1 270 ? 28.748 -10.330 -24.039 1.00 21.56 350 ASP B O 1
ATOM 5293 N N . THR B 1 271 ? 28.125 -8.318 -23.168 1.00 16.79 351 THR B N 1
ATOM 5294 C CA . THR B 1 271 ? 29.471 -7.836 -22.901 1.00 16.29 351 THR B CA 1
ATOM 5295 C C . THR B 1 271 ? 30.179 -8.803 -21.964 1.00 15.11 351 THR B C 1
ATOM 5296 O O . THR B 1 271 ? 31.369 -9.023 -22.124 1.00 13.84 351 THR B O 1
ATOM 5300 N N . HIS B 1 272 ? 29.435 -9.382 -21.016 1.00 16.27 352 HIS B N 1
ATOM 5301 C CA . HIS B 1 272 ? 30.021 -10.274 -20.027 1.00 17.68 352 HIS B CA 1
ATOM 5302 C C . HIS B 1 272 ? 30.333 -11.659 -20.608 1.00 16.55 352 HIS B C 1
ATOM 5303 O O . HIS B 1 272 ? 30.848 -12.504 -19.869 1.00 15.88 352 HIS B O 1
ATOM 5334 N N . TYR B 1 274 ? 31.816 -12.518 -24.637 1.00 12.46 354 TYR B N 1
ATOM 5335 C CA . TYR B 1 274 ? 33.010 -12.255 -25.429 1.00 11.69 354 TYR B CA 1
ATOM 5336 C C . TYR B 1 274 ? 33.366 -10.767 -25.494 1.00 12.28 354 TYR B C 1
ATOM 5337 O O . TYR B 1 274 ? 34.251 -10.410 -26.268 1.00 12.58 354 TYR B O 1
ATOM 5346 N N . GLY B 1 275 ? 32.717 -9.915 -24.668 1.00 12.64 355 GLY B N 1
ATOM 5347 C CA . GLY B 1 275 ? 33.185 -8.558 -24.423 1.00 12.85 355 GLY B CA 1
ATOM 5348 C C . GLY B 1 275 ? 34.290 -8.534 -23.355 1.00 13.38 355 GLY B C 1
ATOM 5349 O O . GLY B 1 275 ? 34.991 -7.524 -23.215 1.00 12.98 355 GLY B O 1
ATOM 5350 N N . TYR B 1 276 ? 34.435 -9.669 -22.640 1.00 13.00 356 TYR B N 1
ATOM 5351 C CA . TYR B 1 276 ? 35.384 -9.848 -21.549 1.00 13.88 356 TYR B CA 1
ATOM 5352 C C . TYR B 1 276 ? 35.056 -8.839 -20.449 1.00 14.59 356 TYR B C 1
ATOM 5353 O O . TYR B 1 276 ? 35.928 -8.480 -19.669 1.00 17.12 356 TYR B O 1
ATOM 5362 N N . ALA B 1 277 ? 33.781 -8.427 -20.351 1.00 15.46 357 ALA B N 1
ATOM 5363 C CA . ALA B 1 277 ? 33.345 -7.545 -19.276 1.00 15.83 357 ALA B CA 1
ATOM 5364 C C . ALA B 1 277 ? 33.051 -8.382 -18.038 1.00 16.74 357 ALA B C 1
ATOM 5365 O O . ALA B 1 277 ? 32.820 -9.594 -18.137 1.00 16.08 357 ALA B O 1
ATOM 5367 N N . PRO B 1 278 ? 33.090 -7.792 -16.820 1.00 19.26 358 PRO B N 1
ATOM 5368 C CA . PRO B 1 278 ? 32.751 -8.541 -15.603 1.00 19.55 358 PRO B CA 1
ATOM 5369 C C . PRO B 1 278 ? 31.317 -9.062 -15.664 1.00 18.53 358 PRO B C 1
ATOM 5370 O O . PRO B 1 278 ? 30.513 -8.534 -16.427 1.00 16.67 358 PRO B O 1
ATOM 5374 N N . LYS B 1 279 ? 31.011 -10.082 -14.853 1.00 18.55 359 LYS B N 1
ATOM 5375 C CA . LYS B 1 279 ? 29.671 -10.638 -14.797 1.00 18.19 359 LYS B CA 1
ATOM 5376 C C . LYS B 1 279 ? 28.728 -9.538 -14.319 1.00 16.48 359 LYS B C 1
ATOM 5377 O O . LYS B 1 279 ? 29.147 -8.628 -13.604 1.00 16.19 359 LYS B O 1
ATOM 5383 N N . GLY B 1 280 ? 27.478 -9.602 -14.779 1.00 14.38 360 GLY B N 1
ATOM 5384 C CA . GLY B 1 280 ? 26.462 -8.637 -14.411 1.00 14.36 360 GLY B CA 1
ATOM 5385 C C . GLY B 1 280 ? 26.352 -7.491 -15.394 1.00 14.04 360 GLY B C 1
ATOM 5386 O O . GLY B 1 280 ? 25.945 -6.404 -14.999 1.00 12.76 360 GLY B O 1
ATOM 5387 N N . SER B 1 281 ? 26.665 -7.767 -16.672 1.00 17.29 361 SER B N 1
ATOM 5388 C CA . SER B 1 281 ? 26.656 -6.769 -17.739 1.00 19.35 361 SER B CA 1
ATOM 5389 C C . SER B 1 281 ? 26.203 -7.317 -19.107 1.00 18.86 361 SER B C 1
ATOM 5390 O O . SER B 1 281 ? 26.737 -8.288 -19.667 1.00 19.53 361 SER B O 1
ATOM 5393 N N . SER B 1 282 ? 25.257 -6.598 -19.707 1.00 19.10 362 SER B N 1
ATOM 5394 C CA . SER B 1 282 ? 24.716 -6.968 -21.009 1.00 19.07 362 SER B CA 1
ATOM 5395 C C . SER B 1 282 ? 24.037 -5.743 -21.635 1.00 17.42 362 SER B C 1
ATOM 5396 O O . SER B 1 282 ? 23.855 -4.721 -20.961 1.00 16.62 362 SER B O 1
ATOM 5399 N N . LEU B 1 283 ? 23.662 -5.861 -22.920 1.00 17.00 363 LEU B N 1
ATOM 5400 C CA . LEU B 1 283 ? 22.897 -4.829 -23.598 1.00 15.54 363 LEU B CA 1
ATOM 5401 C C . LEU B 1 283 ? 21.639 -5.413 -24.240 1.00 14.32 363 LEU B C 1
ATOM 5402 O O . LEU B 1 283 ? 21.638 -6.534 -24.765 1.00 14.23 363 LEU B O 1
ATOM 5407 N N . VAL B 1 284 ? 20.571 -4.612 -24.155 1.00 13.97 364 VAL B N 1
ATOM 5408 C CA . VAL B 1 284 ? 19.425 -4.668 -25.046 1.00 12.40 364 VAL B CA 1
ATOM 5409 C C . VAL B 1 284 ? 19.450 -3.420 -25.936 1.00 12.43 364 VAL B C 1
ATOM 5410 O O . VAL B 1 284 ? 19.476 -2.311 -25.419 1.00 11.47 364 VAL B O 1
ATOM 5414 N N . LEU B 1 285 ? 19.476 -3.637 -27.268 1.00 12.47 365 LEU B N 1
ATOM 5415 C CA . LEU B 1 285 ? 19.506 -2.581 -28.275 1.00 13.11 365 LEU B CA 1
ATOM 5416 C C . LEU B 1 285 ? 18.227 -2.683 -29.090 1.00 12.63 365 LEU B C 1
ATOM 5417 O O . LEU B 1 285 ? 17.816 -3.806 -29.340 1.00 11.66 365 LEU B O 1
ATOM 5422 N N . TYR B 1 286 ? 17.656 -1.530 -29.492 1.00 12.76 366 TYR B N 1
ATOM 5423 C CA . TYR B 1 286 ? 16.474 -1.430 -30.351 1.00 13.58 366 TYR B CA 1
ATOM 5424 C C . TYR B 1 286 ? 16.737 -0.528 -31.561 1.00 14.55 366 TYR B C 1
ATOM 5425 O O . TYR B 1 286 ? 17.535 0.432 -31.476 1.00 14.85 366 TYR B O 1
ATOM 5434 N N . SER B 1 287 ? 15.994 -0.823 -32.648 1.00 15.44 367 SER B N 1
ATOM 5435 C CA . SER B 1 287 ? 16.127 -0.088 -33.902 1.00 16.32 367 SER B CA 1
ATOM 5436 C C . SER B 1 287 ? 15.642 1.351 -33.749 1.00 18.86 367 SER B C 1
ATOM 5437 O O . SER B 1 287 ? 16.073 2.219 -34.497 1.00 19.84 367 SER B O 1
ATOM 5440 N N . ASP B 1 288 ? 14.776 1.605 -32.763 1.00 22.52 368 ASP B N 1
ATOM 5441 C CA . ASP B 1 288 ? 14.081 2.879 -32.630 1.00 24.09 368 ASP B CA 1
ATOM 5442 C C . ASP B 1 288 ? 13.633 3.047 -31.178 1.00 23.13 368 ASP B C 1
ATOM 5443 O O . ASP B 1 288 ? 13.170 2.092 -30.582 1.00 21.30 368 ASP B O 1
ATOM 5448 N N . LYS B 1 289 ? 13.740 4.268 -30.643 1.00 25.84 369 LYS B N 1
ATOM 5449 C CA . LYS B 1 289 ? 13.302 4.627 -29.301 1.00 27.92 369 LYS B CA 1
ATOM 5450 C C . LYS B 1 289 ? 11.826 4.334 -29.057 1.00 25.58 369 LYS B C 1
ATOM 5451 O O . LYS B 1 289 ? 11.427 4.075 -27.915 1.00 28.62 369 LYS B O 1
ATOM 5457 N N . LYS B 1 290 ? 11.025 4.398 -30.117 1.00 24.14 370 LYS B N 1
ATOM 5458 C CA . LYS B 1 290 ? 9.601 4.148 -30.011 1.00 26.09 370 LYS B CA 1
ATOM 5459 C C . LYS B 1 290 ? 9.377 2.753 -29.424 1.00 23.69 370 LYS B C 1
ATOM 5460 O O . LYS B 1 290 ? 8.380 2.574 -28.729 1.00 24.46 370 LYS B O 1
ATOM 5466 N N . TYR B 1 291 ? 10.275 1.782 -29.731 1.00 21.50 371 TYR B N 1
ATOM 5467 C CA . TYR B 1 291 ? 10.213 0.430 -29.172 1.00 20.62 371 TYR B CA 1
ATOM 5468 C C . TYR B 1 291 ? 10.667 0.434 -27.707 1.00 19.57 371 TYR B C 1
ATOM 5469 O O . TYR B 1 291 ? 10.005 -0.123 -26.823 1.00 19.37 371 TYR B O 1
ATOM 5478 N N . ARG B 1 292 ? 11.803 1.093 -27.449 1.00 19.81 372 ARG B N 1
ATOM 5479 C CA . ARG B 1 292 ? 12.420 1.040 -26.138 1.00 19.41 372 ARG B CA 1
ATOM 5480 C C . ARG B 1 292 ? 11.474 1.611 -25.088 1.00 20.75 372 ARG B C 1
ATOM 5481 O O . ARG B 1 292 ? 11.455 1.132 -23.940 1.00 20.83 372 ARG B O 1
ATOM 5489 N N . ASN B 1 293 ? 10.700 2.637 -25.496 1.00 21.61 373 ASN B N 1
ATOM 5490 C CA . ASN B 1 293 ? 9.733 3.286 -24.624 1.00 22.61 373 ASN B CA 1
ATOM 5491 C C . ASN B 1 293 ? 8.857 2.278 -23.895 1.00 21.11 373 ASN B C 1
ATOM 5492 O O . ASN B 1 293 ? 8.513 2.478 -22.724 1.00 20.19 373 ASN B O 1
ATOM 5497 N N . TYR B 1 294 ? 8.457 1.214 -24.593 1.00 20.30 374 TYR B N 1
ATOM 5498 C CA . TYR B 1 294 ? 7.515 0.280 -24.004 1.00 21.48 374 TYR B CA 1
ATOM 5499 C C . TYR B 1 294 ? 8.147 -0.588 -22.910 1.00 19.59 374 TYR B C 1
ATOM 5500 O O . TYR B 1 294 ? 7.395 -1.153 -22.107 1.00 20.45 374 TYR B O 1
ATOM 5509 N N . GLN B 1 295 ? 9.494 -0.643 -22.842 1.00 17.64 375 GLN B N 1
ATOM 5510 C CA . GLN B 1 295 ? 10.190 -1.455 -21.845 1.00 17.01 375 GLN B CA 1
ATOM 5511 C C . GLN B 1 295 ? 10.273 -0.736 -20.502 1.00 17.64 375 GLN B C 1
ATOM 5512 O O . GLN B 1 295 ? 10.422 -1.401 -19.474 1.00 16.93 375 GLN B O 1
ATOM 5518 N N . PHE B 1 296 ? 10.170 0.605 -20.531 1.00 18.07 376 PHE B N 1
ATOM 5519 C CA . PHE B 1 296 ? 10.283 1.465 -19.360 1.00 18.59 376 PHE B CA 1
ATOM 5520 C C . PHE B 1 296 ? 9.148 1.215 -18.363 1.00 18.63 376 PHE B C 1
ATOM 5521 O O . PHE B 1 296 ? 8.064 0.821 -18.762 1.00 17.03 376 PHE B O 1
ATOM 5529 N N . PHE B 1 297 ? 9.407 1.447 -17.060 1.00 19.50 377 PHE B N 1
ATOM 5530 C CA . PHE B 1 297 ? 8.361 1.476 -16.034 1.00 20.45 377 PHE B CA 1
ATOM 5531 C C . PHE B 1 297 ? 8.270 2.883 -15.442 1.00 19.40 377 PHE B C 1
ATOM 5532 O O . PHE B 1 297 ? 9.295 3.448 -15.048 1.00 17.91 377 PHE B O 1
ATOM 5540 N N . VAL B 1 298 ? 7.031 3.415 -15.412 1.00 19.85 378 VAL B N 1
ATOM 5541 C CA . VAL B 1 298 ? 6.694 4.746 -14.914 1.00 21.62 378 VAL B CA 1
ATOM 5542 C C . VAL B 1 298 ? 5.526 4.643 -13.924 1.00 22.39 378 VAL B C 1
ATOM 5543 O O . VAL B 1 298 ? 4.466 4.134 -14.281 1.00 21.12 378 VAL B O 1
ATOM 5547 N N . ASP B 1 299 ? 5.744 5.152 -12.700 1.00 22.30 379 ASP B N 1
ATOM 5548 C CA . ASP B 1 299 ? 4.736 5.432 -11.681 1.00 22.89 379 ASP B CA 1
ATOM 5549 C C . ASP B 1 299 ? 4.764 6.930 -11.343 1.00 22.32 379 ASP B C 1
ATOM 5550 O O . ASP B 1 299 ? 5.637 7.397 -10.613 1.00 21.47 379 ASP B O 1
ATOM 5555 N N . THR B 1 300 ? 3.788 7.673 -11.876 1.00 21.40 380 THR B N 1
ATOM 5556 C CA . THR B 1 300 ? 3.756 9.116 -11.762 1.00 22.72 380 THR B CA 1
ATOM 5557 C C . THR B 1 300 ? 3.191 9.528 -10.403 1.00 21.95 380 THR B C 1
ATOM 5558 O O . THR B 1 300 ? 3.363 10.673 -10.019 1.00 24.23 380 THR B O 1
ATOM 5562 N N . ASP B 1 301 ? 2.536 8.603 -9.684 1.00 20.99 381 ASP B N 1
ATOM 5563 C CA . ASP B 1 301 ? 1.678 8.950 -8.558 1.00 20.03 381 ASP B CA 1
ATOM 5564 C C . ASP B 1 301 ? 2.246 8.501 -7.205 1.00 18.58 381 ASP B C 1
ATOM 5565 O O . ASP B 1 301 ? 1.604 8.726 -6.179 1.00 17.81 381 ASP B O 1
ATOM 5570 N N . TRP B 1 302 ? 3.439 7.882 -7.182 1.00 16.84 382 TRP B N 1
ATOM 5571 C CA . TRP B 1 302 ? 3.978 7.276 -5.966 1.00 15.35 382 TRP B CA 1
ATOM 5572 C C . TRP B 1 302 ? 4.282 8.352 -4.923 1.00 15.09 382 TRP B C 1
ATOM 5573 O O . TRP B 1 302 ? 4.944 9.356 -5.228 1.00 14.61 382 TRP B O 1
ATOM 5584 N N . GLN B 1 303 ? 3.866 8.096 -3.674 1.00 15.79 383 GLN B N 1
ATOM 5585 C CA . GLN B 1 303 ? 4.145 8.997 -2.556 1.00 16.78 383 GLN B CA 1
ATOM 5586 C C . GLN B 1 303 ? 5.628 9.345 -2.472 1.00 17.07 383 GLN B C 1
ATOM 5587 O O . GLN B 1 303 ? 5.970 10.453 -2.070 1.00 19.25 383 GLN B O 1
ATOM 5593 N N . GLY B 1 304 ? 6.499 8.401 -2.844 1.00 16.17 384 GLY B N 1
ATOM 5594 C CA . GLY B 1 304 ? 7.931 8.574 -2.687 1.00 16.32 384 GLY B CA 1
ATOM 5595 C C . GLY B 1 304 ? 8.561 9.400 -3.800 1.00 16.45 384 GLY B C 1
ATOM 5596 O O . GLY B 1 304 ? 9.785 9.588 -3.802 1.00 16.87 384 GLY B O 1
ATOM 5597 N N . GLY B 1 305 ? 7.722 9.892 -4.728 1.00 17.28 385 GLY B N 1
ATOM 5598 C CA . GLY B 1 305 ? 8.200 10.742 -5.808 1.00 15.38 385 GLY B CA 1
ATOM 5599 C C . GLY B 1 305 ? 7.838 10.134 -7.145 1.00 16.65 385 GLY B C 1
ATOM 5600 O O . GLY B 1 305 ? 7.480 8.970 -7.201 1.00 16.33 385 GLY B O 1
ATOM 5601 N N . ILE B 1 306 ? 7.957 10.917 -8.220 1.00 18.06 386 ILE B N 1
ATOM 5602 C CA . ILE B 1 306 ? 7.717 10.393 -9.559 1.00 19.95 386 ILE B CA 1
ATOM 5603 C C . ILE B 1 306 ? 8.754 9.299 -9.811 1.00 18.95 386 ILE B C 1
ATOM 5604 O O . ILE B 1 306 ? 9.950 9.542 -9.663 1.00 19.21 386 ILE B O 1
ATOM 5609 N N . TYR B 1 307 ? 8.307 8.069 -10.081 1.00 18.02 387 TYR B N 1
ATOM 5610 C CA . TYR B 1 307 ? 9.252 6.971 -10.176 1.00 18.85 387 TYR B CA 1
ATOM 5611 C C . TYR B 1 307 ? 9.271 6.440 -11.611 1.00 19.27 387 TYR B C 1
ATOM 5612 O O . TYR B 1 307 ? 8.232 6.074 -12.152 1.00 19.84 387 TYR B O 1
ATOM 5621 N N . ALA B 1 308 ? 10.467 6.394 -12.205 1.00 18.17 388 ALA B N 1
ATOM 5622 C CA . ALA B 1 308 ? 10.651 5.920 -13.567 1.00 19.00 388 ALA B CA 1
ATOM 5623 C C . ALA B 1 308 ? 11.943 5.108 -13.638 1.00 20.24 388 ALA B C 1
ATOM 5624 O O . ALA B 1 308 ? 13.012 5.628 -13.366 1.00 21.18 388 ALA B O 1
ATOM 5626 N N . SER B 1 309 ? 11.856 3.819 -13.978 1.00 20.39 389 SER B N 1
ATOM 5627 C CA . SER B 1 309 ? 13.064 3.036 -14.152 1.00 20.01 389 SER B CA 1
ATOM 5628 C C . SER B 1 309 ? 13.160 2.507 -15.583 1.00 18.90 389 SER B C 1
ATOM 5629 O O . SER B 1 309 ? 12.173 2.096 -16.201 1.00 18.23 389 SER B O 1
ATOM 5632 N N . PRO B 1 310 ? 14.373 2.505 -16.161 1.00 19.22 390 PRO B N 1
ATOM 5633 C CA . PRO B 1 310 ? 14.540 2.029 -17.533 1.00 20.02 390 PRO B CA 1
ATOM 5634 C C . PRO B 1 310 ? 14.541 0.503 -17.653 1.00 22.23 390 PRO B C 1
ATOM 5635 O O . PRO B 1 310 ? 14.187 -0.031 -18.702 1.00 27.83 390 PRO B O 1
ATOM 5639 N N . THR B 1 311 ? 14.931 -0.208 -16.585 1.00 21.63 391 THR B N 1
ATOM 5640 C CA . THR B 1 311 ? 15.068 -1.663 -16.626 1.00 21.44 391 THR B CA 1
ATOM 5641 C C . THR B 1 311 ? 14.378 -2.275 -15.405 1.00 18.95 391 THR B C 1
ATOM 5642 O O . THR B 1 311 ? 13.545 -1.628 -14.788 1.00 21.57 391 THR B O 1
ATOM 5646 N N . ILE B 1 312 ? 14.711 -3.520 -15.066 1.00 18.83 392 ILE B N 1
ATOM 5647 C CA . ILE B 1 312 ? 14.028 -4.275 -14.023 1.00 18.00 392 ILE B CA 1
ATOM 5648 C C . ILE B 1 312 ? 14.395 -3.758 -12.636 1.00 18.06 392 ILE B C 1
ATOM 5649 O O . ILE B 1 312 ? 13.521 -3.610 -11.782 1.00 17.50 392 ILE B O 1
ATOM 5654 N N . ALA B 1 313 ? 15.693 -3.542 -12.403 1.00 18.41 393 ALA B N 1
ATOM 5655 C CA . ALA B 1 313 ? 16.229 -3.173 -11.102 1.00 17.31 393 ALA B CA 1
ATOM 5656 C C . ALA B 1 313 ? 15.865 -1.732 -10.756 1.00 17.65 393 ALA B C 1
ATOM 5657 O O . ALA B 1 313 ? 15.470 -0.947 -11.619 1.00 17.06 393 ALA B O 1
ATOM 5659 N N . GLY B 1 314 ? 15.977 -1.381 -9.476 1.00 15.82 394 GLY B N 1
ATOM 5660 C CA . GLY B 1 314 ? 16.051 0.013 -9.088 1.00 15.73 394 GLY B CA 1
ATOM 5661 C C . GLY B 1 314 ? 17.522 0.384 -8.939 1.00 15.82 394 GLY B C 1
ATOM 5662 O O . GLY B 1 314 ? 18.175 0.670 -9.933 1.00 15.87 394 GLY B O 1
ATOM 5663 N N . SER B 1 315 ? 18.046 0.266 -7.716 1.00 15.77 395 SER B N 1
ATOM 5664 C CA . SER B 1 315 ? 19.471 0.354 -7.454 1.00 16.43 395 SER B CA 1
ATOM 5665 C C . SER B 1 315 ? 20.210 -0.650 -8.311 1.00 16.79 395 SER B C 1
ATOM 5666 O O . SER B 1 315 ? 19.763 -1.797 -8.412 1.00 16.60 395 SER B O 1
ATOM 5669 N N . ARG B 1 316 ? 21.323 -0.200 -8.909 1.00 18.11 396 ARG B N 1
ATOM 5670 C CA . ARG B 1 316 ? 22.224 -1.077 -9.642 1.00 18.33 396 ARG B CA 1
ATOM 5671 C C . ARG B 1 316 ? 23.685 -0.820 -9.266 1.00 16.96 396 ARG B C 1
ATOM 5672 O O . ARG B 1 316 ? 24.065 0.263 -8.817 1.00 16.96 396 ARG B O 1
ATOM 5680 N N . PRO B 1 317 ? 24.571 -1.813 -9.467 1.00 15.82 397 PRO B N 1
ATOM 5681 C CA . PRO B 1 317 ? 26.001 -1.617 -9.212 1.00 15.56 397 PRO B CA 1
ATOM 5682 C C . PRO B 1 317 ? 26.718 -0.912 -10.349 1.00 15.22 397 PRO B C 1
ATOM 5683 O O . PRO B 1 317 ? 27.128 -1.559 -11.309 1.00 16.82 397 PRO B O 1
ATOM 5687 N N . GLY B 1 318 ? 26.876 0.406 -10.222 1.00 15.78 398 GLY B N 1
ATOM 5688 C CA . GLY B 1 318 ? 27.596 1.191 -11.214 1.00 15.17 398 GLY B CA 1
ATOM 5689 C C . GLY B 1 318 ? 29.049 0.749 -11.433 1.00 14.20 398 GLY B C 1
ATOM 5690 O O . GLY B 1 318 ? 29.558 0.883 -12.546 1.00 13.85 398 GLY B O 1
ATOM 5691 N N . GLY B 1 319 ? 29.709 0.215 -10.388 1.00 14.02 399 GLY B N 1
ATOM 5692 C CA . GLY B 1 319 ? 31.046 -0.341 -10.552 1.00 14.52 399 GLY B CA 1
ATOM 5693 C C . GLY B 1 319 ? 31.167 -1.267 -11.768 1.00 14.79 399 GLY B C 1
ATOM 5694 O O . GLY B 1 319 ? 32.201 -1.294 -12.458 1.00 15.62 399 GLY B O 1
ATOM 5695 N N . ILE B 1 320 ? 30.127 -2.082 -12.001 1.00 15.78 400 ILE B N 1
ATOM 5696 C CA . ILE B 1 320 ? 30.168 -3.094 -13.053 1.00 15.65 400 ILE B CA 1
ATOM 5697 C C . ILE B 1 320 ? 30.176 -2.394 -14.420 1.00 16.56 400 ILE B C 1
ATOM 5698 O O . ILE B 1 320 ? 30.894 -2.803 -15.358 1.00 17.88 400 ILE B O 1
ATOM 5703 N N . SER B 1 321 ? 29.387 -1.309 -14.517 1.00 16.50 401 SER B N 1
ATOM 5704 C CA . SER B 1 321 ? 29.293 -0.529 -15.743 1.00 16.02 401 SER B CA 1
ATOM 5705 C C . SER B 1 321 ? 30.637 0.127 -16.041 1.00 16.44 401 SER B C 1
ATOM 5706 O O . SER B 1 321 ? 31.101 0.083 -17.181 1.00 18.12 401 SER B O 1
ATOM 5709 N N . ALA B 1 322 ? 31.275 0.706 -15.008 1.00 15.97 402 ALA B N 1
ATOM 5710 C CA . ALA B 1 322 ? 32.620 1.254 -15.167 1.00 15.43 402 ALA B CA 1
ATOM 5711 C C . ALA B 1 322 ? 33.587 0.202 -15.733 1.00 16.23 402 ALA B C 1
ATOM 5712 O O . ALA B 1 322 ? 34.307 0.470 -16.712 1.00 17.91 402 ALA B O 1
ATOM 5714 N N . ALA B 1 323 ? 33.568 -1.015 -15.158 1.00 15.61 403 ALA B N 1
ATOM 5715 C CA . ALA B 1 323 ? 34.476 -2.085 -15.571 1.00 15.62 403 ALA B CA 1
ATOM 5716 C C . ALA B 1 323 ? 34.188 -2.554 -17.004 1.00 15.41 403 ALA B C 1
ATOM 5717 O O . ALA B 1 323 ? 35.131 -2.836 -17.775 1.00 13.85 403 ALA B O 1
ATOM 5719 N N . CYS B 1 324 ? 32.882 -2.591 -17.361 1.00 14.92 404 CYS B N 1
ATOM 5720 C CA . CYS B 1 324 ? 32.455 -2.967 -18.708 1.00 14.93 404 CYS B CA 1
ATOM 5721 C C . CYS B 1 324 ? 32.968 -1.963 -19.746 1.00 14.19 404 CYS B C 1
ATOM 5722 O O . CYS B 1 324 ? 33.509 -2.357 -20.773 1.00 13.58 404 CYS B O 1
ATOM 5725 N N . TRP B 1 325 ? 32.815 -0.657 -19.462 1.00 13.79 405 TRP B N 1
ATOM 5726 C CA . TRP B 1 325 ? 33.430 0.404 -20.254 1.00 13.60 405 TRP B CA 1
ATOM 5727 C C . TRP B 1 325 ? 34.951 0.223 -20.331 1.00 13.35 405 TRP B C 1
ATOM 5728 O O . TRP B 1 325 ? 35.567 0.420 -21.401 1.00 12.26 405 TRP B O 1
ATOM 5739 N N . ALA B 1 326 ? 35.573 -0.130 -19.192 1.00 13.33 406 ALA B N 1
ATOM 5740 C CA . ALA B 1 326 ? 37.016 -0.363 -19.213 1.00 14.32 406 ALA B CA 1
ATOM 5741 C C . ALA B 1 326 ? 37.404 -1.491 -20.188 1.00 15.24 406 ALA B C 1
ATOM 5742 O O . ALA B 1 326 ? 38.317 -1.306 -20.998 1.00 15.94 406 ALA B O 1
ATOM 5744 N N . ALA B 1 327 ? 36.723 -2.655 -20.117 1.00 15.60 407 ALA B N 1
ATOM 5745 C CA . ALA B 1 327 ? 36.998 -3.767 -21.025 1.00 15.37 407 ALA B CA 1
ATOM 5746 C C . ALA B 1 327 ? 36.993 -3.305 -22.491 1.00 16.29 407 ALA B C 1
ATOM 5747 O O . ALA B 1 327 ? 37.949 -3.530 -23.257 1.00 16.96 407 ALA B O 1
ATOM 5749 N N . LEU B 1 328 ? 35.902 -2.625 -22.868 1.00 16.69 408 LEU B N 1
ATOM 5750 C CA . LEU B 1 328 ? 35.699 -2.168 -24.229 1.00 17.01 408 LEU B CA 1
ATOM 5751 C C . LEU B 1 328 ? 36.819 -1.227 -24.674 1.00 17.37 408 LEU B C 1
ATOM 5752 O O . LEU B 1 328 ? 37.346 -1.345 -25.792 1.00 16.90 408 LEU B O 1
ATOM 5757 N N . MET B 1 329 ? 37.121 -0.241 -23.827 1.00 18.36 409 MET B N 1
ATOM 5758 C CA . MET B 1 329 ? 38.121 0.749 -24.206 1.00 18.47 409 MET B CA 1
ATOM 5759 C C . MET B 1 329 ? 39.502 0.104 -24.218 1.00 17.38 409 MET B C 1
ATOM 5760 O O . MET B 1 329 ? 40.366 0.577 -24.935 1.00 16.44 409 MET B O 1
ATOM 5765 N N . HIS B 1 330 ? 39.701 -0.957 -23.419 1.00 17.39 410 HIS B N 1
ATOM 5766 C CA . HIS B 1 330 ? 40.991 -1.628 -23.341 1.00 16.77 410 HIS B CA 1
ATOM 5767 C C . HIS B 1 330 ? 41.212 -2.516 -24.565 1.00 18.48 410 HIS B C 1
ATOM 5768 O O . HIS B 1 330 ? 42.315 -2.550 -25.125 1.00 18.14 410 HIS B O 1
ATOM 5775 N N . PHE B 1 331 ? 40.189 -3.292 -24.959 1.00 17.89 411 PHE B N 1
ATOM 5776 C CA . PHE B 1 331 ? 40.393 -4.160 -26.103 1.00 16.96 411 PHE B CA 1
ATOM 5777 C C . PHE B 1 331 ? 40.474 -3.315 -27.376 1.00 17.91 411 PHE B C 1
ATOM 5778 O O . PHE B 1 331 ? 41.396 -3.510 -28.187 1.00 18.82 411 PHE B O 1
ATOM 5786 N N . GLY B 1 332 ? 39.500 -2.400 -27.535 1.00 17.77 412 GLY B N 1
ATOM 5787 C CA . GLY B 1 332 ? 39.278 -1.701 -28.797 1.00 18.02 412 GLY B CA 1
ATOM 5788 C C . GLY B 1 332 ? 38.913 -2.654 -29.941 1.00 17.15 412 GLY B C 1
ATOM 5789 O O . GLY B 1 332 ? 38.755 -3.865 -29.756 1.00 16.47 412 GLY B O 1
ATOM 5790 N N . GLU B 1 333 ? 38.842 -2.095 -31.154 1.00 18.82 413 GLU B N 1
ATOM 5791 C CA . GLU B 1 333 ? 38.579 -2.865 -32.363 1.00 18.99 413 GLU B CA 1
ATOM 5792 C C . GLU B 1 333 ? 39.679 -3.919 -32.567 1.00 17.72 413 GLU B C 1
ATOM 5793 O O . GLU B 1 333 ? 39.412 -5.115 -32.770 1.00 16.71 413 GLU B O 1
ATOM 5799 N N . ASN B 1 334 ? 40.932 -3.473 -32.456 1.00 16.87 414 ASN B N 1
ATOM 5800 C CA . ASN B 1 334 ? 42.086 -4.311 -32.738 1.00 17.16 414 ASN B CA 1
ATOM 5801 C C . ASN B 1 334 ? 42.159 -5.483 -31.755 1.00 14.65 414 ASN B C 1
ATOM 5802 O O . ASN B 1 334 ? 42.486 -6.629 -32.145 1.00 14.17 414 ASN B O 1
ATOM 5807 N N . GLY B 1 335 ? 41.799 -5.223 -30.492 1.00 13.68 415 GLY B N 1
ATOM 5808 C CA . GLY B 1 335 ? 41.813 -6.273 -29.482 1.00 13.03 415 GLY B CA 1
ATOM 5809 C C . GLY B 1 335 ? 40.751 -7.349 -29.680 1.00 12.19 415 GLY B C 1
ATOM 5810 O O . GLY B 1 335 ? 41.077 -8.531 -29.558 1.00 13.06 415 GLY B O 1
ATOM 5811 N N . TYR B 1 336 ? 39.499 -6.932 -29.976 1.00 11.78 416 TYR B N 1
ATOM 5812 C CA . TYR B 1 336 ? 38.396 -7.866 -30.211 1.00 11.74 416 TYR B CA 1
ATOM 5813 C C . TYR B 1 336 ? 38.557 -8.634 -31.514 1.00 11.47 416 TYR B C 1
ATOM 5814 O O . TYR B 1 336 ? 38.136 -9.805 -31.558 1.00 12.63 416 TYR B O 1
ATOM 5823 N N . VAL B 1 337 ? 39.143 -7.991 -32.544 1.00 11.65 417 VAL B N 1
ATOM 5824 C CA . VAL B 1 337 ? 39.412 -8.679 -33.806 1.00 12.05 417 VAL B CA 1
ATOM 5825 C C . VAL B 1 337 ? 40.415 -9.808 -33.579 1.00 13.00 417 VAL B C 1
ATOM 5826 O O . VAL B 1 337 ? 40.235 -10.941 -34.066 1.00 11.93 417 VAL B O 1
ATOM 5830 N N . GLU B 1 338 ? 41.477 -9.480 -32.812 1.00 16.23 418 GLU B N 1
ATOM 5831 C CA . GLU B 1 338 ? 42.527 -10.449 -32.519 1.00 16.65 418 GLU B CA 1
ATOM 5832 C C . GLU B 1 338 ? 41.960 -11.560 -31.628 1.00 15.58 418 GLU B C 1
ATOM 5833 O O . GLU B 1 338 ? 42.219 -12.743 -31.892 1.00 15.15 418 GLU B O 1
ATOM 5839 N N . ALA B 1 339 ? 41.196 -11.188 -30.567 1.00 14.86 419 ALA B N 1
ATOM 5840 C CA . ALA B 1 339 ? 40.588 -12.205 -29.721 1.00 14.01 419 ALA B CA 1
ATOM 5841 C C . ALA B 1 339 ? 39.676 -13.100 -30.553 1.00 14.77 419 ALA B C 1
ATOM 5842 O O . ALA B 1 339 ? 39.697 -14.323 -30.371 1.00 14.30 419 ALA B O 1
ATOM 5844 N N . THR B 1 340 ? 38.911 -12.512 -31.503 1.00 16.72 420 THR B N 1
ATOM 5845 C CA . THR B 1 340 ? 38.001 -13.305 -32.344 1.00 17.34 420 THR B CA 1
ATOM 5846 C C . THR B 1 340 ? 38.785 -14.278 -33.237 1.00 18.00 420 THR B C 1
ATOM 5847 O O . THR B 1 340 ? 38.447 -15.478 -33.317 1.00 18.46 420 THR B O 1
ATOM 5851 N N . LYS B 1 341 ? 39.829 -13.755 -33.911 1.00 20.02 421 LYS B N 1
ATOM 5852 C CA . LYS B 1 341 ? 40.719 -14.586 -34.717 1.00 21.04 421 LYS B CA 1
ATOM 5853 C C . LYS B 1 341 ? 41.171 -15.828 -33.954 1.00 21.72 421 LYS B C 1
ATOM 5854 O O . LYS B 1 341 ? 41.123 -16.931 -34.481 1.00 19.77 421 LYS B O 1
ATOM 5860 N N . GLN B 1 342 ? 41.662 -15.651 -32.721 1.00 22.46 422 GLN B N 1
ATOM 5861 C CA . GLN B 1 342 ? 42.173 -16.798 -31.976 1.00 23.20 422 GLN B CA 1
ATOM 5862 C C . GLN B 1 342 ? 41.069 -17.795 -31.570 1.00 22.49 422 GLN B C 1
ATOM 5863 O O . GLN B 1 342 ? 41.219 -19.033 -31.692 1.00 21.71 422 GLN B O 1
ATOM 5869 N N . ILE B 1 343 ? 39.947 -17.289 -31.045 1.00 19.70 423 ILE B N 1
ATOM 5870 C CA . ILE B 1 343 ? 38.857 -18.206 -30.719 1.00 18.10 423 ILE B CA 1
ATOM 5871 C C . ILE B 1 343 ? 38.440 -18.992 -31.968 1.00 17.52 423 ILE B C 1
ATOM 5872 O O . ILE B 1 343 ? 38.299 -20.221 -31.902 1.00 17.21 423 ILE B O 1
ATOM 5877 N N . ILE B 1 344 ? 38.254 -18.302 -33.114 1.00 17.61 424 ILE B N 1
ATOM 5878 C CA . ILE B 1 344 ? 37.717 -18.975 -34.305 1.00 18.66 424 ILE B CA 1
ATOM 5879 C C . ILE B 1 344 ? 38.721 -19.983 -34.909 1.00 18.87 424 ILE B C 1
ATOM 5880 O O . ILE B 1 344 ? 38.317 -21.091 -35.312 1.00 17.47 424 ILE B O 1
ATOM 5885 N N . LYS B 1 345 ? 40.029 -19.639 -34.924 1.00 19.11 425 LYS B N 1
ATOM 5886 C CA . LYS B 1 345 ? 41.060 -20.568 -35.380 1.00 18.93 425 LYS B CA 1
ATOM 5887 C C . LYS B 1 345 ? 40.942 -21.883 -34.605 1.00 19.22 425 LYS B C 1
ATOM 5888 O O . LYS B 1 345 ? 40.962 -22.983 -35.197 1.00 20.46 425 LYS B O 1
ATOM 5891 N N . THR B 1 346 ? 40.818 -21.741 -33.272 1.00 17.42 426 THR B N 1
ATOM 5892 C CA . THR B 1 346 ? 40.746 -22.871 -32.356 1.00 16.39 426 THR B CA 1
ATOM 5893 C C . THR B 1 346 ? 39.525 -23.714 -32.671 1.00 17.05 426 THR B C 1
ATOM 5894 O O . THR B 1 346 ? 39.635 -24.933 -32.853 1.00 17.14 426 THR B O 1
ATOM 5898 N N . ALA B 1 347 ? 38.366 -23.042 -32.772 1.00 17.29 427 ALA B N 1
ATOM 5899 C CA . ALA B 1 347 ? 37.113 -23.748 -33.026 1.00 16.72 427 ALA B CA 1
ATOM 5900 C C . ALA B 1 347 ? 37.096 -24.471 -34.371 1.00 17.23 427 ALA B C 1
ATOM 5901 O O . ALA B 1 347 ? 36.518 -25.571 -34.482 1.00 16.96 427 ALA B O 1
ATOM 5903 N N . ARG B 1 348 ? 37.706 -23.856 -35.405 1.00 18.34 428 ARG B N 1
ATOM 5904 C CA . ARG B 1 348 ? 37.688 -24.469 -36.733 1.00 17.83 428 ARG B CA 1
ATOM 5905 C C . ARG B 1 348 ? 38.607 -25.699 -36.774 1.00 19.38 428 ARG B C 1
ATOM 5906 O O . ARG B 1 348 ? 38.331 -26.696 -37.465 1.00 18.51 428 ARG B O 1
ATOM 5914 N N . PHE B 1 349 ? 39.732 -25.599 -36.049 1.00 20.48 429 PHE B N 1
ATOM 5915 C CA . PHE B 1 349 ? 40.636 -26.725 -35.892 1.00 21.01 429 PHE B CA 1
ATOM 5916 C C . PHE B 1 349 ? 39.936 -27.876 -35.170 1.00 21.07 429 PHE B C 1
ATOM 5917 O O . PHE B 1 349 ? 39.956 -29.031 -35.624 1.00 25.29 429 PHE B O 1
ATOM 5925 N N . LEU B 1 350 ? 39.329 -27.569 -34.018 1.00 19.84 430 LEU B N 1
ATOM 5926 C CA . LEU B 1 350 ? 38.683 -28.608 -33.231 1.00 20.31 430 LEU B CA 1
ATOM 5927 C C . LEU B 1 350 ? 37.552 -29.246 -34.023 1.00 21.56 430 LEU B C 1
ATOM 5928 O O . LEU B 1 350 ? 37.387 -30.474 -33.981 1.00 20.21 430 LEU B O 1
ATOM 5933 N N . LYS B 1 351 ? 36.760 -28.414 -34.723 1.00 23.26 431 LYS B N 1
ATOM 5934 C CA . LYS B 1 351 ? 35.614 -28.936 -35.454 1.00 24.38 431 LYS B CA 1
ATOM 5935 C C . LYS B 1 351 ? 36.076 -29.897 -36.556 1.00 25.07 431 LYS B C 1
ATOM 5936 O O . LYS B 1 351 ? 35.464 -30.957 -36.762 1.00 25.51 431 LYS B O 1
ATOM 5942 N N . SER B 1 352 ? 37.143 -29.545 -37.287 1.00 27.14 432 SER B N 1
ATOM 5943 C CA . SER B 1 352 ? 37.540 -30.422 -38.384 1.00 29.61 432 SER B CA 1
ATOM 5944 C C . SER B 1 352 ? 38.096 -31.744 -37.834 1.00 30.48 432 SER B C 1
ATOM 5945 O O . SER B 1 352 ? 37.788 -32.803 -38.375 1.00 35.41 432 SER B O 1
ATOM 5948 N N . GLU B 1 353 ? 38.870 -31.700 -36.738 1.00 30.77 433 GLU B N 1
ATOM 5949 C CA . GLU B 1 353 ? 39.311 -32.927 -36.086 1.00 31.22 433 GLU B CA 1
ATOM 5950 C C . GLU B 1 353 ? 38.130 -33.762 -35.591 1.00 31.86 433 GLU B C 1
ATOM 5951 O O . GLU B 1 353 ? 38.084 -34.968 -35.836 1.00 33.27 433 GLU B O 1
ATOM 5957 N N . LEU B 1 354 ? 37.183 -33.121 -34.886 1.00 31.95 434 LEU B N 1
ATOM 5958 C CA . LEU B 1 354 ? 36.082 -33.820 -34.226 1.00 30.76 434 LEU B CA 1
ATOM 5959 C C . LEU B 1 354 ? 35.146 -34.448 -35.255 1.00 32.26 434 LEU B C 1
ATOM 5960 O O . LEU B 1 354 ? 34.284 -35.258 -34.893 1.00 33.29 434 LEU B O 1
ATOM 5965 N N . GLU B 1 355 ? 35.276 -34.025 -36.516 1.00 32.70 435 GLU B N 1
ATOM 5966 C CA . GLU B 1 355 ? 34.507 -34.646 -37.583 1.00 35.66 435 GLU B CA 1
ATOM 5967 C C . GLU B 1 355 ? 35.156 -35.927 -38.102 1.00 36.34 435 GLU B C 1
ATOM 5968 O O . GLU B 1 355 ? 34.510 -36.628 -38.858 1.00 34.91 435 GLU B O 1
ATOM 5974 N N . ASN B 1 356 ? 36.406 -36.231 -37.723 1.00 39.24 436 ASN B N 1
ATOM 5975 C CA . ASN B 1 356 ? 37.094 -37.408 -38.247 1.00 41.70 436 ASN B CA 1
ATOM 5976 C C . ASN B 1 356 ? 37.341 -38.423 -37.132 1.00 40.76 436 ASN B C 1
ATOM 5977 O O . ASN B 1 356 ? 38.401 -39.036 -37.079 1.00 42.22 436 ASN B O 1
ATOM 5982 N N . ILE B 1 357 ? 36.368 -38.572 -36.230 1.00 35.88 437 ILE B N 1
ATOM 5983 C CA . ILE B 1 357 ? 36.450 -39.529 -35.145 1.00 32.68 437 ILE B CA 1
ATOM 5984 C C . ILE B 1 357 ? 35.248 -40.456 -35.271 1.00 33.51 437 ILE B C 1
ATOM 5985 O O . ILE B 1 357 ? 34.118 -39.978 -35.198 1.00 34.00 437 ILE B O 1
ATOM 5990 N N . LYS B 1 358 ? 35.507 -41.759 -35.504 1.00 32.51 438 LYS B N 1
ATOM 5991 C CA . LYS B 1 358 ? 34.461 -42.769 -35.575 1.00 28.44 438 LYS B CA 1
ATOM 5992 C C . LYS B 1 358 ? 33.789 -42.851 -34.205 1.00 27.45 438 LYS B C 1
ATOM 5993 O O . LYS B 1 358 ? 34.466 -42.945 -33.176 1.00 28.72 438 LYS B O 1
ATOM 5995 N N . GLY B 1 359 ? 32.451 -42.824 -34.212 1.00 25.90 439 GLY B N 1
ATOM 5996 C CA . GLY B 1 359 ? 31.651 -43.052 -33.023 1.00 26.13 439 GLY B CA 1
ATOM 5997 C C . GLY B 1 359 ? 30.876 -41.816 -32.573 1.00 26.35 439 GLY B C 1
ATOM 5998 O O . GLY B 1 359 ? 30.035 -41.916 -31.682 1.00 28.83 439 GLY B O 1
ATOM 5999 N N . ILE B 1 360 ? 31.194 -40.660 -33.168 1.00 25.39 440 ILE B N 1
ATOM 6000 C CA . ILE B 1 360 ? 30.528 -39.397 -32.867 1.00 24.32 440 ILE B CA 1
ATOM 6001 C C . ILE B 1 360 ? 30.308 -38.614 -34.156 1.00 23.03 440 ILE B C 1
ATOM 6002 O O . ILE B 1 360 ? 30.931 -38.883 -35.188 1.00 23.94 440 ILE B O 1
ATOM 6007 N N . PHE B 1 361 ? 29.440 -37.607 -34.045 1.00 21.38 441 PHE B N 1
ATOM 6008 C CA . PHE B 1 361 ? 29.276 -36.609 -35.087 1.00 19.94 441 PHE B CA 1
ATOM 6009 C C . PHE B 1 361 ? 29.105 -35.247 -34.426 1.00 19.07 441 PHE B C 1
ATOM 6010 O O . PHE B 1 361 ? 28.911 -35.178 -33.207 1.00 17.61 441 PHE B O 1
ATOM 6018 N N . VAL B 1 362 ? 29.254 -34.185 -35.240 1.00 19.64 442 VAL B N 1
ATOM 6019 C CA . VAL B 1 362 ? 28.994 -32.823 -34.821 1.00 22.20 442 VAL B CA 1
ATOM 6020 C C . VAL B 1 362 ? 27.587 -32.452 -35.306 1.00 22.25 442 VAL B C 1
ATOM 6021 O O . VAL B 1 362 ? 27.206 -32.777 -36.425 1.00 22.10 442 VAL B O 1
ATOM 6025 N N . PHE B 1 363 ? 26.786 -31.804 -34.457 1.00 20.72 443 PHE B N 1
ATOM 6026 C CA . PHE B 1 363 ? 25.483 -31.331 -34.907 1.00 21.39 443 PHE B CA 1
ATOM 6027 C C . PHE B 1 363 ? 25.614 -30.073 -35.793 1.00 21.22 443 PHE B C 1
ATOM 6028 O O . PHE B 1 363 ? 26.258 -29.098 -35.419 1.00 20.86 443 PHE B O 1
ATOM 6036 N N . GLY B 1 364 ? 24.993 -30.091 -36.980 1.00 21.80 444 GLY B N 1
ATOM 6037 C CA . GLY B 1 364 ? 24.999 -28.961 -37.903 1.00 22.77 444 GLY B CA 1
ATOM 6038 C C . GLY B 1 364 ? 26.399 -28.573 -38.365 1.00 23.29 444 GLY B C 1
ATOM 6039 O O . GLY B 1 364 ? 27.283 -29.411 -38.437 1.00 26.26 444 GLY B O 1
ATOM 6040 N N . ASN B 1 365 ? 26.589 -27.288 -38.667 1.00 24.66 445 ASN B N 1
ATOM 6041 C CA . ASN B 1 365 ? 27.837 -26.776 -39.205 1.00 25.02 445 ASN B CA 1
ATOM 6042 C C . ASN B 1 365 ? 28.258 -25.526 -38.434 1.00 24.37 445 ASN B C 1
ATOM 6043 O O . ASN B 1 365 ? 28.207 -24.421 -38.969 1.00 23.47 445 ASN B O 1
ATOM 6048 N N . PRO B 1 366 ? 28.675 -25.662 -37.151 1.00 22.88 446 PRO B N 1
ATOM 6049 C CA . PRO B 1 366 ? 28.979 -24.511 -36.291 1.00 21.41 446 PRO B CA 1
ATOM 6050 C C . PRO B 1 366 ? 30.130 -23.639 -36.785 1.00 20.22 446 PRO B C 1
ATOM 6051 O O . PRO B 1 366 ? 31.189 -24.157 -37.116 1.00 20.38 446 PRO B O 1
ATOM 6055 N N . GLN B 1 367 ? 29.912 -22.319 -36.807 1.00 20.46 447 GLN B N 1
ATOM 6056 C CA . GLN B 1 367 ? 30.853 -21.370 -37.387 1.00 21.21 447 GLN B CA 1
ATOM 6057 C C . GLN B 1 367 ? 31.434 -20.462 -36.305 1.00 18.78 447 GLN B C 1
ATOM 6058 O O . GLN B 1 367 ? 32.256 -19.599 -36.618 1.00 18.58 447 GLN B O 1
ATOM 6064 N N . LEU B 1 368 ? 31.000 -20.644 -35.049 1.00 17.81 448 LEU B N 1
ATOM 6065 C CA . LEU B 1 368 ? 31.476 -19.810 -33.959 1.00 17.53 448 LEU B CA 1
ATOM 6066 C C . LEU B 1 368 ? 32.181 -20.684 -32.920 1.00 18.12 448 LEU B C 1
ATOM 6067 O O . LEU B 1 368 ? 33.022 -21.516 -33.274 1.00 19.18 448 LEU B O 1
ATOM 6072 N N . SER B 1 369 ? 31.889 -20.449 -31.638 1.00 17.47 449 SER B N 1
ATOM 6073 C CA . SER B 1 369 ? 32.754 -20.889 -30.549 1.00 17.10 449 SER B CA 1
ATOM 6074 C C . SER B 1 369 ? 32.229 -22.165 -29.897 1.00 16.04 449 SER B C 1
ATOM 6075 O O . SER B 1 369 ? 32.918 -22.754 -29.067 1.00 16.76 449 SER B O 1
ATOM 6078 N N . VAL B 1 370 ? 31.038 -22.613 -30.311 1.00 15.64 450 VAL B N 1
ATOM 6079 C CA . VAL B 1 370 ? 30.355 -23.734 -29.691 1.00 14.61 450 VAL B CA 1
ATOM 6080 C C . VAL B 1 370 ? 30.332 -24.898 -30.664 1.00 15.43 450 VAL B C 1
ATOM 6081 O O . VAL B 1 370 ? 29.989 -24.704 -31.830 1.00 15.23 450 VAL B O 1
ATOM 6085 N N . ILE B 1 371 ? 30.635 -26.101 -30.152 1.00 16.86 451 ILE B N 1
ATOM 6086 C CA . ILE B 1 371 ? 30.500 -27.336 -30.920 1.00 16.80 451 ILE B CA 1
ATOM 6087 C C . ILE B 1 371 ? 29.703 -28.330 -30.084 1.00 15.83 451 ILE B C 1
ATOM 6088 O O . ILE B 1 371 ? 30.061 -28.566 -28.934 1.00 15.77 451 ILE B O 1
ATOM 6093 N N . ALA B 1 372 ? 28.593 -28.826 -30.655 1.00 15.00 452 ALA B N 1
ATOM 6094 C CA . ALA B 1 372 ? 27.788 -29.894 -30.075 1.00 14.94 452 ALA B CA 1
ATOM 6095 C C . ALA B 1 372 ? 28.044 -31.241 -30.772 1.00 14.42 452 ALA B C 1
ATOM 6096 O O . ALA B 1 372 ? 28.069 -31.332 -32.005 1.00 14.87 452 ALA B O 1
ATOM 6098 N N . LEU B 1 373 ? 28.170 -32.302 -29.958 1.00 15.33 453 LEU B N 1
ATOM 6099 C CA . LEU B 1 373 ? 28.430 -33.675 -30.394 1.00 15.57 453 LEU B CA 1
ATOM 6100 C C . LEU B 1 373 ? 27.265 -34.591 -30.039 1.00 16.10 453 LEU B C 1
ATOM 6101 O O . LEU B 1 373 ? 26.644 -34.452 -28.968 1.00 16.73 453 LEU B O 1
ATOM 6106 N N . GLY B 1 374 ? 27.052 -35.564 -30.941 1.00 17.00 454 GLY B N 1
ATOM 6107 C CA . GLY B 1 374 ? 26.188 -36.707 -30.700 1.00 18.43 454 GLY B CA 1
ATOM 6108 C C . GLY B 1 374 ? 26.920 -38.011 -31.026 1.00 19.97 454 GLY B C 1
ATOM 6109 O O . GLY B 1 374 ? 28.082 -37.982 -31.457 1.00 17.77 454 GLY B O 1
ATOM 6110 N N . SER B 1 375 ? 26.237 -39.135 -30.757 1.00 22.35 455 SER B N 1
ATOM 6111 C CA . SER B 1 375 ? 26.668 -40.467 -31.158 1.00 22.09 455 SER B CA 1
ATOM 6112 C C . SER B 1 375 ? 25.433 -41.250 -31.591 1.00 24.41 455 SER B C 1
ATOM 6113 O O . SER B 1 375 ? 24.420 -41.206 -30.892 1.00 22.72 455 SER B O 1
ATOM 6116 N N . ARG B 1 376 ? 25.533 -41.903 -32.757 1.00 26.91 456 ARG B N 1
ATOM 6117 C CA . ARG B 1 376 ? 24.546 -42.867 -33.210 1.00 31.32 456 ARG B CA 1
ATOM 6118 C C . ARG B 1 376 ? 24.931 -44.258 -32.713 1.00 33.17 456 ARG B C 1
ATOM 6119 O O . ARG B 1 376 ? 24.138 -45.180 -32.894 1.00 32.68 456 ARG B O 1
ATOM 6127 N N . ASP B 1 377 ? 26.116 -44.367 -32.059 1.00 32.45 457 ASP B N 1
ATOM 6128 C CA . ASP B 1 377 ? 26.773 -45.626 -31.726 1.00 30.49 457 ASP B CA 1
ATOM 6129 C C . ASP B 1 377 ? 26.717 -45.954 -30.233 1.00 31.14 457 ASP B C 1
ATOM 6130 O O . ASP B 1 377 ? 26.739 -47.128 -29.856 1.00 35.81 457 ASP B O 1
ATOM 6135 N N . PHE B 1 378 ? 26.717 -44.935 -29.375 1.00 27.86 458 PHE B N 1
ATOM 6136 C CA . PHE B 1 378 ? 26.583 -45.154 -27.943 1.00 27.77 458 PHE B CA 1
ATOM 6137 C C . PHE B 1 378 ? 25.827 -43.980 -27.327 1.00 26.67 458 PHE B C 1
ATOM 6138 O O . PHE B 1 378 ? 25.464 -43.027 -28.010 1.00 27.11 458 PHE B O 1
ATOM 6146 N N . ASP B 1 379 ? 25.590 -44.071 -26.021 1.00 25.91 459 ASP B N 1
ATOM 6147 C CA . ASP B 1 379 ? 25.011 -42.989 -25.250 1.00 24.53 459 ASP B CA 1
ATOM 6148 C C . ASP B 1 379 ? 26.062 -41.899 -25.022 1.00 25.18 459 ASP B C 1
ATOM 6149 O O . ASP B 1 379 ? 26.977 -42.070 -24.207 1.00 26.71 459 ASP B O 1
ATOM 6154 N N . ILE B 1 380 ? 25.853 -40.748 -25.691 1.00 22.64 460 ILE B N 1
ATOM 6155 C CA . ILE B 1 380 ? 26.759 -39.603 -25.670 1.00 22.20 460 ILE B CA 1
ATOM 6156 C C . ILE B 1 380 ? 27.038 -39.097 -24.247 1.00 19.99 460 ILE B C 1
ATOM 6157 O O . ILE B 1 380 ? 28.120 -38.570 -24.004 1.00 19.85 460 ILE B O 1
ATOM 6162 N N . TYR B 1 381 ? 26.116 -39.286 -23.295 1.00 19.12 461 TYR B N 1
ATOM 6163 C CA . TYR B 1 381 ? 26.350 -38.869 -21.910 1.00 19.28 461 TYR B CA 1
ATOM 6164 C C . TYR B 1 381 ? 27.494 -39.658 -21.269 1.00 20.37 461 TYR B C 1
ATOM 6165 O O . TYR B 1 381 ? 28.154 -39.152 -20.347 1.00 19.87 461 TYR B O 1
ATOM 6174 N N . ARG B 1 382 ? 27.818 -40.840 -21.825 1.00 22.03 462 ARG B N 1
ATOM 6175 C CA . ARG B 1 382 ? 29.000 -41.559 -21.365 1.00 22.87 462 ARG B CA 1
ATOM 6176 C C . ARG B 1 382 ? 30.238 -40.692 -21.596 1.00 23.19 462 ARG B C 1
ATOM 6177 O O . ARG B 1 382 ? 31.133 -40.614 -20.748 1.00 23.71 462 ARG B O 1
ATOM 6185 N N . LEU B 1 383 ? 30.275 -39.991 -22.733 1.00 22.85 463 LEU B N 1
ATOM 6186 C CA . LEU B 1 383 ? 31.424 -39.153 -23.029 1.00 23.51 463 LEU B CA 1
ATOM 6187 C C . LEU B 1 383 ? 31.521 -37.974 -22.057 1.00 23.19 463 LEU B C 1
ATOM 6188 O O . LEU B 1 383 ? 32.629 -37.624 -21.630 1.00 24.78 463 LEU B O 1
ATOM 6193 N N . SER B 1 384 ? 30.375 -37.385 -21.668 1.00 23.58 464 SER B N 1
ATOM 6194 C CA . SER B 1 384 ? 30.406 -36.274 -20.727 1.00 23.47 464 SER B CA 1
ATOM 6195 C C . SER B 1 384 ? 30.838 -36.803 -19.360 1.00 23.61 464 SER B C 1
ATOM 6196 O O . SER B 1 384 ? 31.695 -36.183 -18.711 1.00 22.43 464 SER B O 1
ATOM 6199 N N . ASN B 1 385 ? 30.291 -37.969 -18.964 1.00 23.08 465 ASN B N 1
ATOM 6200 C CA . ASN B 1 385 ? 30.700 -38.619 -17.720 1.00 23.42 465 ASN B CA 1
ATOM 6201 C C . ASN B 1 385 ? 32.218 -38.855 -17.710 1.00 23.07 465 ASN B C 1
ATOM 6202 O O . ASN B 1 385 ? 32.885 -38.519 -16.734 1.00 23.07 465 ASN B O 1
ATOM 6207 N N . LEU B 1 386 ? 32.757 -39.447 -18.786 1.00 23.99 466 LEU B N 1
ATOM 6208 C CA . LEU B 1 386 ? 34.183 -39.756 -18.857 1.00 24.78 466 LEU B CA 1
ATOM 6209 C C . LEU B 1 386 ? 35.014 -38.476 -18.816 1.00 23.43 466 LEU B C 1
ATOM 6210 O O . LEU B 1 386 ? 35.931 -38.379 -18.006 1.00 25.56 466 LEU B O 1
ATOM 6215 N N . MET B 1 387 ? 34.694 -37.496 -19.670 1.00 22.56 467 MET B N 1
ATOM 6216 C CA . MET B 1 387 ? 35.481 -36.271 -19.721 1.00 22.49 467 MET B CA 1
ATOM 6217 C C . MET B 1 387 ? 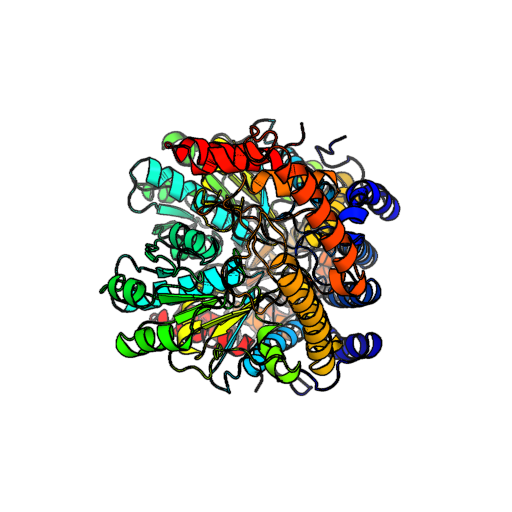35.423 -35.525 -18.377 1.00 22.95 467 MET B C 1
ATOM 6218 O O . MET B 1 387 ? 36.420 -34.943 -17.891 1.00 21.42 467 MET B O 1
ATOM 6223 N N . THR B 1 388 ? 34.258 -35.564 -17.725 1.00 23.03 468 THR B N 1
ATOM 6224 C CA . THR B 1 388 ? 34.203 -34.988 -16.388 1.00 23.91 468 THR B CA 1
ATOM 6225 C C . THR B 1 388 ? 35.276 -35.635 -15.512 1.00 24.27 468 THR B C 1
ATOM 6226 O O . THR B 1 388 ? 36.014 -34.924 -14.826 1.00 24.06 468 THR B O 1
ATOM 6230 N N . ALA B 1 389 ? 35.426 -36.964 -15.632 1.00 24.21 469 ALA B N 1
ATOM 6231 C CA . ALA B 1 389 ? 36.372 -37.715 -14.816 1.00 24.49 469 ALA B CA 1
ATOM 6232 C C . ALA B 1 389 ? 37.810 -37.274 -15.089 1.00 25.36 469 ALA B C 1
ATOM 6233 O O . ALA B 1 389 ? 38.627 -37.333 -14.183 1.00 27.99 469 ALA B O 1
ATOM 6235 N N . LYS B 1 390 ? 38.109 -36.838 -16.327 1.00 25.02 470 LYS B N 1
ATOM 6236 C CA . LYS B 1 390 ? 39.458 -36.464 -16.718 1.00 23.85 470 LYS B CA 1
ATOM 6237 C C . LYS B 1 390 ? 39.638 -34.959 -16.533 1.00 23.88 470 LYS B C 1
ATOM 6238 O O . LYS B 1 390 ? 40.646 -34.391 -16.947 1.00 23.54 470 LYS B O 1
ATOM 6244 N N . GLY B 1 391 ? 38.654 -34.327 -15.890 1.00 24.05 471 GLY B N 1
ATOM 6245 C CA . GLY B 1 391 ? 38.817 -32.968 -15.419 1.00 24.87 471 GLY B CA 1
ATOM 6246 C C . GLY B 1 391 ? 38.282 -31.944 -16.410 1.00 25.68 471 GLY B C 1
ATOM 6247 O O . GLY B 1 391 ? 38.712 -30.795 -16.358 1.00 27.63 471 GLY B O 1
ATOM 6248 N N . TRP B 1 392 ? 37.345 -32.351 -17.284 1.00 26.00 472 TRP B N 1
ATOM 6249 C CA . TRP B 1 392 ? 36.744 -31.403 -18.217 1.00 25.91 472 TRP B CA 1
ATOM 6250 C C . TRP B 1 392 ? 35.301 -31.113 -17.817 1.00 24.88 472 TRP B C 1
ATOM 6251 O O . TRP B 1 392 ? 34.640 -31.983 -17.294 1.00 26.22 472 TRP B O 1
ATOM 6262 N N . ASN B 1 393 ? 34.808 -29.894 -18.068 1.00 25.05 473 ASN B N 1
ATOM 6263 C CA . ASN B 1 393 ? 33.409 -29.607 -17.791 1.00 26.35 473 ASN B CA 1
ATOM 6264 C C . ASN B 1 393 ? 32.708 -29.199 -19.090 1.00 25.30 473 ASN B C 1
ATOM 6265 O O . ASN B 1 393 ? 32.908 -28.093 -19.579 1.00 24.37 473 ASN B O 1
ATOM 6270 N N . LEU B 1 394 ? 31.907 -30.109 -19.653 1.00 23.46 474 LEU B N 1
ATOM 6271 C CA . LEU B 1 394 ? 31.140 -29.830 -20.851 1.00 27.15 474 LEU B CA 1
ATOM 6272 C C . LEU B 1 394 ? 29.689 -29.567 -20.464 1.00 26.76 474 LEU B C 1
ATOM 6273 O O . LEU B 1 394 ? 29.289 -29.940 -19.372 1.00 28.85 474 LEU B O 1
ATOM 6278 N N . ASN B 1 395 ? 28.896 -28.988 -21.382 1.00 25.18 475 ASN B N 1
ATOM 6279 C CA . ASN B 1 395 ? 27.467 -28.822 -21.144 1.00 24.46 475 ASN B CA 1
ATOM 6280 C C . ASN B 1 395 ? 26.681 -29.990 -21.726 1.00 23.52 475 ASN B C 1
ATOM 6281 O O . ASN B 1 395 ? 26.983 -30.445 -22.830 1.00 23.66 475 ASN B O 1
ATOM 6286 N N . GLN B 1 396 ? 25.645 -30.412 -20.995 1.00 23.39 476 GLN B N 1
ATOM 6287 C CA . GLN B 1 396 ? 24.799 -31.542 -21.346 1.00 24.13 476 GLN B CA 1
ATOM 6288 C C . GLN B 1 396 ? 23.445 -31.042 -21.840 1.00 22.54 476 GLN B C 1
ATOM 6289 O O . GLN B 1 396 ? 22.713 -30.362 -21.120 1.00 22.84 476 GLN B O 1
ATOM 6295 N N . LEU B 1 397 ? 23.132 -31.368 -23.101 1.00 20.99 477 LEU B N 1
ATOM 6296 C CA . LEU B 1 397 ? 21.927 -30.886 -23.760 1.00 19.12 477 LEU B CA 1
ATOM 6297 C C . LEU B 1 397 ? 20.896 -32.018 -23.763 1.00 19.98 477 LEU B C 1
ATOM 6298 O O . LEU B 1 397 ? 21.125 -33.082 -23.157 1.00 20.36 477 LEU B O 1
ATOM 6303 N N . GLN B 1 398 ? 19.755 -31.779 -24.423 1.00 18.76 478 GLN B N 1
ATOM 6304 C CA . GLN B 1 398 ? 18.707 -32.781 -24.571 1.00 18.06 478 GLN B CA 1
ATOM 6305 C C . GLN B 1 398 ? 17.820 -32.418 -25.759 1.00 18.08 478 GLN B C 1
ATOM 6306 O O . GLN B 1 398 ? 17.911 -31.318 -26.288 1.00 18.70 478 GLN B O 1
ATOM 6312 N N . PHE B 1 399 ? 16.975 -33.364 -26.166 1.00 18.74 479 PHE B N 1
ATOM 6313 C CA . PHE B 1 399 ? 15.978 -33.190 -27.208 1.00 19.04 479 PHE B CA 1
ATOM 6314 C C . PHE B 1 399 ? 16.604 -32.538 -28.435 1.00 19.85 479 PHE B C 1
ATOM 6315 O O . PHE B 1 399 ? 16.193 -31.443 -28.804 1.00 23.95 479 PHE B O 1
ATOM 6323 N N . PRO B 1 400 ? 17.593 -33.148 -29.136 1.00 19.62 480 PRO B N 1
ATOM 6324 C CA . PRO B 1 400 ? 18.054 -34.520 -28.898 1.00 18.40 480 PRO B CA 1
ATOM 6325 C C . PRO B 1 400 ? 19.272 -34.683 -27.999 1.00 18.21 480 PRO B C 1
ATOM 6326 O O . PRO B 1 400 ? 19.959 -33.714 -27.693 1.00 18.59 480 PRO B O 1
ATOM 6330 N N . PRO B 1 401 ? 19.599 -35.921 -27.577 1.00 18.30 481 PRO B N 1
ATOM 6331 C CA . PRO B 1 401 ? 20.753 -36.168 -26.722 1.00 17.87 481 PRO B CA 1
ATOM 6332 C C . PRO B 1 401 ? 22.062 -35.659 -27.303 1.00 18.11 481 PRO B C 1
ATOM 6333 O O . PRO B 1 401 ? 22.428 -36.005 -28.411 1.00 21.53 481 PRO B O 1
ATOM 6337 N N . SER B 1 402 ? 22.802 -34.875 -26.520 1.00 18.55 482 SER B N 1
ATOM 6338 C CA . SER B 1 402 ? 23.948 -34.149 -27.033 1.00 17.41 482 SER B CA 1
ATOM 6339 C C . SER B 1 402 ? 24.760 -33.553 -25.891 1.00 16.77 482 SER B C 1
ATOM 6340 O O . SER B 1 402 ? 24.235 -33.315 -24.794 1.00 16.28 482 SER B O 1
ATOM 6343 N N . ILE B 1 403 ? 26.034 -33.275 -26.188 1.00 16.09 483 ILE B N 1
ATOM 6344 C CA . ILE B 1 403 ? 26.851 -32.461 -25.295 1.00 15.65 483 ILE B CA 1
ATOM 6345 C C . ILE B 1 403 ? 27.544 -31.370 -26.113 1.00 15.07 483 ILE B C 1
ATOM 6346 O O . ILE B 1 403 ? 27.749 -31.575 -27.304 1.00 14.61 483 ILE B O 1
ATOM 6351 N N . HIS B 1 404 ? 27.913 -30.236 -25.494 1.00 14.87 484 HIS B N 1
ATOM 6352 C CA . HIS B 1 404 ? 28.699 -29.216 -26.201 1.00 15.51 484 HIS B CA 1
ATOM 6353 C C . HIS B 1 404 ? 29.891 -28.732 -25.358 1.00 15.34 484 HIS B C 1
ATOM 6354 O O . HIS B 1 404 ? 29.944 -28.987 -24.154 1.00 14.15 484 HIS B O 1
ATOM 6361 N N . PHE B 1 405 ? 30.836 -28.057 -26.028 1.00 16.53 485 PHE B N 1
ATOM 6362 C CA . PHE B 1 405 ? 31.895 -27.262 -25.402 1.00 19.15 485 PHE B CA 1
ATOM 6363 C C . PHE B 1 405 ? 31.850 -25.872 -26.035 1.00 17.96 485 PHE B C 1
ATOM 6364 O O . PHE B 1 405 ? 31.679 -25.779 -27.257 1.00 16.27 485 PHE B O 1
ATOM 6372 N N . CYS B 1 406 ? 32.032 -24.825 -25.214 1.00 16.18 486 CYS B N 1
ATOM 6373 C CA . CYS B 1 406 ? 32.149 -23.450 -25.684 1.00 15.46 486 CYS B CA 1
ATOM 6374 C C . CYS B 1 406 ? 33.587 -22.945 -25.479 1.00 15.40 486 CYS B C 1
ATOM 6375 O O . CYS B 1 406 ? 34.043 -22.818 -24.330 1.00 12.78 486 CYS B O 1
ATOM 6378 N N . ILE B 1 407 ? 34.243 -22.581 -26.608 1.00 14.88 487 ILE B N 1
ATOM 6379 C CA . ILE B 1 407 ? 35.612 -22.071 -26.673 1.00 15.83 487 ILE B CA 1
ATOM 6380 C C . ILE B 1 407 ? 35.684 -20.574 -26.307 1.00 17.32 487 ILE B C 1
ATOM 6381 O O . ILE B 1 407 ? 34.958 -19.743 -26.864 1.00 17.91 487 ILE B O 1
ATOM 6386 N N . THR B 1 408 ? 36.589 -20.240 -25.369 1.00 17.11 488 THR B N 1
ATOM 6387 C CA . THR B 1 408 ? 36.788 -18.901 -24.855 1.00 18.87 488 THR B CA 1
ATOM 6388 C C . THR B 1 408 ? 38.240 -18.479 -25.095 1.00 19.66 488 THR B C 1
ATOM 6389 O O . THR B 1 408 ? 39.111 -19.311 -25.437 1.00 19.38 488 THR B O 1
ATOM 6393 N N . LEU B 1 409 ? 38.500 -17.180 -24.845 1.00 18.93 489 LEU B N 1
ATOM 6394 C CA . LEU B 1 409 ? 39.836 -16.632 -24.995 1.00 20.40 489 LEU B CA 1
ATOM 6395 C C . LEU B 1 409 ? 40.780 -17.418 -24.103 1.00 20.87 489 LEU B C 1
ATOM 6396 O O . LEU B 1 409 ? 41.849 -17.831 -24.541 1.00 22.23 489 LEU B O 1
ATOM 6401 N N . LEU B 1 410 ? 40.328 -17.678 -22.873 1.00 22.96 490 LEU B N 1
ATOM 6402 C CA . LEU B 1 410 ? 41.041 -18.543 -21.930 1.00 24.32 490 LEU B CA 1
ATOM 6403 C C . LEU B 1 410 ? 41.541 -19.828 -22.613 1.00 23.56 490 LEU B C 1
ATOM 6404 O O . LEU B 1 410 ? 42.682 -20.228 -22.426 1.00 23.47 490 LEU B O 1
ATOM 6409 N N . HIS B 1 411 ? 40.700 -20.492 -23.421 1.00 24.76 491 HIS B N 1
ATOM 6410 C CA . HIS B 1 411 ? 41.061 -21.795 -23.965 1.00 24.19 491 HIS B CA 1
ATOM 6411 C C . HIS B 1 411 ? 42.142 -21.631 -25.034 1.00 24.57 491 HIS B C 1
ATOM 6412 O O . HIS B 1 411 ? 43.007 -22.500 -25.169 1.00 24.95 491 HIS B O 1
ATOM 6419 N N . ALA B 1 412 ? 42.079 -20.512 -25.779 1.00 27.13 492 ALA B N 1
ATOM 6420 C CA . ALA B 1 412 ? 43.029 -20.236 -26.856 1.00 27.57 492 ALA B CA 1
ATOM 6421 C C . ALA B 1 412 ? 44.372 -19.827 -26.253 1.00 29.91 492 ALA B C 1
ATOM 6422 O O . ALA B 1 412 ? 45.423 -20.308 -26.674 1.00 29.50 492 ALA B O 1
ATOM 6424 N N . ARG B 1 413 ? 44.300 -18.992 -25.208 1.00 33.72 493 ARG B N 1
ATOM 6425 C CA . ARG B 1 413 ? 45.468 -18.512 -24.489 1.00 35.72 493 ARG B CA 1
ATOM 6426 C C . ARG B 1 413 ? 46.215 -19.700 -23.892 1.00 38.03 493 ARG B C 1
ATOM 6427 O O . ARG B 1 413 ? 47.428 -19.795 -24.066 1.00 36.95 493 ARG B O 1
ATOM 6435 N N . LYS B 1 414 ? 45.482 -20.611 -23.229 1.00 42.28 494 LYS B N 1
ATOM 6436 C CA . LYS B 1 414 ? 46.120 -21.726 -22.537 1.00 43.89 494 LYS B CA 1
ATOM 6437 C C . LYS B 1 414 ? 46.417 -22.897 -23.478 1.00 40.73 494 LYS B C 1
ATOM 6438 O O . LYS B 1 414 ? 47.137 -23.801 -23.073 1.00 38.20 494 LYS B O 1
ATOM 6444 N N . ARG B 1 415 ? 45.853 -22.904 -24.700 1.00 41.30 495 ARG B N 1
ATOM 6445 C CA . ARG B 1 415 ? 46.215 -23.888 -25.720 1.00 38.77 495 ARG B CA 1
ATOM 6446 C C . ARG B 1 415 ? 45.807 -25.304 -25.287 1.00 37.36 495 ARG B C 1
ATOM 6447 O O . ARG B 1 415 ? 46.580 -26.255 -25.434 1.00 35.65 495 ARG B O 1
ATOM 6451 N N . VAL B 1 416 ? 44.554 -25.452 -24.820 1.00 34.67 496 VAL B N 1
ATOM 6452 C CA . VAL B 1 416 ? 44.075 -26.717 -24.261 1.00 29.96 496 VAL B CA 1
ATOM 6453 C C . VAL B 1 416 ? 43.538 -27.650 -25.355 1.00 25.85 496 VAL B C 1
ATOM 6454 O O . VAL B 1 416 ? 43.189 -28.817 -25.100 1.00 22.93 496 VAL B O 1
ATOM 6458 N N . ALA B 1 417 ? 43.521 -27.131 -26.591 1.00 24.49 497 ALA B N 1
ATOM 6459 C CA . ALA B 1 417 ? 42.854 -27.753 -27.725 1.00 24.08 497 ALA B CA 1
ATOM 6460 C C . ALA B 1 417 ? 43.383 -29.167 -27.996 1.00 23.77 497 ALA B C 1
ATOM 6461 O O . ALA B 1 417 ? 42.586 -30.087 -28.235 1.00 19.86 497 ALA B O 1
ATOM 6463 N N . ILE B 1 418 ? 44.724 -29.319 -27.960 1.00 26.39 498 ILE B N 1
ATOM 6464 C CA . ILE B 1 418 ? 45.405 -30.595 -28.188 1.00 27.90 498 ILE B CA 1
ATOM 6465 C C . ILE B 1 418 ? 44.977 -31.599 -27.116 1.00 26.27 498 ILE B C 1
ATOM 6466 O O . ILE B 1 418 ? 44.620 -32.742 -27.437 1.00 25.60 498 ILE B O 1
ATOM 6471 N N . GLN B 1 419 ? 44.998 -31.171 -25.846 1.00 23.51 499 GLN B N 1
ATOM 6472 C CA . GLN B 1 419 ? 44.763 -32.115 -24.766 1.00 24.84 499 GLN B CA 1
ATOM 6473 C C . GLN B 1 419 ? 43.286 -32.505 -24.761 1.00 22.88 499 GLN B C 1
ATOM 6474 O O . GLN B 1 419 ? 42.952 -33.675 -24.505 1.00 21.14 499 GLN B O 1
ATOM 6480 N N . PHE B 1 420 ? 42.421 -31.526 -25.096 1.00 21.81 500 PHE B N 1
ATOM 6481 C CA . PHE B 1 420 ? 40.986 -31.772 -25.231 1.00 21.68 500 PHE B CA 1
ATOM 6482 C C . PHE B 1 420 ? 40.735 -32.919 -26.215 1.00 22.31 500 PHE B C 1
ATOM 6483 O O . PHE B 1 420 ? 40.151 -33.948 -25.855 1.00 21.95 500 PHE B O 1
ATOM 6491 N N . LEU B 1 421 ? 41.184 -32.725 -27.462 1.00 23.89 501 LEU B N 1
ATOM 6492 C CA . LEU B 1 421 ? 41.126 -33.753 -28.498 1.00 25.85 501 LEU B CA 1
ATOM 6493 C C . LEU B 1 421 ? 41.599 -35.128 -28.032 1.00 24.35 501 LEU B C 1
ATOM 6494 O O . LEU B 1 421 ? 40.892 -36.127 -28.243 1.00 25.51 501 LEU B O 1
ATOM 6499 N N . LYS B 1 422 ? 42.826 -35.186 -27.492 1.00 23.97 502 LYS B N 1
ATOM 6500 C CA . LYS B 1 422 ? 43.391 -36.461 -27.070 1.00 27.49 502 LYS B CA 1
ATOM 6501 C C . LYS B 1 422 ? 42.446 -37.178 -26.102 1.00 27.45 502 LYS B C 1
ATOM 6502 O O . LYS B 1 422 ? 42.122 -38.366 -26.295 1.00 29.01 502 LYS B O 1
ATOM 6508 N N . ASP B 1 423 ? 41.973 -36.433 -25.085 1.00 26.56 503 ASP B N 1
ATOM 6509 C CA . ASP B 1 423 ? 41.021 -36.976 -24.122 1.00 25.16 503 ASP B CA 1
ATOM 6510 C C . ASP B 1 423 ? 39.698 -37.360 -24.793 1.00 24.68 503 ASP B C 1
ATOM 6511 O O . ASP B 1 423 ? 39.075 -38.349 -24.393 1.00 24.27 503 ASP B O 1
ATOM 6516 N N . ILE B 1 424 ? 39.264 -36.624 -25.833 1.00 25.81 504 ILE B N 1
ATOM 6517 C CA . ILE B 1 424 ? 38.037 -37.018 -26.529 1.00 25.56 504 ILE B CA 1
ATOM 6518 C C . ILE B 1 424 ? 38.266 -38.357 -27.244 1.00 28.49 504 ILE B C 1
ATOM 6519 O O . ILE B 1 424 ? 37.422 -39.258 -27.151 1.00 28.51 504 ILE B O 1
ATOM 6524 N N . ARG B 1 425 ? 39.419 -38.491 -27.928 1.00 30.28 505 ARG B N 1
ATOM 6525 C CA . ARG B 1 425 ? 39.753 -39.687 -28.689 1.00 32.62 505 ARG B CA 1
ATOM 6526 C C . ARG B 1 425 ? 39.893 -40.903 -27.772 1.00 32.84 505 ARG B C 1
ATOM 6527 O O . ARG B 1 425 ? 39.342 -41.973 -28.046 1.00 30.28 505 ARG B O 1
ATOM 6535 N N . GLU B 1 426 ? 40.658 -40.738 -26.688 1.00 33.51 506 GLU B N 1
ATOM 6536 C CA . GLU B 1 426 ? 40.847 -41.838 -25.757 1.00 34.24 506 GLU B CA 1
ATOM 6537 C C . GLU B 1 426 ? 39.501 -42.263 -25.156 1.00 33.40 506 GLU B C 1
ATOM 6538 O O . GLU B 1 426 ? 39.191 -43.465 -25.102 1.00 31.90 506 GLU B O 1
ATOM 6544 N N . SER B 1 427 ? 38.693 -41.283 -24.703 1.00 31.28 507 SER B N 1
ATOM 6545 C CA . SER B 1 427 ? 37.392 -41.602 -24.120 1.00 28.04 507 SER B CA 1
ATOM 6546 C C . SER B 1 427 ? 36.535 -42.412 -25.100 1.00 29.39 507 SER B C 1
ATOM 6547 O O . SER B 1 427 ? 35.885 -43.403 -24.722 1.00 28.60 507 SER B O 1
ATOM 6550 N N . VAL B 1 428 ? 36.506 -41.980 -26.367 1.00 28.95 508 VAL B N 1
ATOM 6551 C CA . VAL B 1 428 ? 35.605 -42.623 -27.313 1.00 30.15 508 VAL B CA 1
ATOM 6552 C C . VAL B 1 428 ? 36.031 -44.073 -27.552 1.00 31.53 508 VAL B C 1
ATOM 6553 O O . VAL B 1 428 ? 35.176 -44.961 -27.657 1.00 33.14 508 VAL B O 1
ATOM 6557 N N . THR B 1 429 ? 37.345 -44.310 -27.646 1.00 32.93 509 THR B N 1
ATOM 6558 C CA . THR B 1 429 ? 37.865 -45.658 -27.854 1.00 34.24 509 THR B CA 1
ATOM 6559 C C . THR B 1 429 ? 37.490 -46.561 -26.683 1.00 31.73 509 THR B C 1
ATOM 6560 O O . THR B 1 429 ? 37.229 -47.739 -26.889 1.00 33.25 509 THR B O 1
ATOM 6564 N N . GLN B 1 430 ? 37.492 -46.009 -25.459 1.00 31.48 510 GLN B N 1
ATOM 6565 C CA . GLN B 1 430 ? 37.185 -46.780 -24.259 1.00 30.35 510 GLN B CA 1
ATOM 6566 C C . GLN B 1 430 ? 35.705 -47.165 -24.237 1.00 31.97 510 GLN B C 1
ATOM 6567 O O . GLN B 1 430 ? 35.378 -48.352 -24.182 1.00 34.00 510 GLN B O 1
ATOM 6573 N N . ILE B 1 431 ? 34.831 -46.154 -24.359 1.00 33.49 511 ILE B N 1
ATOM 6574 C CA . ILE B 1 431 ? 33.382 -46.332 -24.501 1.00 32.94 511 ILE B CA 1
ATOM 6575 C C . ILE B 1 431 ? 33.059 -47.351 -25.601 1.00 32.41 511 ILE B C 1
ATOM 6576 O O . ILE B 1 431 ? 32.192 -48.230 -25.441 1.00 29.42 511 ILE B O 1
ATOM 6581 N N . MET B 1 432 ? 33.752 -47.197 -26.741 1.00 34.54 512 MET B N 1
ATOM 6582 C CA . MET B 1 432 ? 33.491 -48.024 -27.904 1.00 37.73 512 MET B CA 1
ATOM 6583 C C . MET B 1 432 ? 33.820 -49.484 -27.610 1.00 38.04 512 MET B C 1
ATOM 6584 O O . MET B 1 432 ? 33.224 -50.372 -28.208 1.00 42.12 512 MET B O 1
ATOM 6589 N N . LYS B 1 433 ? 34.757 -49.757 -26.700 1.00 38.79 513 LYS B N 1
ATOM 6590 C CA . LYS B 1 433 ? 35.020 -51.149 -26.376 1.00 41.66 513 LYS B CA 1
ATOM 6591 C C . LYS B 1 433 ? 33.777 -51.793 -25.771 1.00 45.13 513 LYS B C 1
ATOM 6592 O O . LYS B 1 433 ? 33.617 -53.002 -25.886 1.00 47.11 513 LYS B O 1
ATOM 6598 N N . ASN B 1 434 ? 32.907 -50.975 -25.156 1.00 49.61 514 ASN B N 1
ATOM 6599 C CA . ASN B 1 434 ? 31.756 -51.459 -24.408 1.00 53.34 514 ASN B CA 1
ATOM 6600 C C . ASN B 1 434 ? 30.503 -50.648 -24.739 1.00 56.37 514 ASN B C 1
ATOM 6601 O O . ASN B 1 434 ? 29.807 -50.207 -23.818 1.00 56.07 514 ASN B O 1
ATOM 6606 N N . PRO B 1 435 ? 30.123 -50.515 -26.039 1.00 55.04 515 PRO B N 1
ATOM 6607 C CA . PRO B 1 435 ? 29.169 -49.495 -26.493 1.00 53.54 515 PRO B CA 1
ATOM 6608 C C . PRO B 1 435 ? 27.774 -49.562 -25.868 1.00 54.64 515 PRO B C 1
ATOM 6609 O O . PRO B 1 435 ? 27.064 -48.555 -25.852 1.00 56.90 515 PRO B O 1
ATOM 6613 N N . LYS B 1 436 ? 27.383 -50.747 -25.375 1.00 50.39 516 LYS B N 1
ATOM 6614 C CA . LYS B 1 436 ? 26.057 -50.953 -24.818 1.00 49.68 516 LYS B CA 1
ATOM 6615 C C . LYS B 1 436 ? 26.104 -51.016 -23.281 1.00 50.70 516 LYS B C 1
ATOM 6616 O O . LYS B 1 436 ? 25.048 -51.097 -22.654 1.00 53.69 516 LYS B O 1
ATOM 6618 N N . ALA B 1 437 ? 27.295 -50.928 -22.650 1.00 53.53 517 ALA B N 1
ATOM 6619 C CA . ALA B 1 437 ? 27.396 -50.933 -21.188 1.00 49.31 517 ALA B CA 1
ATOM 6620 C C . ALA B 1 437 ? 26.609 -49.762 -20.588 1.00 49.70 517 ALA B C 1
ATOM 6621 O O . ALA B 1 437 ? 26.887 -48.613 -20.917 1.00 49.61 517 ALA B O 1
ATOM 6623 N N . LYS B 1 438 ? 25.657 -50.057 -19.68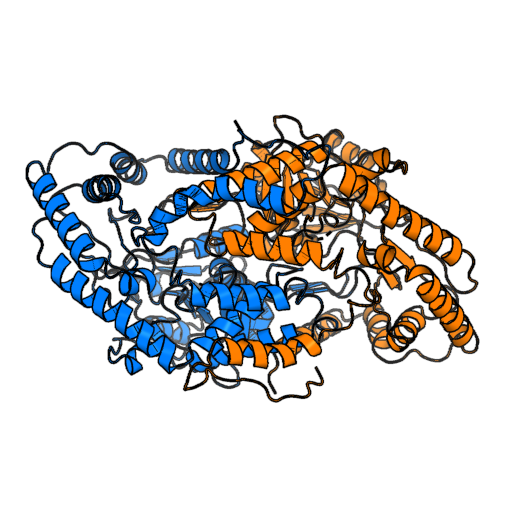6 1.00 48.38 518 LYS B N 1
ATOM 6624 C CA . LYS B 1 438 ? 24.674 -49.094 -19.196 1.00 46.79 518 LYS B CA 1
ATOM 6625 C C . LYS B 1 438 ? 25.384 -47.839 -18.682 1.00 45.12 518 LYS B C 1
ATOM 6626 O O . LYS B 1 438 ? 26.545 -47.905 -18.284 1.00 41.28 518 LYS B O 1
ATOM 6628 N N . THR B 1 439 ? 24.674 -46.698 -18.724 1.00 44.32 519 THR B N 1
ATOM 6629 C CA . THR B 1 439 ? 25.232 -45.382 -18.423 1.00 44.24 519 THR B CA 1
ATOM 6630 C C . THR B 1 439 ? 24.902 -44.998 -16.980 1.00 44.80 519 THR B C 1
ATOM 6631 O O . THR B 1 439 ? 23.798 -45.245 -16.499 1.00 39.48 519 THR B O 1
ATOM 6635 N N . THR B 1 440 ? 25.864 -44.359 -16.307 1.00 46.16 520 THR B N 1
ATOM 6636 C CA . THR B 1 440 ? 25.803 -44.201 -14.864 1.00 47.89 520 THR B CA 1
ATOM 6637 C C . THR B 1 440 ? 25.870 -42.723 -14.492 1.00 45.49 520 THR B C 1
ATOM 6638 O O . THR B 1 440 ? 26.129 -41.866 -15.338 1.00 42.66 520 THR B O 1
ATOM 6642 N N . GLY B 1 441 ? 25.605 -42.452 -13.210 1.00 45.20 521 GLY B N 1
ATOM 6643 C CA . GLY B 1 441 ? 25.752 -41.125 -12.631 1.00 47.77 521 GLY B CA 1
ATOM 6644 C C . GLY B 1 441 ? 24.884 -40.073 -13.321 1.00 47.52 521 GLY B C 1
ATOM 6645 O O . GLY B 1 441 ? 23.763 -40.352 -13.753 1.00 53.78 521 GLY B O 1
ATOM 6646 N N . MET B 1 442 ? 25.435 -38.859 -13.430 1.00 48.89 522 MET B N 1
ATOM 6647 C CA . MET B 1 442 ? 24.734 -37.712 -14.000 1.00 49.01 522 MET B CA 1
ATOM 6648 C C . MET B 1 442 ? 24.213 -38.001 -15.410 1.00 44.12 522 MET B C 1
ATOM 6649 O O . MET B 1 442 ? 23.070 -37.642 -15.742 1.00 39.83 522 MET B O 1
ATOM 6654 N N . GLY B 1 443 ? 25.075 -38.631 -16.227 1.00 39.58 523 GLY B N 1
ATOM 6655 C CA . GLY B 1 443 ? 24.744 -39.018 -17.590 1.00 36.61 523 GLY B CA 1
ATOM 6656 C C . GLY B 1 443 ? 23.419 -39.771 -17.653 1.00 35.48 523 GLY B C 1
ATOM 6657 O O . GLY B 1 443 ? 22.612 -39.540 -18.568 1.00 31.77 523 GLY B O 1
ATOM 6658 N N . ALA B 1 444 ? 23.200 -40.621 -16.628 1.00 36.78 524 ALA B N 1
ATOM 6659 C CA . ALA B 1 444 ? 22.012 -41.467 -16.518 1.00 36.72 524 ALA B CA 1
ATOM 6660 C C . ALA B 1 444 ? 20.775 -40.608 -16.316 1.00 33.85 524 ALA B C 1
ATOM 6661 O O . ALA B 1 444 ? 19.745 -40.835 -16.967 1.00 34.35 524 ALA B O 1
ATOM 6663 N N . ILE B 1 445 ? 20.922 -39.601 -15.441 1.00 33.88 525 ILE B N 1
ATOM 6664 C CA . ILE B 1 445 ? 19.825 -38.704 -15.110 1.00 33.54 525 ILE B CA 1
ATOM 6665 C C . ILE B 1 445 ? 19.400 -37.906 -16.344 1.00 32.61 525 ILE B C 1
ATOM 6666 O O . ILE B 1 445 ? 18.206 -37.795 -16.612 1.00 30.00 525 ILE B O 1
ATOM 6671 N N . TYR B 1 446 ? 20.372 -37.387 -17.107 1.00 32.72 526 TYR B N 1
ATOM 6672 C CA . TYR B 1 446 ? 20.059 -36.586 -18.286 1.00 36.91 526 TYR B CA 1
ATOM 6673 C C . TYR B 1 446 ? 19.407 -37.450 -19.362 1.00 34.84 526 TYR B C 1
ATOM 6674 O O . TYR B 1 446 ? 18.569 -36.954 -20.119 1.00 35.09 526 TYR B O 1
ATOM 6683 N N . GLY B 1 447 ? 19.806 -38.731 -19.437 1.00 33.75 527 GLY B N 1
ATOM 6684 C CA . GLY B 1 447 ? 19.172 -39.656 -20.365 1.00 31.92 527 GLY B CA 1
ATOM 6685 C C . GLY B 1 447 ? 17.733 -39.958 -19.958 1.00 34.29 527 GLY B C 1
ATOM 6686 O O . GLY B 1 447 ? 16.788 -39.769 -20.741 1.00 37.13 527 GLY B O 1
ATOM 6687 N N . MET B 1 448 ? 17.572 -40.388 -18.701 1.00 34.85 528 MET B N 1
ATOM 6688 C CA . MET B 1 448 ? 16.264 -40.816 -18.237 1.00 39.42 528 MET B CA 1
ATOM 6689 C C . MET B 1 448 ? 15.271 -39.650 -18.208 1.00 37.75 528 MET B C 1
ATOM 6690 O O . MET B 1 448 ? 14.090 -39.824 -18.556 1.00 32.11 528 MET B O 1
ATOM 6695 N N . ALA B 1 449 ? 15.781 -38.456 -17.852 1.00 35.37 529 ALA B N 1
ATOM 6696 C CA . ALA B 1 449 ? 14.973 -37.248 -17.800 1.00 35.44 529 ALA B CA 1
ATOM 6697 C C . ALA B 1 449 ? 14.258 -37.032 -19.125 1.00 35.31 529 ALA B C 1
ATOM 6698 O O . ALA B 1 449 ? 13.099 -36.623 -19.118 1.00 36.41 529 ALA B O 1
ATOM 6700 N N . GLN B 1 450 ? 14.943 -37.331 -20.242 1.00 35.19 530 GLN B N 1
ATOM 6701 C CA . GLN B 1 450 ? 14.377 -37.072 -21.560 1.00 36.14 530 GLN B CA 1
ATOM 6702 C C . GLN B 1 450 ? 13.267 -38.058 -21.876 1.00 39.56 530 GLN B C 1
ATOM 6703 O O . GLN B 1 450 ? 12.375 -37.706 -22.635 1.00 46.08 530 GLN B O 1
ATOM 6709 N N . THR B 1 451 ? 13.353 -39.280 -21.331 1.00 42.87 531 THR B N 1
ATOM 6710 C CA . THR B 1 451 ? 12.394 -40.326 -21.649 1.00 43.66 531 THR B CA 1
ATOM 6711 C C . THR B 1 451 ? 11.219 -40.292 -20.667 1.00 47.89 531 THR B C 1
ATOM 6712 O O . THR B 1 451 ? 10.139 -40.777 -20.999 1.00 50.08 531 THR B O 1
ATOM 6716 N N . THR B 1 452 ? 11.419 -39.725 -19.463 1.00 47.82 532 THR B N 1
ATOM 6717 C CA . THR B 1 452 ? 10.342 -39.609 -18.484 1.00 47.89 532 THR B CA 1
ATOM 6718 C C . THR B 1 452 ? 9.145 -38.845 -19.062 1.00 51.14 532 THR B C 1
ATOM 6719 O O . THR B 1 452 ? 9.269 -37.670 -19.419 1.00 50.23 532 THR B O 1
ATOM 6723 N N . VAL B 1 453 ? 7.978 -39.515 -19.090 1.00 52.34 533 VAL B N 1
ATOM 6724 C CA . VAL B 1 453 ? 6.735 -38.948 -19.608 1.00 50.52 533 VAL B CA 1
ATOM 6725 C C . VAL B 1 453 ? 6.091 -38.004 -18.583 1.00 48.70 533 VAL B C 1
ATOM 6726 O O . VAL B 1 453 ? 5.409 -37.059 -18.980 1.00 43.84 533 VAL B O 1
ATOM 6730 N N . ASP B 1 454 ? 6.299 -38.240 -17.276 1.00 49.23 534 ASP B N 1
ATOM 6731 C CA . ASP B 1 454 ? 5.843 -37.299 -16.255 1.00 50.71 534 ASP B CA 1
ATOM 6732 C C . ASP B 1 454 ? 6.882 -36.184 -16.060 1.00 46.32 534 ASP B C 1
ATOM 6733 O O . ASP B 1 454 ? 7.874 -36.341 -15.332 1.00 40.91 534 ASP B O 1
ATOM 6738 N N . ARG B 1 455 ? 6.591 -35.033 -16.687 1.00 43.36 535 ARG B N 1
ATOM 6739 C CA . ARG B 1 455 ? 7.489 -33.886 -16.738 1.00 46.58 535 ARG B CA 1
ATOM 6740 C C . ARG B 1 455 ? 7.669 -33.299 -15.329 1.00 49.35 535 ARG B C 1
ATOM 6741 O O . ARG B 1 455 ? 8.750 -32.809 -14.971 1.00 46.34 535 ARG B O 1
ATOM 6749 N N . ASN B 1 456 ? 6.612 -33.396 -14.507 1.00 56.83 536 ASN B N 1
ATOM 6750 C CA . ASN B 1 456 ? 6.634 -32.864 -13.152 1.00 57.08 536 ASN B CA 1
ATOM 6751 C C . ASN B 1 456 ? 7.638 -33.631 -12.297 1.00 53.86 536 ASN B C 1
ATOM 6752 O O . ASN B 1 456 ? 8.170 -33.052 -11.353 1.00 49.54 536 ASN B O 1
ATOM 6757 N N . MET B 1 457 ? 7.895 -34.911 -12.620 1.00 51.44 537 MET B N 1
ATOM 6758 C CA . MET B 1 457 ? 8.948 -35.640 -11.926 1.00 54.66 537 MET B CA 1
ATOM 6759 C C . MET B 1 457 ? 10.246 -34.834 -12.061 1.00 48.27 537 MET B C 1
ATOM 6760 O O . MET B 1 457 ? 10.936 -34.536 -11.070 1.00 44.68 537 MET B O 1
ATOM 6765 N N . VAL B 1 458 ? 10.525 -34.412 -13.305 1.00 41.89 538 VAL B N 1
ATOM 6766 C CA . VAL B 1 458 ? 11.775 -33.745 -13.629 1.00 39.56 538 VAL B CA 1
ATOM 6767 C C . VAL B 1 458 ? 11.795 -32.383 -12.932 1.00 36.16 538 VAL B C 1
ATOM 6768 O O . VAL B 1 458 ? 12.801 -32.020 -12.306 1.00 34.49 538 VAL B O 1
ATOM 6772 N N . ALA B 1 459 ? 10.659 -31.664 -13.031 1.00 34.78 539 ALA B N 1
ATOM 6773 C CA . ALA B 1 459 ? 10.476 -30.375 -12.377 1.00 35.79 539 ALA B CA 1
ATOM 6774 C C . ALA B 1 459 ? 10.753 -30.473 -10.879 1.00 35.83 539 ALA B C 1
ATOM 6775 O O . ALA B 1 459 ? 11.390 -29.581 -10.321 1.00 38.32 539 ALA B O 1
ATOM 6777 N N . GLU B 1 460 ? 10.250 -31.542 -10.240 1.00 38.14 540 GLU B N 1
ATOM 6778 C CA . GLU B 1 460 ? 10.398 -31.743 -8.799 1.00 42.02 540 GLU B CA 1
ATOM 6779 C C . GLU B 1 460 ? 11.857 -32.058 -8.474 1.00 38.04 540 GLU B C 1
ATOM 6780 O O . GLU B 1 460 ? 12.388 -31.607 -7.453 1.00 37.95 540 GLU B O 1
ATOM 6786 N N . LEU B 1 461 ? 12.507 -32.792 -9.384 1.00 35.22 541 LEU B N 1
ATOM 6787 C CA . LEU B 1 461 ? 13.935 -33.055 -9.274 1.00 35.27 541 LEU B CA 1
ATOM 6788 C C . LEU B 1 461 ? 14.751 -31.754 -9.304 1.00 32.29 541 LEU B C 1
ATOM 6789 O O . LEU B 1 461 ? 15.715 -31.595 -8.546 1.00 28.35 541 LEU B O 1
ATOM 6794 N N . SER B 1 462 ? 14.357 -30.809 -10.173 1.00 30.12 542 SER B N 1
ATOM 6795 C CA . SER B 1 462 ? 15.020 -29.505 -10.245 1.00 30.01 542 SER B CA 1
ATOM 6796 C C . SER B 1 462 ? 14.871 -28.696 -8.955 1.00 28.72 542 SER B C 1
ATOM 6797 O O . SER B 1 462 ? 15.855 -28.133 -8.474 1.00 32.79 542 SER B O 1
ATOM 6800 N N A SER B 1 463 ? 13.645 -28.641 -8.421 0.50 28.52 543 SER B N 1
ATOM 6801 N N B SER B 1 463 ? 13.641 -28.625 -8.425 0.50 29.49 543 SER B N 1
ATOM 6802 C CA A SER B 1 463 ? 13.343 -27.879 -7.215 0.50 29.39 543 SER B CA 1
ATOM 6803 C CA B SER B 1 463 ? 13.351 -27.873 -7.207 0.50 30.96 543 SER B CA 1
ATOM 6804 C C A SER B 1 463 ? 14.182 -28.365 -6.031 0.50 28.73 543 SER B C 1
ATOM 6805 C C B SER B 1 463 ? 14.217 -28.360 -6.046 0.50 29.59 543 SER B C 1
ATOM 6806 O O A SER B 1 463 ? 14.581 -27.563 -5.188 0.50 29.74 543 SER B O 1
ATOM 6807 O O B SER B 1 463 ? 14.663 -27.555 -5.230 0.50 30.57 543 SER B O 1
ATOM 6812 N N . VAL B 1 464 ? 14.426 -29.680 -5.974 1.00 26.74 544 VAL B N 1
ATOM 6813 C CA . VAL B 1 464 ? 15.338 -30.267 -5.004 1.00 26.77 544 VAL B CA 1
ATOM 6814 C C . VAL B 1 464 ? 16.773 -29.755 -5.238 1.00 25.50 544 VAL B C 1
ATOM 6815 O O . VAL B 1 464 ? 17.483 -29.385 -4.289 1.00 27.00 544 VAL B O 1
ATOM 6819 N N . PHE B 1 465 ? 17.218 -29.725 -6.505 1.00 23.56 545 PHE B N 1
ATOM 6820 C CA . PHE B 1 465 ? 18.533 -29.192 -6.833 1.00 24.23 545 PHE B CA 1
ATOM 6821 C C . PHE B 1 465 ? 18.644 -27.724 -6.403 1.00 23.80 545 PHE B C 1
ATOM 6822 O O . PHE B 1 465 ? 19.667 -27.318 -5.864 1.00 23.00 545 PHE B O 1
ATOM 6830 N N . LEU B 1 466 ? 17.599 -26.918 -6.641 1.00 23.59 546 LEU B N 1
ATOM 6831 C CA . LEU B 1 466 ? 17.614 -25.507 -6.267 1.00 24.02 546 LEU B CA 1
ATOM 6832 C C . LEU B 1 466 ? 17.664 -25.342 -4.747 1.00 25.45 546 LEU B C 1
ATOM 6833 O O . LEU B 1 466 ? 18.541 -24.649 -4.223 1.00 27.60 546 LEU B O 1
ATOM 6838 N N . ASP B 1 467 ? 16.744 -25.987 -4.029 1.00 26.30 547 ASP B N 1
ATOM 6839 C CA . ASP B 1 467 ? 16.806 -26.015 -2.573 1.00 29.93 547 ASP B CA 1
ATOM 6840 C C . ASP B 1 467 ? 18.242 -26.303 -2.119 1.00 30.21 547 ASP B C 1
ATOM 6841 O O . ASP B 1 467 ? 18.826 -25.556 -1.314 1.00 27.23 547 ASP B O 1
ATOM 6846 N N . SER B 1 468 ? 18.822 -27.372 -2.685 1.00 29.01 548 SER B N 1
ATOM 6847 C CA . SER B 1 468 ? 20.113 -27.853 -2.225 1.00 30.42 548 SER B CA 1
ATOM 6848 C C . SER B 1 468 ? 21.209 -26.800 -2.414 1.00 30.45 548 SER B C 1
ATOM 6849 O O . SER B 1 468 ? 22.193 -26.822 -1.677 1.00 32.53 548 SER B O 1
ATOM 6852 N N . LEU B 1 469 ? 21.006 -25.818 -3.311 1.00 32.72 549 LEU B N 1
ATOM 6853 C CA . LEU B 1 469 ? 21.936 -24.699 -3.449 1.00 32.75 549 LEU B CA 1
ATOM 6854 C C . LEU B 1 469 ? 22.074 -23.895 -2.159 1.00 31.28 549 LEU B C 1
ATOM 6855 O O . LEU B 1 469 ? 23.156 -23.389 -1.858 1.00 30.25 549 LEU B O 1
ATOM 6860 N N . TYR B 1 470 ? 20.979 -23.759 -1.403 1.00 30.97 550 TYR B N 1
ATOM 6861 C CA . TYR B 1 470 ? 20.989 -22.870 -0.245 1.00 29.59 550 TYR B CA 1
ATOM 6862 C C . TYR B 1 470 ? 21.223 -23.641 1.050 1.00 26.58 550 TYR B C 1
ATOM 6863 O O . TYR B 1 470 ? 21.115 -23.077 2.130 1.00 27.90 550 TYR B O 1
ATOM 6872 N N . SER B 1 471 ? 21.576 -24.919 0.941 1.00 27.46 551 SER B N 1
ATOM 6873 C CA . SER B 1 471 ? 21.622 -25.774 2.107 1.00 25.79 551 SER B CA 1
ATOM 6874 C C . SER B 1 471 ? 22.846 -25.446 2.961 1.00 27.22 551 SER B C 1
ATOM 6875 O O . SER B 1 471 ? 23.935 -25.279 2.405 1.00 22.40 551 SER B O 1
ATOM 6878 N N . THR B 1 472 ? 22.642 -25.346 4.300 1.00 28.17 552 THR B N 1
ATOM 6879 C CA . THR B 1 472 ? 23.726 -25.198 5.262 1.00 29.09 552 THR B CA 1
ATOM 6880 C C . THR B 1 472 ? 23.742 -26.352 6.274 1.00 33.48 552 THR B C 1
ATOM 6881 O O . THR B 1 472 ? 24.147 -26.145 7.415 1.00 38.85 552 THR B O 1
ATOM 6885 N N . ASP B 1 473 ? 23.384 -27.581 5.880 1.00 37.22 553 ASP B N 1
ATOM 6886 C CA . ASP B 1 473 ? 23.304 -28.663 6.861 1.00 43.43 553 ASP B CA 1
ATOM 6887 C C . ASP B 1 473 ? 24.658 -29.373 7.025 1.00 44.10 553 ASP B C 1
ATOM 6888 O O . ASP B 1 473 ? 25.162 -29.917 6.027 1.00 45.99 553 ASP B O 1
#

Solvent-accessible surface area: 31226 Å² total

Secondary structure (DSSP, 8-state):
----S--SSPPPHHHHHHHHHGGGTTTHHHHTT-BSSS-S---HHHHHHHHHHHHHTTT--TT-TTT-HHHHHHHHHHHHHHHHHTT--TT-EEEEESSHHHHHHHHHHHHHHHHHHTT-SS-EEEEETTS-THHHHHHHHHT-EEEEEPBPTTSSB-HHHHHHT--TTEEEEEEETT-TTT-PPP-HHHHHHHHHHHT--EEEE-TTTHHHHTTHHHHT---SS--STTSTTEEEEEE------PPSS-EEEEESSHHHHTTT-EEESS-TT--EEESSS-SS--HHHHHHHHHHHHHHHHHHHHHHHHHHHHHHHHHHHHHTT-TT-EE-S---SSEEEEE-SSS-HHHHHHHHHHTT-BPEE--SS--EEEE--HHHHHHT-HHHHHHHHHHHHHHHHTSTTSPP-SHHHHHHHHHH-S-HHHHHHHHHHHHHHHT---/---SSPPP-S--SSPPPHHHHHHHHHHHHTT--STTTT-BSSS-S---HHHHHHHHHHHHHTTT--TT-TTT-HHHHHHHHHHHHHHHHHTT-TTT-EEEEESSHHHHHHHHHHHHHHHHHHTT-SS-EEEEETTS-THHHHHHHHHT-EEEEEPB-TTSSB-HHHHHHH--TTEEEEEEETT-TTT-PPP-HHHHHHHHHHTT--EEEEETTTHHHHTTTTTTT---SS--STTSTT--EEEE------PPSS-EEEEES-HHHHGGG-EEESS-TT--EEESSS-SS--HHHHHHHHHHHHHHHHHHHHHHHHHHHHHHHHHHHHHTS-TT-EESS---SSEEEEE-SSS-THHHHHHHHHTT-B-EEETTTTEEEEE--HHHHHHT-HHHHHHHHHHHHHHHHHSTTSPP-HHHHHHHHHHH-S-HHHHHHHHHHHHHHHT---

Organism: Homo sapiens (NCBI:txid9606)

Sequence (889 aa):
EYVKALPSQGLSSSAVLEKLKEYSSMDAFWQEGRASGTVYSGEEKLTELLVKAYGDFAWSNPLHPDIFPGLRKIEAEIVRIACSLFNGGPDSCGCVTSGGTESILMACKAYRDLAFEKGIKTPEEIVAPQSAHAAFNKAASYFGMMKIVRVPLTKMMEVDVRAMRRAISRNTAMLVCSTPQFPHGVIDPVPEVAKLAVKYKIPLHVDACLGGFLIVFMEKAGYPLEHPFDFRVKGVTSISADTHYGYAPKGSSLVLYSDKKYRNYQFFVDTDWQGGIYASPTIAGSRPGGISAACWAALMHFGENGYVEATKQIIKTARFLKSELENIKGIFVFGNPQLSVIALGSRDFDIYRLSNLMTAKGWNLNQLQFPPSIHFFCITLLHARKRVAIQFLKDIRESVTQIMKNPKAKTTGMGAIYGMAQTTVDRNMVAELSSVFLDSLYSTDLKVDKEYVKALPSQGLSSSAVLEKLKEYSSMDAFWQEGRASGTVYSGEEKLTELLVKAYGDFAWSNPLHPDIFPGLRKIEAEIVRIACSLFNGGPDSCGCVTSGGTESILMACKAYRDLAFEKGIKTPEIVAPQSAHAAFNKAASYFGMKIVRVPLTKMMEVDVRAMRRAISRNTAMLVCSTPQFPHGVIDPVPEVAKLAVKYKIPLHVDACLGGFLIVFMEKAGYPLEHPFDFRVKGVTSISADTHYGYAPKGSSLVLYSDKKYRNYQFFVDTDWQGGIYASPTIAGSRPGGISAACWAALMHFGENGYVEATKQIIKTARFLKSELENIKGIFVFGNPQLSVIALGSRDFDIYRLSNLMTAKGWNLNQLQFPPSIHFCITLLHARKRVAIQFLKDIRESVTQIMKNPKAKTTGMGAIYGMAQTTVDRNMVAELSSSVFLDSLYSTD

Nearest PDB structures (foldseek):
  4q6r-assembly1_B  TM=9.997E-01  e=2.016E-80  Homo sapiens
  3mbb-assembly1_B  TM=9.726E-01  e=1.747E-53  Symbiobacterium thermophilum
  3mad-assembly1_B  TM=9.724E-01  e=3.030E-53  Symbiobacterium thermophilum
  5k1r-assembly1_A  TM=9.726E-01  e=7.924E-44  Burkholderia pseudomallei K96243
  5k1r-assembly1_B  TM=9.400E-01  e=4.131E-43  Burkholderia pseudomallei K96243

GO terms:
  GO:0008117 sphinganine-1-phosphate aldolase activity (F, IDA)
  GO:0030149 sphingolipid catabolic process (P, IDA)
  GO:0006631 fatty acid metabolic process (P, IDA)
  GO:0008117 sphinganine-1-phosphate aldolase activity (F, EXP)
  GO:0005789 endoplasmic reticulum membrane (C, EXP)
  GO:0008117 sphinganine-1-phosphate aldolase activity (F, IMP)
  GO:0030149 sphingolipid catabolic process (P, IMP)
  GO:0008117 sphinganine-1-phosphate aldolase activity (F, TAS)
  GO:0005789 endoplasmic reticulum membrane (C, TAS)
  GO:0030149 sphingolipid catabolic process (P, TAS)
  GO:0005515 protein binding (F, IPI)
  GO:0005783 endoplasmic reticulum (C, IDA)
  GO:0097190 apoptotic signaling pathway (P, IDA)
  GO:0006672 ceramide metabolic process (P, IDA)

Radius of gyration: 27.16 Å; Cα contacts (8 Å, |Δi|>4): 1982; chains: 2; bounding box: 59×88×68 Å

B-factor: mean 23.8, std 10.61, range [8.59, 107.57]

InterPro domains:
  IPR002129 Pyridoxal phosphate-dependent decarboxylase, major domain [PF00282] (196-448)
  IPR015421 Pyridoxal phosphate-dependent transferase, major domain [G3DSA:3.40.640.10] (153-412)
  IPR015422 Pyridoxal phosphate-dependent transferase, small domain [G3DSA:3.90.1150.10] (123-513)
  IPR015424 Pyridoxal phosphate-dependent transferase [SSF53383] (88-514)
  IPR050477 Group II Amino Acid Decarboxylases [PTHR42735] (58-562)

Foldseek 3Di:
DFDDDDDPDDDDPVRVVVVCVVVVVPCCLVLLPQEFPPAFAPDDVLVVLLVVLLVVCFPPWVLCCVVVVVLVVLFQVLFVVLCVLLPLPDQKTKGKFQALLQLLLLLLQLLVLVLVVVVQDAAEEQEAPLADCSVVVSCVVVRHHYHHAYADQLRAGDLVRSLVPDDPRYREYEQECPRDAQQDGHQQLSNLVSCVVVVHAYEYECAPVSLQQSQCVVLVHHDPHRGGNVRHRHFKYKYHCVLVSAPRRTIMIMGSHPVSQVSSKDWDCPDPVHTDIGSGDDNTDSSSRSSSSSSSCVVCDSVNSSVLSNLQQVLVVVLQVLQCPAPFKHWRHDRRGFKTKMDGPQAQQLLLCVQSVVVSHHWAFDPPPGIIMGGGHSSCSVSVCSVVVSVSSRVSRVVCNVPRPDDDDDVSVVSVVQRVDPPVVVNVVVVVVVVVVVPDSD/DPQPDADDDDDDPDDDDPVVVVVVVCSVVVVVPQPLLPFEFPPAFAPDDVLVVLLVVLLVVQQPPWVLCCVVVVVLVVLFQVVFVVLCVLQVLPDFKTWGKFQALLQLLLLLLQLLVLVLVVVVQDAAEEEEAPLADCSNVVSCVVVVHHYHHAYADQQRAGDLVRSLVPDDPRYSEYEFECPRDAAQDGHQQLSNQVSLVVVVHAYEYEAQPPSLQQSQCVVLVQHDPHRGGNVRHRHFKYKYHCVLVSAPRRIIMIMGSHVVSQVSSKDWDCPDPVHTDIDSGDDNTDSSSSSSSSSVSPVVCDSVNSSVLSNLLQVLVVVLQVLQCPAPFKHWRHDRRGFKTKMDGPQALCLLLQVQSVVVSHHWAFDPPPGIIMGGGHSSCSVSVCSVVVSVSSRVSSVVCNVPRYPDDDDPSNVRVVQRVDPPVVVVVVVVVVVVVVVVDSD